Protein 6L85 (pdb70)

Solvent-accessible surface area: 31268 Å² total; per-residue (Å²): 144,87,10,73,112,70,1,23,93,31,0,66,64,0,0,43,0,0,0,0,0,2,1,1,2,0,0,0,5,0,20,32,23,203,19,20,76,23,83,86,0,0,20,46,0,3,52,38,1,0,45,0,0,17,38,4,0,29,23,0,0,59,26,0,8,58,6,0,3,45,8,155,116,10,115,35,83,54,6,15,52,0,1,5,0,0,0,55,0,0,6,108,71,0,60,48,9,10,114,150,38,104,7,6,3,2,2,1,0,0,0,0,0,8,16,1,0,0,62,60,30,56,21,120,101,0,3,31,112,165,44,25,115,125,0,52,101,12,12,83,81,8,14,99,63,0,11,103,36,0,72,86,6,25,97,80,5,23,129,46,0,43,141,44,215,74,20,34,141,25,0,8,81,14,1,0,97,15,16,8,65,6,35,46,16,28,25,16,32,26,8,72,66,38,44,152,57,79,131,87,33,1,111,63,7,0,60,7,12,14,106,6,6,66,41,22,19,31,24,45,10,116,121,14,7,111,94,103,191,79,63,112,63,1,0,18,34,1,1,70,138,7,0,37,90,4,0,21,6,1,0,7,0,0,0,0,0,1,0,0,0,1,1,0,2,5,0,5,0,42,22,11,43,97,72,48,82,40,42,179,105,12,127,10,39,57,97,1,1,5,51,0,0,41,0,0,1,41,0,0,10,118,57,0,2,98,17,5,102,116,83,7,21,14,8,35,113,24,36,17,8,49,1,1,1,0,1,12,0,0,0,18,2,0,1,70,8,0,17,134,8,44,0,0,4,3,1,5,0,0,20,10,0,4,34,6,1,2,132,19,147,25,112,147,62,31,86,82,35,56,48,127,60,4,69,97,19,72,120,106,15,26,83,45,0,12,67,34,0,18,56,35,9,172,86,54,127,131,103,220,178,95,38,50,105,72,1,22,95,27,0,64,66,0,0,42,0,0,0,0,0,2,0,4,13,1,1,3,10,0,4,2,21,138,16,17,80,30,84,88,0,0,18,49,0,3,56,35,1,0,43,0,0,15,39,5,0,27,20,0,0,66,25,0,0,67,4,0,0,46,18,167,117,11,126,36,63,39,2,16,53,0,0,7,0,0,0,64,0,0,5,104,74,0,58,68,15,8,107,163,20,39,20,1,2,2,1,15,0,0,0,0,0,0,25,2,0,0,56,66,33,56,26,122,100,0,3,21,102,152,41,23,120,103,1,54,99,9,29,98,71,9,26,84,70,0,9,104,40,0,135,70,8,34,100,63,0,22,114,42,0,46,142,48,215,70,14,47,145,25,0,11,81,9,0,0,97,10,17,8,67,6,32,44,19,33,24,8,29,25,10,78,68,36,50,168,64,83,96,86,30,0,94,60,8,0,88,5,14,14,102,6,5,64,41,25,18,36,41,48,7,111,148,35,12,120,122,82,200,82,52,137,68,0,0,38,26,1,0,65,131,8,1,20,83,3,0,22,7,1,0,8,0,1,0,0,0,1,0,0,0,1,0,0,0,6,0,0,0,40,14,15,54,93,101,23,114,12,57,195,106,17,142,17,38,59,96,0,2,7,45,1,0,41,0,0,2,38,0,0,13,116,51,0,30,124,2,0,84,56,44,1,94,76,18,57,99,12,56,22,2,74,0,0,0,0,1,13,0,1,0,20,2,0,1,75,8,0,17,130,8,43,0,0,5,3,7,22,0,23,68,8,0,22,75,17,9,33,130,79,16,46,77,137,99,18,88,76,36,50,53,137,77,24,70,94,32,56,131,96,12,29,72,40,0,11,66,35,0,17,54,31,3,139,68,48,97,91,121,86,189

B-factor: mean 51.41, std 13.32, range [30.06, 112.03]

InterPro domains:
  IPR001204 Phosphate transporter [PF01384] (18-389)
  IPR001204 Phosphate transporter [PTHR11101] (2-399)

Sequence (801 aa):
MTILIIAGILGFIMAFSIGANDVANSMATAVGARAITVRQAALIAMFLEFLGAVMFGSHVSQTIVKGIVEVEKVQPVELMYGALSALIAASFWILIATNWGYPVSTTHSIVGGMMGFGLVAVGINGVNWKTFLFIVLSWVVSPVLGGLISFVMFKLISLSVFHTKNPKKSSTVAIPFFISLAIFTMISLFVKKTLKQPLSESFLLGIAFSLVTFFVVHFAVRKLINEKKDVYDAVENVFKRAQILTSCYVSFSHGANDVANAAGPVAAVMIVASTGVVPKTVEIPFLALLLGGIGISLGVFFLGQKVMETVGEKITTLTNSRGFTVDFSTATTVLLASSLGLPISTTHVVVGAVTGVGFARGLEMVNVGVLKNIVISWLLIVPTVAATSAAVYWVLKLILMTILIIAGILGFIMAFSIGANDVANSMATAVGARAITVRQAALIAMFLEFLGAVMFGSHVSQTIVKGIVEVEKVQPVELMYGALSALIAASFWILIATNWGYPVSTTHSIVGGMMGFGLVAVGINGVNWKTFLFIVLSWVVSPVLGGLISFVMFKLISLSVFHTKNPKKSSTVAIPFFISLAIFTMISLFVKKTLKQPLSESFLLGIAFSLVTFFVVHFAVRKLINEKKDVYDAVENVFKRAQILTSCYVSFSHGANDVANAAGPVAAVMIVASTGVVPKTVEIPFLALLLGGIGISLGVFFLGQKVMETVGEKITTLTNSRGFTVDFSTATTVLLASSLGLPISTTHVVVGAVTGVGFARGLEMVNVGVLKNIVISWLLIVPTVAATSAAVYWVLKLILK

Structure (mmCIF, N/CA/C/O backbone):
data_6L85
#
_entry.id   6L85
#
_cell.length_a   121.178
_cell.length_b   112.650
_cell.length_c   110.792
_cell.angle_alpha   90.000
_cell.angle_beta   119.360
_cell.angle_gamma   90.000
#
_symmetry.space_group_name_H-M   'C 1 2 1'
#
loop_
_entity.id
_entity.type
_entity.pdbx_description
1 polymer 'Phosphate transporter'
2 non-polymer 'PHOSPHATE ION'
3 non-polymer 'SODIUM ION'
4 non-polymer DI(HYDROXYETHYL)ETHER
5 non-polymer DODECYL-BETA-D-MALTOSIDE
6 water water
#
loop_
_atom_site.group_PDB
_atom_site.id
_atom_site.type_symbol
_atom_site.label_atom_id
_atom_site.label_alt_id
_atom_site.label_comp_id
_atom_site.label_asym_id
_atom_site.label_entity_id
_atom_site.label_seq_id
_atom_site.pdbx_PDB_ins_code
_atom_site.Cartn_x
_atom_site.Cartn_y
_atom_site.Cartn_z
_atom_site.occupancy
_atom_site.B_iso_or_equiv
_atom_site.auth_seq_id
_atom_site.auth_comp_id
_atom_site.auth_asym_id
_atom_site.auth_atom_id
_atom_site.pdbx_PDB_model_num
ATOM 1 N N . MET A 1 1 ? 1.935 1.770 34.146 1.00 64.48 1 MET A N 1
ATOM 2 C CA . MET A 1 1 ? 0.793 2.599 34.511 1.00 67.06 1 MET A CA 1
ATOM 3 C C . MET A 1 1 ? 0.292 3.370 33.301 1.00 67.97 1 MET A C 1
ATOM 4 O O . MET A 1 1 ? 1.066 3.761 32.424 1.00 65.24 1 MET A O 1
ATOM 9 N N . THR A 1 2 ? -1.024 3.569 33.263 1.00 66.44 2 THR A N 1
ATOM 10 C CA . THR A 1 2 ? -1.624 4.382 32.217 1.00 68.55 2 THR A CA 1
ATOM 11 C C . THR A 1 2 ? -1.054 5.800 32.216 1.00 65.83 2 THR A C 1
ATOM 12 O O . THR A 1 2 ? -0.824 6.379 31.146 1.00 62.92 2 THR A O 1
ATOM 16 N N . ILE A 1 3 ? -0.816 6.377 33.402 1.00 66.49 3 ILE A N 1
ATOM 17 C CA . ILE A 1 3 ? -0.291 7.739 33.463 1.00 62.52 3 ILE A CA 1
ATOM 18 C C . ILE A 1 3 ? 1.104 7.795 32.861 1.00 57.93 3 ILE A C 1
ATOM 19 O O . ILE A 1 3 ? 1.451 8.760 32.176 1.00 60.02 3 ILE A O 1
ATOM 24 N N . LEU A 1 4 ? 1.912 6.751 33.067 1.00 57.53 4 LEU A N 1
ATOM 25 C CA . LEU A 1 4 ? 3.269 6.771 32.539 1.00 58.29 4 LEU A CA 1
ATOM 26 C C . LEU A 1 4 ? 3.278 6.579 31.036 1.00 58.37 4 LEU A C 1
ATOM 27 O O . LEU A 1 4 ? 4.112 7.170 30.343 1.00 54.17 4 LEU A O 1
ATOM 32 N N . ILE A 1 5 ? 2.346 5.784 30.512 1.00 59.48 5 ILE A N 1
ATOM 33 C CA . ILE A 1 5 ? 2.248 5.621 29.069 1.00 55.99 5 ILE A CA 1
ATOM 34 C C . ILE A 1 5 ? 1.756 6.910 28.426 1.00 53.75 5 ILE A C 1
ATOM 35 O O . ILE A 1 5 ? 2.265 7.340 27.380 1.00 51.60 5 ILE A O 1
ATOM 40 N N . ILE A 1 6 ? 0.768 7.557 29.046 1.00 50.31 6 ILE A N 1
ATOM 41 C CA . ILE A 1 6 ? 0.272 8.824 28.517 1.00 53.35 6 ILE A CA 1
ATOM 42 C C . ILE A 1 6 ? 1.373 9.877 28.559 1.00 53.08 6 ILE A C 1
ATOM 43 O O . ILE A 1 6 ? 1.563 10.637 27.604 1.00 52.94 6 ILE A O 1
ATOM 48 N N . ALA A 1 7 ? 2.123 9.928 29.662 1.00 51.80 7 ALA A N 1
ATOM 49 C CA . ALA A 1 7 ? 3.185 10.914 29.808 1.00 53.09 7 ALA A CA 1
ATOM 50 C C . ALA A 1 7 ? 4.319 10.640 28.839 1.00 50.26 7 ALA A C 1
ATOM 51 O O . ALA A 1 7 ? 4.907 11.576 28.297 1.00 49.39 7 ALA A O 1
ATOM 53 N N . GLY A 1 8 ? 4.639 9.364 28.604 1.00 47.84 8 GLY A N 1
ATOM 54 C CA . GLY A 1 8 ? 5.612 9.030 27.577 1.00 47.75 8 GLY A CA 1
ATOM 55 C C . GLY A 1 8 ? 5.180 9.481 26.194 1.00 46.61 8 GLY A C 1
ATOM 56 O O . GLY A 1 8 ? 5.974 10.051 25.444 1.00 45.05 8 GLY A O 1
ATOM 57 N N . ILE A 1 9 ? 3.906 9.270 25.853 1.00 50.59 9 ILE A N 1
ATOM 58 C CA . ILE A 1 9 ? 3.412 9.666 24.534 1.00 50.07 9 ILE A CA 1
ATOM 59 C C . ILE A 1 9 ? 3.395 11.186 24.398 1.00 48.72 9 ILE A C 1
ATOM 60 O O . ILE A 1 9 ? 3.831 11.750 23.385 1.00 46.13 9 ILE A O 1
ATOM 65 N N . LEU A 1 10 ? 2.864 11.872 25.402 1.00 51.18 10 LEU A N 1
ATOM 66 C CA . LEU A 1 10 ? 2.764 13.320 25.323 1.00 45.08 10 LEU A CA 1
ATOM 67 C C . LEU A 1 10 ? 4.144 13.972 25.363 1.00 46.08 10 LEU A C 1
ATOM 68 O O . LEU A 1 10 ? 4.388 14.960 24.659 1.00 45.16 10 LEU A O 1
ATOM 73 N N . GLY A 1 11 ? 5.076 13.411 26.143 1.00 45.15 11 GLY A N 1
ATOM 74 C CA . GLY A 1 11 ? 6.439 13.912 26.123 1.00 42.23 11 GLY A CA 1
ATOM 75 C C . GLY A 1 11 ? 7.121 13.657 24.796 1.00 43.83 11 GLY A C 1
ATOM 76 O O . GLY A 1 11 ? 7.847 14.515 24.286 1.00 43.45 11 GLY A O 1
ATOM 77 N N . PHE A 1 12 ? 6.880 12.488 24.198 1.00 42.81 12 PHE A N 1
ATOM 78 C CA . PHE A 1 12 ? 7.457 12.242 22.886 1.00 45.33 12 PHE A CA 1
ATOM 79 C C . PHE A 1 12 ? 6.911 13.230 21.853 1.00 44.36 12 PHE A C 1
ATOM 80 O O . PHE A 1 12 ? 7.668 13.749 21.028 1.00 46.66 12 PHE A O 1
ATOM 88 N N . ILE A 1 13 ? 5.606 13.521 21.895 1.00 43.46 13 ILE A N 1
ATOM 89 C CA . ILE A 1 13 ? 5.009 14.451 20.930 1.00 46.39 13 ILE A CA 1
ATOM 90 C C . ILE A 1 13 ? 5.551 15.867 21.128 1.00 43.10 13 ILE A C 1
ATOM 91 O O . ILE A 1 13 ? 5.830 16.594 20.161 1.00 42.52 13 ILE A O 1
ATOM 96 N N . MET A 1 14 ? 5.707 16.283 22.383 1.00 43.46 14 MET A N 1
ATOM 97 C CA . MET A 1 14 ? 6.345 17.563 22.661 1.00 42.69 14 MET A CA 1
ATOM 98 C C . MET A 1 14 ? 7.748 17.619 22.063 1.00 41.53 14 MET A C 1
ATOM 99 O O . MET A 1 14 ? 8.096 18.564 21.340 1.00 41.12 14 MET A O 1
ATOM 104 N N . ALA A 1 15 ? 8.570 16.609 22.359 1.00 40.50 15 ALA A N 1
ATOM 105 C CA . ALA A 1 15 ? 9.948 16.600 21.869 1.00 44.34 15 ALA A CA 1
ATOM 106 C C . ALA A 1 15 ? 9.991 16.635 20.345 1.00 41.56 15 ALA A C 1
ATOM 107 O O . ALA A 1 15 ? 10.793 17.368 19.743 1.00 40.35 15 ALA A O 1
ATOM 109 N N . PHE A 1 16 ? 9.150 15.814 19.710 1.00 41.40 16 PHE A N 1
ATOM 110 C CA . PHE A 1 16 ? 9.072 15.775 18.253 1.00 43.57 16 PHE A CA 1
ATOM 111 C C . PHE A 1 16 ? 8.731 17.153 17.692 1.00 42.10 16 PHE A C 1
ATOM 112 O O . PHE A 1 16 ? 9.352 17.614 16.723 1.00 45.87 16 PHE A O 1
ATOM 120 N N . SER A 1 17 ? 7.770 17.847 18.307 1.00 44.86 17 SER A N 1
ATOM 121 C CA . SER A 1 17 ? 7.441 19.179 17.813 1.00 37.80 17 SER A CA 1
ATOM 122 C C . SER A 1 17 ? 8.598 20.153 18.014 1.00 44.95 17 SER A C 1
ATOM 123 O O . SER A 1 17 ? 8.790 21.063 17.195 1.00 44.01 17 SER A O 1
ATOM 126 N N . ILE A 1 18 ? 9.376 19.987 19.088 1.00 42.99 18 ILE A N 1
ATOM 127 C CA . ILE A 1 18 ? 10.552 20.843 19.272 1.00 42.38 18 ILE A CA 1
ATOM 128 C C . ILE A 1 18 ? 11.523 20.652 18.115 1.00 43.09 18 ILE A C 1
ATOM 129 O O . ILE A 1 18 ? 11.974 21.622 17.487 1.00 40.27 18 ILE A O 1
ATOM 134 N N . GLY A 1 19 ? 11.879 19.392 17.838 1.00 42.07 19 GLY A N 1
ATOM 135 C CA . GLY A 1 19 ? 12.832 19.126 16.766 1.00 44.21 19 GLY A CA 1
ATOM 136 C C . GLY A 1 19 ? 12.355 19.673 15.428 1.00 46.37 19 GLY A C 1
ATOM 137 O O . GLY A 1 19 ? 13.120 20.317 14.690 1.00 42.24 19 GLY A O 1
ATOM 138 N N . ALA A 1 20 ? 11.066 19.474 15.131 1.00 43.94 20 ALA A N 1
ATOM 139 C CA . ALA A 1 20 ? 10.494 19.969 13.886 1.00 47.29 20 ALA A CA 1
ATOM 140 C C . ALA A 1 20 ? 10.593 21.485 13.795 1.00 44.60 20 ALA A C 1
ATOM 141 O O . ALA A 1 20 ? 11.128 22.029 12.822 1.00 49.66 20 ALA A O 1
ATOM 143 N N . ASN A 1 21 ? 10.093 22.190 14.806 1.00 46.09 21 ASN A N 1
ATOM 144 C CA . ASN A 1 21 ? 10.060 23.641 14.716 1.00 44.75 21 ASN A CA 1
ATOM 145 C C . ASN A 1 21 ? 11.441 24.284 14.805 1.00 47.52 21 ASN A C 1
ATOM 146 O O . ASN A 1 21 ? 11.623 25.398 14.294 1.00 50.06 21 ASN A O 1
ATOM 151 N N . ASP A 1 22 ? 12.433 23.609 15.393 1.00 48.26 22 ASP A N 1
ATOM 152 C CA . ASP A 1 22 ? 13.673 24.293 15.726 1.00 45.35 22 ASP A CA 1
ATOM 153 C C . ASP A 1 22 ? 14.894 23.862 14.917 1.00 46.02 22 ASP A C 1
ATOM 154 O O . ASP A 1 22 ? 15.942 24.500 15.072 1.00 44.34 22 ASP A O 1
ATOM 159 N N . VAL A 1 23 ? 14.811 22.873 14.056 1.00 46.09 23 VAL A N 1
ATOM 160 C CA . VAL A 1 23 ? 15.991 22.518 13.305 1.00 48.07 23 VAL A CA 1
ATOM 161 C C . VAL A 1 23 ? 16.590 23.679 12.568 1.00 47.69 23 VAL A C 1
ATOM 162 O O . VAL A 1 23 ? 17.769 23.795 12.518 1.00 46.19 23 VAL A O 1
ATOM 166 N N . ALA A 1 24 ? 15.758 24.521 11.994 1.00 45.52 24 ALA A N 1
ATOM 167 C CA . ALA A 1 24 ? 16.247 25.655 11.225 1.00 48.99 24 ALA A CA 1
ATOM 168 C C . ALA A 1 24 ? 17.205 26.527 12.035 1.00 45.04 24 ALA A C 1
ATOM 169 O O . ALA A 1 24 ? 18.194 27.026 11.478 1.00 46.46 24 ALA A O 1
ATOM 171 N N . ASN A 1 25 ? 16.975 26.661 13.352 1.00 41.66 25 ASN A N 1
ATOM 172 C CA . ASN A 1 25 ? 17.841 27.503 14.189 1.00 45.65 25 ASN A CA 1
ATOM 173 C C . ASN A 1 25 ? 19.302 27.075 14.126 1.00 45.88 25 ASN A C 1
ATOM 174 O O . ASN A 1 25 ? 20.198 27.888 14.386 1.00 42.08 25 ASN A O 1
ATOM 179 N N . SER A 1 26 ? 19.549 25.801 13.833 1.00 38.64 26 SER A N 1
ATOM 180 C CA . SER A 1 26 ? 20.868 25.193 13.755 1.00 45.42 26 SER A CA 1
ATOM 181 C C . SER A 1 26 ? 21.374 25.101 12.338 1.00 42.39 26 SER A C 1
ATOM 182 O O . SER A 1 26 ? 22.538 25.399 12.070 1.00 43.02 26 SER A O 1
ATOM 185 N N . MET A 1 27 ? 20.524 24.602 11.452 1.00 42.64 27 MET A N 1
ATOM 186 C CA . MET A 1 27 ? 20.970 24.115 10.162 1.00 44.27 27 MET A CA 1
ATOM 187 C C . MET A 1 27 ? 20.677 25.071 9.014 1.00 51.46 27 MET A C 1
ATOM 188 O O . MET A 1 27 ? 21.108 24.801 7.892 1.00 50.35 27 MET A O 1
ATOM 193 N N . ALA A 1 28 ? 19.974 26.180 9.250 1.00 51.21 28 ALA A N 1
ATOM 194 C CA . ALA A 1 28 ? 19.616 27.019 8.119 1.00 54.11 28 ALA A CA 1
ATOM 195 C C . ALA A 1 28 ? 20.822 27.793 7.583 1.00 53.54 28 ALA A C 1
ATOM 196 O O . ALA A 1 28 ? 20.884 28.055 6.382 1.00 56.81 28 ALA A O 1
ATOM 198 N N . THR A 1 29 ? 21.802 28.131 8.431 1.00 50.28 29 THR A N 1
ATOM 199 C CA . THR A 1 29 ? 23.040 28.725 7.923 1.00 48.49 29 THR A CA 1
ATOM 200 C C . THR A 1 29 ? 23.747 27.779 6.956 1.00 53.45 29 THR A C 1
ATOM 201 O O . THR A 1 29 ? 24.151 28.179 5.859 1.00 52.67 29 THR A O 1
ATOM 205 N N . ALA A 1 30 ? 23.892 26.510 7.346 1.00 47.87 30 ALA A N 1
ATOM 206 C CA . ALA A 1 30 ? 24.630 25.560 6.525 1.00 48.72 30 ALA A CA 1
ATOM 207 C C . ALA A 1 30 ? 23.845 25.160 5.273 1.00 54.58 30 ALA A C 1
ATOM 208 O O . ALA A 1 30 ? 24.428 24.990 4.192 1.00 52.05 30 ALA A O 1
ATOM 210 N N . VAL A 1 31 ? 22.526 24.991 5.399 1.00 50.94 31 VAL A N 1
ATOM 211 C CA . VAL A 1 31 ? 21.707 24.601 4.255 1.00 51.64 31 VAL A CA 1
ATOM 212 C C . VAL A 1 31 ? 21.535 25.774 3.295 1.00 53.59 31 VAL A C 1
ATOM 213 O O . VAL A 1 31 ? 21.580 25.602 2.072 1.00 54.81 31 VAL A O 1
ATOM 217 N N . GLY A 1 32 ? 21.356 26.982 3.833 1.00 56.64 32 GLY A N 1
ATOM 218 C CA . GLY A 1 32 ? 21.165 28.153 2.993 1.00 59.59 32 GLY A CA 1
ATOM 219 C C . GLY A 1 32 ? 22.377 28.476 2.142 1.00 62.03 32 GLY A C 1
ATOM 220 O O . GLY A 1 32 ? 22.242 28.927 1.006 1.00 66.88 32 GLY A O 1
ATOM 221 N N . ALA A 1 33 ? 23.574 28.261 2.680 1.00 59.87 33 ALA A N 1
ATOM 222 C CA . ALA A 1 33 ? 24.788 28.417 1.898 1.00 52.35 33 ALA A CA 1
ATOM 223 C C . ALA A 1 33 ? 25.126 27.165 1.109 1.00 57.64 33 ALA A C 1
ATOM 224 O O . ALA A 1 33 ? 26.184 27.107 0.473 1.00 57.68 33 ALA A O 1
ATOM 226 N N . ARG A 1 34 ? 24.240 26.172 1.135 1.00 54.92 34 ARG A N 1
ATOM 227 C CA . ARG A 1 34 ? 24.425 24.908 0.431 1.00 56.74 34 ARG A CA 1
ATOM 228 C C . ARG A 1 34 ? 25.748 24.247 0.810 1.00 57.16 34 ARG A C 1
ATOM 229 O O . ARG A 1 34 ? 26.390 23.576 -0.000 1.00 60.10 34 ARG A O 1
ATOM 237 N N . ALA A 1 35 ? 26.158 24.415 2.069 1.00 56.84 35 ALA A N 1
ATOM 238 C CA . ALA A 1 35 ? 27.278 23.618 2.561 1.00 53.54 35 ALA A CA 1
ATOM 239 C C . ALA A 1 35 ? 26.879 22.160 2.729 1.00 49.14 35 ALA A C 1
ATOM 240 O O . ALA A 1 35 ? 27.731 21.265 2.647 1.00 53.24 35 ALA A O 1
ATOM 242 N N . ILE A 1 36 ? 25.596 21.896 2.950 1.00 49.12 36 ILE A N 1
ATOM 243 C CA . ILE A 1 36 ? 25.121 20.532 3.142 1.00 49.43 36 ILE A CA 1
ATOM 244 C C . ILE A 1 36 ? 23.694 20.477 2.634 1.00 51.07 36 ILE A C 1
ATOM 245 O O . ILE A 1 36 ? 22.995 21.490 2.596 1.00 51.82 36 ILE A O 1
ATOM 250 N N . THR A 1 37 ? 23.262 19.284 2.245 1.00 49.79 37 THR A N 1
ATOM 251 C CA . THR A 1 37 ? 21.880 19.098 1.857 1.00 49.87 37 THR A CA 1
ATOM 252 C C . THR A 1 37 ? 20.978 19.080 3.087 1.00 54.80 37 THR A C 1
ATOM 253 O O . THR A 1 37 ? 21.426 18.987 4.239 1.00 51.08 37 THR A O 1
ATOM 257 N N . VAL A 1 38 ? 19.675 19.115 2.811 1.00 53.34 38 VAL A N 1
ATOM 258 C CA . VAL A 1 38 ? 18.677 19.065 3.869 1.00 54.33 38 VAL A CA 1
ATOM 259 C C . VAL A 1 38 ? 18.760 17.739 4.606 1.00 56.95 38 VAL A C 1
ATOM 260 O O . VAL A 1 38 ? 18.611 17.677 5.838 1.00 55.05 38 VAL A O 1
ATOM 264 N N . ARG A 1 39 ? 19.040 16.663 3.867 1.00 53.69 39 ARG A N 1
ATOM 265 C CA . ARG A 1 39 ? 19.081 15.338 4.462 1.00 52.50 39 ARG A CA 1
ATOM 266 C C . ARG A 1 39 ? 20.312 15.167 5.349 1.00 49.80 39 ARG A C 1
ATOM 267 O O . ARG A 1 39 ? 20.221 14.607 6.453 1.00 48.91 39 ARG A O 1
ATOM 275 N N . GLN A 1 40 ? 21.472 15.647 4.892 1.00 46.31 40 GLN A N 1
ATOM 276 C CA . GLN A 1 40 ? 22.662 15.611 5.733 1.00 50.51 40 GLN A CA 1
ATOM 277 C C . GLN A 1 40 ? 22.475 16.467 6.989 1.00 47.01 40 GLN A C 1
ATOM 278 O O . GLN A 1 40 ? 22.901 16.084 8.086 1.00 48.08 40 GLN A O 1
ATOM 284 N N . ALA A 1 41 ? 21.876 17.648 6.831 1.00 46.57 41 ALA A N 1
ATOM 285 C CA . ALA A 1 41 ? 21.598 18.502 7.973 1.00 52.10 41 ALA A CA 1
ATOM 286 C C . ALA A 1 41 ? 20.723 17.774 8.981 1.00 51.82 41 ALA A C 1
ATOM 287 O O . ALA A 1 41 ? 20.979 17.838 10.190 1.00 47.00 41 ALA A O 1
ATOM 289 N N . ALA A 1 42 ? 19.717 17.031 8.498 1.00 45.20 42 ALA A N 1
ATOM 290 C CA . ALA A 1 42 ? 18.847 16.297 9.415 1.00 44.80 42 ALA A CA 1
ATOM 291 C C . ALA A 1 42 ? 19.600 15.187 10.153 1.00 44.67 42 ALA A C 1
ATOM 292 O O . ALA A 1 42 ? 19.439 15.030 11.369 1.00 42.90 42 ALA A O 1
ATOM 294 N N . LEU A 1 43 ? 20.434 14.414 9.451 1.00 40.77 43 LEU A N 1
ATOM 295 C CA . LEU A 1 43 ? 21.173 13.340 10.133 1.00 47.38 43 LEU A CA 1
ATOM 296 C C . LEU A 1 43 ? 22.139 13.897 11.188 1.00 45.05 43 LEU A C 1
ATOM 297 O O . LEU A 1 43 ? 22.197 13.412 12.337 1.00 44.32 43 LEU A O 1
ATOM 302 N N . ILE A 1 44 ? 22.896 14.932 10.814 1.00 44.63 44 ILE A N 1
ATOM 303 C CA . ILE A 1 44 ? 23.845 15.540 11.739 1.00 46.81 44 ILE A CA 1
ATOM 304 C C . ILE A 1 44 ? 23.118 16.082 12.962 1.00 42.35 44 ILE A C 1
ATOM 305 O O . ILE A 1 44 ? 23.495 15.802 14.108 1.00 39.93 44 ILE A O 1
ATOM 310 N N . ALA A 1 45 ? 22.063 16.870 12.734 1.00 43.32 45 ALA A N 1
ATOM 311 C CA . ALA A 1 45 ? 21.312 17.436 13.844 1.00 43.30 45 ALA A CA 1
ATOM 312 C C . ALA A 1 45 ? 20.727 16.341 14.722 1.00 44.43 45 ALA A C 1
ATOM 313 O O . ALA A 1 45 ? 20.699 16.479 15.942 1.00 47.27 45 ALA A O 1
ATOM 315 N N . MET A 1 46 ? 20.242 15.251 14.122 1.00 40.50 46 MET A N 1
ATOM 316 C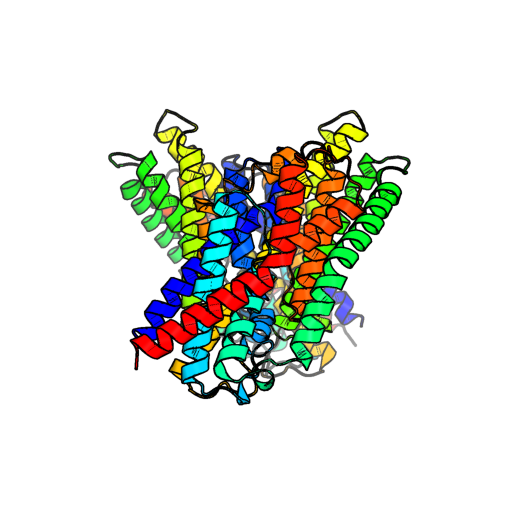 CA . MET A 1 46 ? 19.736 14.136 14.912 1.00 47.42 46 MET A CA 1
ATOM 317 C C . MET A 1 46 ? 20.770 13.703 15.923 1.00 44.05 46 MET A C 1
ATOM 318 O O . MET A 1 46 ? 20.444 13.396 17.073 1.00 43.14 46 MET A O 1
ATOM 323 N N . PHE A 1 47 ? 22.027 13.634 15.500 1.00 37.84 47 PHE A N 1
ATOM 324 C CA . PHE A 1 47 ? 23.029 13.200 16.462 1.00 41.88 47 PHE A CA 1
ATOM 325 C C . PHE A 1 47 ? 23.358 14.300 17.483 1.00 38.24 47 PHE A C 1
ATOM 326 O O . PHE A 1 47 ? 23.397 14.046 18.697 1.00 36.42 47 PHE A O 1
ATOM 334 N N . LEU A 1 48 ? 23.572 15.529 17.015 1.00 37.26 48 LEU A N 1
ATOM 335 C CA . LEU A 1 48 ? 24.071 16.577 17.911 1.00 37.36 48 LEU A CA 1
ATOM 336 C C . LEU A 1 48 ? 23.000 17.057 18.895 1.00 36.78 48 LEU A C 1
ATOM 337 O O . LEU A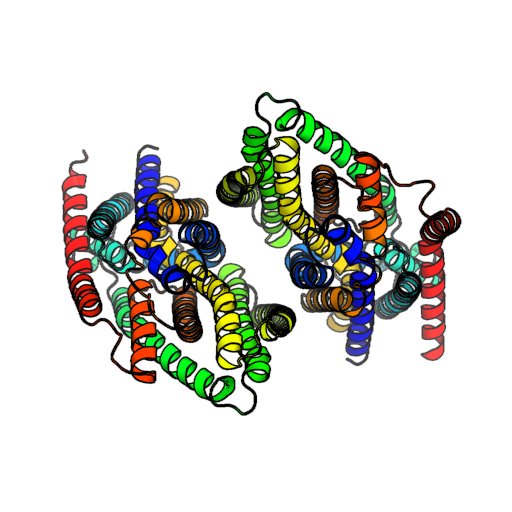 1 48 ? 23.328 17.382 20.043 1.00 37.14 48 LEU A O 1
ATOM 342 N N . GLU A 1 49 ? 21.723 17.079 18.492 1.00 36.36 49 GLU A N 1
ATOM 343 C CA . GLU A 1 49 ? 20.654 17.410 19.432 1.00 37.16 49 GLU A CA 1
ATOM 344 C C . GLU A 1 49 ? 20.629 16.408 20.571 1.00 37.52 49 GLU A C 1
ATOM 345 O O . GLU A 1 49 ? 20.558 16.788 21.746 1.00 36.71 49 GLU A O 1
ATOM 351 N N . PHE A 1 50 ? 20.651 15.115 20.229 1.00 34.71 50 PHE A N 1
ATOM 352 C CA . PHE A 1 50 ? 20.613 14.069 21.248 1.00 36.06 50 PHE A CA 1
ATOM 353 C C . PHE A 1 50 ? 21.808 14.192 22.184 1.00 31.62 50 PHE A C 1
ATOM 354 O O . PHE A 1 50 ? 21.666 14.070 23.407 1.00 35.62 50 PHE A O 1
ATOM 362 N N . LEU A 1 51 ? 22.984 14.493 21.624 1.00 33.21 51 LEU A N 1
ATOM 363 C CA . LEU A 1 51 ? 24.199 14.602 22.428 1.00 32.59 51 LEU A CA 1
ATOM 364 C C . LEU A 1 51 ? 24.135 15.782 23.403 1.00 37.11 51 LEU A C 1
ATOM 365 O O . LEU A 1 51 ? 24.528 15.651 24.570 1.00 31.80 51 LEU A O 1
ATOM 370 N N . GLY A 1 52 ? 23.665 16.949 22.933 1.00 31.44 52 GLY A N 1
ATOM 371 C CA . GLY A 1 52 ? 23.479 18.075 23.839 1.00 32.48 52 GLY A CA 1
ATOM 372 C C . GLY A 1 52 ? 22.466 17.777 24.929 1.00 31.94 52 GLY A C 1
ATOM 373 O O . GLY A 1 52 ? 22.678 18.110 26.099 1.00 33.22 52 GLY A O 1
ATOM 374 N N . ALA A 1 53 ? 21.360 17.129 24.557 1.00 30.06 53 ALA A N 1
ATOM 375 C CA . ALA A 1 53 ? 20.338 16.756 25.526 1.00 31.17 53 ALA A CA 1
ATOM 376 C C . ALA A 1 53 ? 20.902 15.869 26.633 1.00 38.39 53 ALA A C 1
ATOM 377 O O . ALA A 1 53 ? 20.566 16.053 27.814 1.00 38.09 53 ALA A O 1
ATOM 379 N N . VAL A 1 54 ? 21.753 14.893 26.269 1.00 35.57 54 VAL A N 1
ATOM 380 C CA . VAL A 1 54 ? 22.290 13.948 27.256 1.00 35.28 54 VAL A CA 1
ATOM 381 C C . VAL A 1 54 ? 23.416 14.580 28.074 1.00 34.68 54 VAL A C 1
ATOM 382 O O . VAL A 1 54 ? 23.481 14.422 29.298 1.00 40.64 54 VAL A O 1
ATOM 386 N N . MET A 1 55 ? 24.351 15.263 27.417 1.00 33.47 55 MET A N 1
ATOM 387 C CA . MET A 1 55 ? 25.503 15.793 28.135 1.00 37.85 55 MET A CA 1
ATOM 388 C C . MET A 1 55 ? 25.131 16.985 29.014 1.00 40.01 55 MET A C 1
ATOM 389 O O . MET A 1 55 ? 25.782 17.216 30.044 1.00 37.12 55 MET A O 1
ATOM 394 N N . PHE A 1 56 ? 24.100 17.761 28.640 1.00 34.54 56 PHE A N 1
ATOM 395 C CA . PHE A 1 56 ? 23.878 19.007 29.359 1.00 34.64 56 PHE A CA 1
ATOM 396 C C . PHE A 1 56 ? 22.423 19.330 29.683 1.00 32.44 56 PHE A C 1
ATOM 397 O O . PHE A 1 56 ? 22.190 20.298 30.386 1.00 39.84 56 PHE A O 1
ATOM 405 N N . GLY A 1 57 ? 21.448 18.517 29.284 1.00 35.69 57 GLY A N 1
ATOM 406 C CA . GLY A 1 57 ? 20.055 18.902 29.373 1.00 30.06 57 GLY A CA 1
ATOM 407 C C . GLY A 1 57 ? 19.362 18.805 30.716 1.00 35.64 57 GLY A C 1
ATOM 408 O O . GLY A 1 57 ? 18.226 19.279 30.831 1.00 39.13 57 GLY A O 1
ATOM 409 N N . SER A 1 58 ? 19.977 18.225 31.744 1.00 35.38 58 SER A N 1
ATOM 410 C CA . SER A 1 58 ? 19.291 18.126 33.032 1.00 40.62 58 SER A CA 1
ATOM 411 C C . SER A 1 58 ? 19.230 19.467 33.778 1.00 35.18 58 SER A C 1
ATOM 412 O O . SER A 1 58 ? 18.302 19.692 34.569 1.00 37.53 58 SER A O 1
ATOM 415 N N . HIS A 1 59 ? 20.212 20.350 33.565 1.00 36.13 59 HIS A N 1
ATOM 416 C CA . HIS A 1 59 ? 20.281 21.607 34.318 1.00 41.05 59 HIS A CA 1
ATOM 417 C C . HIS A 1 59 ? 19.044 22.479 34.089 1.00 42.98 59 HIS A C 1
ATOM 418 O O . HIS A 1 59 ? 18.429 22.959 35.047 1.00 40.32 59 HIS A O 1
ATOM 425 N N . VAL A 1 60 ? 18.636 22.665 32.831 1.00 35.68 60 VAL A N 1
ATOM 426 C CA . VAL A 1 60 ? 17.407 23.422 32.598 1.00 39.69 60 VAL A CA 1
ATOM 427 C C . VAL A 1 60 ? 16.160 22.590 32.944 1.00 40.06 60 VAL A C 1
ATOM 428 O O . VAL A 1 60 ? 15.120 23.149 33.326 1.00 41.46 60 VAL A O 1
ATOM 432 N N . SER A 1 61 ? 16.229 21.261 32.817 1.00 36.80 61 SER A N 1
ATOM 433 C CA . SER A 1 61 ? 15.076 20.436 33.181 1.00 38.71 61 SER A CA 1
ATOM 434 C C . SER A 1 61 ? 14.690 20.617 34.652 1.00 42.17 61 SER A C 1
ATOM 435 O O . SER A 1 61 ? 13.493 20.595 34.994 1.00 46.71 61 SER A O 1
ATOM 438 N N . GLN A 1 62 ? 15.677 20.830 35.533 1.00 42.47 62 GLN A N 1
ATOM 439 C CA . GLN A 1 62 ? 15.366 21.171 36.928 1.00 47.61 62 GLN A CA 1
ATOM 440 C C . GLN A 1 62 ? 14.506 22.433 37.030 1.00 49.07 62 GLN A C 1
ATOM 441 O O . GLN A 1 62 ? 13.490 22.461 37.745 1.00 55.90 62 GLN A O 1
ATOM 447 N N . THR A 1 63 ? 14.920 23.496 36.335 1.00 47.33 63 THR A N 1
ATOM 448 C CA . THR A 1 63 ? 14.211 24.768 36.371 1.00 46.79 63 THR A CA 1
ATOM 449 C C . THR A 1 63 ? 12.787 24.627 35.866 1.00 51.08 63 THR A C 1
ATOM 450 O O . THR A 1 63 ? 11.852 25.184 36.449 1.00 56.41 63 THR A O 1
ATOM 454 N N . ILE A 1 64 ? 12.609 23.931 34.750 1.00 46.54 64 ILE A N 1
ATOM 455 C CA . ILE A 1 64 ? 11.254 23.721 34.261 1.00 49.43 64 ILE A CA 1
ATOM 456 C C . ILE A 1 64 ? 10.415 23.034 35.331 1.00 50.35 64 ILE A C 1
ATOM 457 O O . ILE A 1 64 ? 9.286 23.446 35.611 1.00 53.74 64 ILE A O 1
ATOM 462 N N . VAL A 1 65 ? 10.957 21.998 35.976 1.00 58.37 65 VAL A N 1
ATOM 463 C CA . VAL A 1 65 ? 10.156 21.313 36.993 1.00 59.06 65 VAL A CA 1
ATOM 464 C C . VAL A 1 65 ? 9.738 22.287 38.101 1.00 63.28 65 VAL A C 1
ATOM 465 O O . VAL A 1 65 ? 8.544 22.430 38.396 1.00 63.57 65 VAL A O 1
ATOM 469 N N . LYS A 1 66 ? 10.701 23.014 38.695 1.00 61.08 66 LYS A N 1
ATOM 470 C CA . LYS A 1 66 ? 10.415 23.798 39.905 1.00 64.91 66 LYS A CA 1
ATOM 471 C C . LYS A 1 66 ? 10.328 25.316 39.736 1.00 61.87 66 LYS A C 1
ATOM 472 O O . LYS A 1 66 ? 9.803 25.983 40.635 1.00 64.05 66 LYS A O 1
ATOM 478 N N . GLY A 1 67 ? 10.837 25.889 38.652 1.00 56.18 67 GLY A N 1
ATOM 479 C CA . GLY A 1 67 ? 10.954 27.334 38.611 1.00 44.69 67 GLY A CA 1
ATOM 480 C C . GLY A 1 67 ? 9.788 28.123 38.069 1.00 55.01 67 GLY A C 1
ATOM 481 O O . GLY A 1 67 ? 9.872 29.357 37.980 1.00 57.65 67 GLY A O 1
ATOM 482 N N . ILE A 1 68 ? 8.697 27.475 37.687 1.00 52.33 68 ILE A N 1
ATOM 483 C CA . ILE A 1 68 ? 7.511 28.165 37.201 1.00 53.68 68 ILE A CA 1
ATOM 484 C C . ILE A 1 68 ? 6.356 28.031 38.182 1.00 53.62 68 ILE A C 1
ATOM 485 O O . ILE A 1 68 ? 5.740 29.024 38.573 1.00 53.72 68 ILE A O 1
ATOM 490 N N . VAL A 1 69 ? 6.025 26.804 38.550 1.00 45.91 69 VAL A N 1
ATOM 491 C CA . VAL A 1 69 ? 4.938 26.498 39.460 1.00 47.50 69 VAL A CA 1
ATOM 492 C C . VAL A 1 69 ? 5.508 26.407 40.862 1.00 54.70 69 VAL A C 1
ATOM 493 O O . VAL A 1 69 ? 6.584 25.830 41.072 1.00 54.88 69 VAL A O 1
ATOM 497 N N . GLU A 1 70 ? 4.793 26.981 41.826 1.00 52.61 70 GLU A N 1
ATOM 498 C CA . GLU A 1 70 ? 5.136 26.779 43.227 1.00 53.85 70 GLU A CA 1
ATOM 499 C C . GLU A 1 70 ? 4.699 25.373 43.598 1.00 51.55 70 GLU A C 1
ATOM 500 O O . GLU A 1 70 ? 3.562 25.168 44.028 1.00 55.26 70 GLU A O 1
ATOM 506 N N . VAL A 1 71 ? 5.591 24.396 43.415 1.00 53.10 71 VAL A N 1
ATOM 507 C CA . VAL A 1 71 ? 5.175 23.001 43.498 1.00 57.21 71 VAL A CA 1
ATOM 508 C C . VAL A 1 71 ? 4.756 22.623 44.915 1.00 62.14 71 VAL A C 1
ATOM 509 O O . VAL A 1 71 ? 3.898 21.752 45.099 1.00 66.92 71 VAL A O 1
ATOM 513 N N . GLU A 1 72 ? 5.311 23.282 45.935 1.00 61.54 72 GLU A N 1
ATOM 514 C CA . GLU A 1 72 ? 4.937 22.956 47.308 1.00 68.00 72 GLU A CA 1
ATOM 515 C C . GLU A 1 72 ? 3.493 23.315 47.618 1.00 64.99 72 GLU A C 1
ATOM 516 O O . GLU A 1 72 ? 2.918 22.755 48.555 1.00 73.84 72 GLU A O 1
ATOM 522 N N . LYS A 1 73 ? 2.902 24.240 46.875 1.00 59.40 73 LYS A N 1
ATOM 523 C CA . LYS A 1 73 ? 1.521 24.639 47.102 1.00 63.99 73 LYS A CA 1
ATOM 524 C C . LYS A 1 73 ? 0.535 23.778 46.328 1.00 61.66 73 LYS A C 1
ATOM 525 O O . LYS A 1 73 ? -0.652 24.114 46.263 1.00 64.66 73 LYS A O 1
ATOM 531 N N . VAL A 1 74 ? 0.989 22.665 45.767 1.00 60.45 74 VAL A N 1
ATOM 532 C CA . VAL A 1 74 ? 0.167 21.851 44.885 1.00 61.34 74 VAL A CA 1
ATOM 533 C C . VAL A 1 74 ? 0.228 20.406 45.358 1.00 61.18 74 VAL A C 1
ATOM 534 O O . VAL A 1 74 ? 1.248 19.950 45.886 1.00 64.29 74 VAL A O 1
ATOM 538 N N . GLN A 1 75 ? -0.887 19.688 45.201 1.00 59.82 75 GLN A N 1
ATOM 539 C CA . GLN A 1 75 ? -0.854 18.274 45.536 1.00 62.82 75 GLN A CA 1
ATOM 540 C C . GLN A 1 75 ? -0.123 17.497 44.437 1.00 63.11 75 GLN A C 1
ATOM 541 O O . GLN A 1 75 ? -0.171 17.880 43.263 1.00 60.77 75 GLN A O 1
ATOM 547 N N . PRO A 1 76 ? 0.583 16.418 44.798 1.00 59.71 76 PRO A N 1
ATOM 548 C CA . PRO A 1 76 ? 1.347 15.663 43.787 1.00 56.48 76 PRO A CA 1
ATOM 549 C C . PRO A 1 76 ? 0.542 15.263 42.556 1.00 54.05 76 PRO A C 1
ATOM 550 O O . PRO A 1 76 ? 1.013 15.477 41.427 1.00 53.78 76 PRO A O 1
ATOM 554 N N . VAL A 1 77 ? -0.668 14.723 42.744 1.00 52.37 77 VAL A N 1
ATOM 555 C CA . VAL A 1 77 ? -1.509 14.319 41.615 1.00 55.80 77 VAL A CA 1
ATOM 556 C C . VAL A 1 77 ? -1.851 15.525 40.750 1.00 55.78 77 VAL A C 1
ATOM 557 O O . VAL A 1 77 ? -1.914 15.435 39.508 1.00 56.77 77 VAL A O 1
ATOM 561 N N . GLU A 1 78 ? -2.060 16.680 41.392 1.00 54.23 78 GLU A N 1
ATOM 562 C CA . GLU A 1 78 ? -2.329 17.901 40.651 1.00 57.68 78 GLU A CA 1
ATOM 563 C C . GLU A 1 78 ? -1.141 18.273 39.774 1.00 56.06 78 GLU A C 1
ATOM 564 O O . GLU A 1 78 ? -1.317 18.668 38.619 1.00 51.85 78 GLU A O 1
ATOM 570 N N . LEU A 1 79 ? 0.080 18.180 40.322 1.00 53.00 79 LEU A N 1
ATOM 571 C CA . LEU A 1 79 ? 1.270 18.503 39.538 1.00 50.90 79 LEU A CA 1
ATOM 572 C C . LEU A 1 79 ? 1.376 17.586 38.335 1.00 50.32 79 LEU A C 1
ATOM 573 O O . LEU A 1 79 ? 1.714 18.024 37.228 1.00 46.43 79 LEU A O 1
ATOM 578 N N . MET A 1 80 ? 1.097 16.303 38.549 1.00 47.04 80 MET A N 1
ATOM 579 C CA . MET A 1 80 ? 1.103 15.326 37.468 1.00 52.99 80 MET A CA 1
ATOM 580 C C . MET A 1 80 ? 0.191 15.767 36.322 1.00 53.75 80 MET A C 1
ATOM 581 O O . MET A 1 80 ? 0.619 15.863 35.155 1.00 50.48 80 MET A O 1
ATOM 586 N N . TYR A 1 81 ? -1.065 16.084 36.645 1.00 51.11 81 TYR A N 1
ATOM 587 C CA . TYR A 1 81 ? -1.986 16.436 35.565 1.00 53.26 81 TYR A CA 1
ATOM 588 C C . TYR A 1 81 ? -1.688 17.820 34.995 1.00 54.34 81 TYR A C 1
ATOM 589 O O . TYR A 1 81 ? -1.926 18.048 33.805 1.00 56.83 81 TYR A O 1
ATOM 598 N N . GLY A 1 82 ? -1.115 18.728 35.795 1.00 48.94 82 GLY A N 1
ATOM 599 C CA . GLY A 1 82 ? -0.697 20.013 35.262 1.00 44.88 82 GLY A CA 1
ATOM 600 C C . GLY A 1 82 ? 0.462 19.907 34.285 1.00 46.75 82 GLY A C 1
ATOM 601 O O . GLY A 1 82 ? 0.498 20.610 33.274 1.00 50.00 82 GLY A O 1
ATOM 602 N N . ALA A 1 83 ? 1.434 19.044 34.581 1.00 43.70 83 ALA A N 1
ATOM 603 C CA . ALA A 1 83 ? 2.511 18.779 33.637 1.00 47.41 83 ALA A CA 1
ATOM 604 C C . ALA A 1 83 ? 1.955 18.223 32.332 1.00 45.85 83 ALA A C 1
ATOM 605 O O . ALA A 1 83 ? 2.317 18.688 31.239 1.00 44.85 83 ALA A O 1
ATOM 607 N N . LEU A 1 84 ? 1.068 17.225 32.425 1.00 41.87 84 LEU A N 1
ATOM 608 C CA . LEU A 1 84 ? 0.494 16.658 31.200 1.00 44.96 84 LEU A CA 1
ATOM 609 C C . LEU A 1 84 ? -0.300 17.700 30.414 1.00 45.41 84 LEU A C 1
ATOM 610 O O . LEU A 1 84 ? -0.219 17.750 29.179 1.00 46.99 84 LEU A O 1
ATOM 615 N N . SER A 1 85 ? -1.079 18.534 31.110 1.00 46.14 85 SER A N 1
ATOM 616 C CA . SER A 1 85 ? -1.847 19.576 30.434 1.00 49.16 85 SER A CA 1
ATOM 617 C C . SER A 1 85 ? -0.925 20.551 29.722 1.00 48.51 85 SER A C 1
ATOM 618 O O . SER A 1 85 ? -1.193 20.951 28.581 1.00 47.04 85 SER A O 1
ATOM 621 N N . ALA A 1 86 ? 0.156 20.966 30.392 1.00 45.64 86 ALA A N 1
ATOM 622 C CA . ALA A 1 86 ? 1.107 21.875 29.764 1.00 45.79 86 ALA A CA 1
ATOM 623 C C . ALA A 1 86 ? 1.721 21.244 28.521 1.00 45.67 86 ALA A C 1
ATOM 624 O O . ALA A 1 86 ? 1.898 21.918 27.498 1.00 45.80 86 ALA A O 1
ATOM 626 N N . LEU A 1 87 ? 2.033 19.948 28.584 1.00 39.57 87 LEU A N 1
ATOM 627 C CA . LEU A 1 87 ? 2.561 19.262 27.407 1.00 46.71 87 LEU A CA 1
ATOM 628 C C . LEU A 1 87 ? 1.540 19.260 26.273 1.00 48.62 87 LEU A C 1
ATOM 629 O O . LEU A 1 87 ? 1.873 19.569 25.125 1.00 48.00 87 LEU A O 1
ATOM 634 N N . ILE A 1 88 ? 0.285 18.923 26.590 1.00 49.72 88 ILE A N 1
ATOM 635 C CA . ILE A 1 88 ? -0.797 18.913 25.605 1.00 47.87 88 ILE A CA 1
ATOM 636 C C . ILE A 1 88 ? -0.907 20.274 24.910 1.00 50.13 88 ILE A C 1
ATOM 637 O O . ILE A 1 88 ? -0.913 20.372 23.675 1.00 48.67 88 ILE A O 1
ATOM 642 N N . ALA A 1 89 ? -0.956 21.346 25.703 1.00 44.91 89 ALA A N 1
ATOM 643 C CA . ALA A 1 89 ? -1.203 22.680 25.166 1.00 44.59 89 ALA A CA 1
ATOM 644 C C . ALA A 1 89 ? -0.017 23.192 24.353 1.00 49.50 89 ALA A C 1
ATOM 645 O O . ALA A 1 89 ? -0.186 23.732 23.241 1.00 52.27 89 ALA A O 1
ATOM 647 N N . ALA A 1 90 ? 1.194 23.070 24.911 1.00 51.62 90 ALA A N 1
ATOM 648 C CA . ALA A 1 90 ? 2.387 23.487 24.187 1.00 47.87 90 ALA A CA 1
ATOM 649 C C . ALA A 1 90 ? 2.517 22.727 22.876 1.00 46.65 90 ALA A C 1
ATOM 650 O O . ALA A 1 90 ? 2.753 23.331 21.821 1.00 45.90 90 ALA A O 1
ATOM 652 N N . SER A 1 91 ? 2.362 21.397 22.926 1.00 42.79 91 SER A N 1
ATOM 653 C CA . SER A 1 91 ? 2.509 20.577 21.731 1.00 47.26 91 SER A CA 1
ATOM 654 C C . SER A 1 91 ? 1.501 20.975 20.668 1.00 50.74 91 SER A C 1
ATOM 655 O O . SER A 1 91 ? 1.858 21.139 19.494 1.00 47.59 91 SER A O 1
ATOM 658 N N . PHE A 1 92 ? 0.229 21.115 21.061 1.00 52.30 92 PHE A N 1
ATOM 659 C CA . PHE A 1 92 ? -0.800 21.544 20.122 1.00 53.64 92 PHE A CA 1
ATOM 660 C C . PHE A 1 92 ? -0.379 22.804 19.383 1.00 52.30 92 PHE A C 1
ATOM 661 O O . PHE A 1 92 ? -0.337 22.835 18.144 1.00 49.58 92 PHE A O 1
ATOM 669 N N . TRP A 1 93 ? -0.033 23.847 20.138 1.00 47.81 93 TRP A N 1
ATOM 670 C CA . TRP A 1 93 ? 0.243 25.128 19.499 1.00 48.04 93 TRP A CA 1
ATOM 671 C C . TRP A 1 93 ? 1.534 25.105 18.680 1.00 52.43 93 TRP A C 1
ATOM 672 O O . TRP A 1 93 ? 1.613 25.741 17.618 1.00 53.54 93 TRP A O 1
ATOM 683 N N . ILE A 1 94 ? 2.551 24.369 19.137 1.00 53.01 94 ILE A N 1
ATOM 684 C CA . ILE A 1 94 ? 3.787 24.261 18.365 1.00 50.28 94 ILE A CA 1
ATOM 685 C C . ILE A 1 94 ? 3.521 23.555 17.038 1.00 48.27 94 ILE A C 1
ATOM 686 O O . ILE A 1 94 ? 3.994 23.990 15.983 1.00 49.15 94 ILE A O 1
ATOM 691 N N . LEU A 1 95 ? 2.785 22.437 17.073 1.00 50.24 95 LEU A N 1
ATOM 692 C CA . LEU A 1 95 ? 2.518 21.711 15.832 1.00 52.99 95 LEU A CA 1
ATOM 693 C C . LEU A 1 95 ? 1.651 22.538 14.885 1.00 56.97 95 LEU A C 1
ATOM 694 O O . LEU A 1 95 ? 1.872 22.526 13.667 1.00 55.42 95 LEU A O 1
ATOM 699 N N . ILE A 1 96 ? 0.687 23.288 15.430 1.00 54.58 96 ILE A N 1
ATOM 700 C CA . ILE A 1 96 ? -0.102 24.204 14.610 1.00 54.95 96 ILE A CA 1
ATOM 701 C C . ILE A 1 96 ? 0.814 25.204 13.915 1.00 59.76 96 ILE A C 1
ATOM 702 O O . ILE A 1 96 ? 0.743 25.388 12.692 1.00 61.82 96 ILE A O 1
ATOM 707 N N . ALA A 1 97 ? 1.707 25.848 14.681 1.00 57.08 97 ALA A N 1
ATOM 708 C CA . ALA A 1 97 ? 2.585 26.861 14.097 1.00 56.61 97 ALA A CA 1
ATOM 709 C C . ALA A 1 97 ? 3.520 26.257 13.060 1.00 58.31 97 ALA A C 1
ATOM 710 O O . ALA A 1 97 ? 3.789 26.875 12.024 1.00 59.44 97 ALA A O 1
ATOM 712 N N . THR A 1 98 ? 4.031 25.055 13.324 1.00 57.06 98 THR A N 1
ATOM 713 C CA . THR A 1 98 ? 4.915 24.405 12.365 1.00 61.57 98 THR A CA 1
ATOM 714 C C . THR A 1 98 ? 4.172 24.090 11.070 1.00 64.11 98 THR A C 1
ATOM 715 O O . THR A 1 98 ? 4.726 24.253 9.976 1.00 59.71 98 THR A O 1
ATOM 719 N N . ASN A 1 99 ? 2.908 23.660 11.181 1.00 64.95 99 ASN A N 1
ATOM 720 C CA . ASN A 1 99 ? 2.062 23.442 10.011 1.00 66.35 99 ASN A CA 1
ATOM 721 C C . ASN A 1 99 ? 2.033 24.670 9.107 1.00 67.51 99 ASN A C 1
ATOM 722 O O . ASN A 1 99 ? 2.180 24.559 7.886 1.00 68.93 99 ASN A O 1
ATOM 727 N N . TRP A 1 100 ? 1.853 25.854 9.693 1.00 63.97 100 TRP A N 1
ATOM 728 C CA . TRP A 1 100 ? 1.828 27.105 8.949 1.00 63.79 100 TRP A CA 1
ATOM 729 C C . TRP A 1 100 ? 3.221 27.685 8.706 1.00 63.78 100 TRP A C 1
ATOM 730 O O . TRP A 1 100 ? 3.336 28.872 8.375 1.00 69.18 100 TRP A O 1
ATOM 741 N N . GLY A 1 101 ? 4.276 26.894 8.886 1.00 61.15 101 GLY A N 1
ATOM 742 C CA . GLY A 1 101 ? 5.630 27.418 8.759 1.00 60.48 101 GLY A CA 1
ATOM 743 C C . GLY A 1 101 ? 5.941 28.558 9.705 1.00 66.95 101 GLY A C 1
ATOM 744 O O . GLY A 1 101 ? 6.769 29.418 9.382 1.00 69.98 101 GLY A O 1
ATOM 745 N N . TYR A 1 102 ? 5.305 28.584 10.881 1.00 65.00 102 TYR A N 1
ATOM 746 C CA . TYR A 1 102 ? 5.587 29.727 11.742 1.00 68.80 102 TYR A CA 1
ATOM 747 C C . TYR A 1 102 ? 6.575 29.357 12.836 1.00 65.48 102 TYR A C 1
ATOM 748 O O . TYR A 1 102 ? 6.472 28.276 13.438 1.00 59.81 102 TYR A O 1
ATOM 757 N N . PRO A 1 103 ? 7.531 30.253 13.079 1.00 62.49 103 PRO A N 1
ATOM 758 C CA . PRO A 1 103 ? 8.504 30.032 14.154 1.00 64.59 103 PRO A CA 1
ATOM 759 C C . PRO A 1 103 ? 7.893 30.460 15.477 1.00 58.69 103 PRO A C 1
ATOM 760 O O . PRO A 1 103 ? 7.279 31.525 15.577 1.00 59.93 103 PRO A O 1
ATOM 764 N N . VAL A 1 104 ? 8.044 29.607 16.484 1.00 52.76 104 VAL A N 1
ATOM 765 C CA . VAL A 1 104 ? 7.578 29.880 17.835 1.00 48.20 104 VAL A CA 1
ATOM 766 C C . VAL A 1 104 ? 8.705 29.498 18.778 1.00 46.50 104 VAL A C 1
ATOM 767 O O . VAL A 1 104 ? 9.598 28.724 18.429 1.00 50.11 104 VAL A O 1
ATOM 771 N N . SER A 1 105 ? 8.676 30.058 19.980 1.00 43.00 105 SER A N 1
ATOM 772 C CA . SER A 1 105 ? 9.548 29.579 21.041 1.00 40.64 105 SER A CA 1
ATOM 773 C C . SER A 1 105 ? 8.841 28.424 21.750 1.00 39.72 105 SER A C 1
ATOM 774 O O . SER A 1 105 ? 7.794 28.618 22.382 1.00 40.40 105 SER A O 1
ATOM 777 N N . THR A 1 106 ? 9.391 27.212 21.617 1.00 39.54 106 THR A N 1
ATOM 778 C CA . THR A 1 106 ? 8.848 26.082 22.370 1.00 36.55 106 THR A CA 1
ATOM 779 C C . THR A 1 106 ? 9.075 26.269 23.860 1.00 35.22 106 THR A C 1
ATOM 780 O O . THR A 1 106 ? 8.312 25.746 24.683 1.00 37.13 106 THR A O 1
ATOM 784 N N . THR A 1 107 ? 10.116 27.021 24.224 1.00 36.21 107 THR A N 1
ATOM 785 C CA . THR A 1 107 ? 10.353 27.328 25.633 1.00 35.70 107 THR A CA 1
ATOM 786 C C . THR A 1 107 ? 9.243 28.218 26.190 1.00 39.60 107 THR A C 1
ATOM 787 O O . THR A 1 107 ? 8.657 27.919 27.242 1.00 38.11 107 THR A O 1
ATOM 791 N N . HIS A 1 108 ? 8.942 29.325 25.491 1.00 37.92 108 HIS A N 1
ATOM 792 C CA . HIS A 1 108 ? 7.834 30.185 25.910 1.00 41.47 108 HIS A CA 1
ATOM 793 C C . HIS A 1 108 ? 6.546 29.388 26.013 1.00 37.30 108 HIS A C 1
ATOM 794 O O . HIS A 1 108 ? 5.746 29.607 26.928 1.00 40.26 108 HIS A O 1
ATOM 801 N N . SER A 1 109 ? 6.335 28.451 25.080 1.00 34.55 109 SER A N 1
ATOM 802 C CA . SER A 1 109 ? 5.111 27.664 25.079 1.00 33.80 109 SER A CA 1
ATOM 803 C C . SER A 1 109 ? 5.011 26.794 26.324 1.00 43.65 109 SER A C 1
ATOM 804 O O . SER A 1 109 ? 3.970 26.772 26.993 1.00 44.63 109 SER A O 1
ATOM 807 N N . ILE A 1 110 ? 6.071 26.035 26.640 1.00 39.04 110 ILE A N 1
ATOM 808 C CA . ILE A 1 110 ? 5.932 25.141 27.784 1.00 39.07 110 ILE A CA 1
ATOM 809 C C . ILE A 1 110 ? 5.848 25.948 29.078 1.00 40.94 110 ILE A C 1
ATOM 810 O O . ILE A 1 110 ? 5.133 25.566 30.014 1.00 39.74 110 ILE A O 1
ATOM 815 N N . VAL A 1 111 ? 6.538 27.088 29.149 1.00 37.15 111 VAL A N 1
ATOM 816 C CA . VAL A 1 111 ? 6.478 27.882 30.374 1.00 43.30 111 VAL A CA 1
ATOM 817 C C . VAL A 1 111 ? 5.080 28.461 30.566 1.00 46.10 111 VAL A C 1
ATOM 818 O O . VAL A 1 111 ? 4.547 28.474 31.687 1.00 43.44 111 VAL A O 1
ATOM 822 N N . GLY A 1 112 ? 4.458 28.939 29.479 1.00 44.24 112 GLY A N 1
ATOM 823 C CA . GLY A 1 112 ? 3.077 29.383 29.564 1.00 44.22 112 GLY A CA 1
ATOM 824 C C . GLY A 1 112 ? 2.120 28.260 29.926 1.00 44.82 112 GLY A C 1
ATOM 825 O O . GLY A 1 112 ? 1.162 28.467 30.669 1.00 48.57 112 GLY A O 1
ATOM 826 N N . GLY A 1 113 ? 2.355 27.059 29.401 1.00 41.83 113 GLY A N 1
ATOM 827 C CA . GLY A 1 113 ? 1.555 25.921 29.836 1.00 50.02 113 GLY A CA 1
ATOM 828 C C . GLY A 1 113 ? 1.648 25.683 31.337 1.00 48.80 113 GLY A C 1
ATOM 829 O O . GLY A 1 113 ? 0.633 25.454 32.011 1.00 51.93 113 GLY A O 1
ATOM 830 N N . MET A 1 114 ? 2.867 25.739 31.883 1.00 47.13 114 MET A N 1
ATOM 831 C CA . MET A 1 114 ? 3.044 25.551 33.326 1.00 49.93 114 MET A CA 1
ATOM 832 C C . MET A 1 114 ? 2.351 26.655 34.110 1.00 47.98 114 MET A C 1
ATOM 833 O O . MET A 1 114 ? 1.732 26.407 35.152 1.00 46.43 114 MET A O 1
ATOM 838 N N . MET A 1 115 ? 2.476 27.887 33.632 1.00 45.35 115 MET A N 1
ATOM 839 C CA . MET A 1 115 ? 1.838 29.017 34.289 1.00 51.78 115 MET A CA 1
ATOM 840 C C . MET A 1 115 ? 0.319 28.882 34.267 1.00 51.15 115 MET A C 1
ATOM 841 O O . MET A 1 115 ? -0.345 29.155 35.272 1.00 48.82 115 MET A O 1
ATOM 846 N N . GLY A 1 116 ? -0.243 28.442 33.138 1.00 51.39 116 GLY A N 1
ATOM 847 C CA . GLY A 1 116 ? -1.677 28.210 33.076 1.00 46.92 116 GLY A CA 1
ATOM 848 C C . GLY A 1 116 ? -2.129 27.205 34.115 1.00 51.39 116 GLY A C 1
ATOM 849 O O . GLY A 1 116 ? -3.077 27.450 34.876 1.00 53.63 116 GLY A O 1
ATOM 850 N N . PHE A 1 117 ? -1.439 26.063 34.175 1.00 53.00 117 PHE A N 1
ATOM 851 C CA . PHE A 1 117 ? -1.771 25.077 35.195 1.00 50.71 117 PHE A CA 1
ATOM 852 C C . PHE A 1 117 ? -1.728 25.698 36.587 1.00 50.48 117 PHE A C 1
ATOM 853 O O . PHE A 1 117 ? -2.686 25.589 37.356 1.00 52.76 117 PHE A O 1
ATOM 861 N N . GLY A 1 118 ? -0.617 26.359 36.923 1.00 50.67 118 GLY A N 1
ATOM 862 C CA . GLY A 1 118 ? -0.463 26.897 38.269 1.00 53.66 118 GLY A CA 1
ATOM 863 C C . GLY A 1 118 ? -1.508 27.940 38.634 1.00 56.83 118 GLY A C 1
ATOM 864 O O . GLY A 1 118 ? -1.968 27.994 39.776 1.00 61.07 118 GLY A O 1
ATOM 865 N N . LEU A 1 119 ? -1.878 28.801 37.678 1.00 55.41 119 LEU A N 1
ATOM 866 C CA . LEU A 1 119 ? -2.910 29.800 37.946 1.00 58.95 119 LEU A CA 1
ATOM 867 C C . LEU A 1 119 ? -4.269 29.146 38.164 1.00 57.83 119 LEU A C 1
ATOM 868 O O . LEU A 1 119 ? -5.029 29.574 39.038 1.00 63.02 119 LEU A O 1
ATOM 873 N N . VAL A 1 120 ? -4.603 28.112 37.388 1.00 55.85 120 VAL A N 1
ATOM 874 C CA . VAL A 1 120 ? -5.920 27.499 37.558 1.00 57.65 120 VAL A CA 1
ATOM 875 C C . VAL A 1 120 ? -5.983 26.669 38.838 1.00 61.47 120 VAL A C 1
ATOM 876 O O . VAL A 1 120 ? -7.019 26.627 39.512 1.00 70.09 120 VAL A O 1
ATOM 880 N N . ALA A 1 121 ? -4.890 26.003 39.204 1.00 60.36 121 ALA A N 1
ATOM 881 C CA . ALA A 1 121 ? -4.951 25.090 40.341 1.00 58.93 121 ALA A CA 1
ATOM 882 C C . ALA A 1 121 ? -4.853 25.812 41.677 1.00 63.45 121 ALA A C 1
ATOM 883 O O . ALA A 1 121 ? -5.451 25.371 42.662 1.00 69.03 121 ALA A O 1
ATOM 885 N N . VAL A 1 122 ? -4.087 26.898 41.739 1.00 65.05 122 VAL A N 1
ATOM 886 C CA . VAL A 1 122 ? -3.851 27.602 42.995 1.00 61.67 122 VAL A CA 1
ATOM 887 C C . VAL A 1 122 ? -4.148 29.088 42.908 1.00 61.52 122 VAL A C 1
ATOM 888 O O . VAL A 1 122 ? -4.451 29.720 43.936 1.00 69.55 122 VAL A O 1
ATOM 892 N N . GLY A 1 123 ? -4.137 29.691 41.731 1.00 62.66 123 GLY A N 1
ATOM 893 C CA . GLY A 1 123 ? -4.282 31.122 41.616 1.00 60.16 123 GLY A CA 1
ATOM 894 C C . GLY A 1 123 ? -2.940 31.812 41.491 1.00 61.21 123 GLY A C 1
ATOM 895 O O . GLY A 1 123 ? -1.931 31.225 41.095 1.00 62.33 123 GLY A O 1
ATOM 896 N N . ILE A 1 124 ? -2.933 33.089 41.869 1.00 59.64 124 ILE A N 1
ATOM 897 C CA . ILE A 1 124 ? -1.743 33.907 41.663 1.00 60.18 124 ILE A CA 1
ATOM 898 C C . ILE A 1 124 ? -0.557 33.352 42.445 1.00 62.37 124 ILE A C 1
ATOM 899 O O . ILE A 1 124 ? 0.593 33.440 41.992 1.00 65.31 124 ILE A O 1
ATOM 904 N N . ASN A 1 125 ? -0.808 32.747 43.607 1.00 63.68 125 ASN A N 1
ATOM 905 C CA . ASN A 1 125 ? 0.270 32.197 44.418 1.00 64.80 125 ASN A CA 1
ATOM 906 C C . ASN A 1 125 ? 0.776 30.854 43.904 1.00 64.00 125 ASN A C 1
ATOM 907 O O . ASN A 1 125 ? 1.796 30.367 44.400 1.00 65.22 125 ASN A O 1
ATOM 912 N N . GLY A 1 126 ? 0.105 30.256 42.922 1.00 59.42 126 GLY A N 1
ATOM 913 C CA . GLY A 1 126 ? 0.600 29.056 42.280 1.00 60.67 126 GLY A CA 1
ATOM 914 C C . GLY A 1 126 ? 1.752 29.266 41.322 1.00 61.68 126 GLY A C 1
ATOM 915 O O . GLY A 1 126 ? 2.212 28.308 40.693 1.00 59.50 126 GLY A O 1
ATOM 916 N N . VAL A 1 127 ? 2.262 30.490 41.207 1.00 60.29 127 VAL A N 1
ATOM 917 C CA . VAL A 1 127 ? 3.335 30.815 40.276 1.00 57.71 127 VAL A CA 1
ATOM 918 C C . VAL A 1 127 ? 4.535 31.300 41.076 1.00 53.90 127 VAL A C 1
ATOM 919 O O . VAL A 1 127 ? 4.391 32.132 41.974 1.00 58.97 127 VAL A O 1
ATOM 923 N N . ASN A 1 128 ? 5.716 30.775 40.757 1.00 55.07 128 ASN A N 1
ATOM 924 C CA . ASN A 1 128 ? 6.960 31.242 41.367 1.00 56.12 128 ASN A CA 1
ATOM 925 C C . ASN A 1 128 ? 7.370 32.541 40.678 1.00 59.54 128 ASN A C 1
ATOM 926 O O . ASN A 1 128 ? 8.154 32.546 39.724 1.00 58.47 128 ASN A O 1
ATOM 931 N N . TRP A 1 129 ? 6.857 33.667 41.190 1.00 56.56 129 TRP A N 1
ATOM 932 C CA . TRP A 1 129 ? 7.018 34.942 40.489 1.00 55.07 129 TRP A CA 1
ATOM 933 C C . TRP A 1 129 ? 8.464 35.428 40.466 1.00 53.39 129 TRP A C 1
ATOM 934 O O . TRP A 1 129 ? 8.884 36.039 39.480 1.00 54.45 129 TRP A O 1
ATOM 945 N N . LYS A 1 130 ? 9.247 35.180 41.513 1.00 54.70 130 LYS A N 1
ATOM 946 C CA . LYS A 1 130 ? 10.622 35.680 41.494 1.00 61.46 130 LYS A CA 1
ATOM 947 C C . LYS A 1 130 ? 11.441 34.989 40.405 1.00 61.14 130 LYS A C 1
ATOM 948 O O . LYS A 1 130 ? 12.065 35.652 39.554 1.00 59.67 130 LYS A O 1
ATOM 954 N N . THR A 1 131 ? 11.429 33.649 40.397 1.00 57.86 131 THR A N 1
ATOM 955 C CA . THR A 1 131 ? 12.144 32.931 39.348 1.00 55.86 131 THR A CA 1
ATOM 956 C C . THR A 1 131 ? 11.577 33.277 37.984 1.00 49.88 131 THR A C 1
ATOM 957 O O . THR A 1 131 ? 12.335 33.508 37.036 1.00 51.90 131 THR A O 1
ATOM 961 N N . PHE A 1 132 ? 10.248 33.332 37.865 1.00 51.51 132 PHE A N 1
ATOM 962 C CA . PHE A 1 132 ? 9.662 33.655 36.569 1.00 51.24 132 PHE A CA 1
ATOM 963 C C . PHE A 1 132 ? 10.129 35.017 36.070 1.00 52.44 132 PHE A C 1
ATOM 964 O O . PHE A 1 132 ? 10.338 35.199 34.865 1.00 56.63 132 PHE A O 1
ATOM 972 N N . LEU A 1 133 ? 10.302 35.985 36.979 1.00 51.42 133 LEU A N 1
ATOM 973 C CA . LEU A 1 133 ? 10.802 37.300 36.579 1.00 53.96 133 LEU A CA 1
ATOM 974 C C . LEU A 1 133 ? 12.230 37.205 36.058 1.00 53.05 133 LEU A C 1
ATOM 975 O O . LEU A 1 133 ? 12.590 37.873 35.076 1.00 51.45 133 LEU A O 1
ATOM 980 N N . PHE A 1 134 ? 13.064 36.385 36.706 1.00 47.06 134 PHE A N 1
ATOM 981 C CA . PHE A 1 134 ? 14.410 36.184 36.160 1.00 50.32 134 PHE A CA 1
ATOM 982 C C . PHE A 1 134 ? 14.366 35.519 34.786 1.00 49.00 134 PHE A C 1
ATOM 983 O O . PHE A 1 134 ? 15.160 35.853 33.897 1.00 49.39 134 PHE A O 1
ATOM 991 N N . ILE A 1 135 ? 13.427 34.602 34.586 1.00 42.99 135 ILE A N 1
ATOM 992 C CA . ILE A 1 135 ? 13.327 33.930 33.301 1.00 45.02 135 ILE A CA 1
ATOM 993 C C . ILE A 1 135 ? 12.916 34.916 32.211 1.00 48.78 135 ILE A C 1
ATOM 994 O O . ILE A 1 135 ? 13.469 34.905 31.104 1.00 46.57 135 ILE A O 1
ATOM 999 N N . VAL A 1 136 ? 11.961 35.802 32.511 1.00 46.81 136 VAL A N 1
ATOM 1000 C CA . VAL A 1 136 ? 11.523 36.791 31.521 1.00 47.51 136 VAL A CA 1
ATOM 1001 C C . VAL A 1 136 ? 12.648 37.781 31.214 1.00 45.61 136 VAL A C 1
ATOM 1002 O O . VAL A 1 136 ? 12.889 38.144 30.051 1.00 48.63 136 VAL A O 1
ATOM 1006 N N . LEU A 1 137 ? 13.366 38.220 32.249 1.00 42.47 137 LEU A N 1
ATOM 1007 C CA . LEU A 1 137 ? 14.563 39.017 32.023 1.00 48.87 137 LEU A CA 1
ATOM 1008 C C . LEU A 1 137 ? 15.529 38.315 31.076 1.00 47.20 137 LEU A C 1
ATOM 1009 O O . LEU A 1 137 ? 16.109 38.955 30.189 1.00 45.76 137 LEU A O 1
ATOM 1014 N N . SER A 1 138 ? 15.733 36.998 31.259 1.00 46.93 138 SER A N 1
ATOM 1015 C CA . SER A 1 138 ? 16.643 36.282 30.365 1.00 45.80 138 SER A CA 1
ATOM 1016 C C . SER A 1 138 ? 16.063 36.176 28.962 1.00 38.22 138 SER A C 1
ATOM 1017 O O . SER A 1 138 ? 16.811 36.221 27.986 1.00 41.20 138 SER A O 1
ATOM 1020 N N . TRP A 1 139 ? 14.739 36.085 28.848 1.00 38.38 139 TRP A N 1
ATOM 1021 C CA . TRP A 1 139 ? 14.090 36.081 27.542 1.00 41.03 139 TRP A CA 1
ATOM 1022 C C . TRP A 1 139 ? 14.347 37.374 26.788 1.00 47.77 139 TRP A C 1
ATOM 1023 O O . TRP A 1 139 ? 14.365 37.386 25.548 1.00 43.34 139 TRP A O 1
ATOM 1034 N N . VAL A 1 140 ? 14.520 38.476 27.509 1.00 46.93 140 VAL A N 1
ATOM 1035 C CA . VAL A 1 140 ? 14.793 39.732 26.811 1.00 46.44 140 VAL A CA 1
ATOM 1036 C C . VAL A 1 140 ? 16.293 39.953 26.619 1.00 45.40 140 VAL A C 1
ATOM 1037 O O . VAL A 1 140 ? 16.729 40.458 25.581 1.00 49.52 140 VAL A O 1
ATOM 1041 N N . VAL A 1 141 ? 17.111 39.568 27.589 1.00 43.88 141 VAL A N 1
ATOM 1042 C CA . VAL A 1 141 ? 18.540 39.845 27.506 1.00 44.39 141 VAL A CA 1
ATOM 1043 C C . VAL A 1 141 ? 19.258 38.894 26.542 1.00 48.43 141 VAL A C 1
ATOM 1044 O O . VAL A 1 141 ? 20.163 39.319 25.812 1.00 47.03 141 VAL A O 1
ATOM 1048 N N . SER A 1 142 ? 18.907 37.599 26.524 1.00 44.06 142 SER A N 1
ATOM 1049 C CA . SER A 1 142 ? 19.676 36.664 25.698 1.00 45.12 142 SER A CA 1
ATOM 1050 C C . SER A 1 142 ? 19.640 36.981 24.204 1.00 41.56 142 SER A C 1
ATOM 1051 O O . SER A 1 142 ? 20.701 36.874 23.561 1.00 41.05 142 SER A O 1
ATOM 1054 N N . PRO A 1 143 ? 18.514 37.365 23.586 1.00 44.98 143 PRO A N 1
ATOM 1055 C CA . PRO A 1 143 ? 18.595 37.791 22.170 1.00 44.17 143 PRO A CA 1
ATOM 1056 C C . PRO A 1 143 ? 19.523 38.981 21.956 1.00 46.49 143 PRO A C 1
ATOM 1057 O O . PRO A 1 143 ? 20.225 39.054 20.931 1.00 43.63 143 PRO A O 1
ATOM 1061 N N . VAL A 1 144 ? 19.597 39.889 22.933 1.00 42.35 144 VAL A N 1
ATOM 1062 C CA . VAL A 1 144 ? 20.466 41.045 22.783 1.00 46.72 144 VAL A CA 1
ATOM 1063 C C . VAL A 1 144 ? 21.922 40.642 22.964 1.00 42.63 144 VAL A C 1
ATOM 1064 O O . VAL A 1 144 ? 22.803 41.129 22.245 1.00 46.17 144 VAL A O 1
ATOM 1068 N N . LEU A 1 145 ? 22.210 39.766 23.927 1.00 44.03 145 LEU A N 1
ATOM 1069 C CA . LEU A 1 145 ? 23.575 39.252 24.063 1.00 41.80 145 LEU A CA 1
ATOM 1070 C C . LEU A 1 145 ? 24.011 38.526 22.796 1.00 41.83 145 LEU A C 1
ATOM 1071 O O . LEU A 1 145 ? 25.155 38.679 22.346 1.00 45.86 145 LEU A O 1
ATOM 1076 N N . GLY A 1 146 ? 23.105 37.757 22.182 1.00 38.08 146 GLY A N 1
ATOM 1077 C CA . GLY A 1 146 ? 23.432 37.122 20.907 1.00 41.55 146 GLY A CA 1
ATOM 1078 C C . GLY A 1 146 ? 23.730 38.125 19.800 1.00 44.30 146 GLY A C 1
ATOM 1079 O O . GLY A 1 146 ? 24.691 37.961 19.029 1.00 37.01 146 GLY A O 1
ATOM 1080 N N . GLY A 1 147 ? 22.916 39.185 19.707 1.00 45.15 147 GLY A N 1
ATOM 1081 C CA . GLY A 1 147 ? 23.197 40.218 18.721 1.00 41.45 147 GLY A CA 1
ATOM 1082 C C . GLY A 1 147 ? 24.514 40.919 18.985 1.00 42.22 147 GLY A C 1
ATOM 1083 O O . GLY A 1 147 ? 25.279 41.198 18.062 1.00 46.57 147 GLY A O 1
ATOM 1084 N N . LEU A 1 148 ? 24.806 41.180 20.256 1.00 45.07 148 LEU A N 1
ATOM 1085 C CA . LEU A 1 148 ? 26.043 41.849 20.647 1.00 48.34 148 LEU A CA 1
ATOM 1086 C C . LEU A 1 148 ? 27.259 41.013 20.286 1.00 51.05 148 LEU A C 1
ATOM 1087 O O . LEU A 1 148 ? 28.243 41.518 19.718 1.00 47.00 148 LEU A O 1
ATOM 1092 N N . ILE A 1 149 ? 27.217 39.723 20.638 1.00 46.16 149 ILE A N 1
ATOM 1093 C CA . ILE A 1 149 ? 28.345 38.859 20.338 1.00 45.20 149 ILE A CA 1
ATOM 1094 C C . ILE A 1 149 ? 28.530 38.769 18.841 1.00 39.99 149 ILE A C 1
ATOM 1095 O O . ILE A 1 149 ? 29.659 38.850 18.348 1.00 40.90 149 ILE A O 1
ATOM 1100 N N . SER A 1 150 ? 27.429 38.602 18.087 1.00 41.26 150 SER A N 1
ATOM 1101 C CA . SER A 1 150 ? 27.568 38.465 16.642 1.00 37.52 150 SER A CA 1
ATOM 1102 C C . SER A 1 150 ? 28.090 39.752 16.003 1.00 47.62 150 SER A C 1
ATOM 1103 O O . SER A 1 150 ? 28.877 39.697 15.045 1.00 40.26 150 SER A O 1
ATOM 1106 N N . PHE A 1 151 ? 27.693 40.910 16.540 1.00 48.62 151 PHE A N 1
ATOM 1107 C CA . PHE A 1 151 ? 28.216 42.189 16.070 1.00 46.11 151 PHE A CA 1
ATOM 1108 C C . PHE A 1 151 ? 29.724 42.271 16.275 1.00 42.54 151 PHE A C 1
ATOM 1109 O O . PHE A 1 151 ? 30.492 42.522 15.327 1.00 47.61 151 PHE A O 1
ATOM 1117 N N . VAL A 1 152 ? 30.167 42.038 17.510 1.00 42.47 152 VAL A N 1
ATOM 1118 C CA . VAL A 1 152 ? 31.593 42.125 17.819 1.00 47.69 152 VAL A CA 1
ATOM 1119 C C . VAL A 1 152 ? 32.383 41.110 17.004 1.00 47.15 152 VAL A C 1
ATOM 1120 O O . VAL A 1 152 ? 33.459 41.422 16.477 1.00 51.34 152 VAL A O 1
ATOM 1124 N N . MET A 1 153 ? 31.850 39.893 16.853 1.00 46.32 153 MET A N 1
ATOM 1125 C CA . MET A 1 153 ? 32.592 38.838 16.168 1.00 44.74 153 MET A CA 1
ATOM 1126 C C . MET A 1 153 ? 32.671 39.097 14.671 1.00 42.26 153 MET A C 1
ATOM 1127 O O . MET A 1 153 ? 33.729 38.896 14.058 1.00 43.04 153 MET A O 1
ATOM 1132 N N . PHE A 1 154 ? 31.565 39.515 14.046 1.00 41.37 154 PHE A N 1
ATOM 1133 C CA . PHE A 1 154 ? 31.655 39.891 12.638 1.00 45.40 154 PHE A CA 1
ATOM 1134 C C . PHE A 1 154 ? 32.715 40.965 12.427 1.00 44.99 154 PHE A C 1
ATOM 1135 O O . PHE A 1 154 ? 33.516 40.879 11.485 1.00 39.50 154 PHE A O 1
ATOM 1143 N N . LYS A 1 155 ? 32.752 41.975 13.310 1.00 43.86 155 LYS A N 1
ATOM 1144 C CA . LYS A 1 155 ? 33.750 43.037 13.163 1.00 50.73 155 LYS A CA 1
ATOM 1145 C C . LYS A 1 155 ? 35.159 42.477 13.289 1.00 50.79 155 LYS A C 1
ATOM 1146 O O . LYS A 1 155 ? 36.043 42.789 12.483 1.00 51.75 155 LYS A O 1
ATOM 1152 N N . LEU A 1 156 ? 35.382 41.652 14.309 1.00 50.72 156 LEU A N 1
ATOM 1153 C CA . LEU A 1 156 ? 36.699 41.080 14.544 1.00 47.39 156 LEU A CA 1
ATOM 1154 C C . LEU A 1 156 ? 37.154 40.230 13.361 1.00 48.86 156 LEU A C 1
ATOM 1155 O O . LEU A 1 156 ? 38.332 40.250 12.983 1.00 50.81 156 LEU A O 1
ATOM 1160 N N . ILE A 1 157 ? 36.236 39.489 12.747 1.00 44.93 157 ILE A N 1
ATOM 1161 C CA . ILE A 1 157 ? 36.620 38.657 11.613 1.00 44.88 157 ILE A CA 1
ATOM 1162 C C . ILE A 1 157 ? 36.909 39.519 10.388 1.00 49.58 157 ILE A C 1
ATOM 1163 O O . ILE A 1 157 ? 37.826 39.228 9.608 1.00 46.17 157 ILE A O 1
ATOM 1168 N N . SER A 1 158 ? 36.135 40.592 10.197 1.00 46.47 158 SER A N 1
ATOM 1169 C CA . SER A 1 158 ? 36.434 41.514 9.104 1.00 52.35 158 SER A CA 1
ATOM 1170 C C . SER A 1 158 ? 37.807 42.153 9.289 1.00 47.97 158 SER A C 1
ATOM 1171 O O . SER A 1 158 ? 38.579 42.290 8.333 1.00 49.03 158 SER A O 1
ATOM 1174 N N . LEU A 1 159 ? 38.134 42.525 10.520 1.00 51.38 159 LEU A N 1
ATOM 1175 C CA . LEU A 1 159 ? 39.397 43.205 10.789 1.00 55.04 159 LEU A CA 1
ATOM 1176 C C . LEU A 1 159 ? 40.582 42.255 10.676 1.00 56.58 159 LEU A C 1
ATOM 1177 O O . LEU A 1 159 ? 41.571 42.560 10.001 1.00 60.58 159 LEU A O 1
ATOM 1182 N N . SER A 1 160 ? 40.497 41.095 11.322 1.00 54.86 160 SER A N 1
ATOM 1183 C CA . SER A 1 160 ? 41.629 40.197 11.457 1.00 51.95 160 SER A CA 1
ATOM 1184 C C . SER A 1 160 ? 41.724 39.170 10.342 1.00 51.61 160 SER A C 1
ATOM 1185 O O . SER A 1 160 ? 42.770 38.528 10.210 1.00 60.73 160 SER A O 1
ATOM 1188 N N . VAL A 1 161 ? 40.682 38.986 9.536 1.00 46.46 161 VAL A N 1
ATOM 1189 C CA . VAL A 1 161 ? 40.799 38.030 8.441 1.00 49.13 161 VAL A CA 1
ATOM 1190 C C . VAL A 1 161 ? 40.687 38.685 7.068 1.00 47.95 161 VAL A C 1
ATOM 1191 O O . VAL A 1 161 ? 41.609 38.582 6.252 1.00 46.68 161 VAL A O 1
ATOM 1195 N N . PHE A 1 162 ? 39.547 39.318 6.779 1.00 43.54 162 PHE A N 1
ATOM 1196 C CA . PHE A 1 162 ? 39.280 39.724 5.401 1.00 51.20 162 PHE A CA 1
ATOM 1197 C C . PHE A 1 162 ? 40.072 40.971 5.002 1.00 51.05 162 PHE A C 1
ATOM 1198 O O . PHE A 1 162 ? 40.669 41.011 3.922 1.00 53.72 162 PHE A O 1
ATOM 1206 N N . HIS A 1 163 ? 40.095 41.988 5.862 1.00 45.45 163 HIS A N 1
ATOM 1207 C CA . HIS A 1 163 ? 40.742 43.266 5.567 1.00 47.86 163 HIS A CA 1
ATOM 1208 C C . HIS A 1 163 ? 42.160 43.294 6.130 1.00 50.93 163 HIS A C 1
ATOM 1209 O O . HIS A 1 163 ? 42.537 44.106 6.971 1.00 50.99 163 HIS A O 1
ATOM 1216 N N . THR A 1 164 ? 42.949 42.370 5.604 1.00 54.96 164 THR A N 1
ATOM 1217 C CA . THR A 1 164 ? 44.231 42.006 6.173 1.00 54.82 164 THR A CA 1
ATOM 1218 C C . THR A 1 164 ? 45.202 41.753 5.028 1.00 54.05 164 THR A C 1
ATOM 1219 O O . THR A 1 164 ? 44.792 41.452 3.901 1.00 54.15 164 THR A O 1
ATOM 1223 N N . LYS A 1 165 ? 46.500 41.869 5.324 1.00 52.30 165 LYS A N 1
ATOM 1224 C CA . LYS A 1 165 ? 47.505 41.730 4.271 1.00 58.59 165 LYS A CA 1
ATOM 1225 C C . LYS A 1 165 ? 47.490 40.349 3.631 1.00 60.53 165 LYS A C 1
ATOM 1226 O O . LYS A 1 165 ? 47.755 40.226 2.431 1.00 58.69 165 LYS A O 1
ATOM 1232 N N . ASN A 1 166 ? 47.169 39.304 4.392 1.00 60.83 166 ASN A N 1
ATOM 1233 C CA . ASN A 1 166 ? 47.164 37.934 3.873 1.00 54.09 166 ASN A CA 1
ATOM 1234 C C . ASN A 1 166 ? 45.965 37.172 4.427 1.00 61.07 166 ASN A C 1
ATOM 1235 O O . ASN A 1 166 ? 46.083 36.399 5.389 1.00 56.86 166 ASN A O 1
ATOM 1240 N N . PRO A 1 167 ? 44.782 37.359 3.823 1.00 60.15 167 PRO A N 1
ATOM 1241 C CA . PRO A 1 167 ? 43.567 36.692 4.337 1.00 56.53 167 PRO A CA 1
ATOM 1242 C C . PRO A 1 167 ? 43.675 35.184 4.506 1.00 53.15 167 PRO A C 1
ATOM 1243 O O . PRO A 1 167 ? 43.144 34.647 5.485 1.00 55.15 167 PRO A O 1
ATOM 1247 N N . LYS A 1 168 ? 44.320 34.481 3.577 1.00 53.55 168 LYS A N 1
ATOM 1248 C CA . LYS A 1 168 ? 44.426 33.029 3.685 1.00 54.17 168 LYS A CA 1
ATOM 1249 C C . LYS A 1 168 ? 45.147 32.620 4.972 1.00 54.52 168 LYS A C 1
ATOM 1250 O O . LYS A 1 168 ? 44.629 31.823 5.781 1.00 53.83 168 LYS A O 1
ATOM 1256 N N . LYS A 1 169 ? 46.350 33.169 5.174 1.00 57.64 169 LYS A N 1
ATOM 1257 C CA . LYS A 1 169 ? 47.143 32.856 6.355 1.00 57.96 169 LYS A CA 1
ATOM 1258 C C . LYS A 1 169 ? 46.390 33.213 7.623 1.00 55.38 169 LYS A C 1
ATOM 1259 O O . LYS A 1 169 ? 46.369 32.424 8.582 1.00 55.44 169 LYS A O 1
ATOM 1265 N N . SER A 1 170 ? 45.743 34.385 7.635 1.00 49.52 170 SER A N 1
ATOM 1266 C CA . SER A 1 170 ? 44.971 34.815 8.801 1.00 52.80 170 SER A CA 1
ATOM 1267 C C . SER A 1 170 ? 43.822 33.868 9.118 1.00 50.67 170 SER A C 1
ATOM 1268 O O . SER A 1 170 ? 43.478 33.663 10.288 1.00 48.03 170 SER A O 1
ATOM 1271 N N . SER A 1 171 ? 43.172 33.352 8.086 1.00 43.32 171 SER A N 1
ATOM 1272 C CA . SER A 1 171 ? 42.051 32.459 8.299 1.00 49.98 171 SER A CA 1
ATOM 1273 C C . SER A 1 171 ? 42.503 31.130 8.904 1.00 50.48 171 SER A C 1
ATOM 1274 O O . SER A 1 171 ? 41.766 30.530 9.709 1.00 48.69 171 SER A O 1
ATOM 1277 N N . THR A 1 172 ? 43.711 30.672 8.542 1.00 49.51 172 THR A N 1
ATOM 1278 C CA . THR A 1 172 ? 44.234 29.457 9.178 1.00 52.86 172 THR A CA 1
ATOM 1279 C C . THR A 1 172 ? 44.504 29.634 10.675 1.00 50.89 172 THR A C 1
ATOM 1280 O O . THR A 1 172 ? 44.757 28.636 11.357 1.00 52.27 172 THR A O 1
ATOM 1284 N N . VAL A 1 173 ? 44.488 30.859 11.196 1.00 49.44 173 VAL A N 1
ATOM 1285 C CA . VAL A 1 173 ? 44.615 31.105 12.628 1.00 46.05 173 VAL A CA 1
ATOM 1286 C C . VAL A 1 173 ? 43.264 31.411 13.262 1.00 46.82 173 VAL A C 1
ATOM 1287 O O . VAL A 1 173 ? 42.977 30.971 14.375 1.00 46.23 173 VAL A O 1
ATOM 1291 N N . ALA A 1 174 ? 42.422 32.163 12.555 1.00 48.07 174 ALA A N 1
ATOM 1292 C CA . ALA A 1 174 ? 41.159 32.628 13.119 1.00 44.55 174 ALA A CA 1
ATOM 1293 C C . ALA A 1 174 ? 40.106 31.528 13.208 1.00 41.72 174 ALA A C 1
ATOM 1294 O O . ALA A 1 174 ? 39.362 31.465 14.193 1.00 36.26 174 ALA A O 1
ATOM 1296 N N . ILE A 1 175 ? 39.974 30.693 12.181 1.00 41.29 175 ILE A N 1
ATOM 1297 C CA . ILE A 1 175 ? 38.900 29.705 12.222 1.00 42.26 175 ILE A CA 1
ATOM 1298 C C . ILE A 1 175 ? 39.207 28.617 13.257 1.00 42.82 175 ILE A C 1
ATOM 1299 O O . ILE A 1 175 ? 38.308 28.257 14.045 1.00 40.71 175 ILE A O 1
ATOM 1304 N N . PRO A 1 176 ? 40.450 28.094 13.337 1.00 45.20 176 PRO A N 1
ATOM 1305 C CA . PRO A 1 176 ? 40.778 27.201 14.469 1.00 40.03 176 PRO A CA 1
ATOM 1306 C C . PRO A 1 176 ? 40.527 27.836 15.817 1.00 42.64 176 PRO A C 1
ATOM 1307 O O . PRO A 1 176 ? 40.036 27.167 16.730 1.00 42.87 176 PRO A O 1
ATOM 1311 N N . PHE A 1 177 ? 40.853 29.115 15.974 1.00 41.07 177 PHE A N 1
ATOM 1312 C CA . PHE A 1 177 ? 40.641 29.754 17.259 1.00 37.52 177 PHE A CA 1
ATOM 1313 C C . PHE A 1 177 ? 39.179 29.654 17.700 1.00 40.35 177 PHE A C 1
ATOM 1314 O O . PHE A 1 177 ? 38.886 29.284 18.842 1.00 40.33 177 PHE A O 1
ATOM 1322 N N . PHE A 1 178 ? 38.238 29.958 16.804 1.00 40.08 178 PHE A N 1
ATOM 1323 C CA . PHE A 1 178 ? 36.835 29.939 17.218 1.00 42.08 178 PHE A CA 1
ATOM 1324 C C . PHE A 1 178 ? 36.330 28.512 17.428 1.00 36.81 178 PHE A C 1
ATOM 1325 O O . PHE A 1 178 ? 35.549 28.263 18.359 1.00 38.17 178 PHE A O 1
ATOM 1333 N N . ILE A 1 179 ? 36.770 27.557 16.594 1.00 40.56 179 ILE A N 1
ATOM 1334 C CA . ILE A 1 179 ? 36.401 26.159 16.843 1.00 36.75 179 ILE A CA 1
ATOM 1335 C C . ILE A 1 179 ? 36.919 25.704 18.215 1.00 36.72 179 ILE A C 1
ATOM 1336 O O . ILE A 1 179 ? 36.189 25.068 18.991 1.00 39.62 179 ILE A O 1
ATOM 1341 N N . SER A 1 180 ? 38.153 26.082 18.564 1.00 34.89 180 SER A N 1
ATOM 1342 C CA . SER A 1 180 ? 38.735 25.681 19.848 1.00 40.15 180 SER A CA 1
ATOM 1343 C C . SER A 1 180 ? 38.001 26.312 21.011 1.00 39.01 180 SER A C 1
ATOM 1344 O O . SER A 1 180 ? 37.882 25.711 22.082 1.00 38.89 180 SER A O 1
ATOM 1347 N N . LEU A 1 181 ? 37.569 27.552 20.844 1.00 35.33 181 LEU A N 1
ATOM 1348 C CA . LEU A 1 181 ? 36.835 28.224 21.909 1.00 36.73 181 LEU A CA 1
ATOM 1349 C C . LEU A 1 181 ? 35.469 27.572 22.138 1.00 33.85 181 LEU A C 1
ATOM 1350 O O . LEU A 1 181 ? 35.010 27.452 23.283 1.00 32.45 181 LEU A O 1
ATOM 1355 N N . ALA A 1 182 ? 34.804 27.163 21.053 1.00 30.06 182 ALA A N 1
ATOM 1356 C CA . ALA A 1 182 ? 33.565 26.396 21.164 1.00 35.02 182 ALA A CA 1
ATOM 1357 C C . ALA A 1 182 ? 33.793 25.102 21.953 1.00 36.36 182 ALA A C 1
ATOM 1358 O O . ALA A 1 182 ? 33.042 24.784 22.888 1.00 39.65 182 ALA A O 1
ATOM 1360 N N . ILE A 1 183 ? 34.838 24.350 21.583 1.00 38.26 183 ILE A N 1
ATOM 1361 C CA . ILE A 1 183 ? 35.174 23.104 22.275 1.00 39.02 183 ILE A CA 1
ATOM 1362 C C . ILE A 1 183 ? 35.483 23.376 23.747 1.00 38.05 183 ILE A C 1
ATOM 1363 O O . ILE A 1 183 ? 35.024 22.645 24.642 1.00 34.11 183 ILE A O 1
ATOM 1368 N N . PHE A 1 184 ? 36.270 24.426 24.025 1.00 34.18 184 PHE A N 1
ATOM 1369 C CA . PHE A 1 184 ? 36.580 24.762 25.414 1.00 37.09 184 PHE A CA 1
ATOM 1370 C C . PHE A 1 184 ? 35.307 25.032 26.201 1.00 40.65 184 PHE A C 1
ATOM 1371 O O . PHE A 1 184 ? 35.154 24.564 27.338 1.00 41.10 184 PHE A O 1
ATOM 1379 N N . THR A 1 185 ? 34.376 25.778 25.600 1.00 34.03 185 THR A N 1
ATOM 1380 C CA . THR A 1 185 ? 33.124 26.089 26.275 1.00 33.51 185 THR A CA 1
ATOM 1381 C C . THR A 1 185 ? 32.352 24.820 26.600 1.00 34.94 185 THR A C 1
ATOM 1382 O O . THR A 1 185 ? 31.967 24.594 27.755 1.00 37.89 185 THR A O 1
ATOM 1386 N N . MET A 1 186 ? 32.153 23.956 25.590 1.00 34.43 186 MET A N 1
ATOM 1387 C CA . MET A 1 186 ? 31.405 22.720 25.800 1.00 33.16 186 MET A CA 1
ATOM 1388 C C . MET A 1 186 ? 32.062 21.840 26.863 1.00 33.21 186 MET A C 1
ATOM 1389 O O . MET A 1 186 ? 31.399 21.415 27.810 1.00 36.34 186 MET A O 1
ATOM 1394 N N . ILE A 1 187 ? 33.365 21.561 26.720 1.00 35.63 187 ILE A N 1
ATOM 1395 C CA . ILE A 1 187 ? 34.053 20.621 27.609 1.00 32.96 187 ILE A CA 1
ATOM 1396 C C . ILE A 1 187 ? 34.101 21.150 29.039 1.00 39.89 187 ILE A C 1
ATOM 1397 O O . ILE A 1 187 ? 33.784 20.426 29.996 1.00 34.12 187 ILE A O 1
ATOM 1402 N N . SER A 1 188 ? 34.552 22.399 29.223 1.00 34.69 188 SER A N 1
ATOM 1403 C CA . SER A 1 188 ? 34.669 22.902 30.589 1.00 36.23 188 SER A CA 1
ATOM 1404 C C . SER A 1 188 ? 33.306 22.949 31.258 1.00 38.53 188 SER A C 1
ATOM 1405 O O . SER A 1 188 ? 33.178 22.557 32.423 1.00 41.28 188 SER A O 1
ATOM 1408 N N . LEU A 1 189 ? 32.259 23.380 30.533 1.00 38.73 189 LEU A N 1
ATOM 1409 C CA . LEU A 1 189 ? 30.928 23.382 31.136 1.00 41.03 189 LEU A CA 1
ATOM 1410 C C . LEU A 1 189 ? 30.462 21.966 31.473 1.00 37.90 189 LEU A C 1
ATOM 1411 O O . LEU A 1 189 ? 29.907 21.736 32.545 1.00 35.29 189 LEU A O 1
ATOM 1416 N N . PHE A 1 190 ? 30.650 21.009 30.560 1.00 33.55 190 PHE A N 1
ATOM 1417 C CA . PHE A 1 190 ? 30.229 19.636 30.825 1.00 36.09 190 PHE A CA 1
ATOM 1418 C C . PHE A 1 190 ? 30.947 19.060 32.048 1.00 37.66 190 PHE A C 1
ATOM 1419 O O . PHE A 1 190 ? 30.320 18.454 32.924 1.00 38.94 190 PHE A O 1
ATOM 1427 N N . VAL A 1 191 ? 32.256 19.274 32.139 1.00 34.23 191 VAL A N 1
ATOM 1428 C CA . VAL A 1 191 ? 33.029 18.689 33.226 1.00 41.88 191 VAL A CA 1
ATOM 1429 C C . VAL A 1 191 ? 32.698 19.367 34.553 1.00 47.27 191 VAL A C 1
ATOM 1430 O O . VAL A 1 191 ? 32.649 18.707 35.603 1.00 42.51 191 VAL A O 1
ATOM 1434 N N . LYS A 1 192 ? 32.449 20.684 34.537 1.00 38.36 192 LYS A N 1
ATOM 1435 C CA . LYS A 1 192 ? 32.131 21.373 35.785 1.00 43.07 192 LYS A CA 1
ATOM 1436 C C . LYS A 1 192 ? 30.688 21.133 36.222 1.00 45.67 192 LYS A C 1
ATOM 1437 O O . LYS A 1 192 ? 30.434 20.763 37.370 1.00 43.54 192 LYS A O 1
ATOM 1443 N N . LYS A 1 193 ? 29.727 21.320 35.328 1.00 41.25 193 LYS A N 1
ATOM 1444 C CA . LYS A 1 193 ? 28.332 21.280 35.750 1.00 42.30 193 LYS A CA 1
ATOM 1445 C C . LYS A 1 193 ? 27.727 19.884 35.709 1.00 42.45 193 LYS A C 1
ATOM 1446 O O . LYS A 1 193 ? 26.932 19.538 36.583 1.00 48.10 193 LYS A O 1
ATOM 1452 N N . THR A 1 194 ? 28.045 19.074 34.703 1.00 42.30 194 THR A N 1
ATOM 1453 C CA . THR A 1 194 ? 27.434 17.751 34.666 1.00 42.56 194 THR A CA 1
ATOM 1454 C C . THR A 1 194 ? 28.246 16.712 35.439 1.00 42.17 194 THR A C 1
ATOM 1455 O O . THR A 1 194 ? 27.668 15.875 36.137 1.00 45.91 194 THR A O 1
ATOM 1459 N N . LEU A 1 195 ? 29.573 16.732 35.328 1.00 40.19 195 LEU A N 1
ATOM 1460 C CA . LEU A 1 195 ? 30.389 15.736 36.013 1.00 49.95 195 LEU A CA 1
ATOM 1461 C C . LEU A 1 195 ? 30.808 16.169 37.413 1.00 48.14 195 LEU A C 1
ATOM 1462 O O . LEU A 1 195 ? 31.430 15.377 38.126 1.00 56.40 195 LEU A O 1
ATOM 1467 N N . LYS A 1 196 ? 30.496 17.402 37.806 1.00 45.52 196 LYS A N 1
ATOM 1468 C CA . LYS A 1 196 ? 30.702 17.929 39.150 1.00 53.89 196 LYS A CA 1
ATOM 1469 C C . LYS A 1 196 ? 32.174 18.030 39.542 1.00 55.02 196 LYS A C 1
ATOM 1470 O O . LYS A 1 196 ? 32.494 18.060 40.735 1.00 57.05 196 LYS A O 1
ATOM 1476 N N . GLN A 1 197 ? 33.078 18.074 38.572 1.00 46.72 197 GLN A N 1
ATOM 1477 C CA . GLN A 1 197 ? 34.489 18.141 38.875 1.00 46.36 197 GLN A CA 1
ATOM 1478 C C . GLN A 1 197 ? 34.866 19.551 39.319 1.00 49.94 197 GLN A C 1
ATOM 1479 O O . GLN A 1 197 ? 34.140 20.512 39.047 1.00 51.30 197 GLN A O 1
ATOM 1485 N N . PRO A 1 198 ? 35.991 19.702 40.022 1.00 51.95 198 PRO A N 1
ATOM 1486 C CA . PRO A 1 198 ? 36.392 21.038 40.479 1.00 49.87 198 PRO A CA 1
ATOM 1487 C C . PRO A 1 198 ? 36.677 21.959 39.306 1.00 50.98 198 PRO A C 1
ATOM 1488 O O . PRO A 1 198 ? 36.937 21.524 38.183 1.00 48.47 198 PRO A O 1
ATOM 1492 N N . LEU A 1 199 ? 36.627 23.257 39.592 1.00 48.41 199 LEU A N 1
ATOM 1493 C CA . LEU A 1 199 ? 36.789 24.257 38.544 1.00 47.45 199 LEU A CA 1
ATOM 1494 C C . LEU A 1 199 ? 38.140 24.130 37.845 1.00 49.53 199 LEU A C 1
ATOM 1495 O O . LEU A 1 199 ? 38.241 24.349 36.631 1.00 51.24 199 LEU A O 1
ATOM 1500 N N . SER A 1 200 ? 39.192 23.778 38.586 1.00 48.21 200 SER A N 1
ATOM 1501 C CA . SER A 1 200 ? 40.518 23.741 37.973 1.00 49.84 200 SER A CA 1
ATOM 1502 C C . SER A 1 200 ? 40.640 22.563 37.013 1.00 44.36 200 SER A C 1
ATOM 1503 O O . SER A 1 200 ? 41.153 22.712 35.897 1.00 48.20 200 SER A O 1
ATOM 1506 N N . GLU A 1 201 ? 40.149 21.397 37.422 1.00 43.38 201 GLU A N 1
ATOM 1507 C CA . GLU A 1 201 ? 40.084 20.249 36.526 1.00 49.75 201 GLU A CA 1
ATOM 1508 C C . GLU A 1 201 ? 39.232 20.546 35.289 1.00 42.24 201 GLU A C 1
ATOM 1509 O O . GLU A 1 201 ? 39.609 20.189 34.168 1.00 43.03 201 GLU A O 1
ATOM 1515 N N . SER A 1 202 ? 38.088 21.209 35.475 1.00 37.90 202 SER A N 1
ATOM 1516 C CA . SER A 1 202 ? 37.217 21.540 34.346 1.00 42.76 202 SER A CA 1
ATOM 1517 C C . SER A 1 202 ? 37.929 22.438 33.351 1.00 38.85 202 SER A C 1
ATOM 1518 O O . SER A 1 202 ? 37.907 22.194 32.136 1.00 36.52 202 SER A O 1
ATOM 1521 N N . PHE A 1 203 ? 38.600 23.471 33.862 1.00 40.78 203 PHE A N 1
ATOM 1522 C CA . PHE A 1 203 ? 39.357 24.371 33.005 1.00 42.06 203 PHE A CA 1
ATOM 1523 C C . PHE A 1 203 ? 40.486 23.638 32.293 1.00 42.13 203 PHE A C 1
ATOM 1524 O O . PHE A 1 203 ? 40.725 23.856 31.102 1.00 42.05 203 PHE A O 1
ATOM 1532 N N . LEU A 1 204 ? 41.214 22.792 33.023 1.00 43.22 204 LEU A N 1
ATOM 1533 C CA . LEU A 1 204 ? 42.350 22.077 32.453 1.00 43.59 204 LEU A CA 1
ATOM 1534 C C . LEU A 1 204 ? 41.916 21.165 31.305 1.00 38.12 204 LEU A C 1
ATOM 1535 O O . LEU A 1 204 ? 42.560 21.114 30.250 1.00 34.43 204 LEU A O 1
ATOM 1540 N N . LEU A 1 205 ? 40.826 20.421 31.511 1.00 35.18 205 LEU A N 1
ATOM 1541 C CA . LEU A 1 205 ? 40.291 19.579 30.446 1.00 39.11 205 LEU A CA 1
ATOM 1542 C C . LEU A 1 205 ? 39.822 20.424 29.258 1.00 34.28 205 LEU A C 1
ATOM 1543 O O . LEU A 1 205 ? 40.052 20.064 28.098 1.00 36.68 205 LEU A O 1
ATOM 1548 N N . GLY A 1 206 ? 39.176 21.558 29.526 1.00 35.66 206 GLY A N 1
ATOM 1549 C CA . GLY A 1 206 ? 38.748 22.423 28.433 1.00 37.64 206 GLY A CA 1
ATOM 1550 C C . GLY A 1 206 ? 39.909 22.943 27.611 1.00 34.97 206 GLY A C 1
ATOM 1551 O O . GLY A 1 206 ? 39.858 22.937 26.379 1.00 40.78 206 GLY A O 1
ATOM 1552 N N . ILE A 1 207 ? 40.988 23.358 28.283 1.00 37.89 207 ILE A N 1
ATOM 1553 C CA . ILE A 1 207 ? 42.193 23.828 27.593 1.00 38.25 207 ILE A CA 1
ATOM 1554 C C . ILE A 1 207 ? 42.810 22.716 26.751 1.00 39.36 207 ILE A C 1
ATOM 1555 O O . ILE A 1 207 ? 43.170 22.928 25.586 1.00 41.14 207 ILE A O 1
ATOM 1560 N N . ALA A 1 208 ? 42.996 21.527 27.347 1.00 38.35 208 ALA A N 1
ATOM 1561 C CA . ALA A 1 208 ? 43.565 20.393 26.610 1.00 38.28 208 ALA A CA 1
ATOM 1562 C C . ALA A 1 208 ? 42.764 20.073 25.342 1.00 33.67 208 ALA A C 1
ATOM 1563 O O . ALA A 1 208 ? 43.335 19.865 24.255 1.00 35.41 208 ALA A O 1
ATOM 1565 N N . PHE A 1 209 ? 41.440 19.944 25.478 1.00 32.94 209 PHE A N 1
ATOM 1566 C CA . PHE A 1 209 ? 40.609 19.720 24.295 1.00 34.55 209 PHE A CA 1
ATOM 1567 C C . PHE A 1 209 ? 40.750 20.866 23.287 1.00 33.41 209 PHE A C 1
ATOM 1568 O O . PHE A 1 209 ? 40.782 20.640 22.072 1.00 32.70 209 PHE A O 1
ATOM 1576 N N . SER A 1 210 ? 40.854 22.108 23.772 1.00 33.81 210 SER A N 1
ATOM 1577 C CA . SER A 1 210 ? 40.917 23.224 22.831 1.00 37.84 210 SER A CA 1
ATOM 1578 C C . SER A 1 210 ? 42.257 23.253 22.111 1.00 36.72 210 SER A C 1
ATOM 1579 O O . SER A 1 210 ? 42.313 23.601 20.930 1.00 41.61 210 SER A O 1
ATOM 1582 N N . LEU A 1 211 ? 43.323 22.796 22.766 1.00 38.29 211 LEU A N 1
ATOM 1583 C CA . LEU A 1 211 ? 44.632 22.701 22.118 1.00 39.13 211 LEU A CA 1
ATOM 1584 C C . LEU A 1 211 ? 44.649 21.640 21.027 1.00 38.31 211 LEU A C 1
ATOM 1585 O O . LEU A 1 211 ? 45.142 21.882 19.908 1.00 39.84 211 LEU A O 1
ATOM 1590 N N . VAL A 1 212 ? 44.131 20.446 21.331 1.00 36.18 212 VAL A N 1
ATOM 1591 C CA . VAL A 1 212 ? 44.053 19.421 20.285 1.00 38.25 212 VAL A CA 1
ATOM 1592 C C . VAL A 1 212 ? 43.208 19.924 19.115 1.00 38.60 212 VAL A C 1
ATOM 1593 O O . VAL A 1 212 ? 43.567 19.762 17.937 1.00 36.98 212 VAL A O 1
ATOM 1597 N N . THR A 1 213 ? 42.054 20.517 19.430 1.00 36.65 213 THR A N 1
ATOM 1598 C CA . THR A 1 213 ? 41.162 21.008 18.387 1.00 43.88 213 THR A CA 1
ATOM 1599 C C . THR A 1 213 ? 41.857 22.055 17.521 1.00 33.81 213 THR A C 1
ATOM 1600 O O . THR A 1 213 ? 41.836 21.963 16.295 1.00 36.65 213 THR A O 1
ATOM 1604 N N . PHE A 1 214 ? 42.516 23.027 18.145 1.00 35.90 214 PHE A N 1
ATOM 1605 C CA . PHE A 1 214 ? 43.221 24.053 17.391 1.00 40.52 214 PHE A CA 1
ATOM 1606 C C . PHE A 1 214 ? 44.242 23.439 16.443 1.00 39.39 214 PHE A C 1
ATOM 1607 O O . PHE A 1 214 ? 44.305 23.807 15.263 1.00 41.59 214 PHE A O 1
ATOM 1615 N N . PHE A 1 215 ? 45.065 22.513 16.942 1.00 41.05 215 PHE A N 1
ATOM 1616 C CA . PHE A 1 215 ? 46.071 21.887 16.080 1.00 37.50 215 PHE A CA 1
ATOM 1617 C C . PHE A 1 215 ? 45.426 21.237 14.860 1.00 39.57 215 PHE A C 1
ATOM 1618 O O . PHE A 1 215 ? 45.808 21.510 13.707 1.00 39.15 215 PHE A O 1
ATOM 1626 N N . VAL A 1 216 ? 44.440 20.364 15.097 1.00 36.64 216 VAL A N 1
ATOM 1627 C CA . VAL A 1 216 ? 43.855 19.608 13.989 1.00 40.55 216 VAL A CA 1
ATOM 1628 C C . VAL A 1 216 ? 43.160 20.546 13.002 1.00 43.00 216 VAL A C 1
ATOM 1629 O O . VAL A 1 216 ? 43.292 20.401 11.775 1.00 42.56 216 VAL A O 1
ATOM 1633 N N . VAL A 1 217 ? 42.386 21.506 13.521 1.00 39.60 217 VAL A N 1
ATOM 1634 C CA . VAL A 1 217 ? 41.633 22.385 12.635 1.00 41.87 217 VAL A CA 1
ATOM 1635 C C . VAL A 1 217 ? 42.594 23.267 11.850 1.00 39.96 217 VAL A C 1
ATOM 1636 O O . VAL A 1 217 ? 42.369 23.547 10.677 1.00 43.15 217 VAL A O 1
ATOM 1640 N N . HIS A 1 218 ? 43.690 23.694 12.476 1.00 39.23 218 HIS A N 1
ATOM 1641 C CA . HIS A 1 218 ? 44.666 24.506 11.775 1.00 40.82 218 HIS A CA 1
ATOM 1642 C C . HIS A 1 218 ? 45.234 23.751 10.594 1.00 46.91 218 HIS A C 1
ATOM 1643 O O . HIS A 1 218 ? 45.281 24.275 9.476 1.00 47.74 218 HIS A O 1
ATOM 1650 N N . PHE A 1 219 ? 45.623 22.491 10.799 1.00 45.09 219 PHE A N 1
ATOM 1651 C CA . PHE A 1 219 ? 46.202 21.801 9.649 1.00 49.06 219 PHE A CA 1
ATOM 1652 C C . PHE A 1 219 ? 45.160 21.463 8.590 1.00 46.31 219 PHE A C 1
ATOM 1653 O O . PHE A 1 219 ? 45.467 21.534 7.390 1.00 47.26 219 PHE A O 1
ATOM 1661 N N . ALA A 1 220 ? 43.921 21.150 8.988 1.00 45.58 220 ALA A N 1
ATOM 1662 C CA . ALA A 1 220 ? 42.882 20.944 7.977 1.00 46.35 220 ALA A CA 1
ATOM 1663 C C . ALA A 1 220 ? 42.624 22.220 7.174 1.00 47.98 220 ALA A C 1
ATOM 1664 O O . ALA A 1 220 ? 42.471 22.167 5.949 1.00 51.98 220 ALA A O 1
ATOM 1666 N N . VAL A 1 221 ? 42.554 23.375 7.849 1.00 46.19 221 VAL A N 1
ATOM 1667 C CA . VAL A 1 221 ? 42.318 24.637 7.149 1.00 55.53 221 VAL A CA 1
ATOM 1668 C C . VAL A 1 221 ? 43.497 24.970 6.245 1.00 55.61 221 VAL A C 1
ATOM 1669 O O . VAL A 1 221 ? 43.324 25.545 5.168 1.00 54.99 221 VAL A O 1
ATOM 1673 N N . ARG A 1 222 ? 44.713 24.635 6.678 1.00 54.03 222 ARG A N 1
ATOM 1674 C CA . ARG A 1 222 ? 45.883 24.868 5.841 1.00 55.81 222 ARG A CA 1
ATOM 1675 C C . ARG A 1 222 ? 45.794 24.073 4.552 1.00 58.45 222 ARG A C 1
ATOM 1676 O O . ARG A 1 222 ? 46.146 24.576 3.476 1.00 60.24 222 ARG A O 1
ATOM 1684 N N . LYS A 1 223 ? 45.327 22.826 4.640 1.00 56.88 223 LYS A N 1
ATOM 1685 C CA . LYS A 1 223 ? 45.099 22.056 3.418 1.00 58.17 223 LYS A CA 1
ATOM 1686 C C . LYS A 1 223 ? 44.012 22.706 2.561 1.00 62.35 223 LYS A C 1
ATOM 1687 O O . LYS A 1 223 ? 44.179 22.884 1.348 1.00 62.38 223 LYS A O 1
ATOM 1693 N N . LEU A 1 224 ? 42.898 23.095 3.185 1.00 60.66 224 LEU A N 1
ATOM 1694 C CA . LEU A 1 224 ? 41.744 23.564 2.418 1.00 61.09 224 LEU A CA 1
ATOM 1695 C C . LEU A 1 224 ? 41.986 24.916 1.747 1.00 63.41 224 LEU A C 1
ATOM 1696 O O . LEU A 1 224 ? 41.440 25.181 0.668 1.00 61.91 224 LEU A O 1
ATOM 1701 N N . ILE A 1 225 ? 42.787 25.782 2.368 1.00 59.60 225 ILE A N 1
ATOM 1702 C CA . ILE A 1 225 ? 42.930 27.145 1.889 1.00 59.63 225 ILE A CA 1
ATOM 1703 C C . ILE A 1 225 ? 43.679 27.212 0.564 1.00 65.31 225 ILE A C 1
ATOM 1704 O O . ILE A 1 225 ? 43.612 28.237 -0.127 1.00 62.19 225 ILE A O 1
ATOM 1709 N N . ASN A 1 226 ? 44.380 26.144 0.180 1.00 63.61 226 ASN A N 1
ATOM 1710 C CA . ASN A 1 226 ? 45.118 26.108 -1.075 1.00 66.19 226 ASN A CA 1
ATOM 1711 C C . ASN A 1 226 ? 44.367 25.365 -2.172 1.00 69.42 226 ASN A C 1
ATOM 1712 O O . ASN A 1 226 ? 44.953 25.050 -3.212 1.00 73.69 226 ASN A O 1
ATOM 1717 N N . GLU A 1 227 ? 43.083 25.076 -1.961 1.00 67.23 227 GLU A N 1
ATOM 1718 C CA . GLU A 1 227 ? 42.264 24.493 -3.011 1.00 67.89 227 GLU A CA 1
ATOM 1719 C C . GLU A 1 227 ? 41.813 25.528 -4.032 1.00 69.84 227 GLU A C 1
ATOM 1720 O O . GLU A 1 227 ? 41.456 25.153 -5.155 1.00 69.58 227 GLU A O 1
ATOM 1726 N N . LYS A 1 228 ? 41.803 26.809 -3.669 1.00 65.01 228 LYS A N 1
ATOM 1727 C CA . LYS A 1 228 ? 41.450 27.873 -4.596 1.00 64.73 228 LYS A CA 1
ATOM 1728 C C . LYS A 1 228 ? 42.561 28.910 -4.615 1.00 63.23 228 LYS A C 1
ATOM 1729 O O . LYS A 1 228 ? 43.212 29.160 -3.593 1.00 66.10 228 LYS A O 1
ATOM 1735 N N . LYS A 1 229 ? 42.781 29.506 -5.791 1.00 67.35 229 LYS A N 1
ATOM 1736 C CA . LYS A 1 229 ? 43.807 30.537 -5.931 1.00 68.18 229 LYS A CA 1
ATOM 1737 C C . LYS A 1 229 ? 43.265 31.933 -5.639 1.00 63.89 229 LYS A C 1
ATOM 1738 O O . LYS A 1 229 ? 43.984 32.766 -5.077 1.00 67.31 229 LYS A O 1
ATOM 1744 N N . ASP A 1 230 ? 42.010 32.208 -5.997 1.00 57.16 230 ASP A N 1
ATOM 1745 C CA . ASP A 1 230 ? 41.398 33.471 -5.601 1.00 54.83 230 ASP A CA 1
ATOM 1746 C C . ASP A 1 230 ? 41.260 33.541 -4.081 1.00 61.17 230 ASP A C 1
ATOM 1747 O O . ASP A 1 230 ? 40.728 32.623 -3.444 1.00 60.45 230 ASP A O 1
ATOM 1752 N N . VAL A 1 231 ? 41.696 34.663 -3.511 1.00 57.53 231 VAL A N 1
ATOM 1753 C CA . VAL A 1 231 ? 41.857 34.769 -2.065 1.00 58.25 231 VAL A CA 1
ATOM 1754 C C . VAL A 1 231 ? 40.503 34.750 -1.354 1.00 62.58 231 VAL A C 1
ATOM 1755 O O . VAL A 1 231 ? 40.265 33.923 -0.459 1.00 58.83 231 VAL A O 1
ATOM 1759 N N . TYR A 1 232 ? 39.602 35.666 -1.727 1.00 60.10 232 TYR A N 1
ATOM 1760 C CA . TYR A 1 232 ? 38.297 35.726 -1.072 1.00 54.85 232 TYR A CA 1
ATOM 1761 C C . TYR A 1 232 ? 37.542 34.409 -1.208 1.00 53.25 232 TYR A C 1
ATOM 1762 O O . TYR A 1 232 ? 36.876 33.970 -0.263 1.00 50.48 232 TYR A O 1
ATOM 1771 N N . ASP A 1 233 ? 37.598 33.786 -2.388 1.00 53.52 233 ASP A N 1
ATOM 1772 C CA . ASP A 1 233 ? 36.873 32.538 -2.588 1.00 54.92 233 ASP A CA 1
ATOM 1773 C C . ASP A 1 233 ? 37.450 31.430 -1.715 1.00 58.24 233 ASP A C 1
ATOM 1774 O O . ASP A 1 233 ? 36.705 30.580 -1.217 1.00 53.87 233 ASP A O 1
ATOM 1779 N N . ALA A 1 234 ? 38.774 31.428 -1.525 1.00 52.68 234 ALA A N 1
ATOM 1780 C CA . ALA A 1 234 ? 39.426 30.422 -0.697 1.00 53.53 234 ALA A CA 1
ATOM 1781 C C . ALA A 1 234 ? 38.999 30.563 0.756 1.00 51.72 234 ALA A C 1
ATOM 1782 O O . ALA A 1 234 ? 38.639 29.575 1.418 1.00 48.24 234 ALA A O 1
ATOM 1784 N N . VAL A 1 235 ? 39.034 31.797 1.258 1.00 49.21 235 VAL A N 1
ATOM 1785 C CA . VAL A 1 235 ? 38.597 32.076 2.620 1.00 47.76 235 VAL A CA 1
ATOM 1786 C C . VAL A 1 235 ? 37.146 31.654 2.815 1.00 50.15 235 VAL A C 1
ATOM 1787 O O . VAL A 1 235 ? 36.793 31.014 3.815 1.00 49.38 235 VAL A O 1
ATOM 1791 N N . GLU A 1 236 ? 36.279 32.027 1.876 1.00 45.96 236 GLU A N 1
ATOM 1792 C CA . GLU A 1 236 ? 34.872 31.682 2.016 1.00 50.52 236 GLU A CA 1
ATOM 1793 C C . GLU A 1 236 ? 34.644 30.181 1.909 1.00 48.05 236 GLU A C 1
ATOM 1794 O O . GLU A 1 236 ? 33.715 29.659 2.528 1.00 47.13 236 GLU A O 1
ATOM 1800 N N . ASN A 1 237 ? 35.471 29.472 1.137 1.00 38.44 237 ASN A N 1
ATOM 1801 C CA . ASN A 1 237 ? 35.320 28.027 1.013 1.00 49.49 237 ASN A CA 1
ATOM 1802 C C . ASN A 1 237 ? 35.691 27.337 2.330 1.00 51.31 237 ASN A C 1
ATOM 1803 O O . ASN A 1 237 ? 35.037 26.362 2.752 1.00 52.65 237 ASN A O 1
ATOM 1808 N N . VAL A 1 238 ? 36.695 27.891 3.025 1.00 45.09 238 VAL A N 1
ATOM 1809 C CA . VAL A 1 238 ? 37.073 27.388 4.341 1.00 51.26 238 VAL A CA 1
ATOM 1810 C C . VAL A 1 238 ? 35.975 27.683 5.367 1.00 53.28 238 VAL A C 1
ATOM 1811 O O . VAL A 1 238 ? 35.602 26.806 6.159 1.00 49.40 238 VAL A O 1
ATOM 1815 N N . PHE A 1 239 ? 35.445 28.921 5.373 1.00 47.76 239 PHE A N 1
ATOM 1816 C CA . PHE A 1 239 ? 34.309 29.233 6.249 1.00 45.57 239 PHE A CA 1
ATOM 1817 C C . PHE A 1 239 ? 33.111 28.349 5.932 1.00 43.15 239 PHE A C 1
ATOM 1818 O O . PHE A 1 239 ? 32.314 28.038 6.819 1.00 43.76 239 PHE A O 1
ATOM 1826 N N . LYS A 1 240 ? 32.970 27.942 4.673 1.00 44.65 240 LYS A N 1
ATOM 1827 C CA . LYS A 1 240 ? 31.877 27.061 4.290 1.00 45.44 240 LYS A CA 1
ATOM 1828 C C . LYS A 1 240 ? 32.001 25.713 4.982 1.00 51.56 240 LYS A C 1
ATOM 1829 O O . LYS A 1 240 ? 31.006 25.161 5.476 1.00 46.93 240 LYS A O 1
ATOM 1835 N N . ARG A 1 241 ? 33.215 25.155 5.014 1.00 46.96 241 ARG A N 1
ATOM 1836 C CA . ARG A 1 241 ? 33.362 23.892 5.739 1.00 45.96 241 ARG A CA 1
ATOM 1837 C C . ARG A 1 241 ? 33.213 24.103 7.243 1.00 45.44 241 ARG A C 1
ATOM 1838 O O . ARG A 1 241 ? 32.494 23.354 7.913 1.00 42.81 241 ARG A O 1
ATOM 1846 N N . ALA A 1 242 ? 33.826 25.161 7.781 1.00 42.36 242 ALA A N 1
ATOM 1847 C CA . ALA A 1 242 ? 33.814 25.386 9.221 1.00 40.74 242 ALA A CA 1
ATOM 1848 C C . ALA A 1 242 ? 32.424 25.711 9.774 1.00 44.52 242 ALA A C 1
ATOM 1849 O O . ALA A 1 242 ? 32.161 25.479 10.970 1.00 40.89 242 ALA A O 1
ATOM 1851 N N . GLN A 1 243 ? 31.525 26.247 8.944 1.00 41.81 243 GLN A N 1
ATOM 1852 C CA . GLN A 1 243 ? 30.207 26.607 9.446 1.00 42.40 243 GLN A CA 1
ATOM 1853 C C . GLN A 1 243 ? 29.280 25.398 9.550 1.00 44.09 243 GLN A C 1
ATOM 1854 O O . GLN A 1 243 ? 28.232 25.483 10.200 1.00 44.99 243 GLN A O 1
ATOM 1860 N N . ILE A 1 244 ? 29.682 24.256 8.994 1.00 40.50 244 ILE A N 1
ATOM 1861 C CA . ILE A 1 244 ? 29.051 22.990 9.349 1.00 43.48 244 ILE A CA 1
ATOM 1862 C C . ILE A 1 244 ? 29.346 22.637 10.808 1.00 43.19 244 ILE A C 1
ATOM 1863 O O . ILE A 1 244 ? 28.446 22.238 11.568 1.00 40.07 244 ILE A O 1
ATOM 1868 N N . LEU A 1 245 ? 30.610 22.787 11.228 1.00 40.40 245 LEU A N 1
ATOM 1869 C CA . LEU A 1 245 ? 30.973 22.504 12.619 1.00 46.10 245 LEU A CA 1
ATOM 1870 C C . LEU A 1 245 ? 30.239 23.434 13.564 1.00 44.44 245 LEU A C 1
ATOM 1871 O O . LEU A 1 245 ? 29.745 23.022 14.626 1.00 41.85 245 LEU A O 1
ATOM 1876 N N . THR A 1 246 ? 30.140 24.696 13.176 1.00 42.80 246 THR A N 1
ATOM 1877 C CA . THR A 1 246 ? 29.480 25.667 14.038 1.00 41.35 246 THR A CA 1
ATOM 1878 C C . THR A 1 246 ? 27.948 25.466 14.044 1.00 38.35 246 THR A C 1
ATOM 1879 O O . THR A 1 246 ? 27.294 25.706 15.071 1.00 35.86 246 THR A O 1
ATOM 1883 N N . SER A 1 247 ? 27.371 24.929 12.949 1.00 37.18 247 SER A N 1
ATOM 1884 C CA . SER A 1 247 ? 25.992 24.430 12.999 1.00 40.74 247 SER A CA 1
ATOM 1885 C C . SER A 1 247 ? 25.839 23.299 14.013 1.00 42.29 247 SER A C 1
ATOM 1886 O O . SER A 1 247 ? 24.832 23.231 14.729 1.00 41.38 247 SER A O 1
ATOM 1889 N N . CYS A 1 248 ? 26.788 22.356 14.030 1.00 37.62 248 CYS A N 1
ATOM 1890 C CA . CYS A 1 248 ? 26.732 21.277 15.017 1.00 38.45 248 CYS A CA 1
ATOM 1891 C C . CYS A 1 248 ? 26.763 21.844 16.425 1.00 38.97 248 CYS A C 1
ATOM 1892 O O . CYS A 1 248 ? 26.064 21.361 17.324 1.00 35.00 248 CYS A O 1
ATOM 1895 N N . TYR A 1 249 ? 27.594 22.862 16.629 1.00 38.08 249 TYR A N 1
ATOM 1896 C CA . TYR A 1 249 ? 27.653 23.562 17.909 1.00 37.43 249 TYR A CA 1
ATOM 1897 C C . TYR A 1 249 ? 26.279 24.102 18.308 1.00 39.08 249 TYR A C 1
ATOM 1898 O O . TYR A 1 249 ? 25.830 23.922 19.455 1.00 36.43 249 TYR A O 1
ATOM 1907 N N . VAL A 1 250 ? 25.568 24.717 17.358 1.00 36.68 250 VAL A N 1
ATOM 1908 C CA . VAL A 1 250 ? 24.241 25.234 17.698 1.00 37.18 250 VAL A CA 1
ATOM 1909 C C . VAL A 1 250 ? 23.279 24.102 18.031 1.00 34.03 250 VAL A C 1
ATOM 1910 O O . VAL A 1 250 ? 22.478 24.206 18.959 1.00 34.33 250 VAL A O 1
ATOM 1914 N N . SER A 1 251 ? 23.297 23.035 17.239 1.00 35.36 251 SER A N 1
ATOM 1915 C CA . SER A 1 251 ? 22.377 21.919 17.454 1.00 35.31 251 SER A CA 1
ATOM 1916 C C . SER A 1 251 ? 22.615 21.243 18.817 1.00 38.40 251 SER A C 1
ATOM 1917 O O . SER A 1 251 ? 21.658 20.872 19.527 1.00 36.28 251 SER A O 1
ATOM 1920 N N . PHE A 1 252 ? 23.887 21.100 19.209 1.00 35.46 252 PHE A N 1
ATOM 1921 C CA . PHE A 1 252 ? 24.224 20.642 20.557 1.00 35.53 252 PHE A CA 1
ATOM 1922 C C . PHE A 1 252 ? 23.631 21.571 21.618 1.00 37.87 252 PHE A C 1
ATOM 1923 O O . PHE A 1 252 ? 23.015 21.112 22.598 1.00 34.65 252 PHE A O 1
ATOM 1931 N N . SER A 1 253 ? 23.859 22.885 21.473 1.00 33.23 253 SER A N 1
ATOM 1932 C CA . SER A 1 253 ? 23.382 23.803 22.510 1.00 32.67 253 SER A CA 1
ATOM 1933 C C . SER A 1 253 ? 21.862 23.802 22.569 1.00 31.82 253 SER A C 1
ATOM 1934 O O . SER A 1 253 ? 21.280 23.951 23.648 1.00 35.46 253 SER A O 1
ATOM 1937 N N . HIS A 1 254 ? 21.215 23.579 21.426 1.00 34.22 254 HIS A N 1
ATOM 1938 C CA . HIS A 1 254 ? 19.759 23.527 21.369 1.00 35.54 254 HIS A CA 1
ATOM 1939 C C . HIS A 1 254 ? 19.221 22.326 22.128 1.00 36.95 254 HIS A C 1
ATOM 1940 O O . HIS A 1 254 ? 18.260 22.456 22.895 1.00 39.68 254 HIS A O 1
ATOM 1947 N N . GLY A 1 255 ? 19.781 21.136 21.873 1.00 36.34 255 GLY A N 1
ATOM 1948 C CA . GLY A 1 255 ? 19.423 19.977 22.692 1.00 33.36 255 GLY A CA 1
ATOM 1949 C C . GLY A 1 255 ? 19.634 20.228 24.181 1.00 32.69 255 GLY A C 1
ATOM 1950 O O . GLY A 1 255 ? 18.754 19.936 25.000 1.00 33.65 255 GLY A O 1
ATOM 1951 N N . ALA A 1 256 ? 20.769 20.845 24.536 1.00 30.06 256 ALA A N 1
ATOM 1952 C CA . ALA A 1 256 ? 21.079 21.123 25.941 1.00 32.60 256 ALA A CA 1
ATOM 1953 C C . ALA A 1 256 ? 20.039 22.036 26.604 1.00 33.04 256 ALA A C 1
ATOM 1954 O O . ALA A 1 256 ? 19.629 21.797 27.745 1.00 33.24 256 ALA A O 1
ATOM 1956 N N . ASN A 1 257 ? 19.628 23.112 25.925 1.00 33.57 257 ASN A N 1
ATOM 1957 C CA . ASN A 1 257 ? 18.682 24.035 26.556 1.00 30.16 257 ASN A CA 1
ATOM 1958 C C . ASN A 1 257 ? 17.235 23.554 26.444 1.00 32.70 257 ASN A C 1
ATOM 1959 O O . ASN A 1 257 ? 16.459 23.760 27.372 1.00 32.67 257 ASN A O 1
ATOM 1964 N N . ASP A 1 258 ? 16.853 22.883 25.355 1.00 31.72 258 ASP A N 1
ATOM 1965 C CA . ASP A 1 258 ? 15.441 22.682 25.075 1.00 31.17 258 ASP A CA 1
ATOM 1966 C C . ASP A 1 258 ? 14.919 21.284 25.374 1.00 34.15 258 ASP A C 1
ATOM 1967 O O . ASP A 1 258 ? 13.692 21.122 25.364 1.00 34.60 258 ASP A O 1
ATOM 1972 N N . VAL A 1 259 ? 15.774 20.270 25.616 1.00 31.73 259 VAL A N 1
ATOM 1973 C CA . VAL A 1 259 ? 15.198 18.975 25.979 1.00 30.06 259 VAL A CA 1
ATOM 1974 C C . VAL A 1 259 ? 14.326 19.128 27.220 1.00 33.53 259 VAL A C 1
ATOM 1975 O O . VAL A 1 259 ? 13.341 18.404 27.386 1.00 32.19 259 VAL A O 1
ATOM 1979 N N . ALA A 1 260 ? 14.637 20.119 28.069 1.00 32.16 260 ALA A N 1
ATOM 1980 C CA . ALA A 1 260 ? 13.833 20.448 29.248 1.00 36.20 260 ALA A CA 1
ATOM 1981 C C . ALA A 1 260 ? 12.365 20.701 28.927 1.00 36.04 260 ALA A C 1
ATOM 1982 O O . ALA A 1 260 ? 11.508 20.362 29.740 1.00 38.73 260 ALA A O 1
ATOM 1984 N N . ASN A 1 261 ? 12.052 21.270 27.758 1.00 31.75 261 ASN A N 1
ATOM 1985 C CA . ASN A 1 261 ? 10.658 21.577 27.449 1.00 35.57 261 ASN A CA 1
ATOM 1986 C C . ASN A 1 261 ? 9.796 20.318 27.354 1.00 39.62 261 ASN A C 1
ATOM 1987 O O . ASN A 1 261 ? 8.571 20.399 27.516 1.00 39.17 261 ASN A O 1
ATOM 1992 N N . ALA A 1 262 ? 10.393 19.159 27.105 1.00 35.19 262 ALA A N 1
ATOM 1993 C CA . ALA A 1 262 ? 9.655 17.907 27.223 1.00 34.14 262 ALA A CA 1
ATOM 1994 C C . ALA A 1 262 ? 10.050 17.097 28.455 1.00 42.07 262 ALA A C 1
ATOM 1995 O O . ALA A 1 262 ? 9.180 16.472 29.083 1.00 41.01 262 ALA A O 1
ATOM 1997 N N . ALA A 1 263 ? 11.329 17.131 28.859 1.00 40.54 263 ALA A N 1
ATOM 1998 C CA . ALA A 1 263 ? 11.806 16.270 29.942 1.00 39.99 263 ALA A CA 1
ATOM 1999 C C . ALA A 1 263 ? 11.454 16.804 31.322 1.00 39.56 263 ALA A C 1
ATOM 2000 O O . ALA A 1 263 ? 11.247 16.002 32.241 1.00 43.44 263 ALA A O 1
ATOM 2002 N N . GLY A 1 264 ? 11.389 18.124 31.515 1.00 39.87 264 GLY A N 1
ATOM 2003 C CA . GLY A 1 264 ? 10.971 18.669 32.788 1.00 39.79 264 GLY A CA 1
ATOM 2004 C C . GLY A 1 264 ? 9.596 18.179 33.202 1.00 39.96 264 GLY A C 1
ATOM 2005 O O . GLY A 1 264 ? 9.421 17.573 34.267 1.00 42.05 264 GLY A O 1
ATOM 2006 N N . PRO A 1 265 ? 8.583 18.452 32.368 1.00 38.84 265 PRO A N 1
ATOM 2007 C CA . PRO A 1 265 ? 7.228 17.936 32.672 1.00 41.90 265 PRO A CA 1
ATOM 2008 C C . PRO A 1 265 ? 7.167 16.419 32.798 1.00 40.32 265 PRO A C 1
ATOM 2009 O O . PRO A 1 265 ? 6.531 15.893 33.729 1.00 43.89 265 PRO A O 1
ATOM 2013 N N . VAL A 1 266 ? 7.788 15.698 31.860 1.00 38.39 266 VAL A N 1
ATOM 2014 C CA . VAL A 1 266 ? 7.802 14.241 31.938 1.00 38.80 266 VAL A CA 1
ATOM 2015 C C . VAL A 1 266 ? 8.448 13.792 33.242 1.00 41.67 266 VAL A C 1
ATOM 2016 O O . VAL A 1 266 ? 7.932 12.901 33.923 1.00 43.85 266 VAL A O 1
ATOM 2020 N N . ALA A 1 267 ? 9.587 14.394 33.602 1.00 38.38 267 ALA A N 1
ATOM 2021 C CA . ALA A 1 267 ? 10.246 14.047 34.858 1.00 41.80 267 ALA A CA 1
ATOM 2022 C C . ALA A 1 267 ? 9.335 14.305 36.048 1.00 40.86 267 ALA A C 1
ATOM 2023 O O . ALA A 1 267 ? 9.323 13.525 37.008 1.00 38.95 267 ALA A O 1
ATOM 2025 N N . ALA A 1 268 ? 8.559 15.389 36.003 1.00 43.76 268 ALA A N 1
ATOM 2026 C CA . ALA A 1 268 ? 7.634 15.679 37.095 1.00 37.52 268 ALA A CA 1
ATOM 2027 C C . ALA A 1 268 ? 6.616 14.557 37.252 1.00 41.40 268 ALA A C 1
ATOM 2028 O O . ALA A 1 268 ? 6.365 14.072 38.368 1.00 44.20 268 ALA A O 1
ATOM 2030 N N . VAL A 1 269 ? 6.045 14.109 36.128 1.00 39.86 269 VAL A N 1
ATOM 2031 C CA . VAL A 1 269 ? 5.081 13.007 36.173 1.00 42.80 269 VAL A CA 1
ATOM 2032 C C . VAL A 1 269 ? 5.742 11.720 36.659 1.00 41.93 269 VAL A C 1
ATOM 2033 O O . VAL A 1 269 ? 5.179 10.990 37.486 1.00 40.09 269 VAL A O 1
ATOM 2037 N N . MET A 1 270 ? 6.926 11.401 36.127 1.00 41.06 270 MET A N 1
ATOM 2038 C CA . MET A 1 270 ? 7.623 10.181 36.527 1.00 40.46 270 MET A CA 1
ATOM 2039 C C . MET A 1 270 ? 7.893 10.181 38.025 1.00 47.87 270 MET A C 1
ATOM 2040 O O . MET A 1 270 ? 7.685 9.170 38.706 1.00 46.17 270 MET A O 1
ATOM 2045 N N . ILE A 1 271 ? 8.356 11.315 38.558 1.00 43.57 271 ILE A N 1
ATOM 2046 C CA . ILE A 1 271 ? 8.720 11.366 39.969 1.00 44.57 271 ILE A CA 1
ATOM 2047 C C . ILE A 1 271 ? 7.483 11.225 40.837 1.00 43.40 271 ILE A C 1
ATOM 2048 O O . ILE A 1 271 ? 7.495 10.503 41.845 1.00 42.19 271 ILE A O 1
ATOM 2053 N N . VAL A 1 272 ? 6.381 11.882 40.453 1.00 43.88 272 VAL A N 1
ATOM 2054 C CA . VAL A 1 272 ? 5.173 11.750 41.262 1.00 46.53 272 VAL A CA 1
ATOM 2055 C C . VAL A 1 272 ? 4.623 10.323 41.197 1.00 46.45 272 VAL A C 1
ATOM 2056 O O . VAL A 1 272 ? 4.229 9.755 42.223 1.00 50.15 272 VAL A O 1
ATOM 2060 N N . ALA A 1 273 ? 4.626 9.705 40.012 1.00 44.96 273 ALA A N 1
ATOM 2061 C CA . ALA A 1 273 ? 4.107 8.344 39.883 1.00 48.83 273 ALA A CA 1
ATOM 2062 C C . ALA A 1 273 ? 4.955 7.351 40.653 1.00 50.50 273 ALA A C 1
ATOM 2063 O O . ALA A 1 273 ? 4.428 6.402 41.237 1.00 52.61 273 ALA A O 1
ATOM 2065 N N . SER A 1 274 ? 6.272 7.533 40.636 1.00 50.54 274 SER A N 1
ATOM 2066 C CA . SER A 1 274 ? 7.157 6.578 41.283 1.00 50.06 274 SER A CA 1
ATOM 2067 C C . SER A 1 274 ? 7.137 6.726 42.808 1.00 54.84 274 SER A C 1
ATOM 2068 O O . SER A 1 274 ? 7.172 5.719 43.527 1.00 59.06 274 SER A O 1
ATOM 2071 N N . THR A 1 275 ? 7.054 7.957 43.330 1.00 47.89 275 THR A N 1
ATOM 2072 C CA . THR A 1 275 ? 7.207 8.170 44.769 1.00 52.74 275 THR A CA 1
ATOM 2073 C C . THR A 1 275 ? 5.927 8.552 45.508 1.00 50.34 275 THR A C 1
ATOM 2074 O O . THR A 1 275 ? 5.809 8.259 46.698 1.00 49.30 275 THR A O 1
ATOM 2078 N N . GLY A 1 276 ? 4.958 9.172 44.846 1.00 49.29 276 GLY A N 1
ATOM 2079 C CA . GLY A 1 276 ? 3.817 9.685 45.555 1.00 44.98 276 GLY A CA 1
ATOM 2080 C C . GLY A 1 276 ? 4.054 11.010 46.248 1.00 48.80 276 GLY A C 1
ATOM 2081 O O . GLY A 1 276 ? 3.137 11.527 46.880 1.00 46.01 276 GLY A O 1
ATOM 2082 N N . VAL A 1 277 ? 5.248 11.590 46.133 1.00 46.32 277 VAL A N 1
ATOM 2083 C CA . VAL A 1 277 ? 5.565 12.874 46.746 1.00 51.83 277 VAL A CA 1
ATOM 2084 C C . VAL A 1 277 ? 6.204 13.761 45.688 1.00 48.77 277 VAL A C 1
ATOM 2085 O O . VAL A 1 277 ? 6.576 13.309 44.604 1.00 49.70 277 VAL A O 1
ATOM 2089 N N . VAL A 1 278 ? 6.352 15.033 46.027 1.00 48.75 278 VAL A N 1
ATOM 2090 C CA . VAL A 1 278 ? 7.240 15.900 45.264 1.00 51.04 278 VAL A CA 1
ATOM 2091 C C . VAL A 1 278 ? 8.480 16.140 46.117 1.00 48.38 278 VAL A C 1
ATOM 2092 O O . VAL A 1 278 ? 8.443 16.958 47.043 1.00 47.35 278 VAL A O 1
ATOM 2096 N N . PRO A 1 279 ? 9.592 15.464 45.846 1.00 49.78 279 PRO A N 1
ATOM 2097 C CA . PRO A 1 279 ? 10.784 15.647 46.681 1.00 47.98 279 PRO A CA 1
ATOM 2098 C C . PRO A 1 279 ? 11.302 17.077 46.619 1.00 57.11 279 PRO A C 1
ATOM 2099 O O . PRO A 1 279 ? 11.109 17.796 45.634 1.00 52.81 279 PRO A O 1
ATOM 2103 N N . LYS A 1 280 ? 11.999 17.467 47.696 1.00 55.18 280 LYS A N 1
ATOM 2104 C CA . LYS A 1 280 ? 12.613 18.790 47.787 1.00 55.09 280 LYS A CA 1
ATOM 2105 C C . LYS A 1 280 ? 13.739 18.956 46.774 1.00 56.11 280 LYS A C 1
ATOM 2106 O O . LYS A 1 280 ? 13.924 20.046 46.220 1.00 58.75 280 LYS A O 1
ATOM 2112 N N . THR A 1 281 ? 14.523 17.905 46.537 1.00 56.03 281 THR A N 1
ATOM 2113 C CA . THR A 1 281 ? 15.621 17.949 45.574 1.00 59.79 281 THR A CA 1
ATOM 2114 C C . THR A 1 281 ? 15.195 17.171 44.331 1.00 64.12 281 THR A C 1
ATOM 2115 O O . THR A 1 281 ? 15.026 15.945 44.383 1.00 59.42 281 THR A O 1
ATOM 2119 N N . VAL A 1 282 ? 15.017 17.886 43.223 1.00 58.91 282 VAL A N 1
ATOM 2120 C CA . VAL A 1 282 ? 14.578 17.268 41.977 1.00 65.18 282 VAL A CA 1
ATOM 2121 C C . VAL A 1 282 ? 15.770 16.615 41.292 1.00 62.20 282 VAL A C 1
ATOM 2122 O O . VAL A 1 282 ? 16.808 17.250 41.072 1.00 63.47 282 VAL A O 1
ATOM 2126 N N . GLU A 1 283 ? 15.641 15.342 40.960 1.00 57.29 283 GLU A N 1
ATOM 2127 C CA . GLU A 1 283 ? 16.624 14.707 40.097 1.00 62.84 283 GLU A CA 1
ATOM 2128 C C . GLU A 1 283 ? 15.904 14.275 38.831 1.00 53.55 283 GLU A C 1
ATOM 2129 O O . GLU A 1 283 ? 14.815 13.699 38.897 1.00 50.72 283 GLU A O 1
ATOM 2135 N N . ILE A 1 284 ? 16.485 14.611 37.687 1.00 50.96 284 ILE A N 1
ATOM 2136 C CA . ILE A 1 284 ? 15.867 14.358 36.388 1.00 47.00 284 ILE A CA 1
ATOM 2137 C C . ILE A 1 284 ? 16.226 12.938 35.989 1.00 47.20 284 ILE A C 1
ATOM 2138 O O . ILE A 1 284 ? 17.407 12.664 35.712 1.00 44.69 284 ILE A O 1
ATOM 2143 N N . PRO A 1 285 ? 15.276 12.000 35.978 1.00 46.64 285 PRO A N 1
ATOM 2144 C CA . PRO A 1 285 ? 15.595 10.630 35.557 1.00 46.49 285 PRO A CA 1
ATOM 2145 C C . PRO A 1 285 ? 16.145 10.623 34.135 1.00 48.87 285 PRO A C 1
ATOM 2146 O O . PRO A 1 285 ? 15.706 11.389 33.270 1.00 46.46 285 PRO A O 1
ATOM 2150 N N . PHE A 1 286 ? 17.126 9.757 33.895 1.00 49.44 286 PHE A N 1
ATOM 2151 C CA . PHE A 1 286 ? 17.732 9.741 32.572 1.00 54.29 286 PHE A CA 1
ATOM 2152 C C . PHE A 1 286 ? 16.769 9.264 31.502 1.00 48.44 286 PHE A C 1
ATOM 2153 O O . PHE A 1 286 ? 16.910 9.664 30.340 1.00 48.24 286 PHE A O 1
ATOM 2161 N N . LEU A 1 287 ? 15.775 8.448 31.854 1.00 44.04 287 LEU A N 1
ATOM 2162 C CA . LEU A 1 287 ? 14.779 8.093 30.850 1.00 45.58 287 LEU A CA 1
ATOM 2163 C C . LEU A 1 287 ? 14.102 9.340 30.293 1.00 42.89 287 LEU A C 1
ATOM 2164 O O . LEU A 1 287 ? 13.786 9.396 29.103 1.00 42.81 287 LEU A O 1
ATOM 2169 N N . ALA A 1 288 ? 13.895 10.364 31.129 1.00 41.68 288 ALA A N 1
ATOM 2170 C CA . ALA A 1 288 ? 13.256 11.586 30.647 1.00 41.96 288 ALA A CA 1
ATOM 2171 C C . ALA A 1 288 ? 14.122 12.284 29.605 1.00 40.03 288 ALA A C 1
ATOM 2172 O O . ALA A 1 288 ? 13.636 12.688 28.538 1.00 43.95 288 ALA A O 1
ATOM 2174 N N . LEU A 1 289 ? 15.416 12.428 29.892 1.00 38.86 289 LEU A N 1
ATOM 2175 C CA . LEU A 1 289 ? 16.304 13.079 28.937 1.00 41.34 289 LEU A CA 1
ATOM 2176 C C . LEU A 1 289 ? 16.409 12.271 27.652 1.00 41.88 289 LEU A C 1
ATOM 2177 O O . LEU A 1 289 ? 16.434 12.844 26.558 1.00 36.23 289 LEU A O 1
ATOM 2182 N N . LEU A 1 290 ? 16.497 10.937 27.765 1.00 40.21 290 LEU A N 1
ATOM 2183 C CA . LEU A 1 290 ? 16.626 10.095 26.576 1.00 38.78 290 LEU A CA 1
ATOM 2184 C C . LEU A 1 290 ? 15.373 10.148 25.727 1.00 38.70 290 LEU A C 1
ATOM 2185 O O . LEU A 1 290 ? 15.461 10.245 24.500 1.00 37.39 290 LEU A O 1
ATOM 2190 N N . LEU A 1 291 ? 14.199 10.061 26.358 1.00 45.24 291 LEU A N 1
ATOM 2191 C CA . LEU A 1 291 ? 12.949 10.191 25.618 1.00 44.27 291 LEU A CA 1
ATOM 2192 C C . LEU A 1 291 ? 12.889 11.534 24.911 1.00 44.05 291 LEU A C 1
ATOM 2193 O O . LEU A 1 291 ? 12.573 11.608 23.716 1.00 43.95 291 LEU A O 1
ATOM 2198 N N . GLY A 1 292 ? 13.246 12.611 25.619 1.00 43.25 292 GLY A N 1
ATOM 2199 C CA . GLY A 1 292 ? 13.197 13.926 24.999 1.00 40.18 292 GLY A CA 1
ATOM 2200 C C . GLY A 1 292 ? 14.207 14.093 23.881 1.00 42.13 292 GLY A C 1
ATOM 2201 O O . GLY A 1 292 ? 13.901 14.674 22.834 1.00 40.90 292 GLY A O 1
ATOM 2202 N N . GLY A 1 293 ? 15.429 13.605 24.082 1.00 38.42 293 GLY A N 1
ATOM 2203 C CA . GLY A 1 293 ? 16.437 13.753 23.043 1.00 38.58 293 GLY A CA 1
ATOM 2204 C C . GLY A 1 293 ? 16.091 12.963 21.791 1.00 40.69 293 GLY A C 1
ATOM 2205 O O . GLY A 1 293 ? 16.196 13.475 20.669 1.00 42.10 293 GLY A O 1
ATOM 2206 N N . ILE A 1 294 ? 15.662 11.705 21.967 1.00 37.61 294 ILE A N 1
ATOM 2207 C CA . ILE A 1 294 ? 15.290 10.882 20.815 1.00 41.30 294 ILE A CA 1
ATOM 2208 C C . ILE A 1 294 ? 14.065 11.463 20.120 1.00 39.37 294 ILE A C 1
ATOM 2209 O O . ILE A 1 294 ? 13.997 11.498 18.885 1.00 43.37 294 ILE A O 1
ATOM 2214 N N . GLY A 1 295 ? 13.094 11.964 20.893 1.00 43.72 295 GLY A N 1
ATOM 2215 C CA . GLY A 1 295 ? 11.943 12.615 20.288 1.00 42.72 295 GLY A CA 1
ATOM 2216 C C . GLY A 1 295 ? 12.320 13.827 19.458 1.00 42.54 295 GLY A C 1
ATOM 2217 O O . GLY A 1 295 ? 11.809 14.013 18.350 1.00 43.64 295 GLY A O 1
ATOM 2218 N N . ILE A 1 296 ? 13.216 14.673 19.979 1.00 41.87 296 ILE A N 1
ATOM 2219 C CA . ILE A 1 296 ? 13.681 15.813 19.195 1.00 41.08 296 ILE A CA 1
ATOM 2220 C C . ILE A 1 296 ? 14.358 15.337 17.910 1.00 41.22 296 ILE A C 1
ATOM 2221 O O . ILE A 1 296 ? 14.136 15.895 16.832 1.00 40.96 296 ILE A O 1
ATOM 2226 N N . SER A 1 297 ? 15.223 14.323 18.009 1.00 44.06 297 SER A N 1
ATOM 2227 C CA . SER A 1 297 ? 15.902 13.809 16.813 1.00 42.66 297 SER A CA 1
ATOM 2228 C C . SER A 1 297 ? 14.900 13.343 15.760 1.00 42.76 297 SER A C 1
ATOM 2229 O O . SER A 1 297 ? 15.033 13.656 14.569 1.00 45.91 297 SER A O 1
ATOM 2232 N N . LEU A 1 298 ? 13.913 12.549 16.181 1.00 42.06 298 LEU A N 1
ATOM 2233 C CA . LEU A 1 298 ? 12.925 12.025 15.243 1.00 45.46 298 LEU A CA 1
ATOM 2234 C C . LEU A 1 298 ? 12.091 13.146 14.638 1.00 48.07 298 LEU A C 1
ATOM 2235 O O . LEU A 1 298 ? 11.737 13.091 13.455 1.00 47.89 298 LEU A O 1
ATOM 2240 N N . GLY A 1 299 ? 11.776 14.173 15.430 1.00 46.51 299 GLY A N 1
ATOM 2241 C CA . GLY A 1 299 ? 11.095 15.334 14.886 1.00 42.62 299 GLY A CA 1
ATOM 2242 C C . GLY A 1 299 ? 11.942 16.069 13.866 1.00 47.98 299 GLY A C 1
ATOM 2243 O O . GLY A 1 299 ? 11.427 16.557 12.854 1.00 48.36 299 GLY A O 1
ATOM 2244 N N . VAL A 1 300 ? 13.247 16.170 14.120 1.00 44.57 300 VAL A N 1
ATOM 2245 C CA . VAL A 1 300 ? 14.157 16.748 13.134 1.00 46.25 300 VAL A CA 1
ATOM 2246 C C . VAL A 1 300 ? 14.055 15.980 11.818 1.00 54.45 300 VAL A C 1
ATOM 2247 O O . VAL A 1 300 ? 13.941 16.568 10.734 1.00 53.05 300 VAL A O 1
ATOM 2251 N N . PHE A 1 301 ? 14.078 14.647 11.899 1.00 46.18 301 PHE A N 1
ATOM 2252 C CA . PHE A 1 301 ? 14.160 13.849 10.677 1.00 51.44 301 PHE A CA 1
ATOM 2253 C C . PHE A 1 301 ? 12.833 13.775 9.913 1.00 53.92 301 PHE A C 1
ATOM 2254 O O . PHE A 1 301 ? 12.827 13.910 8.684 1.00 58.91 301 PHE A O 1
ATOM 2262 N N . PHE A 1 302 ? 11.706 13.558 10.603 1.00 51.54 302 PHE A N 1
ATOM 2263 C CA . PHE A 1 302 ? 10.432 13.296 9.930 1.00 52.85 302 PHE A CA 1
ATOM 2264 C C . PHE A 1 302 ? 9.561 14.530 9.683 1.00 57.34 302 PHE A C 1
ATOM 2265 O O . PHE A 1 302 ? 8.733 14.499 8.768 1.00 62.12 302 PHE A O 1
ATOM 2273 N N . LEU A 1 303 ? 9.672 15.600 10.477 1.00 59.51 303 LEU A N 1
ATOM 2274 C CA . LEU A 1 303 ? 8.900 16.812 10.187 1.00 51.65 303 LEU A CA 1
ATOM 2275 C C . LEU A 1 303 ? 9.779 18.018 9.896 1.00 57.54 303 LEU A C 1
ATOM 2276 O O . LEU A 1 303 ? 9.505 18.772 8.950 1.00 59.91 303 LEU A O 1
ATOM 2281 N N . GLY A 1 304 ? 10.830 18.229 10.672 1.00 54.50 304 GLY A N 1
ATOM 2282 C CA . GLY A 1 304 ? 11.915 19.047 10.189 1.00 58.16 304 GLY A CA 1
ATOM 2283 C C . GLY A 1 304 ? 12.452 18.442 8.908 1.00 65.73 304 GLY A C 1
ATOM 2284 O O . GLY A 1 304 ? 12.108 17.325 8.523 1.00 74.65 304 GLY A O 1
ATOM 2285 N N . GLN A 1 305 ? 13.299 19.202 8.222 1.00 64.75 305 GLN A N 1
ATOM 2286 C CA . GLN A 1 305 ? 13.860 18.781 6.933 1.00 75.27 305 GLN A CA 1
ATOM 2287 C C . GLN A 1 305 ? 12.806 18.898 5.826 1.00 74.75 305 GLN A C 1
ATOM 2288 O O . GLN A 1 305 ? 13.153 19.055 4.652 1.00 76.40 305 GLN A O 1
ATOM 2294 N N . LYS A 1 306 ? 11.530 18.994 6.190 1.00 69.92 306 LYS A N 1
ATOM 2295 C CA . LYS A 1 306 ? 10.520 19.478 5.260 1.00 71.03 306 LYS A CA 1
ATOM 2296 C C . LYS A 1 306 ? 10.206 20.939 5.531 1.00 75.55 306 LYS A C 1
ATOM 2297 O O . LYS A 1 306 ? 10.075 21.735 4.586 1.00 78.67 306 LYS A O 1
ATOM 2303 N N . VAL A 1 307 ? 10.149 21.304 6.820 1.00 65.29 307 VAL A N 1
ATOM 2304 C CA . VAL A 1 307 ? 10.186 22.706 7.223 1.00 66.90 307 VAL A CA 1
ATOM 2305 C C . VAL A 1 307 ? 11.358 23.402 6.554 1.00 72.79 307 VAL A C 1
ATOM 2306 O O . VAL A 1 307 ? 11.266 24.567 6.151 1.00 82.11 307 VAL A O 1
ATOM 2310 N N . MET A 1 308 ? 12.473 22.693 6.408 1.00 70.18 308 MET A N 1
ATOM 2311 C CA . MET A 1 308 ? 13.672 23.304 5.858 1.00 76.78 308 MET A CA 1
ATOM 2312 C C . MET A 1 308 ? 13.791 23.153 4.352 1.00 78.88 308 MET A C 1
ATOM 2313 O O . MET A 1 308 ? 14.589 23.870 3.735 1.00 76.33 308 MET A O 1
ATOM 2318 N N . GLU A 1 309 ? 13.039 22.230 3.747 1.00 76.27 309 GLU A N 1
ATOM 2319 C CA . GLU A 1 309 ? 12.914 22.263 2.296 1.00 82.81 309 GLU A CA 1
ATOM 2320 C C . GLU A 1 309 ? 12.054 23.439 1.866 1.00 87.82 309 GLU A C 1
ATOM 2321 O O . GLU A 1 309 ? 12.254 23.982 0.773 1.00 93.51 309 GLU A O 1
ATOM 2327 N N . THR A 1 310 ? 11.104 23.856 2.711 1.00 87.98 310 THR A N 1
ATOM 2328 C CA . THR A 1 310 ? 10.399 25.101 2.427 1.00 89.14 310 THR A CA 1
ATOM 2329 C C . THR A 1 310 ? 11.411 26.245 2.420 1.00 94.18 310 THR A C 1
ATOM 2330 O O . THR A 1 310 ? 11.700 26.820 1.366 1.00 100.00 310 THR A O 1
ATOM 2334 N N . VAL A 1 311 ? 11.953 26.585 3.596 1.00 91.84 311 VAL A N 1
ATOM 2335 C CA . VAL A 1 311 ? 13.192 27.351 3.697 1.00 92.70 311 VAL A CA 1
ATOM 2336 C C . VAL A 1 311 ? 13.602 27.344 5.158 1.00 93.05 311 VAL A C 1
ATOM 2337 O O . VAL A 1 311 ? 12.761 27.143 6.047 1.00 91.69 311 VAL A O 1
ATOM 2341 N N . GLY A 1 312 ? 14.894 27.541 5.416 1.00 93.69 312 GLY A N 1
ATOM 2342 C CA . GLY A 1 312 ? 15.301 27.768 6.788 1.00 89.35 312 GLY A CA 1
ATOM 2343 C C . GLY A 1 312 ? 14.559 28.985 7.302 1.00 94.20 312 GLY A C 1
ATOM 2344 O O . GLY A 1 312 ? 14.889 30.125 6.950 1.00 93.03 312 GLY A O 1
ATOM 2345 N N . GLU A 1 313 ? 13.545 28.753 8.139 1.00 92.19 313 GLU A N 1
ATOM 2346 C CA . GLU A 1 313 ? 12.638 29.834 8.513 1.00 88.17 313 GLU A CA 1
ATOM 2347 C C . GLU A 1 313 ? 13.271 30.832 9.455 1.00 90.48 313 GLU A C 1
ATOM 2348 O O . GLU A 1 313 ? 12.607 31.815 9.807 1.00 91.29 313 GLU A O 1
ATOM 2354 N N . LYS A 1 314 ? 14.521 30.636 9.876 1.00 89.40 314 LYS A N 1
ATOM 2355 C CA . LYS A 1 314 ? 15.063 31.544 10.870 1.00 89.31 314 LYS A CA 1
ATOM 2356 C C . LYS A 1 314 ? 16.448 32.149 10.594 1.00 92.83 314 LYS A C 1
ATOM 2357 O O . LYS A 1 314 ? 16.722 33.205 11.173 1.00 95.94 314 LYS A O 1
ATOM 2363 N N . ILE A 1 315 ? 17.314 31.550 9.736 1.00 92.64 315 ILE A N 1
ATOM 2364 C CA . ILE A 1 315 ? 18.534 32.185 9.181 1.00 85.38 315 ILE A CA 1
ATOM 2365 C C . ILE A 1 315 ? 18.907 31.629 7.804 1.00 88.07 315 ILE A C 1
ATOM 2366 O O . ILE A 1 315 ? 19.411 30.506 7.739 1.00 86.90 315 ILE A O 1
ATOM 2371 N N . THR A 1 316 ? 18.852 32.391 6.699 1.00 91.76 316 THR A N 1
ATOM 2372 C CA . THR A 1 316 ? 19.302 31.758 5.451 1.00 90.43 316 THR A CA 1
ATOM 2373 C C . THR A 1 316 ? 20.431 32.449 4.688 1.00 92.67 316 THR A C 1
ATOM 2374 O O . THR A 1 316 ? 21.560 31.947 4.719 1.00 90.01 316 THR A O 1
ATOM 2378 N N . THR A 1 317 ? 20.199 33.610 4.055 1.00 90.61 317 THR A N 1
ATOM 2379 C CA . THR A 1 317 ? 21.055 34.036 2.933 1.00 89.67 317 THR A CA 1
ATOM 2380 C C . THR A 1 317 ? 22.164 34.975 3.399 1.00 83.93 317 THR A C 1
ATOM 2381 O O . THR A 1 317 ? 22.115 36.196 3.227 1.00 84.87 317 THR A O 1
ATOM 2385 N N . LEU A 1 318 ? 23.204 34.375 3.966 1.00 77.79 318 LEU A N 1
ATOM 2386 C CA . LEU A 1 318 ? 24.427 35.081 4.301 1.00 70.02 318 LEU A CA 1
ATOM 2387 C C . LEU A 1 318 ? 25.599 34.399 3.625 1.00 62.47 318 LEU A C 1
ATOM 2388 O O . LEU A 1 318 ? 25.479 33.316 3.044 1.00 66.89 318 LEU A O 1
ATOM 2393 N N . THR A 1 319 ? 26.747 35.048 3.713 1.00 58.65 319 THR A N 1
ATOM 2394 C CA . THR A 1 319 ? 27.961 34.372 3.316 1.00 58.27 319 THR A CA 1
ATOM 2395 C C . THR A 1 319 ? 28.291 33.281 4.341 1.00 51.98 319 THR A C 1
ATOM 2396 O O . THR A 1 319 ? 27.676 33.177 5.409 1.00 45.50 319 THR A O 1
ATOM 2400 N N . ASN A 1 320 ? 29.272 32.450 4.001 1.00 53.22 320 ASN A N 1
ATOM 2401 C CA . ASN A 1 320 ? 29.684 31.403 4.931 1.00 48.66 320 ASN A CA 1
ATOM 2402 C C . ASN A 1 320 ? 30.262 31.989 6.213 1.00 47.62 320 ASN A C 1
ATOM 2403 O O . ASN A 1 320 ? 29.976 31.496 7.309 1.00 42.77 320 ASN A O 1
ATOM 2408 N N . SER A 1 321 ? 31.043 33.069 6.098 1.00 46.05 321 SER A N 1
ATOM 2409 C CA . SER A 1 321 ? 31.616 33.701 7.285 1.00 48.48 321 SER A CA 1
ATOM 2410 C C . SER A 1 321 ? 30.537 34.297 8.179 1.00 47.73 321 SER A C 1
ATOM 2411 O O . SER A 1 321 ? 30.644 34.242 9.415 1.00 48.10 321 SER A O 1
ATOM 2414 N N . ARG A 1 322 ? 29.469 34.827 7.582 1.00 44.13 322 ARG A N 1
ATOM 2415 C CA . ARG A 1 322 ? 28.393 35.376 8.396 1.00 46.17 322 ARG A CA 1
ATOM 2416 C C . ARG A 1 322 ? 27.587 34.273 9.071 1.00 42.59 322 ARG A C 1
ATOM 2417 O O . ARG A 1 322 ? 27.206 34.414 10.235 1.00 40.85 322 ARG A O 1
ATOM 2425 N N . GLY A 1 323 ? 27.302 33.181 8.359 1.00 43.75 323 GLY A N 1
ATOM 2426 C CA . GLY A 1 323 ? 26.646 32.053 9.001 1.00 44.73 323 GLY A CA 1
ATOM 2427 C C . GLY A 1 323 ? 27.474 31.491 10.143 1.00 44.04 323 GLY A C 1
ATOM 2428 O O . GLY A 1 323 ? 26.952 31.204 11.218 1.00 40.95 323 GLY A O 1
ATOM 2429 N N . PHE A 1 324 ? 28.780 31.346 9.920 1.00 42.36 324 PHE A N 1
ATOM 2430 C CA . PHE A 1 324 ? 29.720 30.936 10.955 1.00 40.98 324 PHE A CA 1
ATOM 2431 C C . PHE A 1 324 ? 29.585 31.819 12.198 1.00 45.72 324 PHE A C 1
ATOM 2432 O O . PHE A 1 324 ? 29.467 31.318 13.329 1.00 40.44 324 PHE A O 1
ATOM 2440 N N . THR A 1 325 ? 29.553 33.145 11.995 1.00 42.75 325 THR A N 1
ATOM 2441 C CA . THR A 1 325 ? 29.457 34.080 13.124 1.00 42.20 325 THR A CA 1
ATOM 2442 C C . THR A 1 325 ? 28.105 33.973 13.835 1.00 41.32 325 THR A C 1
ATOM 2443 O O . THR A 1 325 ? 28.036 33.990 15.074 1.00 42.01 325 THR A O 1
ATOM 2447 N N . VAL A 1 326 ? 27.026 33.858 13.063 1.00 38.42 326 VAL A N 1
ATOM 2448 C CA . VAL A 1 326 ? 25.691 33.704 13.637 1.00 39.73 326 VAL A CA 1
ATOM 2449 C C . VAL A 1 326 ? 25.613 32.437 14.485 1.00 38.30 326 VAL A C 1
ATOM 2450 O O . VAL A 1 326 ? 25.101 32.446 15.616 1.00 38.68 326 VAL A O 1
ATOM 2454 N N . ASP A 1 327 ? 26.096 31.319 13.938 1.00 39.68 327 ASP A N 1
ATOM 2455 C CA . ASP A 1 327 ? 26.069 30.071 14.686 1.00 43.06 327 ASP A CA 1
ATOM 2456 C C . ASP A 1 327 ? 26.851 30.203 15.975 1.00 36.37 327 ASP A C 1
ATOM 2457 O O . ASP A 1 327 ? 26.342 29.877 17.051 1.00 40.31 327 ASP A O 1
ATOM 2462 N N . PHE A 1 328 ? 28.102 30.661 15.882 1.00 39.74 328 PHE A N 1
ATOM 2463 C CA . PHE A 1 328 ? 28.939 30.723 17.068 1.00 40.70 328 PHE A CA 1
ATOM 2464 C C . PHE A 1 328 ? 28.281 31.558 18.155 1.00 44.04 328 PHE A C 1
ATOM 2465 O O . PHE A 1 328 ? 28.230 31.143 19.328 1.00 40.11 328 PHE A O 1
ATOM 2473 N N . SER A 1 329 ? 27.771 32.746 17.788 1.00 37.42 329 SER A N 1
ATOM 2474 C CA . SER A 1 329 ? 27.160 33.614 18.792 1.00 37.59 329 SER A CA 1
ATOM 2475 C C . SER A 1 329 ? 25.957 32.946 19.429 1.00 32.72 329 SER A C 1
ATOM 2476 O O . SER A 1 329 ? 25.784 32.995 20.652 1.00 37.17 329 SER A O 1
ATOM 2479 N N . THR A 1 330 ? 25.104 32.329 18.603 1.00 33.42 330 THR A N 1
ATOM 2480 C CA . THR A 1 330 ? 23.910 31.647 19.096 1.00 34.78 330 THR A CA 1
ATOM 2481 C C . THR A 1 330 ? 24.261 30.527 20.078 1.00 36.41 330 THR A C 1
ATOM 2482 O O . THR A 1 330 ? 23.679 30.426 21.166 1.00 34.06 330 THR A O 1
ATOM 2486 N N . ALA A 1 331 ? 25.206 29.662 19.693 1.00 37.67 331 ALA A N 1
ATOM 2487 C CA . ALA A 1 331 ? 25.526 28.495 20.520 1.00 35.81 331 ALA A CA 1
ATOM 2488 C C . ALA A 1 331 ? 26.154 28.913 21.834 1.00 30.81 331 ALA A C 1
ATOM 2489 O O . ALA A 1 331 ? 25.767 28.415 22.890 1.00 34.24 331 ALA A O 1
ATOM 2491 N N . THR A 1 332 ? 27.100 29.854 21.795 1.00 36.76 332 THR A N 1
ATOM 2492 C CA . THR A 1 332 ? 27.693 30.347 23.034 1.00 33.83 332 THR A CA 1
ATOM 2493 C C . THR A 1 332 ? 26.628 30.894 23.970 1.00 36.49 332 THR A C 1
ATOM 2494 O O . THR A 1 332 ? 26.622 30.577 25.169 1.00 36.00 332 THR A O 1
ATOM 2498 N N . THR A 1 333 ? 25.711 31.729 23.442 1.00 36.00 333 THR A N 1
ATOM 2499 C CA . THR A 1 333 ? 24.681 32.308 24.307 1.00 36.62 333 THR A CA 1
ATOM 2500 C C . THR A 1 333 ? 23.804 31.216 24.916 1.00 31.32 333 THR A C 1
ATOM 2501 O O . THR A 1 333 ? 23.507 31.241 26.117 1.00 35.34 333 THR A O 1
ATOM 2505 N N . VAL A 1 334 ? 23.395 30.241 24.102 1.00 31.94 334 VAL A N 1
ATOM 2506 C CA . VAL A 1 334 ? 22.478 29.205 24.579 1.00 36.66 334 VAL A CA 1
ATOM 2507 C C . VAL A 1 334 ? 23.166 28.284 25.595 1.00 34.76 334 VAL A C 1
ATOM 2508 O O . VAL A 1 334 ? 22.568 27.914 26.608 1.00 34.80 334 VAL A O 1
ATOM 2512 N N . LEU A 1 335 ? 24.437 27.935 25.360 1.00 34.69 335 LEU A N 1
ATOM 2513 C CA . LEU A 1 335 ? 25.172 27.074 26.286 1.00 39.19 335 LEU A CA 1
ATOM 2514 C C . LEU A 1 335 ? 25.404 27.768 27.619 1.00 40.05 335 LEU A C 1
ATOM 2515 O O . LEU A 1 335 ? 25.263 27.148 28.678 1.00 39.06 335 LEU A O 1
ATOM 2520 N N . LEU A 1 336 ? 25.739 29.061 27.591 1.00 39.75 336 LEU A N 1
ATOM 2521 C CA . LEU A 1 336 ? 25.898 29.787 28.845 1.00 39.94 336 LEU A CA 1
ATOM 2522 C C . LEU A 1 336 ? 24.577 29.844 29.614 1.00 40.94 336 LEU A C 1
ATOM 2523 O O . LEU A 1 336 ? 24.543 29.575 30.830 1.00 42.85 336 LEU A O 1
ATOM 2528 N N . ALA A 1 337 ? 23.466 30.152 28.916 1.00 37.50 337 ALA A N 1
ATOM 2529 C CA . ALA A 1 337 ? 22.157 30.099 29.572 1.00 38.58 337 ALA A CA 1
ATOM 2530 C C . ALA A 1 337 ? 21.911 28.740 30.200 1.00 37.10 337 ALA A C 1
ATOM 2531 O O . ALA A 1 337 ? 21.461 28.653 31.347 1.00 39.23 337 ALA A O 1
ATOM 2533 N N . SER A 1 338 ? 22.187 27.665 29.453 1.00 35.80 338 SER A N 1
ATOM 2534 C CA . SER A 1 338 ? 21.962 26.328 29.989 1.00 39.47 338 SER A CA 1
ATOM 2535 C C . SER A 1 338 ? 22.805 26.112 31.232 1.00 37.22 338 SER A C 1
ATOM 2536 O O . SER A 1 338 ? 22.346 25.502 32.202 1.00 38.04 338 SER A O 1
ATOM 2539 N N . SER A 1 339 ? 24.033 26.645 31.241 1.00 38.17 339 SER A N 1
ATOM 2540 C CA . SER A 1 339 ? 24.898 26.424 32.394 1.00 42.68 339 SER A CA 1
ATOM 2541 C C . SER A 1 339 ? 24.343 27.134 33.616 1.00 44.48 339 SER A C 1
ATOM 2542 O O . SER A 1 339 ? 24.615 26.719 34.750 1.00 47.11 339 SER A O 1
ATOM 2545 N N . LEU A 1 340 ? 23.562 28.193 33.402 1.00 40.47 340 LEU A N 1
ATOM 2546 C CA . LEU A 1 340 ? 22.881 28.877 34.496 1.00 43.01 340 LEU A CA 1
ATOM 2547 C C . LEU A 1 340 ? 21.511 28.283 34.810 1.00 44.45 340 LEU A C 1
ATOM 2548 O O . LEU A 1 340 ? 20.823 28.792 35.702 1.00 40.26 340 LEU A O 1
ATOM 2553 N N . GLY A 1 341 ? 21.089 27.238 34.095 1.00 41.66 341 GLY A N 1
ATOM 2554 C CA . GLY A 1 341 ? 19.754 26.694 34.274 1.00 39.65 341 GLY A CA 1
ATOM 2555 C C . GLY A 1 341 ? 18.616 27.512 33.682 1.00 42.22 341 GLY A C 1
ATOM 2556 O O . GLY A 1 341 ? 17.455 27.230 33.993 1.00 39.65 341 GLY A O 1
ATOM 2557 N N . LEU A 1 342 ? 18.894 28.499 32.827 1.00 35.08 342 LEU A N 1
ATOM 2558 C CA . LEU A 1 342 ? 17.833 29.361 32.310 1.00 39.42 342 LEU A CA 1
ATOM 2559 C C . LEU A 1 342 ? 17.212 28.770 31.048 1.00 36.05 342 LEU A C 1
ATOM 2560 O O . LEU A 1 342 ? 17.926 28.562 30.063 1.00 36.40 342 LEU A O 1
ATOM 2565 N N . PRO A 1 343 ? 15.909 28.554 31.004 1.00 33.82 343 PRO A N 1
ATOM 2566 C CA . PRO A 1 343 ? 15.262 28.174 29.739 1.00 33.40 343 PRO A CA 1
ATOM 2567 C C . PRO A 1 343 ? 15.029 29.404 28.888 1.00 43.38 343 PRO A C 1
ATOM 2568 O O . PRO A 1 343 ? 14.237 30.294 29.241 1.00 37.23 343 PRO A O 1
ATOM 2572 N N . ILE A 1 344 ? 15.724 29.479 27.759 1.00 35.74 344 ILE A N 1
ATOM 2573 C CA . ILE A 1 344 ? 15.624 30.619 26.879 1.00 35.97 344 ILE A CA 1
ATOM 2574 C C . ILE A 1 344 ? 15.169 30.144 25.507 1.00 37.30 344 ILE A C 1
ATOM 2575 O O . ILE A 1 344 ? 15.006 28.951 25.257 1.00 41.37 344 ILE A O 1
ATOM 2580 N N . SER A 1 345 ? 14.910 31.096 24.624 1.00 43.55 345 SER A N 1
ATOM 2581 C CA . SER A 1 345 ? 14.420 30.789 23.286 1.00 38.25 345 SER A CA 1
ATOM 2582 C C . SER A 1 345 ? 15.605 30.796 22.334 1.00 39.14 345 SER A C 1
ATOM 2583 O O . SER A 1 345 ? 16.230 31.841 22.133 1.00 39.43 345 SER A O 1
ATOM 2586 N N . THR A 1 346 ? 15.918 29.631 21.749 1.00 38.90 346 THR A N 1
ATOM 2587 C CA . THR A 1 346 ? 16.986 29.593 20.757 1.00 37.75 346 THR A CA 1
ATOM 2588 C C . THR A 1 346 ? 16.556 30.309 19.473 1.00 37.52 346 THR A C 1
ATOM 2589 O O . THR A 1 346 ? 17.375 30.961 18.814 1.00 34.57 346 THR A O 1
ATOM 2593 N N . THR A 1 347 ? 15.275 30.209 19.126 1.00 36.68 347 THR A N 1
ATOM 2594 C CA . THR A 1 347 ? 14.701 30.986 18.026 1.00 39.85 347 THR A CA 1
ATOM 2595 C C . THR A 1 347 ? 15.037 32.479 18.152 1.00 37.69 347 THR A C 1
ATOM 2596 O O . THR A 1 347 ? 15.634 33.086 17.243 1.00 40.22 347 THR A O 1
ATOM 2600 N N . HIS A 1 348 ? 14.687 33.089 19.292 1.00 37.63 348 HIS A N 1
ATOM 2601 C CA . HIS A 1 348 ? 14.933 34.525 19.442 1.00 37.82 348 HIS A CA 1
ATOM 2602 C C . HIS A 1 348 ? 16.421 34.832 19.511 1.00 44.41 348 HIS A C 1
ATOM 2603 O O . HIS A 1 348 ? 16.852 35.915 19.079 1.00 40.90 348 HIS A O 1
ATOM 2610 N N . VAL A 1 349 ? 17.232 33.893 20.022 1.00 40.35 349 VAL A N 1
ATOM 2611 C CA . VAL A 1 349 ? 18.669 34.157 20.045 1.00 40.21 349 VAL A CA 1
ATOM 2612 C C . VAL A 1 349 ? 19.234 34.192 18.627 1.00 39.17 349 VAL A C 1
ATOM 2613 O O . VAL A 1 349 ? 20.033 35.072 18.311 1.00 39.13 349 VAL A O 1
ATOM 2617 N N . VAL A 1 350 ? 18.855 33.241 17.745 1.00 39.42 350 VAL A N 1
ATOM 2618 C CA . VAL A 1 350 ? 19.409 33.289 16.380 1.00 42.96 350 VAL A CA 1
ATOM 2619 C C . VAL A 1 350 ? 18.947 34.545 15.660 1.00 44.79 350 VAL A C 1
ATOM 2620 O O . VAL A 1 350 ? 19.701 35.135 14.876 1.00 46.37 350 VAL A O 1
ATOM 2624 N N . VAL A 1 351 ? 17.693 34.957 15.891 1.00 46.59 351 VAL A N 1
ATOM 2625 C CA . VAL A 1 351 ? 17.223 36.219 15.315 1.00 48.68 351 VAL A CA 1
ATOM 2626 C C . VAL A 1 351 ? 18.080 37.385 15.804 1.00 47.32 351 VAL A C 1
ATOM 2627 O O . VAL A 1 351 ? 18.488 38.254 15.015 1.00 49.61 351 VAL A O 1
ATOM 2631 N N . GLY A 1 352 ? 18.380 37.414 17.101 1.00 39.90 352 GLY A N 1
ATOM 2632 C CA . GLY A 1 352 ? 19.277 38.434 17.619 1.00 41.00 352 GLY A CA 1
ATOM 2633 C C . GLY A 1 352 ? 20.662 38.381 16.993 1.00 48.40 352 GLY A C 1
ATOM 2634 O O . GLY A 1 352 ? 21.241 39.414 16.653 1.00 48.79 352 GLY A O 1
ATOM 2635 N N . ALA A 1 353 ? 21.201 37.175 16.800 1.00 46.97 353 ALA A N 1
ATOM 2636 C CA . ALA A 1 353 ? 22.538 37.054 16.219 1.00 45.62 353 ALA A CA 1
ATOM 2637 C C . ALA A 1 353 ? 22.577 37.621 14.800 1.00 42.41 353 ALA A C 1
ATOM 2638 O O . ALA A 1 353 ? 23.505 38.365 14.438 1.00 39.16 353 ALA A O 1
ATOM 2640 N N . VAL A 1 354 ? 21.597 37.243 13.967 1.00 43.06 354 VAL A N 1
ATOM 2641 C CA . VAL A 1 354 ? 21.577 37.756 12.591 1.00 52.82 354 VAL A CA 1
ATOM 2642 C C . VAL A 1 354 ? 21.317 39.263 12.554 1.00 49.47 354 VAL A C 1
ATOM 2643 O O . VAL A 1 354 ? 21.904 39.973 11.732 1.00 47.98 354 VAL A O 1
ATOM 2647 N N . THR A 1 355 ? 20.427 39.773 13.411 1.00 50.98 355 THR A N 1
ATOM 2648 C CA . THR A 1 355 ? 20.277 41.221 13.531 1.00 52.12 355 THR A CA 1
ATOM 2649 C C . THR A 1 355 ? 21.606 41.888 13.875 1.00 53.80 355 THR A C 1
ATOM 2650 O O . THR A 1 355 ? 21.919 42.972 13.365 1.00 52.60 355 THR A O 1
ATOM 2654 N N . GLY A 1 356 ? 22.395 41.270 14.759 1.00 48.01 356 GLY A N 1
ATOM 2655 C CA . GLY A 1 356 ? 23.679 41.863 15.113 1.00 47.07 356 GLY A CA 1
ATOM 2656 C C . GLY A 1 356 ? 24.605 41.948 13.915 1.00 51.48 356 GLY A C 1
ATOM 2657 O O . GLY A 1 356 ? 25.255 42.976 13.678 1.00 54.90 356 GLY A O 1
ATOM 2658 N N . VAL A 1 357 ? 24.656 40.877 13.125 1.00 45.58 357 VAL A N 1
ATOM 2659 C CA . VAL A 1 357 ? 25.473 40.925 11.916 1.00 53.04 357 VAL A CA 1
ATOM 2660 C C . VAL A 1 357 ? 24.951 41.996 10.952 1.00 55.15 357 VAL A C 1
ATOM 2661 O O . VAL A 1 357 ? 25.734 42.709 10.314 1.00 52.94 357 VAL A O 1
ATOM 2665 N N . GLY A 1 358 ? 23.625 42.131 10.842 1.00 55.27 358 GLY A N 1
ATOM 2666 C CA . GLY A 1 358 ? 23.053 43.129 9.947 1.00 59.88 358 GLY A CA 1
ATOM 2667 C C . GLY A 1 358 ? 23.418 44.543 10.352 1.00 57.99 358 GLY A C 1
ATOM 2668 O O . GLY A 1 358 ? 23.805 45.362 9.518 1.00 64.20 358 GLY A O 1
ATOM 2669 N N . PHE A 1 359 ? 23.309 44.840 11.644 1.00 56.76 359 PHE A N 1
ATOM 2670 C CA . PHE A 1 359 ? 23.824 46.103 12.163 1.00 59.82 359 PHE A CA 1
ATOM 2671 C C . PHE A 1 359 ? 25.291 46.282 11.804 1.00 65.61 359 PHE A C 1
ATOM 2672 O O . PHE A 1 359 ? 25.746 47.405 11.551 1.00 63.60 359 PHE A O 1
ATOM 2680 N N . ALA A 1 360 ? 26.053 45.186 11.781 1.00 63.73 360 ALA A N 1
ATOM 2681 C CA . ALA A 1 360 ? 27.471 45.313 11.457 1.00 66.96 360 ALA A CA 1
ATOM 2682 C C . ALA A 1 360 ? 27.710 45.531 9.963 1.00 64.78 360 ALA A C 1
ATOM 2683 O O . ALA A 1 360 ? 28.574 46.326 9.581 1.00 70.07 360 ALA A O 1
ATOM 2685 N N . ARG A 1 361 ? 26.995 44.812 9.102 1.00 65.68 361 ARG A N 1
ATOM 2686 C CA . ARG A 1 361 ? 27.299 44.839 7.674 1.00 70.49 361 ARG A CA 1
ATOM 2687 C C . ARG A 1 361 ? 26.452 45.855 6.911 1.00 75.02 361 ARG A C 1
ATOM 2688 O O . ARG A 1 361 ? 26.981 46.810 6.339 1.00 76.87 361 ARG A O 1
ATOM 2696 N N . GLY A 1 362 ? 25.140 45.656 6.898 1.00 77.57 362 GLY A N 1
ATOM 2697 C CA . GLY A 1 362 ? 24.214 46.523 6.197 1.00 69.15 362 GLY A CA 1
ATOM 2698 C C . GLY A 1 362 ? 22.809 46.019 6.443 1.00 74.01 362 GLY A C 1
ATOM 2699 O O . GLY A 1 362 ? 22.531 44.832 6.245 1.00 73.56 362 GLY A O 1
ATOM 2700 N N . LEU A 1 363 ? 21.905 46.920 6.838 1.00 80.86 363 LEU A N 1
ATOM 2701 C CA . LEU A 1 363 ? 20.634 46.505 7.425 1.00 78.05 363 LEU A CA 1
ATOM 2702 C C . LEU A 1 363 ? 19.707 45.785 6.448 1.00 82.01 363 LEU A C 1
ATOM 2703 O O . LEU A 1 363 ? 18.778 45.105 6.902 1.00 84.57 363 LEU A O 1
ATOM 2708 N N . GLU A 1 364 ? 19.909 45.922 5.136 1.00 78.62 364 GLU A N 1
ATOM 2709 C CA . GLU A 1 364 ? 19.169 45.076 4.205 1.00 80.99 364 GLU A CA 1
ATOM 2710 C C . GLU A 1 364 ? 19.511 43.627 4.549 1.00 87.71 364 GLU A C 1
ATOM 2711 O O . GLU A 1 364 ? 20.689 43.261 4.571 1.00 90.29 364 GLU A O 1
ATOM 2717 N N . MET A 1 365 ? 18.496 42.815 4.879 1.00 90.82 365 MET A N 1
ATOM 2718 C CA . MET A 1 365 ? 18.756 41.639 5.712 1.00 91.53 365 MET A CA 1
ATOM 2719 C C . MET A 1 365 ? 19.244 42.147 7.068 1.00 91.21 365 MET A C 1
ATOM 2720 O O . MET A 1 365 ? 20.438 42.431 7.244 1.00 93.06 365 MET A O 1
ATOM 2725 N N . VAL A 1 366 ? 18.324 42.288 8.020 1.00 89.61 366 VAL A N 1
ATOM 2726 C CA . VAL A 1 366 ? 17.262 41.284 8.127 1.00 86.10 366 VAL A CA 1
ATOM 2727 C C . VAL A 1 366 ? 15.973 41.511 7.351 1.00 82.03 366 VAL A C 1
ATOM 2728 O O . VAL A 1 366 ? 15.556 42.638 7.085 1.00 83.76 366 VAL A O 1
ATOM 2732 N N . ASN A 1 367 ? 15.377 40.382 6.950 1.00 79.90 367 ASN A N 1
ATOM 2733 C CA . ASN A 1 367 ? 14.023 40.392 6.417 1.00 78.86 367 ASN A CA 1
ATOM 2734 C C . ASN A 1 367 ? 13.093 40.841 7.528 1.00 73.71 367 ASN A C 1
ATOM 2735 O O . ASN A 1 367 ? 12.864 40.107 8.497 1.00 72.90 367 ASN A O 1
ATOM 2740 N N . VAL A 1 368 ? 12.546 42.044 7.373 1.00 71.19 368 VAL A N 1
ATOM 2741 C CA . VAL A 1 368 ? 11.758 42.662 8.426 1.00 70.58 368 VAL A CA 1
ATOM 2742 C C . VAL A 1 368 ? 10.416 41.954 8.600 1.00 66.47 368 VAL A C 1
ATOM 2743 O O . VAL A 1 368 ? 9.869 41.927 9.705 1.00 67.01 368 VAL A O 1
ATOM 2747 N N . GLY A 1 369 ? 9.895 41.319 7.549 1.00 66.66 369 GLY A N 1
ATOM 2748 C CA . GLY A 1 369 ? 8.613 40.637 7.671 1.00 66.60 369 GLY A CA 1
ATOM 2749 C C . GLY A 1 369 ? 8.663 39.442 8.608 1.00 69.35 369 GLY A C 1
ATOM 2750 O O . GLY A 1 369 ? 7.789 39.271 9.470 1.00 67.65 369 GLY A O 1
ATOM 2751 N N . VAL A 1 370 ? 9.671 38.579 8.434 1.00 72.52 370 VAL A N 1
ATOM 2752 C CA . VAL A 1 370 ? 9.828 37.452 9.348 1.00 66.31 370 VAL A CA 1
ATOM 2753 C C . VAL A 1 370 ? 10.166 37.961 10.742 1.00 61.50 370 VAL A C 1
ATOM 2754 O O . VAL A 1 370 ? 9.737 37.378 11.743 1.00 64.58 370 VAL A O 1
ATOM 2758 N N . LEU A 1 371 ? 10.914 39.061 10.835 1.00 55.49 371 LEU A N 1
ATOM 2759 C CA . LEU A 1 371 ? 11.180 39.663 12.136 1.00 61.76 371 LEU A CA 1
ATOM 2760 C C . LEU A 1 371 ? 9.881 40.074 12.829 1.00 63.53 371 LEU A C 1
ATOM 2761 O O . LEU A 1 371 ? 9.713 39.870 14.042 1.00 62.91 371 LEU A O 1
ATOM 2766 N N . LYS A 1 372 ? 8.938 40.635 12.062 1.00 63.01 372 LYS A N 1
ATOM 2767 C CA . LYS A 1 372 ? 7.652 41.040 12.619 1.00 65.26 372 LYS A CA 1
ATOM 2768 C C . LYS A 1 372 ? 6.839 39.829 13.044 1.00 58.98 372 LYS A C 1
ATOM 2769 O O . LYS A 1 372 ? 6.160 39.862 14.078 1.00 56.83 372 LYS A O 1
ATOM 2775 N N . ASN A 1 373 ? 6.872 38.764 12.240 1.00 56.23 373 ASN A N 1
ATOM 2776 C CA . ASN A 1 373 ? 6.200 37.528 12.634 1.00 56.68 373 ASN A CA 1
ATOM 2777 C C . ASN A 1 373 ? 6.769 36.995 13.938 1.00 59.86 373 ASN A C 1
ATOM 2778 O O . ASN A 1 373 ? 6.022 36.519 14.802 1.00 54.93 373 ASN A O 1
ATOM 2783 N N . ILE A 1 374 ? 8.094 37.066 14.096 1.00 58.71 374 ILE A N 1
ATOM 2784 C CA . ILE A 1 374 ? 8.717 36.590 15.324 1.00 60.18 374 ILE A CA 1
ATOM 2785 C C . ILE A 1 374 ? 8.228 37.415 16.502 1.00 60.04 374 ILE A C 1
ATOM 2786 O O . ILE A 1 374 ? 7.884 36.868 17.555 1.00 56.88 374 ILE A O 1
ATOM 2791 N N . VAL A 1 375 ? 8.173 38.742 16.343 1.00 53.46 375 VAL A N 1
ATOM 2792 C CA . VAL A 1 375 ? 7.697 39.574 17.446 1.00 54.43 375 VAL A CA 1
ATOM 2793 C C . VAL A 1 375 ? 6.227 39.271 17.771 1.00 55.71 375 VAL A C 1
ATOM 2794 O O . VAL A 1 375 ? 5.849 39.187 18.947 1.00 52.28 375 VAL A O 1
ATOM 2798 N N . ILE A 1 376 ? 5.379 39.077 16.751 1.00 52.89 376 ILE A N 1
ATOM 2799 C CA . ILE A 1 376 ? 3.962 38.794 17.015 1.00 52.82 376 ILE A CA 1
ATOM 2800 C C . ILE A 1 376 ? 3.819 37.482 17.781 1.00 55.31 376 ILE A C 1
ATOM 2801 O O . ILE A 1 376 ? 3.133 37.412 18.814 1.00 54.49 376 ILE A O 1
ATOM 2806 N N . SER A 1 377 ? 4.439 36.414 17.260 1.00 56.18 377 SER A N 1
ATOM 2807 C CA . SER A 1 377 ? 4.434 35.120 17.938 1.00 53.20 377 SER A CA 1
ATOM 2808 C C . SER A 1 377 ? 4.986 35.231 19.358 1.00 48.82 377 SER A C 1
ATOM 2809 O O . SER A 1 377 ? 4.426 34.657 20.301 1.00 51.54 377 SER A O 1
ATOM 2812 N N . TRP A 1 378 ? 6.086 35.966 19.525 1.00 45.26 378 TRP A N 1
ATOM 2813 C CA . TRP A 1 378 ? 6.642 36.245 20.843 1.00 47.65 378 TRP A CA 1
ATOM 2814 C C . TRP A 1 378 ? 5.591 36.829 21.777 1.00 53.06 378 TRP A C 1
ATOM 2815 O O . TRP A 1 378 ? 5.505 36.439 22.946 1.00 55.36 378 TRP A O 1
ATOM 2826 N N . LEU A 1 379 ? 4.783 37.780 21.285 1.00 51.28 379 LEU A N 1
ATOM 2827 C CA . LEU A 1 379 ? 3.815 38.421 22.177 1.00 49.60 379 LEU A CA 1
ATOM 2828 C C . LEU A 1 379 ? 2.613 37.524 22.469 1.00 46.26 379 LEU A C 1
ATOM 2829 O O . LEU A 1 379 ? 2.059 37.574 23.570 1.00 51.27 379 LEU A O 1
ATOM 2834 N N . LEU A 1 380 ? 2.223 36.676 21.525 1.00 46.59 380 LEU A N 1
ATOM 2835 C CA . LEU A 1 380 ? 1.010 35.879 21.681 1.00 49.76 380 LEU A CA 1
ATOM 2836 C C . LEU A 1 380 ? 1.204 34.517 22.356 1.00 55.90 380 LEU A C 1
ATOM 2837 O O . LEU A 1 380 ? 0.224 33.957 22.865 1.00 52.69 380 LEU A O 1
ATOM 2842 N N . ILE A 1 381 ? 2.419 33.952 22.367 1.00 53.93 381 ILE A N 1
ATOM 2843 C CA . ILE A 1 381 ? 2.549 32.525 22.677 1.00 51.27 381 ILE A CA 1
ATOM 2844 C C . ILE A 1 381 ? 2.249 32.238 24.146 1.00 49.69 381 ILE A C 1
ATOM 2845 O O . ILE A 1 381 ? 1.478 31.325 24.469 1.00 47.78 381 ILE A O 1
ATOM 2850 N N . VAL A 1 382 ? 2.853 32.996 25.058 1.00 46.70 382 VAL A N 1
ATOM 2851 C CA . VAL A 1 382 ? 2.669 32.716 26.485 1.00 51.14 382 VAL A CA 1
ATOM 2852 C C . VAL A 1 382 ? 1.202 32.838 26.891 1.00 52.24 382 VAL A C 1
ATOM 2853 O O . VAL A 1 382 ? 0.669 31.884 27.480 1.00 50.10 382 VAL A O 1
ATOM 2857 N N . PRO A 1 383 ? 0.488 33.942 26.590 1.00 50.75 383 PRO A N 1
ATOM 2858 C CA . PRO A 1 383 ? -0.961 33.978 26.898 1.00 46.21 383 PRO A CA 1
ATOM 2859 C C . PRO A 1 383 ? -1.768 32.854 26.261 1.00 50.03 383 PRO A C 1
ATOM 2860 O O . PRO A 1 383 ? -2.600 32.237 26.941 1.00 53.53 383 PRO A O 1
ATOM 2864 N N . THR A 1 384 ? -1.551 32.570 24.972 1.00 47.99 384 THR A N 1
ATOM 2865 C CA . THR A 1 384 ? -2.343 31.541 24.297 1.00 51.38 384 THR A CA 1
ATOM 2866 C C . THR A 1 384 ? -2.113 30.161 24.903 1.00 52.29 384 THR A C 1
ATOM 2867 O O . THR A 1 384 ? -3.069 29.419 25.187 1.00 50.68 384 THR A O 1
ATOM 2871 N N . VAL A 1 385 ? -0.845 29.777 25.085 1.00 49.83 385 VAL A N 1
ATOM 2872 C CA . VAL A 1 385 ? -0.597 28.445 25.627 1.00 52.91 385 VAL A CA 1
ATOM 2873 C C . VAL A 1 385 ? -1.044 28.368 27.087 1.00 45.73 385 VAL A C 1
ATOM 2874 O O . VAL A 1 385 ? -1.563 27.338 27.529 1.00 46.03 385 VAL A O 1
ATOM 2878 N N . ALA A 1 386 ? -0.874 29.453 27.846 1.00 44.25 386 ALA A N 1
ATOM 2879 C CA . ALA A 1 386 ? -1.337 29.480 29.234 1.00 46.95 386 ALA A CA 1
ATOM 2880 C C . ALA A 1 386 ? -2.845 29.249 29.326 1.00 53.16 386 ALA A C 1
ATOM 2881 O O . ALA A 1 386 ? -3.311 28.395 30.097 1.00 51.03 386 ALA A O 1
ATOM 2883 N N . ALA A 1 387 ? -3.627 30.000 28.540 1.00 53.18 387 ALA A N 1
ATOM 2884 C CA . ALA A 1 387 ? -5.078 29.807 28.525 1.00 52.85 387 ALA A CA 1
ATOM 2885 C C . ALA A 1 387 ? -5.445 28.396 28.096 1.00 51.03 387 ALA A C 1
ATOM 2886 O O . ALA A 1 387 ? -6.346 27.773 28.675 1.00 57.15 387 ALA A O 1
ATOM 2888 N N . THR A 1 388 ? -4.760 27.867 27.084 1.00 50.42 388 THR A N 1
ATOM 2889 C CA . THR A 1 388 ? -5.055 26.510 26.629 1.00 49.69 388 THR A CA 1
ATOM 2890 C C . THR A 1 388 ? -4.763 25.476 27.710 1.00 52.48 388 THR A C 1
ATOM 2891 O O . THR A 1 388 ? -5.542 24.537 27.922 1.00 54.72 388 THR A O 1
ATOM 2895 N N . SER A 1 389 ? -3.610 25.600 28.365 1.00 51.85 389 SER A N 1
ATOM 2896 C CA . SER A 1 389 ? -3.249 24.664 29.424 1.00 53.81 389 SER A CA 1
ATOM 2897 C C . SER A 1 389 ? -4.261 24.731 30.555 1.00 53.49 389 SER A C 1
ATOM 2898 O O . SER A 1 389 ? -4.657 23.701 31.112 1.00 50.60 389 SER A O 1
ATOM 2901 N N . ALA A 1 390 ? -4.681 25.950 30.910 1.00 54.48 390 ALA A N 1
ATOM 2902 C CA . ALA A 1 390 ? -5.674 26.126 31.961 1.00 52.87 390 ALA A CA 1
ATOM 2903 C C . ALA A 1 390 ? -6.984 25.440 31.599 1.00 58.55 390 ALA A C 1
ATOM 2904 O O . ALA A 1 390 ? -7.583 24.754 32.435 1.00 62.69 390 ALA A O 1
ATOM 2906 N N . ALA A 1 391 ? -7.421 25.577 30.342 1.00 56.01 391 ALA A N 1
ATOM 2907 C CA . ALA A 1 391 ? -8.649 24.916 29.901 1.00 57.44 391 ALA A CA 1
ATOM 2908 C C . ALA A 1 391 ? -8.502 23.395 29.893 1.00 61.33 391 ALA A C 1
ATOM 2909 O O . ALA A 1 391 ? -9.410 22.668 30.322 1.00 62.38 391 ALA A O 1
ATOM 2911 N N . VAL A 1 392 ? -7.379 22.890 29.375 1.00 61.78 392 VAL A N 1
ATOM 2912 C CA . VAL A 1 392 ? -7.153 21.444 29.359 1.00 56.30 392 VAL A CA 1
ATOM 2913 C C . VAL A 1 392 ? -7.155 20.898 30.779 1.00 58.39 392 VAL A C 1
ATOM 2914 O O . VAL A 1 392 ? -7.772 19.867 31.072 1.00 61.86 392 VAL A O 1
ATOM 2918 N N . TYR A 1 393 ? -6.450 21.573 31.680 1.00 58.67 393 TYR A N 1
ATOM 2919 C CA . TYR A 1 393 ? -6.420 21.130 33.066 1.00 60.08 393 TYR A CA 1
ATOM 2920 C C . TYR A 1 393 ? -7.821 21.121 33.659 1.00 64.86 393 TYR A C 1
ATOM 2921 O O . TYR A 1 393 ? -8.262 20.112 34.228 1.00 62.41 393 TYR A O 1
ATOM 2930 N N . TRP A 1 394 ? -8.541 22.242 33.523 1.00 63.43 394 TRP A N 1
ATOM 2931 C CA . TRP A 1 394 ? -9.906 22.334 34.029 1.00 66.49 394 TRP A CA 1
ATOM 2932 C C . TRP A 1 394 ? -10.752 21.158 33.561 1.00 68.44 394 TRP A C 1
ATOM 2933 O O . TRP A 1 394 ? -11.362 20.446 34.370 1.00 70.07 394 TRP A O 1
ATOM 2944 N N . VAL A 1 395 ? -10.809 20.952 32.244 1.00 63.91 395 VAL A N 1
ATOM 2945 C CA . VAL A 1 395 ? -11.591 19.842 31.710 1.00 63.96 395 VAL A CA 1
ATOM 2946 C C . VAL A 1 395 ? -11.137 18.532 32.336 1.00 68.34 395 VAL A C 1
ATOM 2947 O O . VAL A 1 395 ? -11.957 17.734 32.803 1.00 76.71 395 VAL A O 1
ATOM 2951 N N . LEU A 1 396 ? -9.814 18.316 32.403 1.00 70.26 396 LEU A N 1
ATOM 2952 C CA . LEU A 1 396 ? -9.272 17.044 32.879 1.00 66.08 396 LEU A CA 1
ATOM 2953 C C . LEU A 1 396 ? -9.773 16.699 34.267 1.00 69.25 396 LEU A C 1
ATOM 2954 O O . LEU A 1 396 ? -9.922 15.512 34.597 1.00 77.29 396 LEU A O 1
ATOM 2959 N N . LYS A 1 397 ? -10.106 17.701 35.073 1.00 68.68 397 LYS A N 1
ATOM 2960 C CA . LYS A 1 397 ? -10.568 17.411 36.429 1.00 76.29 397 LYS A CA 1
ATOM 2961 C C . LYS A 1 397 ? -12.039 16.922 36.445 1.00 81.01 397 LYS A C 1
ATOM 2962 O O . LYS A 1 397 ? -12.734 16.985 37.468 1.00 79.62 397 LYS A O 1
ATOM 2968 N N . LEU A 1 398 ? -12.515 16.423 35.298 1.00 82.36 398 LEU A N 1
ATOM 2969 C CA . LEU A 1 398 ? -13.704 15.574 35.223 1.00 76.71 398 LEU A CA 1
ATOM 2970 C C . LEU A 1 398 ? -13.429 14.149 35.710 1.00 85.27 398 LEU A C 1
ATOM 2971 O O . LEU A 1 398 ? -14.215 13.237 35.415 1.00 86.84 398 LEU A O 1
ATOM 2976 N N . ILE A 1 399 ? -12.340 13.948 36.450 1.00 84.12 399 ILE A N 1
ATOM 2977 C CA . ILE A 1 399 ? -11.943 12.625 36.913 1.00 83.46 399 ILE A CA 1
ATOM 2978 C C . ILE A 1 399 ? -12.575 12.359 38.274 1.00 89.53 399 ILE A C 1
ATOM 2979 O O . ILE A 1 399 ? -12.401 13.144 39.218 1.00 87.74 399 ILE A O 1
ATOM 2984 N N . LEU A 1 400 ? -13.304 11.245 38.371 1.00 92.26 400 LEU A N 1
ATOM 2985 C CA . LEU A 1 400 ? -13.993 10.831 39.592 1.00 87.70 400 LEU A CA 1
ATOM 2986 C C . LEU A 1 400 ? -13.001 10.436 40.686 1.00 93.92 400 LEU A C 1
ATOM 2987 O O . LEU A 1 400 ? -12.681 9.252 40.858 1.00 101.07 400 LEU A O 1
ATOM 2992 N N . MET B 1 1 ? 60.482 20.899 42.076 1.00 70.36 1 MET B N 1
ATOM 2993 C CA . MET B 1 1 ? 59.656 20.627 40.916 1.00 64.31 1 MET B CA 1
ATOM 2994 C C . MET B 1 1 ? 60.509 20.374 39.677 1.00 66.31 1 MET B C 1
ATOM 2995 O O . MET B 1 1 ? 59.974 20.170 38.578 1.00 65.19 1 MET B O 1
ATOM 3000 N N . THR B 1 2 ? 61.836 20.370 39.843 1.00 59.13 2 THR B N 1
ATOM 3001 C CA . THR B 1 2 ? 62.688 19.907 38.750 1.00 60.56 2 THR B CA 1
ATOM 3002 C C . THR B 1 2 ? 62.339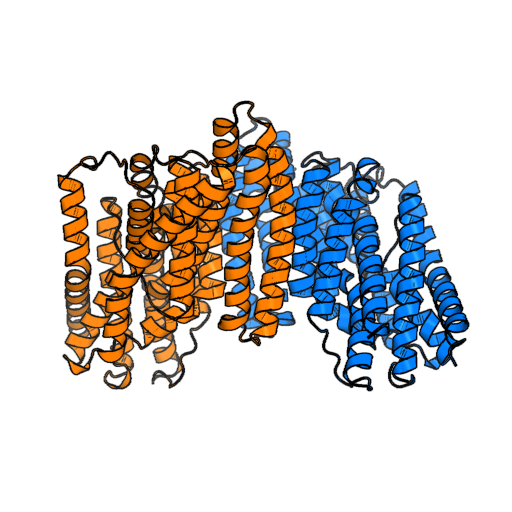 18.469 38.369 1.00 57.03 2 THR B C 1
ATOM 3003 O O . THR B 1 2 ? 62.287 18.125 37.178 1.00 56.46 2 THR B O 1
ATOM 3007 N N . ILE B 1 3 ? 62.078 17.617 39.367 1.00 53.58 3 ILE B N 1
ATOM 3008 C CA . ILE B 1 3 ? 61.689 16.244 39.054 1.00 54.90 3 ILE B CA 1
ATOM 3009 C C . ILE B 1 3 ? 60.368 16.219 38.291 1.00 48.11 3 ILE B C 1
ATOM 3010 O O . ILE B 1 3 ? 60.180 15.384 37.400 1.00 49.51 3 ILE B O 1
ATOM 3015 N N . LEU B 1 4 ? 59.451 17.148 38.589 1.00 51.03 4 LEU B N 1
ATOM 3016 C CA . LEU B 1 4 ? 58.196 17.210 37.840 1.00 48.24 4 LEU B CA 1
ATOM 3017 C C . LEU B 1 4 ? 58.436 17.605 36.388 1.00 51.95 4 LEU B C 1
ATOM 3018 O O . LEU B 1 4 ? 57.809 17.055 35.475 1.00 50.86 4 LEU B O 1
ATOM 3023 N N . ILE B 1 5 ? 59.364 18.534 36.155 1.00 51.94 5 ILE B N 1
ATOM 3024 C CA . ILE B 1 5 ? 59.679 18.961 34.798 1.00 51.26 5 ILE B CA 1
ATOM 3025 C C . ILE B 1 5 ? 60.297 17.819 34.010 1.00 46.12 5 ILE B C 1
ATOM 3026 O O . ILE B 1 5 ? 59.955 17.592 32.837 1.00 46.60 5 ILE B O 1
ATOM 3031 N N . ILE B 1 6 ? 61.235 17.097 34.632 1.00 46.32 6 ILE B N 1
ATOM 3032 C CA . ILE B 1 6 ? 61.868 15.967 33.959 1.00 47.68 6 ILE B CA 1
ATOM 3033 C C . ILE B 1 6 ? 60.839 14.882 33.669 1.00 40.92 6 ILE B C 1
ATOM 3034 O O . ILE B 1 6 ? 60.852 14.272 32.597 1.00 43.33 6 ILE B O 1
ATOM 3039 N N . ALA B 1 7 ? 59.928 14.632 34.613 1.00 43.15 7 ALA B N 1
ATOM 3040 C CA . ALA B 1 7 ? 58.852 13.679 34.375 1.00 40.14 7 ALA B CA 1
ATOM 3041 C C . ALA B 1 7 ? 57.975 14.118 33.212 1.00 41.90 7 ALA B C 1
ATOM 3042 O O . ALA B 1 7 ? 57.580 13.293 32.382 1.00 39.92 7 ALA B O 1
ATOM 3044 N N . GLY B 1 8 ? 57.641 15.405 33.143 1.00 41.30 8 GLY B N 1
ATOM 3045 C CA . GLY B 1 8 ? 56.837 15.880 32.028 1.00 41.17 8 GLY B CA 1
ATOM 3046 C C . GLY B 1 8 ? 57.529 15.656 30.701 1.00 40.58 8 GLY B C 1
ATOM 3047 O O . GLY B 1 8 ? 56.927 15.170 29.743 1.00 44.30 8 GLY B O 1
ATOM 3048 N N . ILE B 1 9 ? 58.822 15.958 30.642 1.00 40.84 9 ILE B N 1
ATOM 3049 C CA . ILE B 1 9 ? 59.553 15.809 29.387 1.00 43.49 9 ILE B CA 1
ATOM 3050 C C . ILE B 1 9 ? 59.634 14.343 28.989 1.00 42.23 9 ILE B C 1
ATOM 3051 O O . ILE B 1 9 ? 59.352 13.975 27.841 1.00 41.91 9 ILE B O 1
ATOM 3056 N N . LEU B 1 10 ? 60.002 13.482 29.940 1.00 43.26 10 LEU B N 1
ATOM 3057 C CA . LEU B 1 10 ? 60.173 12.066 29.639 1.00 42.33 10 LEU B CA 1
ATOM 3058 C C . LEU B 1 10 ? 58.841 11.398 29.304 1.00 38.22 10 LEU B C 1
ATOM 3059 O O . LEU B 1 10 ? 58.762 10.584 28.373 1.00 38.00 10 LEU B O 1
ATOM 3064 N N . GLY B 1 11 ? 57.779 11.728 30.048 1.00 40.83 11 GLY B N 1
ATOM 3065 C CA . GLY B 1 11 ? 56.469 11.195 29.725 1.00 35.27 11 GLY B CA 1
ATOM 3066 C C . GLY B 1 11 ? 55.988 11.682 28.373 1.00 36.56 11 GLY B C 1
ATOM 3067 O O . GLY B 1 11 ? 55.374 10.928 27.610 1.00 35.16 11 GLY B O 1
ATOM 3068 N N . PHE B 1 12 ? 56.315 12.927 28.027 1.00 36.69 12 PHE B N 1
ATOM 3069 C CA . PHE B 1 12 ? 55.938 13.414 26.708 1.00 39.70 12 PHE B CA 1
ATOM 3070 C C . PHE B 1 12 ? 56.657 12.633 25.620 1.00 38.18 12 PHE B C 1
ATOM 3071 O O . PHE B 1 12 ? 56.056 12.261 24.613 1.00 39.99 12 PHE B O 1
ATOM 3079 N N . ILE B 1 13 ? 57.960 12.401 25.793 1.00 40.26 13 ILE B N 1
ATOM 3080 C CA . ILE B 1 13 ? 58.716 11.663 24.780 1.00 41.79 13 ILE B CA 1
ATOM 3081 C C . ILE B 1 13 ? 58.182 10.235 24.636 1.00 38.46 13 ILE B C 1
ATOM 3082 O O . ILE B 1 13 ? 58.010 9.721 23.523 1.00 39.78 13 ILE B O 1
ATOM 3087 N N . MET B 1 14 ? 57.907 9.575 25.758 1.00 38.19 14 MET B N 1
ATOM 3088 C CA . MET B 1 14 ? 57.323 8.244 25.696 1.00 36.83 14 MET B CA 1
ATOM 3089 C C . MET B 1 14 ? 55.985 8.255 24.953 1.00 36.20 14 MET B C 1
ATOM 3090 O O . MET B 1 14 ? 55.730 7.397 24.100 1.00 36.22 14 MET B O 1
ATOM 3095 N N . ALA B 1 15 ? 55.105 9.218 25.283 1.00 38.45 15 ALA B N 1
ATOM 3096 C CA . ALA B 1 15 ? 53.792 9.298 24.641 1.00 36.98 15 ALA B CA 1
ATOM 3097 C C . ALA B 1 15 ? 53.926 9.551 23.141 1.00 35.67 15 ALA B C 1
ATOM 3098 O O . ALA B 1 15 ? 53.223 8.932 22.320 1.00 36.99 15 ALA B O 1
ATOM 3100 N N . PHE B 1 16 ? 54.826 10.469 22.773 1.00 35.61 16 PHE B N 1
ATOM 3101 C CA . PHE B 1 16 ? 55.144 10.730 21.373 1.00 35.59 16 PHE B CA 1
ATOM 3102 C C . PHE B 1 16 ? 55.554 9.447 20.653 1.00 39.64 16 PHE B C 1
ATOM 3103 O O . PHE B 1 16 ? 55.086 9.166 19.538 1.00 39.95 16 PHE B O 1
ATOM 3111 N N . SER B 1 17 ? 56.416 8.637 21.296 1.00 40.15 17 SER B N 1
ATOM 3112 C CA . SER B 1 17 ? 56.891 7.404 20.666 1.00 36.60 17 SER B CA 1
ATOM 3113 C C . SER B 1 17 ? 55.761 6.395 20.495 1.00 34.59 17 SER B C 1
ATOM 3114 O O . SER B 1 17 ? 55.705 5.683 19.477 1.00 38.96 17 SER B O 1
ATOM 3117 N N . ILE B 1 18 ? 54.825 6.353 21.450 1.00 36.10 18 ILE B N 1
ATOM 3118 C CA . ILE B 1 18 ? 53.645 5.491 21.303 1.00 35.33 18 ILE B CA 1
ATOM 3119 C C . ILE B 1 18 ? 52.815 5.902 20.081 1.00 37.12 18 ILE B C 1
ATOM 3120 O O . ILE B 1 18 ? 52.433 5.062 19.250 1.00 36.93 18 ILE B O 1
ATOM 3125 N N . GLY B 1 19 ? 52.476 7.195 19.984 1.00 38.45 19 GLY B N 1
ATOM 3126 C CA . GLY B 1 19 ? 51.692 7.647 18.842 1.00 34.65 19 GLY B CA 1
ATOM 3127 C C . GLY B 1 19 ? 52.370 7.313 17.525 1.00 37.54 19 GLY B C 1
ATOM 3128 O O . GLY B 1 19 ? 51.737 6.777 16.600 1.00 36.02 19 GLY B O 1
ATOM 3129 N N . ALA B 1 20 ? 53.689 7.550 17.461 1.00 34.97 20 ALA B N 1
ATOM 3130 C CA . ALA B 1 20 ? 54.464 7.296 16.252 1.00 35.49 20 ALA B CA 1
ATOM 3131 C C . ALA B 1 20 ? 54.419 5.829 15.849 1.00 43.53 20 ALA B C 1
ATOM 3132 O O . ALA B 1 20 ? 54.207 5.505 14.669 1.00 43.62 20 ALA B O 1
ATOM 3134 N N . ASN B 1 21 ? 54.623 4.914 16.815 1.00 38.19 21 ASN B N 1
ATOM 3135 C CA . ASN B 1 21 ? 54.684 3.501 16.449 1.00 36.30 21 ASN B CA 1
ATOM 3136 C C . ASN B 1 21 ? 53.318 2.895 16.192 1.00 38.03 21 ASN B C 1
ATOM 3137 O O . ASN B 1 21 ? 53.204 1.953 15.396 1.00 35.04 21 ASN B O 1
ATOM 3142 N N . ASP B 1 22 ? 52.281 3.375 16.871 1.00 37.15 22 ASP B N 1
ATOM 3143 C CA . ASP B 1 22 ? 51.028 2.641 16.891 1.00 33.83 22 ASP B CA 1
ATOM 3144 C C . ASP B 1 22 ? 49.912 3.223 16.035 1.00 37.70 22 ASP B C 1
ATOM 3145 O O . ASP B 1 22 ? 48.865 2.570 15.932 1.00 37.90 22 ASP B O 1
ATOM 3150 N N . VAL B 1 23 ? 50.056 4.426 15.451 1.00 34.82 23 VAL B N 1
ATOM 3151 C CA . VAL B 1 23 ? 48.932 4.895 14.629 1.00 34.63 23 VAL B CA 1
ATOM 3152 C C . VAL B 1 23 ? 48.589 3.883 13.527 1.00 39.38 23 VAL B C 1
ATOM 3153 O O . VAL B 1 23 ? 47.400 3.662 13.224 1.00 40.45 23 VAL B O 1
ATOM 3157 N N . ALA B 1 24 ? 49.596 3.179 12.995 1.00 39.52 24 ALA B N 1
ATOM 3158 C CA . ALA B 1 24 ? 49.350 2.108 12.019 1.00 41.55 24 ALA B CA 1
ATOM 3159 C C . ALA B 1 24 ? 48.306 1.105 12.501 1.00 42.56 24 ALA B C 1
ATOM 3160 O O . ALA B 1 24 ? 47.476 0.650 11.699 1.00 41.40 24 ALA B O 1
ATOM 3162 N N . ASN B 1 25 ? 48.304 0.783 13.809 1.00 34.52 25 ASN B N 1
ATOM 3163 C CA . ASN B 1 25 ? 47.405 -0.254 14.329 1.00 40.63 25 ASN B CA 1
ATOM 3164 C C . ASN B 1 25 ? 45.934 0.102 14.122 1.00 40.37 25 ASN B C 1
ATOM 3165 O O . ASN B 1 25 ? 45.073 -0.790 14.107 1.00 40.51 25 ASN B O 1
ATOM 3170 N N . SER B 1 26 ? 45.609 1.389 14.063 1.00 38.69 26 SER B N 1
ATOM 3171 C CA . SER B 1 26 ? 44.225 1.778 13.839 1.00 42.02 26 SER B CA 1
ATOM 3172 C C . SER B 1 26 ? 43.957 2.246 12.419 1.00 36.64 26 SER B C 1
ATOM 3173 O O . SER B 1 26 ? 42.874 1.973 11.895 1.00 37.53 26 SER B O 1
ATOM 3176 N N . MET B 1 27 ? 44.919 2.911 11.770 1.00 33.84 27 MET B N 1
ATOM 3177 C CA . MET B 1 27 ? 44.634 3.566 10.497 1.00 41.03 27 MET B CA 1
ATOM 3178 C C . MET B 1 27 ? 45.162 2.834 9.261 1.00 43.31 27 MET B C 1
ATOM 3179 O O . MET B 1 27 ? 44.791 3.227 8.153 1.00 42.22 27 MET B O 1
ATOM 3184 N N . ALA B 1 28 ? 45.999 1.792 9.396 1.00 44.53 28 ALA B N 1
ATOM 3185 C CA . ALA B 1 28 ? 46.555 1.156 8.205 1.00 45.45 28 ALA B CA 1
ATOM 3186 C C . ALA B 1 28 ? 45.475 0.485 7.360 1.00 44.87 28 ALA B C 1
ATOM 3187 O O . ALA B 1 28 ? 45.590 0.463 6.139 1.00 45.76 28 ALA B O 1
ATOM 3189 N N . THR B 1 29 ? 44.430 -0.068 7.976 1.00 41.62 29 THR B N 1
ATOM 3190 C CA . THR B 1 29 ? 43.337 -0.635 7.189 1.00 43.81 29 THR B CA 1
ATOM 3191 C C . THR B 1 29 ? 42.707 0.424 6.283 1.00 47.73 29 THR B C 1
ATOM 3192 O O . THR B 1 29 ? 42.544 0.204 5.077 1.00 45.26 29 THR B O 1
ATOM 3196 N N . ALA B 1 30 ? 42.358 1.587 6.853 1.00 42.63 30 ALA B N 1
ATOM 3197 C CA . ALA B 1 30 ? 41.693 2.646 6.097 1.00 48.02 30 ALA B CA 1
ATOM 3198 C C . ALA B 1 30 ? 42.628 3.262 5.065 1.00 43.85 30 ALA B C 1
ATOM 3199 O O . ALA B 1 30 ? 42.200 3.594 3.957 1.00 43.17 30 ALA B O 1
ATOM 3201 N N . VAL B 1 31 ? 43.905 3.430 5.417 1.00 43.75 31 VAL B N 1
ATOM 3202 C CA . VAL B 1 31 ? 44.861 4.016 4.486 1.00 46.11 31 VAL B CA 1
ATOM 3203 C C . VAL B 1 31 ? 45.173 3.049 3.348 1.00 50.58 31 VAL B C 1
ATOM 3204 O O . VAL B 1 31 ? 45.310 3.462 2.192 1.00 51.21 31 VAL B O 1
ATOM 3208 N N . GLY B 1 32 ? 45.282 1.751 3.653 1.00 46.17 32 GLY B N 1
ATOM 3209 C CA . GLY B 1 32 ? 45.640 0.773 2.644 1.00 52.71 32 GLY B CA 1
ATOM 3210 C C . GLY B 1 32 ? 44.537 0.510 1.638 1.00 56.45 32 GLY B C 1
ATOM 3211 O O . GLY B 1 32 ? 44.817 0.187 0.482 1.00 57.14 32 GLY B O 1
ATOM 3212 N N . ALA B 1 33 ? 43.279 0.605 2.064 1.00 53.38 33 ALA B N 1
ATOM 3213 C CA . ALA B 1 33 ? 42.160 0.556 1.138 1.00 50.67 33 ALA B CA 1
ATOM 3214 C C . ALA B 1 33 ? 41.945 1.888 0.416 1.00 51.62 33 ALA B C 1
ATOM 3215 O O . ALA B 1 33 ? 40.978 2.019 -0.338 1.00 52.19 33 ALA B O 1
ATOM 3217 N N . ARG B 1 34 ? 42.814 2.870 0.660 1.00 47.33 34 ARG B N 1
ATOM 3218 C CA . ARG B 1 34 ? 42.707 4.251 0.174 1.00 53.82 34 ARG B CA 1
ATOM 3219 C C . ARG B 1 34 ? 41.377 4.910 0.550 1.00 52.48 34 ARG B C 1
ATOM 3220 O O . ARG B 1 34 ? 40.949 5.865 -0.101 1.00 53.20 34 ARG B O 1
ATOM 3228 N N . ALA B 1 35 ? 40.716 4.453 1.615 1.00 51.32 35 ALA B N 1
ATOM 3229 C CA . ALA B 1 35 ? 39.513 5.152 2.061 1.00 46.17 35 ALA B CA 1
ATOM 3230 C C . ALA B 1 35 ? 39.831 6.563 2.556 1.00 49.91 35 ALA B C 1
ATOM 3231 O O . ALA B 1 35 ? 38.946 7.429 2.568 1.00 47.83 35 ALA B O 1
ATOM 3233 N N . ILE B 1 36 ? 41.077 6.811 2.976 1.00 47.21 36 ILE B N 1
ATOM 3234 C CA . ILE B 1 36 ? 41.516 8.126 3.429 1.00 43.16 36 ILE B CA 1
ATOM 3235 C C . ILE B 1 36 ? 43.008 8.236 3.145 1.00 42.94 36 ILE B C 1
ATOM 3236 O O . ILE B 1 36 ? 43.700 7.233 2.947 1.00 46.35 36 ILE B O 1
ATOM 3241 N N . THR B 1 37 ? 43.509 9.468 3.131 1.00 46.54 37 THR B N 1
ATOM 3242 C CA . THR B 1 37 ? 44.941 9.689 2.990 1.00 48.13 37 THR B CA 1
ATOM 3243 C C . THR B 1 37 ? 45.645 9.532 4.340 1.00 44.62 37 THR B C 1
ATOM 3244 O O . THR B 1 37 ? 45.027 9.577 5.404 1.00 43.37 37 THR B O 1
ATOM 3248 N N . VAL B 1 38 ? 46.968 9.386 4.272 1.00 45.28 38 VAL B N 1
ATOM 3249 C CA . VAL B 1 38 ? 47.798 9.333 5.470 1.00 51.55 38 VAL B CA 1
ATOM 3250 C C . VAL B 1 38 ? 47.569 10.567 6.338 1.00 49.87 38 VAL B C 1
ATOM 3251 O O . VAL B 1 38 ? 47.388 10.462 7.555 1.00 46.21 38 VAL B O 1
ATOM 3255 N N . ARG B 1 39 ? 47.558 11.750 5.720 1.00 51.88 39 ARG B N 1
ATOM 3256 C CA . ARG B 1 39 ? 47.395 13.003 6.454 1.00 51.94 39 ARG B CA 1
ATOM 3257 C C . ARG B 1 39 ? 46.038 13.074 7.153 1.00 48.54 39 ARG B C 1
ATOM 3258 O O . ARG B 1 39 ? 45.944 13.480 8.326 1.00 47.33 39 ARG B O 1
ATOM 3266 N N . GLN B 1 40 ? 44.972 12.692 6.447 1.00 43.86 40 GLN B N 1
ATOM 3267 C CA . GLN B 1 40 ? 43.656 12.651 7.074 1.00 44.61 40 GLN B CA 1
ATOM 3268 C C . GLN B 1 40 ? 43.644 11.648 8.216 1.00 42.84 40 GLN B C 1
ATOM 3269 O O . GLN B 1 40 ? 43.095 11.921 9.292 1.00 43.95 40 GLN B O 1
ATOM 3275 N N . ALA B 1 41 ? 44.202 10.456 7.968 1.00 45.69 41 ALA B N 1
ATOM 3276 C CA . ALA B 1 41 ? 44.281 9.428 8.999 1.00 44.70 41 ALA B CA 1
ATOM 3277 C C . ALA B 1 41 ? 44.954 9.978 10.245 1.00 40.62 41 ALA B C 1
ATOM 3278 O O . ALA B 1 41 ? 44.480 9.757 11.364 1.00 39.99 41 ALA B O 1
ATOM 3280 N N . ALA B 1 42 ? 46.030 10.747 10.059 1.00 37.76 42 ALA B N 1
ATOM 3281 C CA . ALA B 1 42 ? 46.748 11.305 11.199 1.00 40.95 42 ALA B CA 1
ATOM 3282 C C . ALA B 1 42 ? 45.882 12.298 11.975 1.00 40.70 42 ALA B C 1
ATOM 3283 O O . ALA B 1 42 ? 45.852 12.264 13.209 1.00 39.34 42 ALA B O 1
ATOM 3285 N N . LEU B 1 43 ? 45.157 13.183 11.275 1.00 42.18 43 LEU B N 1
ATOM 3286 C CA . LEU B 1 43 ? 44.345 14.182 11.989 1.00 40.81 43 LEU B CA 1
ATOM 3287 C C . LEU B 1 43 ? 43.199 13.529 12.768 1.00 37.79 43 LEU B C 1
ATOM 3288 O O . LEU B 1 43 ? 42.928 13.872 13.949 1.00 37.59 43 LEU B O 1
ATOM 3293 N N . ILE B 1 44 ? 42.519 12.576 12.123 1.00 32.25 44 ILE B N 1
ATOM 3294 C CA . ILE B 1 44 ? 41.463 11.834 12.803 1.00 39.30 44 ILE B CA 1
ATOM 3295 C C . ILE B 1 44 ? 42.018 11.142 14.042 1.00 37.90 44 ILE B C 1
ATOM 3296 O O . ILE B 1 44 ? 41.448 11.246 15.143 1.00 37.76 44 ILE B O 1
ATOM 3301 N N . ALA B 1 45 ? 43.139 10.421 13.881 1.00 40.29 45 ALA B N 1
ATOM 3302 C CA . ALA B 1 45 ? 43.706 9.679 15.007 1.00 37.96 45 ALA B CA 1
ATOM 3303 C C . ALA B 1 45 ? 44.094 10.621 16.125 1.00 37.87 45 ALA B C 1
ATOM 3304 O O . ALA B 1 45 ? 43.942 10.287 17.297 1.00 38.99 45 ALA B O 1
ATOM 3306 N N . MET B 1 46 ? 44.603 11.808 15.778 1.00 37.66 46 MET B N 1
ATOM 3307 C CA . MET B 1 46 ? 44.959 12.794 16.791 1.00 43.64 46 MET B CA 1
ATOM 3308 C C . MET B 1 46 ? 43.791 13.060 17.717 1.00 41.71 46 MET B C 1
ATOM 3309 O O . MET B 1 46 ? 43.950 13.111 18.943 1.00 40.63 46 MET B O 1
ATOM 3314 N N . PHE B 1 47 ? 42.604 13.242 17.141 1.00 38.99 47 PHE B N 1
ATOM 3315 C CA . PHE B 1 47 ? 41.465 13.518 18.015 1.00 40.29 47 PHE B CA 1
ATOM 3316 C C . PHE B 1 47 ? 41.012 12.268 18.779 1.00 36.16 47 PHE B C 1
ATOM 3317 O O . PHE B 1 47 ? 40.729 12.338 19.983 1.00 34.57 47 PHE B O 1
ATOM 3325 N N . LEU B 1 48 ? 40.975 11.109 18.106 1.00 38.83 48 LEU B N 1
ATOM 3326 C CA . LEU B 1 48 ? 40.386 9.914 18.712 1.00 35.11 48 LEU B CA 1
ATOM 3327 C C . LEU B 1 48 ? 41.296 9.285 19.777 1.00 35.15 48 LEU B C 1
ATOM 3328 O O . LEU B 1 48 ? 40.799 8.790 20.799 1.00 32.30 48 LEU B O 1
ATOM 3333 N N . GLU B 1 49 ? 42.621 9.288 19.557 1.00 32.71 49 GLU B N 1
ATOM 3334 C CA . GLU B 1 49 ? 43.566 8.806 20.564 1.00 34.34 49 GLU B CA 1
ATOM 3335 C C . GLU B 1 49 ? 43.442 9.632 21.842 1.00 37.33 49 GLU B C 1
ATOM 3336 O O . GLU B 1 49 ? 43.397 9.088 22.958 1.00 34.15 49 GLU B O 1
ATOM 3342 N N . PHE B 1 50 ? 43.401 10.962 21.690 1.00 31.04 50 PHE B N 1
ATOM 3343 C CA . PHE B 1 50 ? 43.303 11.835 22.857 1.00 31.44 50 PHE B CA 1
ATOM 3344 C C . PHE B 1 50 ? 41.984 11.601 23.575 1.00 30.06 50 PHE B C 1
ATOM 3345 O O . PHE B 1 50 ? 41.942 11.540 24.806 1.00 33.13 50 PHE B O 1
ATOM 3353 N N . LEU B 1 51 ? 40.905 11.392 22.814 1.00 31.56 51 LEU B N 1
ATOM 3354 C CA . LEU B 1 51 ? 39.598 11.173 23.431 1.00 31.33 51 LEU B CA 1
ATOM 3355 C C . LEU B 1 51 ? 39.555 9.871 24.232 1.00 36.63 51 LEU B C 1
ATOM 3356 O O . LEU B 1 51 ? 38.994 9.831 25.334 1.00 34.44 51 LEU B O 1
ATOM 3361 N N . GLY B 1 52 ? 40.110 8.785 23.676 1.00 35.77 52 GLY B N 1
ATOM 3362 C CA . GLY B 1 52 ? 40.170 7.532 24.420 1.00 31.86 52 GLY B CA 1
ATOM 3363 C C . GLY B 1 52 ? 41.050 7.625 25.649 1.00 30.06 52 GLY B C 1
ATOM 3364 O O . GLY B 1 52 ? 40.691 7.130 26.716 1.00 31.70 52 GLY B O 1
ATOM 3365 N N . ALA B 1 53 ? 42.204 8.291 25.524 1.00 30.06 53 ALA B N 1
ATOM 3366 C CA . ALA B 1 53 ? 43.080 8.485 26.674 1.00 30.06 53 ALA B CA 1
ATOM 3367 C C . ALA B 1 53 ? 42.364 9.209 27.811 1.00 38.54 53 ALA B C 1
ATOM 3368 O O . ALA B 1 53 ? 42.503 8.836 28.982 1.00 34.97 53 ALA B O 1
ATOM 3370 N N . VAL B 1 54 ? 41.603 10.258 27.485 1.00 38.51 54 VAL B N 1
ATOM 3371 C CA . VAL B 1 54 ? 40.962 11.058 28.525 1.00 35.22 54 VAL B CA 1
ATOM 3372 C C . VAL B 1 54 ? 39.689 10.388 29.043 1.00 32.05 54 VAL B C 1
ATOM 3373 O O . VAL B 1 54 ? 39.360 10.487 30.230 1.00 35.96 54 VAL B O 1
ATOM 3377 N N . MET B 1 55 ? 38.918 9.737 28.175 1.00 31.93 55 MET B N 1
ATOM 3378 C CA . MET B 1 55 ? 37.667 9.158 28.645 1.00 34.94 55 MET B CA 1
ATOM 3379 C C . MET B 1 55 ? 37.869 7.819 29.350 1.00 36.77 55 MET B C 1
ATOM 3380 O O . MET B 1 55 ? 37.044 7.441 30.193 1.00 34.54 55 MET B O 1
ATOM 3385 N N . PHE B 1 56 ? 38.939 7.077 29.028 1.00 35.21 56 PHE B N 1
ATOM 3386 C CA . PHE B 1 56 ? 39.057 5.715 29.542 1.00 38.20 56 PHE B CA 1
ATOM 3387 C C . PHE B 1 56 ? 40.466 5.308 29.945 1.00 35.95 56 PHE B C 1
ATOM 3388 O O . PHE B 1 56 ? 40.644 4.164 30.349 1.00 41.83 56 PHE B O 1
ATOM 3396 N N . GLY B 1 57 ? 41.461 6.203 29.891 1.00 36.15 57 GLY B N 1
ATOM 3397 C CA . GLY B 1 57 ? 42.852 5.852 30.118 1.00 30.06 57 GLY B CA 1
ATOM 3398 C C . GLY B 1 57 ? 43.293 5.662 31.563 1.00 40.25 57 GLY B C 1
ATOM 3399 O O . GLY B 1 57 ? 44.398 5.146 31.785 1.00 34.98 57 GLY B O 1
ATOM 3400 N N . SER B 1 58 ? 42.487 6.049 32.559 1.00 35.15 58 SER B N 1
ATOM 3401 C CA . SER B 1 58 ? 42.993 5.979 33.931 1.00 42.25 58 SER B CA 1
ATOM 3402 C C . SER B 1 58 ? 43.053 4.541 34.458 1.00 37.36 58 SER B C 1
ATOM 3403 O O . SER B 1 58 ? 43.881 4.233 35.325 1.00 39.29 58 SER B O 1
ATOM 3406 N N . HIS B 1 59 ? 42.212 3.654 33.925 1.00 39.07 59 HIS B N 1
ATOM 3407 C CA . HIS B 1 59 ? 42.056 2.313 34.484 1.00 42.32 59 HIS B CA 1
ATOM 3408 C C . HIS B 1 59 ? 43.305 1.457 34.292 1.00 40.87 59 HIS B C 1
ATOM 3409 O O . HIS B 1 59 ? 43.781 0.824 35.239 1.00 36.44 59 HIS B O 1
ATOM 3416 N N . VAL B 1 60 ? 43.878 1.452 33.089 1.00 36.10 60 VAL B N 1
ATOM 3417 C CA . VAL B 1 60 ? 45.132 0.731 32.906 1.00 36.59 60 VAL B CA 1
ATOM 3418 C C . VAL B 1 60 ? 46.302 1.491 33.536 1.00 37.38 60 VAL B C 1
ATOM 3419 O O . VAL B 1 60 ? 47.300 0.873 33.951 1.00 39.21 60 VAL B O 1
ATOM 3423 N N . SER B 1 61 ? 46.223 2.829 33.593 1.00 33.77 61 SER B N 1
ATOM 3424 C CA . SER B 1 61 ? 47.258 3.618 34.272 1.00 39.83 61 SER B CA 1
ATOM 3425 C C . SER B 1 61 ? 47.435 3.177 35.728 1.00 37.24 61 SER B C 1
ATOM 3426 O O . SER B 1 61 ? 48.562 3.157 36.251 1.00 37.44 61 SER B O 1
ATOM 3429 N N . GLN B 1 62 ? 46.333 2.815 36.400 1.00 37.50 62 GLN B N 1
ATOM 3430 C CA . GLN B 1 62 ? 46.444 2.294 37.765 1.00 42.45 62 GLN B CA 1
ATOM 3431 C C . GLN B 1 62 ? 47.254 0.996 37.814 1.00 41.62 62 GLN B C 1
ATOM 3432 O O . GLN B 1 62 ? 48.065 0.790 38.731 1.00 44.25 62 GLN B O 1
ATOM 3438 N N . THR B 1 63 ? 47.054 0.109 36.832 1.00 39.11 63 THR B N 1
ATOM 3439 C CA . THR B 1 63 ? 47.794 -1.152 36.822 1.00 40.93 63 THR B CA 1
ATOM 3440 C C . THR B 1 63 ? 49.274 -0.913 36.575 1.00 44.93 63 THR B C 1
ATOM 3441 O O . THR B 1 63 ? 50.127 -1.526 37.220 1.00 44.36 63 THR B O 1
ATOM 3445 N N . ILE B 1 64 ? 49.603 -0.019 35.648 1.00 42.06 64 ILE B N 1
ATOM 3446 C CA . ILE B 1 64 ? 51.013 0.312 35.453 1.00 43.99 64 ILE B CA 1
ATOM 3447 C C . ILE B 1 64 ? 51.614 0.863 36.747 1.00 45.73 64 ILE B C 1
ATOM 3448 O O . ILE B 1 64 ? 52.777 0.590 37.073 1.00 43.17 64 ILE B O 1
ATOM 3453 N N . VAL B 1 65 ? 50.835 1.635 37.515 1.00 44.04 65 VAL B N 1
ATOM 3454 C CA . VAL B 1 65 ? 51.413 2.231 38.718 1.00 42.92 65 VAL B CA 1
ATOM 3455 C C . VAL B 1 65 ? 51.694 1.161 39.787 1.00 48.82 65 VAL B C 1
ATOM 3456 O O . VAL B 1 65 ? 52.762 1.169 40.412 1.00 49.63 65 VAL B O 1
ATOM 3460 N N . LYS B 1 66 ? 50.780 0.206 40.005 1.00 46.21 66 LYS B N 1
ATOM 3461 C CA . LYS B 1 66 ? 51.077 -0.751 41.075 1.00 54.10 66 LYS B CA 1
ATOM 3462 C C . LYS B 1 66 ? 50.907 -2.227 40.706 1.00 53.62 66 LYS B C 1
ATOM 3463 O O . LYS B 1 66 ? 50.782 -3.063 41.607 1.00 59.68 66 LYS B O 1
ATOM 3469 N N . GLY B 1 67 ? 50.971 -2.594 39.431 1.00 52.19 67 GLY B N 1
ATOM 3470 C CA . GLY B 1 67 ? 50.753 -3.989 39.068 1.00 43.53 67 GLY B CA 1
ATOM 3471 C C . GLY B 1 67 ? 52.001 -4.720 38.615 1.00 49.74 67 GLY B C 1
ATOM 3472 O O . GLY B 1 67 ? 51.980 -5.943 38.433 1.00 50.34 67 GLY B O 1
ATOM 3473 N N . ILE B 1 68 ? 53.102 -3.988 38.442 1.00 48.54 68 ILE B N 1
ATOM 3474 C CA . ILE B 1 68 ? 54.373 -4.559 37.993 1.00 52.77 68 ILE B CA 1
ATOM 3475 C C . ILE B 1 68 ? 55.408 -4.538 39.108 1.00 51.98 68 ILE B C 1
ATOM 3476 O O . ILE B 1 68 ? 55.974 -5.573 39.461 1.00 56.07 68 ILE B O 1
ATOM 3481 N N . VAL B 1 69 ? 55.709 -3.360 39.632 1.00 50.54 69 VAL B N 1
ATOM 3482 C CA . VAL B 1 69 ? 56.614 -3.218 40.763 1.00 51.83 69 VAL B CA 1
ATOM 3483 C C . VAL B 1 69 ? 55.817 -3.426 42.039 1.00 53.72 69 VAL B C 1
ATOM 3484 O O . VAL B 1 69 ? 54.653 -3.018 42.131 1.00 55.37 69 VAL B O 1
ATOM 3488 N N . GLU B 1 70 ? 56.418 -4.115 43.009 1.00 49.11 70 GLU B N 1
ATOM 3489 C CA . GLU B 1 70 ? 55.805 -4.284 44.323 1.00 58.43 70 GLU B CA 1
ATOM 3490 C C . GLU B 1 70 ? 56.041 -2.984 45.087 1.00 56.36 70 GLU B C 1
ATOM 3491 O O . GLU B 1 70 ? 57.097 -2.785 45.696 1.00 51.98 70 GLU B O 1
ATOM 3497 N N . VAL B 1 71 ? 55.041 -2.101 45.048 1.00 51.93 71 VAL B N 1
ATOM 3498 C CA . VAL B 1 71 ? 55.217 -0.718 45.487 1.00 53.41 71 VAL B CA 1
ATOM 3499 C C . VAL B 1 71 ? 55.579 -0.647 46.974 1.00 53.39 71 VAL B C 1
ATOM 3500 O O . VAL B 1 71 ? 56.481 0.100 47.369 1.00 53.49 71 VAL B O 1
ATOM 3504 N N . GLU B 1 72 ? 54.937 -1.462 47.810 1.00 57.48 72 GLU B N 1
ATOM 3505 C CA . GLU B 1 72 ? 55.246 -1.458 49.240 1.00 63.50 72 GLU B CA 1
ATOM 3506 C C . GLU B 1 72 ? 56.664 -1.917 49.584 1.00 56.13 72 GLU B C 1
ATOM 3507 O O . GLU B 1 72 ? 57.051 -1.798 50.748 1.00 58.27 72 GLU B O 1
ATOM 3513 N N . LYS B 1 73 ? 57.452 -2.424 48.631 1.00 50.48 73 LYS B N 1
ATOM 3514 C CA . LYS B 1 73 ? 58.815 -2.863 48.935 1.00 55.50 73 LYS B CA 1
ATOM 3515 C C . LYS B 1 73 ? 59.872 -1.894 48.455 1.00 55.30 73 LYS B C 1
ATOM 3516 O O . LYS B 1 73 ? 61.059 -2.113 48.719 1.00 57.39 73 LYS B O 1
ATOM 3522 N N . VAL B 1 74 ? 59.479 -0.861 47.730 1.00 51.64 74 VAL B N 1
ATOM 3523 C CA . VAL B 1 74 ? 60.395 0.155 47.251 1.00 54.86 74 VAL B CA 1
ATOM 3524 C C . VAL B 1 74 ? 60.139 1.432 48.038 1.00 50.13 74 VAL B C 1
ATOM 3525 O O . VAL B 1 74 ? 58.989 1.762 48.350 1.00 51.91 74 VAL B O 1
ATOM 3529 N N . GLN B 1 75 ? 61.208 2.119 48.400 1.00 49.48 75 GLN B N 1
ATOM 3530 C CA . GLN 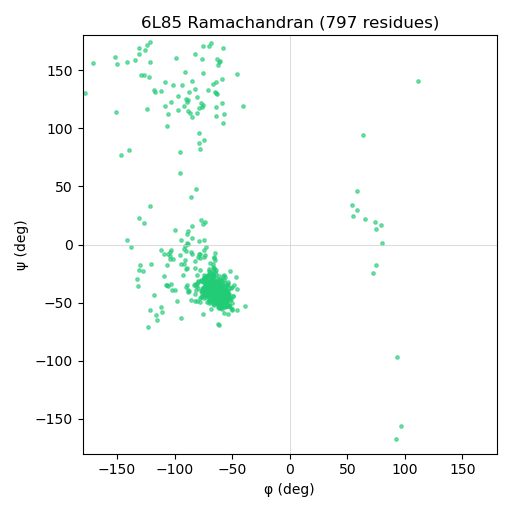B 1 75 ? 61.051 3.451 48.949 1.00 50.45 75 GLN B CA 1
ATOM 3531 C C . GLN B 1 75 ? 60.459 4.370 47.879 1.00 52.35 75 GLN B C 1
ATOM 3532 O O . GLN B 1 75 ? 60.813 4.255 46.694 1.00 48.35 75 GLN B O 1
ATOM 3538 N N . PRO B 1 76 ? 59.527 5.255 48.248 1.00 50.11 76 PRO B N 1
ATOM 3539 C CA . PRO B 1 76 ? 58.932 6.168 47.251 1.00 46.65 76 PRO B CA 1
ATOM 3540 C C . PRO B 1 76 ? 59.935 6.911 46.381 1.00 44.92 76 PRO B C 1
ATOM 3541 O O . PRO B 1 76 ? 59.746 6.957 45.160 1.00 47.17 76 PRO B O 1
ATOM 3545 N N . VAL B 1 77 ? 61.013 7.447 46.948 1.00 42.85 77 VAL B N 1
ATOM 3546 C CA . VAL B 1 77 ? 61.982 8.174 46.127 1.00 48.78 77 VAL B CA 1
ATOM 3547 C C . VAL B 1 77 ? 62.532 7.273 45.023 1.00 49.63 77 VAL B C 1
ATOM 3548 O O . VAL B 1 77 ? 62.727 7.704 43.870 1.00 49.76 77 VAL B O 1
ATOM 3552 N N . GLU B 1 78 ? 62.765 5.998 45.352 1.00 46.89 78 GLU B N 1
ATOM 3553 C CA . GLU B 1 78 ? 63.310 5.076 44.373 1.00 49.52 78 GLU B CA 1
ATOM 3554 C C . GLU B 1 78 ? 62.265 4.729 43.320 1.00 47.05 78 GLU B C 1
ATOM 3555 O O . GLU B 1 78 ? 62.607 4.559 42.154 1.00 45.74 78 GLU B O 1
ATOM 3561 N N . LEU B 1 79 ? 60.996 4.598 43.723 1.00 46.06 79 LEU B N 1
ATOM 3562 C CA . LEU B 1 79 ? 59.919 4.409 42.764 1.00 46.16 79 LEU B CA 1
ATOM 3563 C C . LEU B 1 79 ? 59.901 5.539 41.753 1.00 46.27 79 LEU B C 1
ATOM 3564 O O . LEU B 1 79 ? 59.700 5.317 40.555 1.00 43.72 79 LEU B O 1
ATOM 3569 N N . MET B 1 80 ? 60.143 6.756 42.223 1.00 41.39 80 MET B N 1
ATOM 3570 C CA . MET B 1 80 ? 60.142 7.912 41.345 1.00 49.48 80 MET B CA 1
ATOM 3571 C C . MET B 1 80 ? 61.290 7.827 40.328 1.00 48.42 80 MET B C 1
ATOM 3572 O O . MET B 1 80 ? 61.084 7.981 39.105 1.00 44.60 80 MET B O 1
ATOM 3577 N N . TYR B 1 81 ? 62.495 7.488 40.799 1.00 46.77 81 TYR B N 1
ATOM 3578 C CA . TYR B 1 81 ? 63.604 7.336 39.850 1.00 46.93 81 TYR B CA 1
ATOM 3579 C C . TYR B 1 81 ? 63.432 6.103 38.947 1.00 46.36 81 TYR B C 1
ATOM 3580 O O . TYR B 1 81 ? 63.846 6.121 37.785 1.00 45.75 81 TYR B O 1
ATOM 3589 N N . GLY B 1 82 ? 62.795 5.042 39.439 1.00 41.12 82 GLY B N 1
ATOM 3590 C CA . GLY B 1 82 ? 62.545 3.887 38.599 1.00 44.08 82 GLY B CA 1
ATOM 3591 C C . GLY B 1 82 ? 61.555 4.178 37.486 1.00 44.85 82 GLY B C 1
ATOM 3592 O O . GLY B 1 82 ? 61.733 3.721 36.350 1.00 39.45 82 GLY B O 1
ATOM 3593 N N . ALA B 1 83 ? 60.483 4.915 37.804 1.00 40.87 83 ALA B N 1
ATOM 3594 C CA . ALA B 1 83 ? 59.518 5.306 36.782 1.00 42.70 83 ALA B CA 1
ATOM 3595 C C . ALA B 1 83 ? 60.212 6.090 35.682 1.00 39.86 83 ALA B C 1
ATOM 3596 O O . ALA B 1 83 ? 60.043 5.798 34.489 1.00 41.86 83 ALA B O 1
ATOM 3598 N N . LEU B 1 84 ? 61.045 7.058 36.070 1.00 41.49 84 LEU B N 1
ATOM 3599 C CA . LEU B 1 84 ? 61.797 7.794 35.061 1.00 40.57 84 LEU B CA 1
ATOM 3600 C C . LEU B 1 84 ? 62.695 6.874 34.238 1.00 44.13 84 LEU B C 1
ATOM 3601 O O . LEU B 1 84 ? 62.770 7.009 33.004 1.00 43.02 84 LEU B O 1
ATOM 3606 N N . SER B 1 85 ? 63.392 5.941 34.901 1.00 43.65 85 SER B N 1
ATOM 3607 C CA . SER B 1 85 ? 64.293 5.027 34.194 1.00 39.98 85 SER B CA 1
ATOM 3608 C C . SER B 1 85 ? 63.542 4.200 33.165 1.00 42.73 85 SER B C 1
ATOM 3609 O O . SER B 1 85 ? 64.002 4.043 32.028 1.00 46.57 85 SER B O 1
ATOM 3612 N N . ALA B 1 86 ? 62.382 3.667 33.553 1.00 41.54 86 ALA B N 1
ATOM 3613 C CA . ALA B 1 86 ? 61.545 2.905 32.637 1.00 39.53 86 ALA B CA 1
ATOM 3614 C C . ALA B 1 86 ? 61.111 3.753 31.439 1.00 42.63 86 ALA B C 1
ATOM 3615 O O . ALA B 1 86 ? 61.140 3.283 30.293 1.00 42.33 86 ALA B O 1
ATOM 3617 N N . LEU B 1 87 ? 60.683 4.997 31.687 1.00 38.78 87 LEU B N 1
ATOM 3618 C CA . LEU B 1 87 ? 60.281 5.872 30.578 1.00 41.74 87 LEU B CA 1
ATOM 3619 C C . LEU B 1 87 ? 61.439 6.084 29.609 1.00 42.48 87 LEU B C 1
ATOM 3620 O O . LEU B 1 87 ? 61.276 5.941 28.392 1.00 37.87 87 LEU B O 1
ATOM 3625 N N . ILE B 1 88 ? 62.624 6.422 30.138 1.00 44.39 88 ILE B N 1
ATOM 3626 C CA . ILE B 1 88 ? 63.808 6.612 29.296 1.00 42.33 88 ILE B CA 1
ATOM 3627 C C . ILE B 1 88 ? 64.063 5.375 28.438 1.00 46.33 88 ILE B C 1
ATOM 3628 O O . ILE B 1 88 ? 64.234 5.466 27.213 1.00 45.56 88 ILE B O 1
ATOM 3633 N N . ALA B 1 89 ? 64.076 4.193 29.073 1.00 38.94 89 ALA B N 1
ATOM 3634 C CA . ALA B 1 89 ? 64.493 2.974 28.382 1.00 44.44 89 ALA B CA 1
ATOM 3635 C C . ALA B 1 89 ? 63.486 2.566 27.319 1.00 42.88 89 ALA B C 1
ATOM 3636 O O . ALA B 1 89 ? 63.862 2.207 26.186 1.00 45.02 89 ALA B O 1
ATOM 3638 N N . ALA B 1 90 ? 62.198 2.569 27.686 1.00 43.29 90 ALA B N 1
ATOM 3639 C CA . ALA B 1 90 ? 61.156 2.204 26.740 1.00 44.56 90 ALA B CA 1
ATOM 3640 C C . ALA B 1 90 ? 61.124 3.180 25.571 1.00 41.10 90 ALA B C 1
ATOM 3641 O O . ALA B 1 90 ? 61.077 2.757 24.414 1.00 42.22 90 ALA B O 1
ATOM 3643 N N . SER B 1 91 ? 61.161 4.485 25.852 1.00 40.55 91 SER B N 1
ATOM 3644 C CA . SER B 1 91 ? 61.162 5.478 24.779 1.00 44.20 91 SER B CA 1
ATOM 3645 C C . SER B 1 91 ? 62.292 5.220 23.806 1.00 47.49 91 SER B C 1
ATOM 3646 O O . SER B 1 91 ? 62.103 5.284 22.585 1.00 42.04 91 SER B O 1
ATOM 3649 N N . PHE B 1 92 ? 63.492 4.963 24.345 1.00 46.85 92 PHE B N 1
ATOM 3650 C CA . PHE B 1 92 ? 64.654 4.714 23.504 1.00 48.28 92 PHE B CA 1
ATOM 3651 C C . PHE B 1 92 ? 64.391 3.570 22.538 1.00 47.08 92 PHE B C 1
ATOM 3652 O O . PHE B 1 92 ? 64.579 3.708 21.317 1.00 45.62 92 PHE B O 1
ATOM 3660 N N . TRP B 1 93 ? 63.951 2.425 23.063 1.00 43.67 93 TRP B N 1
ATOM 3661 C CA . TRP B 1 93 ? 63.783 1.287 22.159 1.00 47.14 93 TRP B CA 1
ATOM 3662 C C . TRP B 1 93 ? 62.597 1.479 21.206 1.00 45.99 93 TRP B C 1
ATOM 3663 O O . TRP B 1 93 ? 62.667 1.063 20.038 1.00 45.55 93 TRP B O 1
ATOM 3674 N N . ILE B 1 94 ? 61.506 2.109 21.669 1.00 45.78 94 ILE B N 1
ATOM 3675 C CA . ILE B 1 94 ? 60.380 2.373 20.772 1.00 43.11 94 ILE B CA 1
ATOM 3676 C C . ILE B 1 94 ? 60.839 3.247 19.613 1.00 43.52 94 ILE B C 1
ATOM 3677 O O . ILE B 1 94 ? 60.491 3.003 18.459 1.00 40.81 94 ILE B O 1
ATOM 3682 N N . LEU B 1 95 ? 61.617 4.288 19.908 1.00 44.77 95 LEU B N 1
ATOM 3683 C CA . LEU B 1 95 ? 62.042 5.210 18.863 1.00 46.16 95 LEU B CA 1
ATOM 3684 C C . LEU B 1 95 ? 63.019 4.549 17.892 1.00 51.77 95 LEU B C 1
ATOM 3685 O O . LEU B 1 95 ? 62.966 4.820 16.688 1.00 45.52 95 LEU B O 1
ATOM 3690 N N . ILE B 1 96 ? 63.913 3.679 18.388 1.00 50.49 96 ILE B N 1
ATOM 3691 C CA . ILE B 1 96 ? 64.797 2.935 17.487 1.00 46.15 96 ILE B CA 1
ATOM 3692 C C . ILE B 1 96 ? 63.962 2.102 16.520 1.00 49.93 96 ILE B C 1
ATOM 3693 O O . ILE B 1 96 ? 64.112 2.183 15.283 1.00 54.48 96 ILE B O 1
ATOM 3698 N N . ALA B 1 97 ? 63.034 1.319 17.071 1.00 41.82 97 ALA B N 1
ATOM 3699 C CA . ALA B 1 97 ? 62.190 0.490 16.222 1.00 45.11 97 ALA B CA 1
ATOM 3700 C C . ALA B 1 97 ? 61.411 1.343 15.226 1.00 51.95 97 ALA B C 1
ATOM 3701 O O . ALA B 1 97 ? 61.343 1.016 14.035 1.00 52.14 97 ALA B O 1
ATOM 3703 N N . THR B 1 98 ? 60.810 2.441 15.695 1.00 47.53 98 THR B N 1
ATOM 3704 C CA . THR B 1 98 ? 60.047 3.293 14.791 1.00 45.49 98 THR B CA 1
ATOM 3705 C C . THR B 1 98 ? 60.937 3.806 13.672 1.00 53.03 98 THR B C 1
ATOM 3706 O O . THR B 1 98 ? 60.553 3.770 12.496 1.00 51.48 98 THR B O 1
ATOM 3710 N N . ASN B 1 99 ? 62.143 4.265 14.022 1.00 53.02 99 ASN B N 1
ATOM 3711 C CA . ASN B 1 99 ? 63.083 4.752 13.023 1.00 51.08 99 ASN B CA 1
ATOM 3712 C C . ASN B 1 99 ? 63.287 3.729 11.926 1.00 60.27 99 ASN B C 1
ATOM 3713 O O . ASN B 1 99 ? 63.405 4.091 10.752 1.00 64.36 99 ASN B O 1
ATOM 3718 N N . TRP B 1 100 ? 63.316 2.442 12.268 1.00 54.75 100 TRP B N 1
ATOM 3719 C CA . TRP B 1 100 ? 63.426 1.482 11.173 1.00 58.15 100 TRP B CA 1
ATOM 3720 C C . TRP B 1 100 ? 62.076 1.040 10.615 1.00 56.00 100 TRP B C 1
ATOM 3721 O O . TRP B 1 100 ? 62.031 0.132 9.781 1.00 58.23 100 TRP B O 1
ATOM 3732 N N . GLY B 1 101 ? 60.981 1.670 11.027 1.00 53.92 101 GLY B N 1
ATOM 3733 C CA . GLY B 1 101 ? 59.679 1.244 10.548 1.00 50.86 101 GLY B CA 1
ATOM 3734 C C . GLY B 1 101 ? 59.169 -0.052 11.139 1.00 54.10 101 GLY B C 1
ATOM 3735 O O . GLY B 1 101 ? 58.274 -0.674 10.562 1.00 51.62 101 GLY B O 1
ATOM 3736 N N . TYR B 1 102 ? 59.707 -0.488 12.291 1.00 52.23 102 TYR B N 1
ATOM 3737 C CA . TYR B 1 102 ? 59.211 -1.768 12.790 1.00 48.89 102 TYR B CA 1
ATOM 3738 C C . TYR B 1 102 ? 58.127 -1.555 13.838 1.00 47.33 102 TYR B C 1
ATOM 3739 O O . TYR B 1 102 ? 58.320 -0.777 14.787 1.00 47.80 102 TYR B O 1
ATOM 3748 N N . PRO B 1 103 ? 56.969 -2.196 13.683 1.00 43.12 103 PRO B N 1
ATOM 3749 C CA . PRO B 1 103 ? 55.914 -2.138 14.708 1.00 45.72 103 PRO B CA 1
ATOM 3750 C C . PRO B 1 103 ? 56.277 -3.022 15.897 1.00 45.69 103 PRO B C 1
ATOM 3751 O O . PRO B 1 103 ? 56.452 -4.234 15.743 1.00 44.27 103 PRO B O 1
ATOM 3755 N N . VAL B 1 104 ? 56.396 -2.410 17.081 1.00 41.23 104 VAL B N 1
ATOM 3756 C CA . VAL B 1 104 ? 56.692 -3.110 18.333 1.00 46.65 104 VAL B CA 1
ATOM 3757 C C . VAL B 1 104 ? 55.614 -2.768 19.369 1.00 45.97 104 VAL B C 1
ATOM 3758 O O . VAL B 1 104 ? 54.843 -1.819 19.213 1.00 47.23 104 VAL B O 1
ATOM 3762 N N . SER B 1 105 ? 55.604 -3.529 20.461 1.00 43.23 105 SER B N 1
ATOM 3763 C CA . SER B 1 105 ? 54.688 -3.279 21.569 1.00 39.75 105 SER B CA 1
ATOM 3764 C C . SER B 1 105 ? 55.305 -2.293 22.555 1.00 42.26 105 SER B C 1
ATOM 3765 O O . SER B 1 105 ? 56.305 -2.613 23.216 1.00 43.38 105 SER B O 1
ATOM 3768 N N . THR B 1 106 ? 54.686 -1.110 22.673 1.00 38.83 106 THR B N 1
ATOM 3769 C CA . THR B 1 106 ? 55.085 -0.122 23.674 1.00 32.61 106 THR B CA 1
ATOM 3770 C C . THR B 1 106 ? 54.656 -0.557 25.069 1.00 31.01 106 THR B C 1
ATOM 3771 O O . THR B 1 106 ? 55.268 -0.144 26.057 1.00 32.41 106 THR B O 1
ATOM 3775 N N . THR B 1 107 ? 53.592 -1.360 25.165 1.00 31.52 107 THR B N 1
ATOM 3776 C CA . THR B 1 107 ? 53.173 -1.895 26.457 1.00 33.46 107 THR B CA 1
ATOM 3777 C C . THR B 1 107 ? 54.196 -2.907 26.992 1.00 40.24 107 THR B C 1
ATOM 3778 O O . THR B 1 107 ? 54.613 -2.834 28.161 1.00 38.01 107 THR B O 1
ATOM 3782 N N . HIS B 1 108 ? 54.605 -3.868 26.150 1.00 39.33 108 HIS B N 1
ATOM 3783 C CA . HIS B 1 108 ? 55.652 -4.803 26.562 1.00 37.86 108 HIS B CA 1
ATOM 3784 C C . HIS B 1 108 ? 56.899 -4.042 26.960 1.00 38.67 108 HIS B C 1
ATOM 3785 O O . HIS B 1 108 ? 57.545 -4.370 27.968 1.00 41.75 108 HIS B O 1
ATOM 3792 N N . SER B 1 109 ? 57.206 -2.972 26.215 1.00 34.75 109 SER B N 1
ATOM 3793 C CA . SER B 1 109 ? 58.397 -2.175 26.488 1.00 37.48 109 SER B CA 1
ATOM 3794 C C . SER B 1 109 ? 58.322 -1.520 27.859 1.00 41.72 109 SER B C 1
ATOM 3795 O O . SER B 1 109 ? 59.283 -1.580 28.636 1.00 41.48 109 SER B O 1
ATOM 3798 N N . ILE B 1 110 ? 57.191 -0.878 28.183 1.00 37.82 110 ILE B N 1
ATOM 3799 C CA . ILE B 1 110 ? 57.179 -0.133 29.443 1.00 36.94 110 ILE B CA 1
ATOM 3800 C C . ILE B 1 110 ? 57.086 -1.097 30.632 1.00 37.87 110 ILE B C 1
ATOM 3801 O O . ILE B 1 110 ? 57.670 -0.836 31.696 1.00 38.61 110 ILE B O 1
ATOM 3806 N N . VAL B 1 111 ? 56.383 -2.227 30.474 1.00 37.96 111 VAL B N 1
ATOM 3807 C CA . VAL B 1 111 ? 56.316 -3.203 31.564 1.00 42.36 111 VAL B CA 1
ATOM 3808 C C . VAL B 1 111 ? 57.695 -3.808 31.819 1.00 43.73 111 VAL B C 1
ATOM 3809 O O . VAL B 1 111 ? 58.117 -3.964 32.973 1.00 43.65 111 VAL B O 1
ATOM 3813 N N . GLY B 1 112 ? 58.434 -4.108 30.750 1.00 43.71 112 GLY B N 1
ATOM 3814 C CA . GLY B 1 112 ? 59.816 -4.518 30.907 1.00 43.12 112 GLY B CA 1
ATOM 3815 C C . GLY B 1 112 ? 60.649 -3.478 31.623 1.00 46.18 112 GLY B C 1
ATOM 3816 O O . GLY B 1 112 ? 61.451 -3.811 32.501 1.00 44.85 112 GLY B O 1
ATOM 3817 N N . GLY B 1 113 ? 60.479 -2.204 31.259 1.00 45.35 113 GLY B N 1
ATOM 3818 C CA . GLY B 1 113 ? 61.203 -1.152 31.958 1.00 42.16 113 GLY B CA 1
ATOM 3819 C C . GLY B 1 113 ? 60.953 -1.176 33.458 1.00 44.78 113 GLY B C 1
ATOM 3820 O O . GLY B 1 113 ? 61.889 -1.108 34.265 1.00 47.03 113 GLY B O 1
ATOM 3821 N N . MET B 1 114 ? 59.681 -1.289 33.847 1.00 44.10 114 MET B N 1
ATOM 3822 C CA . MET B 1 114 ? 59.319 -1.248 35.261 1.00 47.24 114 MET B CA 1
ATOM 3823 C C . MET B 1 114 ? 59.833 -2.491 35.988 1.00 49.73 114 MET B C 1
ATOM 3824 O O . MET B 1 114 ? 60.326 -2.406 37.119 1.00 49.66 114 MET B O 1
ATOM 3829 N N . MET B 1 115 ? 59.705 -3.654 35.353 1.00 49.69 115 MET B N 1
ATOM 3830 C CA . MET B 1 115 ? 60.235 -4.886 35.915 1.00 50.11 115 MET B CA 1
ATOM 3831 C C . MET B 1 115 ? 61.740 -4.782 36.147 1.00 52.00 115 MET B C 1
ATOM 3832 O O . MET B 1 115 ? 62.245 -5.180 37.206 1.00 50.51 115 MET B O 1
ATOM 3837 N N . GLY B 1 116 ? 62.467 -4.245 35.167 1.00 46.54 116 GLY B N 1
ATOM 3838 C CA . GLY B 1 116 ? 63.902 -4.099 35.312 1.00 47.53 116 GLY B CA 1
ATOM 3839 C C . GLY B 1 116 ? 64.269 -3.226 36.491 1.00 53.52 116 GLY B C 1
ATOM 3840 O O . GLY B 1 116 ? 65.141 -3.582 37.300 1.00 54.37 116 GLY B O 1
ATOM 3841 N N . PHE B 1 117 ? 63.603 -2.070 36.609 1.00 49.04 117 PHE B N 1
ATOM 3842 C CA . PHE B 1 117 ? 63.817 -1.234 37.787 1.00 47.21 117 PHE B CA 1
ATOM 3843 C C . PHE B 1 117 ? 63.558 -2.022 39.070 1.00 49.50 117 PHE B C 1
ATOM 3844 O O . PHE B 1 117 ? 64.377 -2.009 39.994 1.00 51.06 117 PHE B O 1
ATOM 3852 N N . GLY B 1 118 ? 62.408 -2.698 39.151 1.00 47.57 118 GLY B N 1
ATOM 3853 C CA . GLY B 1 118 ? 62.057 -3.404 40.376 1.00 49.03 118 GLY B CA 1
ATOM 3854 C C . GLY B 1 118 ? 63.070 -4.471 40.753 1.00 57.86 118 GLY B C 1
ATOM 3855 O O . GLY B 1 118 ? 63.361 -4.672 41.934 1.00 53.60 118 GLY B O 1
ATOM 3856 N N . LEU B 1 119 ? 63.616 -5.172 39.751 1.00 54.46 119 LEU B N 1
ATOM 3857 C CA . LEU B 1 119 ? 64.590 -6.230 40.008 1.00 54.59 119 LEU B CA 1
ATOM 3858 C C . LEU B 1 119 ? 65.913 -5.660 40.495 1.00 56.48 119 LEU B C 1
ATOM 3859 O O . LEU B 1 119 ? 66.539 -6.221 41.400 1.00 61.37 119 LEU B O 1
ATOM 3864 N N . VAL B 1 120 ? 66.362 -4.552 39.911 1.00 57.88 120 VAL B N 1
ATOM 3865 C CA . VAL B 1 120 ? 67.637 -3.998 40.355 1.00 57.04 120 VAL B CA 1
ATOM 3866 C C . VAL B 1 120 ? 67.504 -3.322 41.712 1.00 60.31 120 VAL B C 1
ATOM 3867 O O . VAL B 1 120 ? 68.461 -3.293 42.497 1.00 59.43 120 VAL B O 1
ATOM 3871 N N . ALA B 1 121 ? 66.331 -2.776 42.026 1.00 60.76 121 ALA B N 1
ATOM 3872 C CA . ALA B 1 121 ? 66.207 -2.039 43.278 1.00 56.56 121 ALA B CA 1
ATOM 3873 C C . ALA B 1 121 ? 65.999 -2.979 44.457 1.00 59.38 121 ALA B C 1
ATOM 3874 O O . ALA B 1 121 ? 66.547 -2.757 45.540 1.00 60.66 121 ALA B O 1
ATOM 3876 N N . VAL B 1 122 ? 65.215 -4.034 44.267 1.00 58.79 122 VAL B N 1
ATOM 3877 C CA . VAL B 1 122 ? 64.824 -4.891 45.380 1.00 57.64 122 VAL B CA 1
ATOM 3878 C C . VAL B 1 122 ? 65.044 -6.373 45.105 1.00 57.80 122 VAL B C 1
ATOM 3879 O O . VAL B 1 122 ? 65.144 -7.167 46.057 1.00 67.71 122 VAL B O 1
ATOM 3883 N N . GLY B 1 123 ? 65.215 -6.808 43.865 1.00 56.07 123 GLY B N 1
ATOM 3884 C CA . GLY B 1 123 ? 65.368 -8.226 43.592 1.00 55.41 123 GLY B CA 1
ATOM 3885 C C . GLY B 1 123 ? 64.039 -8.880 43.280 1.00 55.49 123 GLY B C 1
ATOM 3886 O O . GLY B 1 123 ? 63.023 -8.220 43.048 1.00 61.66 123 GLY B O 1
ATOM 3887 N N . ILE B 1 124 ? 64.051 -10.215 43.281 1.00 57.98 124 ILE B N 1
ATOM 3888 C CA . ILE B 1 124 ? 62.858 -10.999 42.950 1.00 57.73 124 ILE B CA 1
ATOM 3889 C C . ILE B 1 124 ? 61.616 -10.492 43.685 1.00 60.52 124 ILE B C 1
ATOM 3890 O O . ILE B 1 124 ? 60.488 -10.630 43.190 1.00 59.58 124 ILE B O 1
ATOM 3895 N N . ASN B 1 125 ? 61.797 -9.887 44.864 1.00 55.33 125 ASN B N 1
ATOM 3896 C CA . ASN B 1 125 ? 60.671 -9.382 45.639 1.00 58.97 125 ASN B CA 1
ATOM 3897 C C . ASN B 1 125 ? 60.200 -8.013 45.172 1.00 57.61 125 ASN B C 1
ATOM 3898 O O . ASN B 1 125 ? 59.113 -7.584 45.573 1.00 56.44 125 ASN B O 1
ATOM 3903 N N . GLY B 1 126 ? 60.994 -7.318 44.357 1.00 54.36 126 GLY B N 1
ATOM 3904 C CA . GLY B 1 126 ? 60.614 -6.030 43.804 1.00 60.26 126 GLY B CA 1
ATOM 3905 C C . GLY B 1 126 ? 59.583 -6.082 42.697 1.00 57.78 126 GLY B C 1
ATOM 3906 O O . GLY B 1 126 ? 59.138 -5.027 42.239 1.00 58.72 126 GLY B O 1
ATOM 3907 N N . VAL B 1 127 ? 59.183 -7.273 42.259 1.00 56.20 127 VAL B N 1
ATOM 3908 C CA . VAL B 1 127 ? 58.210 -7.440 41.188 1.00 56.67 127 VAL B CA 1
ATOM 3909 C C . VAL B 1 127 ? 56.933 -8.025 41.776 1.00 54.72 127 VAL B C 1
ATOM 3910 O O . VAL B 1 127 ? 56.982 -8.999 42.530 1.00 56.33 127 VAL B O 1
ATOM 3914 N N . ASN B 1 128 ? 55.791 -7.422 41.432 1.00 54.50 128 ASN B N 1
ATOM 3915 C CA . ASN B 1 128 ? 54.466 -7.889 41.852 1.00 54.02 128 ASN B CA 1
ATOM 3916 C C . ASN B 1 128 ? 54.070 -9.087 40.978 1.00 58.83 128 ASN B C 1
ATOM 3917 O O . ASN B 1 128 ? 53.309 -8.970 40.010 1.00 52.08 128 ASN B O 1
ATOM 3922 N N . TRP B 1 129 ? 54.577 -10.278 41.359 1.00 56.12 129 TRP B N 1
ATOM 3923 C CA . TRP B 1 129 ? 54.457 -11.469 40.507 1.00 54.35 129 TRP B CA 1
ATOM 3924 C C . TRP B 1 129 ? 53.010 -11.923 40.330 1.00 52.07 129 TRP B C 1
ATOM 3925 O O . TRP B 1 129 ? 52.644 -12.396 39.250 1.00 53.89 129 TRP B O 1
ATOM 3936 N N . LYS B 1 130 ? 52.171 -11.792 41.355 1.00 53.54 130 LYS B N 1
ATOM 3937 C CA . LYS B 1 130 ? 50.770 -12.190 41.211 1.00 53.88 130 LYS B CA 1
ATOM 3938 C C . LYS B 1 130 ? 50.106 -11.465 40.042 1.00 59.42 130 LYS B C 1
ATOM 3939 O O . LYS B 1 130 ? 49.525 -12.096 39.150 1.00 61.00 130 LYS B O 1
ATOM 3945 N N . THR B 1 131 ? 50.201 -10.127 40.021 1.00 58.39 131 THR B N 1
ATOM 3946 C CA . THR B 1 131 ? 49.559 -9.353 38.961 1.00 53.56 131 THR B CA 1
ATOM 3947 C C . THR B 1 131 ? 50.313 -9.486 37.644 1.00 51.91 131 THR B C 1
ATOM 3948 O O . THR B 1 131 ? 49.695 -9.658 36.580 1.00 52.89 131 THR B O 1
ATOM 3952 N N . PHE B 1 132 ? 51.648 -9.404 37.697 1.00 49.83 132 PHE B N 1
ATOM 3953 C CA . PHE B 1 132 ? 52.438 -9.541 36.483 1.00 51.48 132 PHE B CA 1
ATOM 3954 C C . PHE B 1 132 ? 52.099 -10.834 35.751 1.00 54.75 132 PHE B C 1
ATOM 3955 O O . PHE B 1 132 ? 52.117 -10.877 34.512 1.00 51.32 132 PHE B O 1
ATOM 3963 N N . LEU B 1 133 ? 51.739 -11.881 36.504 1.00 55.72 133 LEU B N 1
ATOM 3964 C CA . LEU B 1 133 ? 51.365 -13.155 35.900 1.00 53.63 133 LEU B CA 1
ATOM 3965 C C . LEU B 1 133 ? 50.100 -13.026 35.064 1.00 50.05 133 LEU B C 1
ATOM 3966 O O . LEU B 1 133 ? 50.023 -13.556 33.949 1.00 51.61 133 LEU B O 1
ATOM 3971 N N . PHE B 1 134 ? 49.070 -12.385 35.622 1.00 48.25 134 PHE B N 1
ATOM 3972 C CA . PHE B 1 134 ? 47.837 -12.168 34.875 1.00 52.49 134 PHE B CA 1
ATOM 3973 C C . PHE B 1 134 ? 48.068 -11.262 33.674 1.00 49.35 134 PHE B C 1
ATOM 3974 O O . PHE B 1 134 ? 47.421 -11.435 32.637 1.00 50.98 134 PHE B O 1
ATOM 3982 N N . ILE B 1 135 ? 49.021 -10.334 33.781 1.00 47.97 135 ILE B N 1
ATOM 3983 C CA . ILE B 1 135 ? 49.347 -9.471 32.649 1.00 48.43 135 ILE B CA 1
ATOM 3984 C C . ILE B 1 135 ? 49.967 -10.297 31.512 1.00 50.57 135 ILE B C 1
ATOM 3985 O O . ILE B 1 135 ? 49.565 -10.170 30.341 1.00 41.97 135 ILE B O 1
ATOM 3990 N N . VAL B 1 136 ? 50.918 -11.188 31.838 1.00 48.05 136 VAL B N 1
ATOM 3991 C CA . VAL B 1 136 ? 51.518 -12.032 30.793 1.00 45.26 136 VAL B CA 1
ATOM 3992 C C . VAL B 1 136 ? 50.465 -12.952 30.186 1.00 43.92 136 VAL B C 1
ATOM 3993 O O . VAL B 1 136 ? 50.398 -13.138 28.956 1.00 48.33 136 VAL B O 1
ATOM 3997 N N . LEU B 1 137 ? 49.592 -13.507 31.030 1.00 46.22 137 LEU B N 1
ATOM 3998 C CA . LEU B 1 137 ? 48.498 -14.322 30.515 1.00 46.97 137 LEU B CA 1
ATOM 3999 C C . LEU B 1 137 ? 47.652 -13.542 29.517 1.00 49.55 137 LEU B C 1
ATOM 4000 O O . LEU B 1 137 ? 47.252 -14.078 28.474 1.00 48.01 137 LEU B O 1
ATOM 4005 N N . SER B 1 138 ? 47.352 -12.276 29.828 1.00 49.25 138 SER B N 1
ATOM 4006 C CA . SER B 1 138 ? 46.560 -11.476 28.903 1.00 48.80 138 SER B CA 1
ATOM 4007 C C . SER B 1 138 ? 47.341 -11.195 27.629 1.00 43.36 138 SER B C 1
ATOM 4008 O O . SER B 1 138 ? 46.747 -11.071 26.559 1.00 39.33 138 SER B O 1
ATOM 4011 N N . TRP B 1 139 ? 48.670 -11.123 27.727 1.00 40.08 139 TRP B N 1
ATOM 4012 C CA . TRP B 1 139 ? 49.481 -10.911 26.535 1.00 36.63 139 TRP B CA 1
ATOM 4013 C C . TRP B 1 139 ? 49.390 -12.095 25.592 1.00 47.36 139 TRP B C 1
ATOM 4014 O O . TRP B 1 139 ? 49.633 -11.951 24.385 1.00 47.81 139 TRP B O 1
ATOM 4025 N N . VAL B 1 140 ? 49.119 -13.280 26.144 1.00 47.83 140 VAL B N 1
ATOM 4026 C CA . VAL B 1 140 ? 48.946 -14.474 25.320 1.00 42.26 140 VAL B CA 1
ATOM 4027 C C . VAL B 1 140 ? 47.496 -14.615 24.850 1.00 41.95 140 VAL B C 1
ATOM 4028 O O . VAL B 1 140 ? 47.234 -14.978 23.702 1.00 45.13 140 VAL B O 1
ATOM 4032 N N . VAL B 1 141 ? 46.532 -14.320 25.721 1.00 42.69 141 VAL B N 1
ATOM 4033 C CA . VAL B 1 141 ? 45.116 -14.532 25.408 1.00 44.07 141 VAL B CA 1
ATOM 4034 C C . VAL B 1 141 ? 44.571 -13.458 24.449 1.00 50.30 141 VAL B C 1
ATOM 4035 O O . VAL B 1 141 ? 43.732 -13.753 23.581 1.00 46.02 141 VAL B O 1
ATOM 4039 N N . SER B 1 142 ? 45.011 -12.196 24.598 1.00 43.90 142 SER B N 1
ATOM 4040 C CA . SER B 1 142 ? 44.418 -11.089 23.843 1.00 45.29 142 SER B CA 1
ATOM 4041 C C . SER B 1 142 ? 44.508 -11.269 22.339 1.00 39.69 142 SER B C 1
ATOM 4042 O O . SER B 1 142 ? 43.476 -11.108 21.665 1.00 42.78 142 SER B O 1
ATOM 4045 N N . PRO B 1 143 ? 45.677 -11.546 21.744 1.00 40.64 143 PRO B N 1
ATOM 4046 C CA . PRO B 1 143 ? 45.724 -11.714 20.277 1.00 44.67 143 PRO B CA 1
ATOM 4047 C C . PRO B 1 143 ? 44.904 -12.888 19.787 1.00 48.49 143 PRO B C 1
ATOM 4048 O O . PRO B 1 143 ? 44.343 -12.839 18.680 1.00 47.14 143 PRO B O 1
ATOM 4052 N N . VAL B 1 144 ? 44.817 -13.948 20.595 1.00 44.69 144 VAL B N 1
ATOM 4053 C CA . VAL B 1 144 ? 44.002 -15.096 20.232 1.00 44.80 144 VAL B CA 1
ATOM 4054 C C . VAL B 1 144 ? 42.538 -14.714 20.251 1.00 47.96 144 VAL B C 1
ATOM 4055 O O . VAL B 1 144 ? 41.775 -15.090 19.356 1.00 50.67 144 VAL B O 1
ATOM 4059 N N . LEU B 1 145 ? 42.122 -13.978 21.277 1.00 45.76 145 LEU B N 1
ATOM 4060 C CA . LEU B 1 145 ? 40.743 -13.509 21.343 1.00 50.55 145 LEU B CA 1
ATOM 4061 C C . LEU B 1 145 ? 40.434 -12.571 20.182 1.00 47.97 145 LEU B C 1
ATOM 4062 O O . LEU B 1 145 ? 39.333 -12.608 19.622 1.00 50.48 145 LEU B O 1
ATOM 4067 N N . GLY B 1 146 ? 41.406 -11.747 19.780 1.00 45.74 146 GLY B N 1
ATOM 4068 C CA . GLY B 1 146 ? 41.190 -10.889 18.624 1.00 47.75 146 GLY B CA 1
ATOM 4069 C C . GLY B 1 146 ? 41.011 -11.690 17.345 1.00 49.71 146 GLY B C 1
ATOM 4070 O O . GLY B 1 146 ? 40.125 -11.392 16.528 1.00 43.80 146 GLY B O 1
ATOM 4071 N N . GLY B 1 147 ? 41.841 -12.724 17.162 1.00 49.35 147 GLY B N 1
ATOM 4072 C CA . GLY B 1 147 ? 41.681 -13.598 16.010 1.00 47.00 147 GLY B CA 1
ATOM 4073 C C . GLY B 1 147 ? 40.348 -14.319 16.017 1.00 46.31 147 GLY B C 1
ATOM 4074 O O . GLY B 1 147 ? 39.675 -14.409 14.985 1.00 53.21 147 GLY B O 1
ATOM 4075 N N . LEU B 1 148 ? 39.926 -14.801 17.185 1.00 48.35 148 LEU B N 1
ATOM 4076 C CA . LEU B 1 148 ? 38.662 -15.527 17.267 1.00 49.41 148 LEU B CA 1
ATOM 4077 C C . LEU B 1 148 ? 37.476 -14.623 16.968 1.00 49.93 148 LEU B C 1
ATOM 4078 O O . LEU B 1 148 ? 36.569 -15.006 16.219 1.00 47.85 148 LEU B O 1
ATOM 4083 N N . ILE B 1 149 ? 37.449 -13.430 17.573 1.00 50.10 149 ILE B N 1
ATOM 4084 C CA . ILE B 1 149 ? 36.365 -12.486 17.314 1.00 43.34 149 ILE B CA 1
ATOM 4085 C C . ILE B 1 149 ? 36.334 -12.129 15.837 1.00 40.15 149 ILE B C 1
ATOM 4086 O O . ILE B 1 149 ? 35.274 -12.082 15.219 1.00 43.24 149 ILE B O 1
ATOM 4091 N N . SER B 1 150 ? 37.501 -11.828 15.271 1.00 39.42 150 SER B N 1
ATOM 4092 C CA . SER B 1 150 ? 37.676 -11.626 13.841 1.00 43.46 150 SER B CA 1
ATOM 4093 C C . SER B 1 150 ? 36.988 -12.720 13.021 1.00 49.98 150 SER B C 1
ATOM 4094 O O . SER B 1 150 ? 36.149 -12.449 12.147 1.00 38.17 150 SER B O 1
ATOM 4097 N N . PHE B 1 151 ? 37.363 -13.974 13.291 1.00 48.80 151 PHE B N 1
ATOM 4098 C CA . PHE B 1 151 ? 36.851 -15.110 12.531 1.00 49.03 151 PHE B CA 1
ATOM 4099 C C . PHE B 1 151 ? 35.329 -15.190 12.638 1.00 47.88 151 PHE B C 1
ATOM 4100 O O . PHE B 1 151 ? 34.613 -15.244 11.623 1.00 50.65 151 PHE B O 1
ATOM 4108 N N . VAL B 1 152 ? 34.816 -15.141 13.865 1.00 45.40 152 VAL B N 1
ATOM 4109 C CA . VAL B 1 152 ? 33.374 -15.256 14.067 1.00 49.48 152 VAL B CA 1
ATOM 4110 C C . VAL B 1 152 ? 32.647 -14.099 13.400 1.00 51.88 152 VAL B C 1
ATOM 4111 O O . VAL B 1 152 ? 31.590 -14.282 12.785 1.00 56.59 152 VAL B O 1
ATOM 4115 N N . MET B 1 153 ? 33.215 -12.894 13.475 1.00 49.72 153 MET B N 1
ATOM 4116 C CA . MET B 1 153 ? 32.534 -11.735 12.923 1.00 49.06 153 MET B CA 1
ATOM 4117 C C . MET B 1 153 ? 32.517 -11.777 11.400 1.00 45.98 153 MET B C 1
ATOM 4118 O O . MET B 1 153 ? 31.515 -11.410 10.777 1.00 44.93 153 MET B O 1
ATOM 4123 N N . PHE B 1 154 ? 33.616 -12.206 10.774 1.00 46.09 154 PHE B N 1
ATOM 4124 C CA . PHE B 1 154 ? 33.596 -12.317 9.321 1.00 48.57 154 PHE B CA 1
ATOM 4125 C C . PHE B 1 154 ? 32.576 -13.356 8.869 1.00 49.03 154 PHE B C 1
ATOM 4126 O O . PHE B 1 154 ? 31.884 -13.163 7.855 1.00 48.17 154 PHE B O 1
ATOM 4134 N N . LYS B 1 155 ? 32.439 -14.447 9.634 1.00 44.61 155 LYS B N 1
ATOM 4135 C CA . LYS B 1 155 ? 31.359 -15.404 9.371 1.00 50.39 155 LYS B CA 1
ATOM 4136 C C . LYS B 1 155 ? 29.983 -14.768 9.508 1.00 52.30 155 LYS B C 1
ATOM 4137 O O . LYS B 1 155 ? 29.086 -15.035 8.700 1.00 54.12 155 LYS B O 1
ATOM 4143 N N . LEU B 1 156 ? 29.792 -13.942 10.538 1.00 55.05 156 LEU B N 1
ATOM 4144 C CA . LEU B 1 156 ? 28.531 -13.211 10.685 1.00 50.27 156 LEU B CA 1
ATOM 4145 C C . LEU B 1 156 ? 28.249 -12.329 9.479 1.00 47.91 156 LEU B C 1
ATOM 4146 O O . LEU B 1 156 ? 27.096 -12.196 9.052 1.00 49.84 156 LEU B O 1
ATOM 4151 N N . ILE B 1 157 ? 29.278 -11.646 8.979 1.00 43.84 157 ILE B N 1
ATOM 4152 C CA . ILE B 1 157 ? 29.108 -10.765 7.823 1.00 47.08 157 ILE B CA 1
ATOM 4153 C C . ILE B 1 157 ? 28.662 -11.580 6.610 1.00 50.60 157 ILE B C 1
ATOM 4154 O O . ILE B 1 157 ? 27.700 -11.225 5.915 1.00 47.11 157 ILE B O 1
ATOM 4159 N N . SER B 1 158 ? 29.360 -12.690 6.343 1.00 50.20 158 SER B N 1
ATOM 4160 C CA . SER B 1 158 ? 28.992 -13.566 5.227 1.00 54.16 158 SER B CA 1
ATOM 4161 C C . SER B 1 158 ? 27.550 -14.045 5.354 1.00 50.09 158 SER B C 1
ATOM 4162 O O . SER B 1 158 ? 26.745 -13.897 4.427 1.00 49.56 158 SER B O 1
ATOM 4165 N N . LEU B 1 159 ? 27.209 -14.598 6.517 1.00 48.50 159 LEU B N 1
ATOM 4166 C CA . LEU B 1 159 ? 25.866 -15.098 6.784 1.00 50.78 159 LEU B CA 1
ATOM 4167 C C . LEU B 1 159 ? 24.799 -14.012 6.616 1.00 55.12 159 LEU B C 1
ATOM 4168 O O . LEU B 1 159 ? 23.752 -14.247 6.003 1.00 54.73 159 LEU B O 1
ATOM 4173 N N . SER B 1 160 ? 25.040 -12.814 7.155 1.00 51.01 160 SER B N 1
ATOM 4174 C CA . SER B 1 160 ? 24.000 -11.800 7.216 1.00 44.20 160 SER B CA 1
ATOM 4175 C C . SER B 1 160 ? 24.033 -10.836 6.048 1.00 42.34 160 SER B C 1
ATOM 4176 O O . SER B 1 160 ? 23.032 -10.153 5.804 1.00 50.30 160 SER B O 1
ATOM 4179 N N . VAL B 1 161 ? 25.139 -10.769 5.308 1.00 42.01 161 VAL B N 1
ATOM 4180 C CA . VAL B 1 161 ? 25.192 -9.885 4.147 1.00 47.95 161 VAL B CA 1
ATOM 4181 C C . VAL B 1 161 ? 25.350 -10.675 2.846 1.00 49.87 161 VAL B C 1
ATOM 4182 O O . VAL B 1 161 ? 24.447 -10.678 2.000 1.00 47.63 161 VAL B O 1
ATOM 4186 N N . PHE B 1 162 ? 26.480 -11.367 2.680 1.00 49.78 162 PHE B N 1
ATOM 4187 C CA . PHE B 1 162 ? 26.795 -11.935 1.366 1.00 58.00 162 PHE B CA 1
ATOM 4188 C C . PHE B 1 162 ? 25.901 -13.135 1.037 1.00 50.76 162 PHE B C 1
ATOM 4189 O O . PHE B 1 162 ? 25.334 -13.210 -0.055 1.00 54.39 162 PHE B O 1
ATOM 4197 N N . HIS B 1 163 ? 25.708 -14.050 1.981 1.00 49.69 163 HIS B N 1
ATOM 4198 C CA . HIS B 1 163 ? 24.859 -15.199 1.712 1.00 50.55 163 HIS B CA 1
ATOM 4199 C C . HIS B 1 163 ? 23.374 -14.893 1.871 1.00 50.61 163 HIS B C 1
ATOM 4200 O O . HIS B 1 163 ? 22.650 -15.702 2.455 1.00 55.26 163 HIS B O 1
ATOM 4207 N N . THR B 1 164 ? 22.884 -13.792 1.297 1.00 49.42 164 THR B N 1
ATOM 4208 C CA . THR B 1 164 ? 21.471 -13.435 1.393 1.00 47.67 164 THR B CA 1
ATOM 4209 C C . THR B 1 164 ? 20.941 -13.103 0.003 1.00 48.87 164 THR B C 1
ATOM 4210 O O . THR B 1 164 ? 21.707 -12.836 -0.924 1.00 50.82 164 THR B O 1
ATOM 4214 N N . LYS B 1 165 ? 19.609 -13.087 -0.116 1.00 47.51 165 LYS B N 1
ATOM 4215 C CA . LYS B 1 165 ? 18.947 -12.831 -1.393 1.00 52.33 165 LYS B CA 1
ATOM 4216 C C . LYS B 1 165 ? 19.207 -11.437 -1.940 1.00 54.60 165 LYS B C 1
ATOM 4217 O O . LYS B 1 165 ? 19.088 -11.226 -3.155 1.00 54.54 165 LYS B O 1
ATOM 4223 N N . ASN B 1 166 ? 19.516 -10.472 -1.076 1.00 56.06 166 ASN B N 1
ATOM 4224 C CA . ASN B 1 166 ? 19.626 -9.070 -1.477 1.00 52.21 166 ASN B CA 1
ATOM 4225 C C . ASN B 1 166 ? 20.714 -8.401 -0.640 1.00 59.11 166 ASN B C 1
ATOM 4226 O O . ASN B 1 166 ? 20.430 -7.646 0.302 1.00 53.14 166 ASN B O 1
ATOM 4231 N N . PRO B 1 167 ? 21.989 -8.652 -0.968 1.00 58.71 167 PRO B N 1
ATOM 4232 C CA . PRO B 1 167 ? 23.074 -8.193 -0.080 1.00 51.66 167 PRO B CA 1
ATOM 4233 C C . PRO B 1 167 ? 23.129 -6.684 0.130 1.00 54.52 167 PRO B C 1
ATOM 4234 O O . PRO B 1 167 ? 23.565 -6.252 1.205 1.00 49.23 167 PRO B O 1
ATOM 4238 N N . LYS B 1 168 ? 22.705 -5.871 -0.846 1.00 50.29 168 LYS B N 1
ATOM 4239 C CA . LYS B 1 168 ? 22.647 -4.424 -0.634 1.00 54.68 168 LYS B CA 1
ATOM 4240 C C . LYS B 1 168 ? 21.727 -4.074 0.536 1.00 52.69 168 LYS B C 1
ATOM 4241 O O . LYS B 1 168 ? 22.117 -3.354 1.475 1.00 54.12 168 LYS B O 1
ATOM 4247 N N . LYS B 1 169 ? 20.488 -4.572 0.471 1.00 52.11 169 LYS B N 1
ATOM 4248 C CA . LYS B 1 169 ? 19.514 -4.405 1.542 1.00 55.19 169 LYS B CA 1
ATOM 4249 C C . LYS B 1 169 ? 20.054 -4.928 2.865 1.00 55.99 169 LYS B C 1
ATOM 4250 O O . LYS B 1 169 ? 19.824 -4.323 3.919 1.00 56.73 169 LYS B O 1
ATOM 4256 N N . SER B 1 170 ? 20.779 -6.049 2.830 1.00 47.54 170 SER B N 1
ATOM 4257 C CA . SER B 1 170 ? 21.301 -6.639 4.058 1.00 48.20 170 SER B CA 1
ATOM 4258 C C . SER B 1 170 ? 22.403 -5.777 4.673 1.00 52.08 170 SER B C 1
ATOM 4259 O O . SER B 1 170 ? 22.511 -5.684 5.903 1.00 48.25 170 SER B O 1
ATOM 4262 N N . SER B 1 171 ? 23.2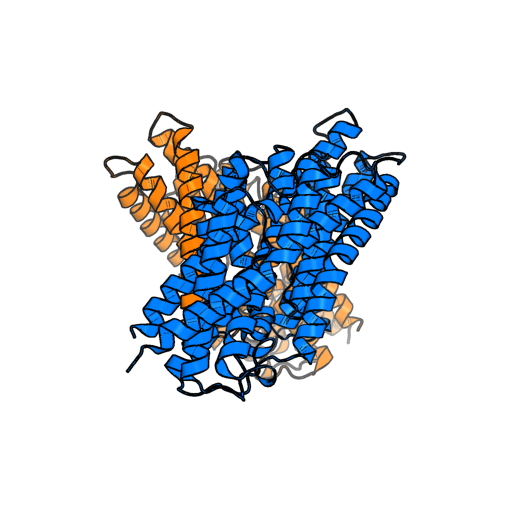57 -5.181 3.832 1.00 47.78 171 SER B N 1
ATOM 4263 C CA . SER B 1 171 ? 24.343 -4.351 4.333 1.00 51.21 171 SER B CA 1
ATOM 4264 C C . SER B 1 171 ? 23.775 -3.117 5.014 1.00 50.94 171 SER B C 1
ATOM 4265 O O . SER B 1 171 ? 24.284 -2.675 6.056 1.00 49.78 171 SER B O 1
ATOM 4268 N N . THR B 1 172 ? 22.678 -2.606 4.452 1.00 52.07 172 THR B N 1
ATOM 4269 C CA . THR B 1 172 ? 21.904 -1.510 5.029 1.00 49.21 172 THR B CA 1
ATOM 4270 C C . THR B 1 172 ? 21.506 -1.760 6.485 1.00 51.48 172 THR B C 1
ATOM 4271 O O . THR B 1 172 ? 21.273 -0.803 7.239 1.00 51.81 172 THR B O 1
ATOM 4275 N N . VAL B 1 173 ? 21.461 -3.021 6.908 1.00 51.34 173 VAL B N 1
ATOM 4276 C CA . VAL B 1 173 ? 21.115 -3.374 8.272 1.00 45.85 173 VAL B CA 1
ATOM 4277 C C . VAL B 1 173 ? 22.329 -3.819 9.078 1.00 48.70 173 VAL B C 1
ATOM 4278 O O . VAL B 1 173 ? 22.406 -3.521 10.276 1.00 50.16 173 VAL B O 1
ATOM 4282 N N . ALA B 1 174 ? 23.278 -4.515 8.459 1.00 49.07 174 ALA B N 1
ATOM 4283 C CA . ALA B 1 174 ? 24.345 -5.148 9.230 1.00 47.88 174 ALA B CA 1
ATOM 4284 C C . ALA B 1 174 ? 25.457 -4.173 9.587 1.00 43.64 174 ALA B C 1
ATOM 4285 O O . ALA B 1 174 ? 26.080 -4.307 10.647 1.00 42.61 174 ALA B O 1
ATOM 4287 N N . ILE B 1 175 ? 25.764 -3.232 8.702 1.00 41.65 175 ILE B N 1
ATOM 4288 C CA . ILE B 1 175 ? 26.820 -2.270 9.006 1.00 48.90 175 ILE B CA 1
ATOM 4289 C C . ILE B 1 175 ? 26.339 -1.331 10.115 1.00 47.58 175 ILE B C 1
ATOM 4290 O O . ILE B 1 175 ? 27.090 -1.095 11.083 1.00 49.23 175 ILE B O 1
ATOM 4295 N N . PRO B 1 176 ? 25.110 -0.784 10.041 1.00 46.78 176 PRO B N 1
ATOM 4296 C CA . PRO B 1 176 ? 24.606 -0.008 11.188 1.00 44.03 176 PRO B CA 1
ATOM 4297 C C . PRO B 1 176 ? 24.583 -0.798 12.472 1.00 47.31 176 PRO B C 1
ATOM 4298 O O . PRO B 1 176 ? 24.858 -0.241 13.547 1.00 47.82 176 PRO B O 1
ATOM 4302 N N . PHE B 1 177 ? 24.272 -2.093 12.400 1.00 43.95 177 PHE B N 1
ATOM 4303 C CA . PHE B 1 177 ? 24.267 -2.875 13.625 1.00 44.01 177 PHE B CA 1
ATOM 4304 C C . PHE B 1 177 ? 25.644 -2.869 14.291 1.00 42.29 177 PHE B C 1
ATOM 4305 O O . PHE B 1 177 ? 25.751 -2.689 15.505 1.00 41.33 177 PHE B O 1
ATOM 4313 N N . PHE B 1 178 ? 26.713 -3.044 13.520 1.00 40.32 178 PHE B N 1
ATOM 4314 C CA . PHE B 1 178 ? 28.017 -3.120 14.168 1.00 40.79 178 PHE B CA 1
ATOM 4315 C C . PHE B 1 178 ? 28.506 -1.750 14.642 1.00 39.76 178 PHE B C 1
ATOM 4316 O O . PHE B 1 178 ? 29.122 -1.658 15.711 1.00 39.47 178 PHE B O 1
ATOM 4324 N N . ILE B 1 179 ? 28.274 -0.686 13.861 1.00 42.98 179 ILE B N 1
ATOM 4325 C CA . ILE B 1 179 ? 28.611 0.659 14.343 1.00 41.85 179 ILE B CA 1
ATOM 4326 C C . ILE B 1 179 ? 27.899 0.942 15.667 1.00 40.36 179 ILE B C 1
ATOM 4327 O O . ILE B 1 179 ? 28.503 1.463 16.622 1.00 40.52 179 ILE B O 1
ATOM 4332 N N . SER B 1 180 ? 26.620 0.558 15.755 1.00 38.49 180 SER B N 1
ATOM 4333 C CA . SER B 1 180 ? 25.832 0.728 16.972 1.00 40.08 180 SER B CA 1
ATOM 4334 C C . SER B 1 180 ? 26.353 -0.118 18.121 1.00 42.19 180 SER B C 1
ATOM 4335 O O . SER B 1 180 ? 26.313 0.307 19.281 1.00 43.27 180 SER B O 1
ATOM 4338 N N . LEU B 1 181 ? 26.797 -1.338 17.835 1.00 41.97 181 LEU B N 1
ATOM 4339 C CA . LEU B 1 181 ? 27.410 -2.151 18.882 1.00 40.80 181 LEU B CA 1
ATOM 4340 C C . LEU B 1 181 ? 28.675 -1.485 19.427 1.00 38.53 181 LEU B C 1
ATOM 4341 O O . LEU B 1 181 ? 28.938 -1.502 20.640 1.00 37.92 181 LEU B O 1
ATOM 4346 N N . ALA B 1 182 ? 29.490 -0.926 18.537 1.00 33.57 182 ALA B N 1
ATOM 4347 C CA . ALA B 1 182 ? 30.707 -0.241 18.965 1.00 37.90 182 ALA B CA 1
ATOM 4348 C C . ALA B 1 182 ? 30.382 0.930 19.901 1.00 40.93 182 ALA B C 1
ATOM 4349 O O . ALA B 1 182 ? 30.990 1.084 20.975 1.00 41.21 182 ALA B O 1
ATOM 4351 N N . ILE B 1 183 ? 29.413 1.759 19.498 1.00 36.38 183 ILE B N 1
ATOM 4352 C CA . ILE B 1 183 ? 28.977 2.898 20.308 1.00 37.86 183 ILE B CA 1
ATOM 4353 C C . ILE B 1 183 ? 28.405 2.434 21.647 1.00 37.87 183 ILE B C 1
ATOM 4354 O O . ILE B 1 183 ? 28.696 3.021 22.703 1.00 35.26 183 ILE B O 1
ATOM 4359 N N . PHE B 1 184 ? 27.574 1.380 21.632 1.00 38.87 184 PHE B N 1
ATOM 4360 C CA . PHE B 1 184 ? 27.048 0.841 22.884 1.00 40.65 184 PHE B CA 1
ATOM 4361 C C . PHE B 1 184 ? 28.177 0.449 23.823 1.00 39.38 184 PHE B C 1
ATOM 4362 O O . PHE B 1 184 ? 28.117 0.716 25.029 1.00 42.12 184 PHE B O 1
ATOM 4370 N N . THR B 1 185 ? 29.215 -0.189 23.287 1.00 36.29 185 THR B N 1
ATOM 4371 C CA . THR B 1 185 ? 30.327 -0.621 24.131 1.00 40.80 185 THR B CA 1
ATOM 4372 C C . THR B 1 185 ? 31.064 0.574 24.731 1.00 38.26 185 THR B C 1
ATOM 4373 O O . THR B 1 185 ? 31.304 0.630 25.947 1.00 40.23 185 THR B O 1
ATOM 4377 N N . MET B 1 186 ? 31.418 1.550 23.889 1.00 37.88 186 MET B N 1
ATOM 4378 C CA . MET B 1 186 ? 32.144 2.724 24.372 1.00 42.17 186 MET B CA 1
ATOM 4379 C C . MET B 1 186 ? 31.348 3.467 25.445 1.00 39.88 186 MET B C 1
ATOM 4380 O O . MET B 1 186 ? 31.876 3.794 26.509 1.00 35.87 186 MET B O 1
ATOM 4385 N N . ILE B 1 187 ? 30.062 3.709 25.189 1.00 39.12 187 ILE B N 1
ATOM 4386 C CA . ILE B 1 187 ? 29.254 4.509 26.091 1.00 34.57 187 ILE B CA 1
ATOM 4387 C C . ILE B 1 187 ? 28.996 3.759 27.393 1.00 40.32 187 ILE B C 1
ATOM 4388 O O . ILE B 1 187 ? 29.184 4.310 28.486 1.00 37.64 187 ILE B O 1
ATOM 4393 N N . SER B 1 188 ? 28.538 2.503 27.308 1.00 37.90 188 SER B N 1
ATOM 4394 C CA . SER B 1 188 ? 28.236 1.768 28.533 1.00 39.83 188 SER B CA 1
ATOM 4395 C C . SER B 1 188 ? 29.472 1.632 29.407 1.00 36.05 188 SER B C 1
ATOM 4396 O O . SER B 1 188 ? 29.393 1.813 30.626 1.00 39.36 188 SER B O 1
ATOM 4399 N N . LEU B 1 189 ? 30.642 1.381 28.809 1.00 38.30 189 LEU B N 1
ATOM 4400 C CA . LEU B 1 189 ? 31.844 1.289 29.637 1.00 37.16 189 LEU B CA 1
ATOM 4401 C C . LEU B 1 189 ? 32.251 2.648 30.202 1.00 39.42 189 LEU B C 1
ATOM 4402 O O . LEU B 1 189 ? 32.711 2.738 31.345 1.00 36.34 189 LEU B O 1
ATOM 4407 N N . PHE B 1 190 ? 32.116 3.720 29.420 1.00 38.60 190 PHE B N 1
ATOM 4408 C CA . PHE B 1 190 ? 32.468 5.033 29.943 1.00 38.34 190 PHE B CA 1
ATOM 4409 C C . PHE B 1 190 ? 31.571 5.407 31.113 1.00 34.46 190 PHE B C 1
ATOM 4410 O O . PHE B 1 190 ? 32.043 5.891 32.145 1.00 37.88 190 PHE B O 1
ATOM 4418 N N . VAL B 1 191 ? 30.276 5.163 30.976 1.00 35.53 191 VAL B N 1
ATOM 4419 C CA . VAL B 1 191 ? 29.337 5.549 32.015 1.00 38.21 191 VAL B CA 1
ATOM 4420 C C . VAL B 1 191 ? 29.516 4.663 33.243 1.00 44.90 191 VAL B C 1
ATOM 4421 O O . VAL B 1 191 ? 29.445 5.139 34.383 1.00 42.70 191 VAL B O 1
ATOM 4425 N N . LYS B 1 192 ? 29.786 3.371 33.034 1.00 40.22 192 LYS B N 1
ATOM 4426 C CA . LYS B 1 192 ? 29.926 2.445 34.154 1.00 40.47 192 LYS B CA 1
ATOM 4427 C C . LYS B 1 192 ? 31.259 2.629 34.870 1.00 37.77 192 LYS B C 1
ATOM 4428 O O . LYS B 1 192 ? 31.292 2.946 36.056 1.00 44.26 192 LYS B O 1
ATOM 4434 N N . LYS B 1 193 ? 32.374 2.457 34.161 1.00 38.61 193 LYS B N 1
ATOM 4435 C CA . LYS B 1 193 ? 33.683 2.473 34.812 1.00 42.85 193 LYS B CA 1
ATOM 4436 C C . LYS B 1 193 ? 34.224 3.875 35.056 1.00 41.38 193 LYS B C 1
ATOM 4437 O O . LYS B 1 193 ? 34.839 4.122 36.096 1.00 46.12 193 LYS B O 1
ATOM 4443 N N . THR B 1 194 ? 34.096 4.797 34.105 1.00 41.40 194 THR B N 1
ATOM 4444 C CA . THR B 1 194 ? 34.731 6.090 34.356 1.00 40.77 194 THR B CA 1
ATOM 4445 C C . THR B 1 194 ? 33.863 6.984 35.232 1.00 45.41 194 THR B C 1
ATOM 4446 O O . THR B 1 194 ? 34.358 7.581 36.192 1.00 48.49 194 THR B O 1
ATOM 4450 N N . LEU B 1 195 ? 32.574 7.114 34.903 1.00 43.23 195 LEU B N 1
ATOM 4451 C CA . LEU B 1 195 ? 31.689 7.982 35.671 1.00 49.17 195 LEU B CA 1
ATOM 4452 C C . LEU B 1 195 ? 31.105 7.294 36.894 1.00 50.77 195 LEU B C 1
ATOM 4453 O O . LEU B 1 195 ? 30.444 7.954 37.696 1.00 55.69 195 LEU B O 1
ATOM 4458 N N . LYS B 1 196 ? 31.321 5.988 37.032 1.00 46.42 196 LYS B N 1
ATOM 4459 C CA . LYS B 1 196 ? 30.944 5.229 38.222 1.00 54.47 196 LYS B CA 1
ATOM 4460 C C . LYS B 1 196 ? 29.443 5.314 38.502 1.00 53.88 196 LYS B C 1
ATOM 4461 O O . LYS B 1 196 ? 29.017 5.515 39.640 1.00 59.84 196 LYS B O 1
ATOM 4467 N N . GLN B 1 197 ? 28.631 5.128 37.445 1.00 49.40 197 GLN B N 1
ATOM 4468 C CA . GLN B 1 197 ? 27.175 5.112 37.552 1.00 54.31 197 GLN B CA 1
ATOM 4469 C C . GLN B 1 197 ? 26.657 3.678 37.606 1.00 50.12 197 GLN B C 1
ATOM 4470 O O . GLN B 1 197 ? 27.355 2.742 37.208 1.00 49.87 197 GLN B O 1
ATOM 4476 N N . PRO B 1 198 ? 25.431 3.458 38.093 1.00 52.88 198 PRO B N 1
ATOM 4477 C CA . PRO B 1 198 ? 24.918 2.083 38.193 1.00 47.76 198 PRO B CA 1
ATOM 4478 C C . PRO B 1 198 ? 24.832 1.393 36.837 1.00 48.44 198 PRO B C 1
ATOM 4479 O O . PRO B 1 198 ? 24.733 2.025 35.783 1.00 49.04 198 PRO B O 1
ATOM 4483 N N . LEU B 1 199 ? 24.828 0.060 36.890 1.00 50.16 199 LEU B N 1
ATOM 4484 C CA . LEU B 1 199 ? 24.822 -0.755 35.678 1.00 50.59 199 LEU B CA 1
ATOM 4485 C C . LEU B 1 199 ? 23.594 -0.491 34.810 1.00 50.08 199 LEU B C 1
ATOM 4486 O O . LEU B 1 199 ? 23.702 -0.408 33.581 1.00 50.90 199 LEU B O 1
ATOM 4491 N N . SER B 1 200 ? 22.415 -0.373 35.426 1.00 49.64 200 SER B N 1
ATOM 4492 C CA . SER B 1 200 ? 21.194 -0.157 34.655 1.00 49.71 200 SER B CA 1
ATOM 4493 C C . SER B 1 200 ? 21.248 1.161 33.886 1.00 47.33 200 SER B C 1
ATOM 4494 O O . SER B 1 200 ? 20.826 1.230 32.725 1.00 50.27 200 SER B O 1
ATOM 4497 N N . GLU B 1 201 ? 21.781 2.215 34.513 1.00 47.44 201 GLU B N 1
ATOM 4498 C CA . GLU B 1 201 ? 21.894 3.507 33.841 1.00 45.48 201 GLU B CA 1
ATOM 4499 C C . GLU B 1 201 ? 22.934 3.461 32.727 1.00 44.47 201 GLU B C 1
ATOM 4500 O O . GLU B 1 201 ? 22.724 4.036 31.650 1.00 39.32 201 GLU B O 1
ATOM 4506 N N . SER B 1 202 ? 24.064 2.787 32.975 1.00 41.29 202 SER B N 1
ATOM 4507 C CA . SER B 1 202 ? 25.071 2.602 31.936 1.00 41.74 202 SER B CA 1
ATOM 4508 C C . SER B 1 202 ? 24.484 1.904 30.718 1.00 41.07 202 SER B C 1
ATOM 4509 O O . SER B 1 202 ? 24.690 2.341 29.578 1.00 40.26 202 SER B O 1
ATOM 4512 N N . PHE B 1 203 ? 23.740 0.818 30.943 1.00 43.56 203 PHE B N 1
ATOM 4513 C CA . PHE B 1 203 ? 23.145 0.088 29.828 1.00 47.07 203 PHE B CA 1
ATOM 4514 C C . PHE B 1 203 ? 22.094 0.927 29.129 1.00 41.21 203 PHE B C 1
ATOM 4515 O O . PHE B 1 203 ? 21.982 0.894 27.902 1.00 39.58 203 PHE B O 1
ATOM 4523 N N . LEU B 1 204 ? 21.291 1.664 29.897 1.00 40.86 204 LEU B N 1
ATOM 4524 C CA . LEU B 1 204 ? 20.241 2.470 29.287 1.00 42.74 204 LEU B CA 1
ATOM 4525 C C . LEU B 1 204 ? 20.837 3.541 28.376 1.00 40.64 204 LEU B C 1
ATOM 4526 O O . LEU B 1 204 ? 20.359 3.760 27.254 1.00 41.86 204 LEU B O 1
ATOM 4531 N N . LEU B 1 205 ? 21.918 4.186 28.823 1.00 39.68 205 LEU B N 1
ATOM 4532 C CA . LEU B 1 205 ? 22.578 5.180 27.979 1.00 41.87 205 LEU B CA 1
ATOM 4533 C C . LEU B 1 205 ? 23.248 4.525 26.772 1.00 37.43 205 LEU B C 1
ATOM 4534 O O . LEU B 1 205 ? 23.200 5.066 25.653 1.00 36.50 205 LEU B O 1
ATOM 4539 N N . GLY B 1 206 ? 23.898 3.369 26.976 1.00 35.76 206 GLY B N 1
ATOM 4540 C CA . GLY B 1 206 ? 24.465 2.652 25.842 1.00 39.11 206 GLY B CA 1
ATOM 4541 C C . GLY B 1 206 ? 23.420 2.333 24.793 1.00 37.66 206 GLY B C 1
ATOM 4542 O O . GLY B 1 206 ? 23.641 2.545 23.596 1.00 39.32 206 GLY B O 1
ATOM 4543 N N . ILE B 1 207 ? 22.248 1.856 25.232 1.00 38.80 207 ILE B N 1
ATOM 4544 C CA . ILE B 1 207 ? 21.193 1.496 24.288 1.00 38.35 207 ILE B CA 1
ATOM 4545 C C . ILE B 1 207 ? 20.687 2.728 23.554 1.00 40.23 207 ILE B C 1
ATOM 4546 O O . ILE B 1 207 ? 20.483 2.692 22.335 1.00 41.90 207 ILE B O 1
ATOM 4551 N N . ALA B 1 208 ? 20.460 3.842 24.266 1.00 37.37 208 ALA B N 1
ATOM 4552 C CA . ALA B 1 208 ? 19.910 5.005 23.561 1.00 37.91 208 ALA B CA 1
ATOM 4553 C C . ALA B 1 208 ? 20.893 5.522 22.508 1.00 34.93 208 ALA B C 1
ATOM 4554 O O . ALA B 1 208 ? 20.498 5.855 21.376 1.00 39.84 208 ALA B O 1
ATOM 4556 N N . PHE B 1 209 ? 22.182 5.598 22.861 1.00 34.10 209 PHE B N 1
ATOM 4557 C CA . PHE B 1 209 ? 23.189 5.991 21.878 1.00 36.91 209 PHE B CA 1
ATOM 4558 C C . PHE B 1 209 ? 23.211 5.029 20.692 1.00 38.17 209 PHE B C 1
ATOM 4559 O O . PHE B 1 209 ? 23.388 5.452 19.538 1.00 34.71 209 PHE B O 1
ATOM 4567 N N . SER B 1 210 ? 23.022 3.724 20.963 1.00 39.69 210 SER B N 1
ATOM 4568 C CA . SER B 1 210 ? 22.967 2.725 19.892 1.00 40.14 210 SER B CA 1
ATOM 4569 C C . SER B 1 210 ? 21.810 2.990 18.951 1.00 37.89 210 SER B C 1
ATOM 4570 O O . SER B 1 210 ? 21.945 2.857 17.734 1.00 40.72 210 SER B O 1
ATOM 4573 N N . LEU B 1 211 ? 20.636 3.275 19.515 1.00 37.82 211 LEU B N 1
ATOM 4574 C CA . LEU B 1 211 ? 19.442 3.497 18.706 1.00 38.45 211 LEU B CA 1
ATOM 4575 C C . LEU B 1 211 ? 19.631 4.673 17.762 1.00 42.55 211 LEU B C 1
ATOM 4576 O O . LEU B 1 211 ? 19.349 4.571 16.554 1.00 39.58 211 LEU B O 1
ATOM 4581 N N . VAL B 1 212 ? 20.132 5.803 18.294 1.00 40.64 212 VAL B N 1
ATOM 4582 C CA . VAL B 1 212 ? 20.356 6.976 17.439 1.00 38.08 212 VAL B CA 1
ATOM 4583 C C . VAL B 1 212 ? 21.395 6.667 16.365 1.00 37.84 212 VAL B C 1
ATOM 4584 O O . VAL B 1 212 ? 21.233 7.024 15.185 1.00 36.50 212 VAL B O 1
ATOM 4588 N N . THR B 1 213 ? 22.496 6.025 16.774 1.00 40.45 213 THR B N 1
ATOM 4589 C CA . THR B 1 213 ? 23.558 5.653 15.845 1.00 40.96 213 THR B CA 1
ATOM 4590 C C . THR B 1 213 ? 23.026 4.760 14.731 1.00 39.06 213 THR B C 1
ATOM 4591 O O . THR B 1 213 ? 23.306 4.989 13.550 1.00 38.62 213 THR B O 1
ATOM 4595 N N . PHE B 1 214 ? 22.243 3.739 15.093 1.00 39.40 214 PHE B N 1
ATOM 4596 C CA . PHE B 1 214 ? 21.709 2.821 14.093 1.00 45.40 214 PHE B CA 1
ATOM 4597 C C . PHE B 1 214 ? 20.854 3.569 13.094 1.00 44.02 214 PHE B C 1
ATOM 4598 O O . PHE B 1 214 ? 20.958 3.335 11.885 1.00 39.46 214 PHE B O 1
ATOM 4606 N N . PHE B 1 215 ? 20.003 4.479 13.582 1.00 43.17 215 PHE B N 1
ATOM 4607 C CA . PHE B 1 215 ? 19.132 5.231 12.683 1.00 39.38 215 PHE B CA 1
ATOM 4608 C C . PHE B 1 215 ? 19.955 6.026 11.669 1.00 42.66 215 PHE B C 1
ATOM 4609 O O . PHE B 1 215 ? 19.763 5.914 10.441 1.00 41.41 215 PHE B O 1
ATOM 4617 N N . VAL B 1 216 ? 20.917 6.799 12.171 1.00 41.99 216 VAL B N 1
ATOM 4618 C CA . VAL B 1 216 ? 21.678 7.700 11.305 1.00 43.58 216 VAL B CA 1
ATOM 4619 C C . VAL B 1 216 ? 22.538 6.917 10.318 1.00 40.00 216 VAL B C 1
ATOM 4620 O O . VAL B 1 216 ? 22.595 7.242 9.125 1.00 40.82 216 VAL B O 1
ATOM 4624 N N . VAL B 1 217 ? 23.258 5.904 10.808 1.00 38.64 217 VAL B N 1
ATOM 4625 C CA . VAL B 1 217 ? 24.110 5.111 9.931 1.00 41.75 217 VAL B CA 1
ATOM 4626 C C . VAL B 1 217 ? 23.267 4.344 8.918 1.00 42.93 217 VAL B C 1
ATOM 4627 O O . VAL B 1 217 ? 23.664 4.189 7.764 1.00 43.11 217 VAL B O 1
ATOM 4631 N N . HIS B 1 218 ? 22.094 3.857 9.327 1.00 41.32 218 HIS B N 1
ATOM 4632 C CA . HIS B 1 218 ? 21.213 3.183 8.388 1.00 45.52 218 HIS B CA 1
ATOM 4633 C C . HIS B 1 218 ? 20.876 4.093 7.219 1.00 50.36 218 HIS B C 1
ATOM 4634 O O . HIS B 1 218 ? 20.980 3.683 6.058 1.00 51.34 218 HIS B O 1
ATOM 4641 N N . PHE B 1 219 ? 20.503 5.349 7.491 1.00 48.16 219 PHE B N 1
ATOM 4642 C CA . PHE B 1 219 ? 20.153 6.191 6.341 1.00 49.60 219 PHE B CA 1
ATOM 4643 C C . PHE B 1 219 ? 21.378 6.606 5.527 1.00 50.68 219 PHE B C 1
ATOM 4644 O O . PHE B 1 219 ? 21.300 6.696 4.286 1.00 54.19 219 PHE B O 1
ATOM 4652 N N . ALA B 1 220 ? 22.530 6.792 6.173 1.00 47.39 220 ALA B N 1
ATOM 4653 C CA . ALA B 1 220 ? 23.736 7.057 5.391 1.00 50.32 220 ALA B CA 1
ATOM 4654 C C . ALA B 1 220 ? 24.075 5.875 4.468 1.00 51.57 220 ALA B C 1
ATOM 4655 O O . ALA B 1 220 ? 24.458 6.073 3.306 1.00 54.49 220 ALA B O 1
ATOM 4657 N N . VAL B 1 221 ? 23.893 4.639 4.952 1.00 49.95 221 VAL B N 1
ATOM 4658 C CA . VAL B 1 221 ? 24.207 3.455 4.150 1.00 51.07 221 VAL B CA 1
ATOM 4659 C C . VAL B 1 221 ? 23.197 3.282 3.020 1.00 53.25 221 VAL B C 1
ATOM 4660 O O . VAL B 1 221 ? 23.564 2.916 1.899 1.00 52.91 221 VAL B O 1
ATOM 4664 N N . ARG B 1 222 ? 21.903 3.463 3.310 1.00 54.84 222 ARG B N 1
ATOM 4665 C CA . ARG B 1 222 ? 20.898 3.463 2.248 1.00 55.62 222 ARG B CA 1
ATOM 4666 C C . ARG B 1 222 ? 21.319 4.380 1.111 1.00 58.32 222 ARG B C 1
ATOM 4667 O O . ARG B 1 222 ? 21.194 4.030 -0.067 1.00 62.39 222 ARG B O 1
ATOM 4675 N N . LYS B 1 223 ? 21.809 5.573 1.447 1.00 54.18 223 LYS B N 1
ATOM 4676 C CA . LYS B 1 223 ? 22.313 6.459 0.402 1.00 62.13 223 LYS B CA 1
ATOM 4677 C C . LYS B 1 223 ? 23.490 5.826 -0.345 1.00 61.40 223 LYS B C 1
ATOM 4678 O O . LYS B 1 223 ? 23.473 5.707 -1.575 1.00 57.95 223 LYS B O 1
ATOM 4684 N N . LEU B 1 224 ? 24.522 5.407 0.394 1.00 58.19 224 LEU B N 1
ATOM 4685 C CA . LEU B 1 224 ? 25.773 4.958 -0.225 1.00 57.57 224 LEU B CA 1
ATOM 4686 C C . LEU B 1 224 ? 25.571 3.743 -1.122 1.00 55.14 224 LEU B C 1
ATOM 4687 O O . LEU B 1 224 ? 26.224 3.605 -2.163 1.00 55.47 224 LEU B O 1
ATOM 4692 N N . ILE B 1 225 ? 24.691 2.835 -0.717 1.00 52.83 225 ILE B N 1
ATOM 4693 C CA . ILE B 1 225 ? 24.512 1.572 -1.403 1.00 54.40 225 ILE B CA 1
ATOM 4694 C C . ILE B 1 225 ? 23.976 1.759 -2.815 1.00 62.23 225 ILE B C 1
ATOM 4695 O O . ILE B 1 225 ? 24.043 0.825 -3.621 1.00 61.27 225 ILE B O 1
ATOM 4700 N N . ASN B 1 226 ? 23.485 2.961 -3.139 1.00 60.66 226 ASN B N 1
ATOM 4701 C CA . ASN B 1 226 ? 22.940 3.304 -4.447 1.00 63.14 226 ASN B CA 1
ATOM 4702 C C . ASN B 1 226 ? 23.977 3.868 -5.408 1.00 60.09 226 ASN B C 1
ATOM 4703 O O . ASN B 1 226 ? 23.622 4.187 -6.542 1.00 63.79 226 ASN B O 1
ATOM 4708 N N . GLU B 1 227 ? 25.236 4.017 -4.995 1.00 62.76 227 GLU B N 1
ATOM 4709 C CA . GLU B 1 227 ? 26.229 4.625 -5.878 1.00 67.84 227 GLU B CA 1
ATOM 4710 C C . GLU B 1 227 ? 26.823 3.647 -6.884 1.00 65.43 227 GLU B C 1
ATOM 4711 O O . GLU B 1 227 ? 27.386 4.086 -7.893 1.00 61.39 227 GLU B O 1
ATOM 4717 N N . LYS B 1 228 ? 26.741 2.345 -6.628 1.00 59.77 228 LYS B N 1
ATOM 4718 C CA . LYS B 1 228 ? 27.273 1.340 -7.535 1.00 60.84 228 LYS B CA 1
ATOM 4719 C C . LYS B 1 228 ? 26.155 0.396 -7.951 1.00 62.88 228 LYS B C 1
ATOM 4720 O O . LYS B 1 228 ? 25.260 0.089 -7.154 1.00 64.55 228 LYS B O 1
ATOM 4726 N N . LYS B 1 229 ? 26.209 -0.058 -9.206 1.00 63.40 229 LYS B N 1
ATOM 4727 C CA . LYS B 1 229 ? 25.190 -0.963 -9.727 1.00 59.79 229 LYS B CA 1
ATOM 4728 C C . LYS B 1 229 ? 25.446 -2.402 -9.289 1.00 60.74 229 LYS B C 1
ATOM 4729 O O . LYS B 1 229 ? 24.531 -3.081 -8.803 1.00 61.47 229 LYS B O 1
ATOM 4735 N N . ASP B 1 230 ? 26.680 -2.884 -9.449 1.00 56.67 230 ASP B N 1
ATOM 4736 C CA . ASP B 1 230 ? 26.993 -4.258 -9.085 1.00 52.32 230 ASP B CA 1
ATOM 4737 C C . ASP B 1 230 ? 26.885 -4.464 -7.577 1.00 56.43 230 ASP B C 1
ATOM 4738 O O . ASP B 1 230 ? 27.355 -3.640 -6.790 1.00 58.04 230 ASP B O 1
ATOM 4743 N N . VAL B 1 231 ? 26.294 -5.597 -7.187 1.00 53.90 231 VAL B N 1
ATOM 4744 C CA . VAL B 1 231 ? 26.003 -5.878 -5.784 1.00 53.48 231 VAL B CA 1
ATOM 4745 C C . VAL B 1 231 ? 27.279 -5.856 -4.947 1.00 58.64 231 VAL B C 1
ATOM 4746 O O . VAL B 1 231 ? 27.354 -5.185 -3.905 1.00 55.37 231 VAL B O 1
ATOM 4750 N N . TYR B 1 232 ? 28.300 -6.599 -5.384 1.00 54.51 232 TYR B N 1
ATOM 4751 C CA . TYR B 1 232 ? 29.503 -6.734 -4.572 1.00 58.18 232 TYR B CA 1
ATOM 4752 C C . TYR B 1 232 ? 30.305 -5.441 -4.554 1.00 52.82 232 TYR B C 1
ATOM 4753 O O . TYR B 1 232 ? 30.864 -5.063 -3.518 1.00 52.68 232 TYR B O 1
ATOM 4762 N N . ASP B 1 233 ? 30.357 -4.741 -5.681 1.00 51.21 233 ASP B N 1
ATOM 4763 C CA . ASP B 1 233 ? 31.055 -3.463 -5.717 1.00 55.40 233 ASP B CA 1
ATOM 4764 C C . ASP B 1 233 ? 30.386 -2.449 -4.786 1.00 54.01 233 ASP B C 1
ATOM 4765 O O . ASP B 1 233 ? 31.068 -1.686 -4.090 1.00 46.98 233 ASP B O 1
ATOM 4770 N N . ALA B 1 234 ? 29.048 -2.467 -4.724 1.00 54.78 234 ALA B N 1
ATOM 4771 C CA . ALA B 1 234 ? 28.315 -1.540 -3.865 1.00 53.97 234 ALA B CA 1
ATOM 4772 C C . ALA B 1 234 ? 28.528 -1.868 -2.391 1.00 51.09 234 ALA B C 1
ATOM 4773 O O . ALA B 1 234 ? 28.741 -0.963 -1.568 1.00 48.90 234 ALA B O 1
ATOM 4775 N N . VAL B 1 235 ? 28.481 -3.157 -2.041 1.00 45.16 235 VAL B N 1
ATOM 4776 C CA . VAL B 1 235 ? 28.679 -3.550 -0.652 1.00 43.58 235 VAL B CA 1
ATOM 4777 C C . VAL B 1 235 ? 30.096 -3.220 -0.202 1.00 49.27 235 VAL B C 1
ATOM 4778 O O . VAL B 1 235 ? 30.304 -2.699 0.905 1.00 53.58 235 VAL B O 1
ATOM 4782 N N . GLU B 1 236 ? 31.094 -3.495 -1.045 1.00 46.82 236 GLU B N 1
ATOM 4783 C CA . GLU B 1 236 ? 32.455 -3.160 -0.647 1.00 46.64 236 GLU B CA 1
ATOM 4784 C C . GLU B 1 236 ? 32.654 -1.660 -0.564 1.00 47.51 236 GLU B C 1
ATOM 4785 O O . GLU B 1 236 ? 33.449 -1.196 0.256 1.00 45.61 236 GLU B O 1
ATOM 4791 N N . ASN B 1 237 ? 31.936 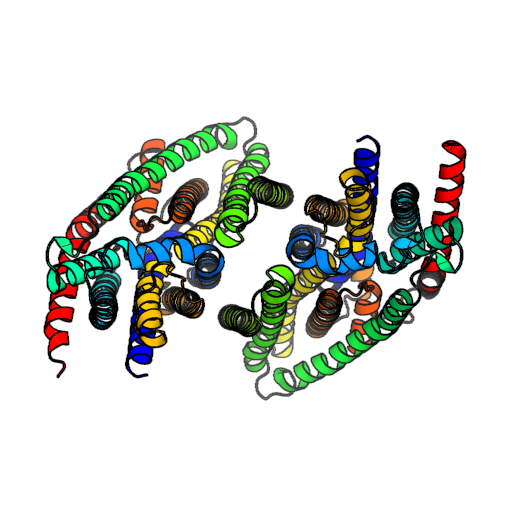-0.888 -1.383 1.00 46.39 237 ASN B N 1
ATOM 4792 C CA . ASN B 1 237 ? 32.029 0.563 -1.298 1.00 44.36 237 ASN B CA 1
ATOM 4793 C C . ASN B 1 237 ? 31.484 1.069 0.040 1.00 43.97 237 ASN B C 1
ATOM 4794 O O . ASN B 1 237 ? 32.081 1.945 0.689 1.00 46.22 237 ASN B O 1
ATOM 4799 N N . VAL B 1 238 ? 30.374 0.483 0.488 1.00 40.68 238 VAL B N 1
ATOM 4800 C CA . VAL B 1 238 ? 29.817 0.839 1.788 1.00 47.94 238 VAL B CA 1
ATOM 4801 C C . VAL B 1 238 ? 30.769 0.437 2.919 1.00 50.06 238 VAL B C 1
ATOM 4802 O O . VAL B 1 238 ? 31.009 1.215 3.853 1.00 43.28 238 VAL B O 1
ATOM 4806 N N . PHE B 1 239 ? 31.334 -0.775 2.856 1.00 44.08 239 PHE B N 1
ATOM 4807 C CA . PHE B 1 239 ? 32.327 -1.153 3.856 1.00 43.98 239 PHE B CA 1
ATOM 4808 C C . PHE B 1 239 ? 33.537 -0.236 3.809 1.00 44.84 239 PHE B C 1
ATOM 4809 O O . PHE B 1 239 ? 34.143 0.044 4.850 1.00 39.78 239 PHE B O 1
ATOM 4817 N N . LYS B 1 240 ? 33.896 0.247 2.618 1.00 44.50 240 LYS B N 1
ATOM 4818 C CA . LYS B 1 240 ? 35.051 1.124 2.478 1.00 47.36 240 LYS B CA 1
ATOM 4819 C C . LYS B 1 240 ? 34.850 2.416 3.246 1.00 46.90 240 LYS B C 1
ATOM 4820 O O . LYS B 1 240 ? 35.791 2.950 3.847 1.00 44.78 240 LYS B O 1
ATOM 4826 N N . ARG B 1 241 ? 33.633 2.947 3.211 1.00 44.47 241 ARG B N 1
ATOM 4827 C CA . ARG B 1 241 ? 33.395 4.153 3.990 1.00 44.68 241 ARG B CA 1
ATOM 4828 C C . ARG B 1 241 ? 33.247 3.845 5.482 1.00 45.77 241 ARG B C 1
ATOM 4829 O O . ARG B 1 241 ? 33.761 4.593 6.319 1.00 42.99 241 ARG B O 1
ATOM 4837 N N . ALA B 1 242 ? 32.585 2.737 5.836 1.00 40.67 242 ALA B N 1
ATOM 4838 C CA . ALA B 1 242 ? 32.336 2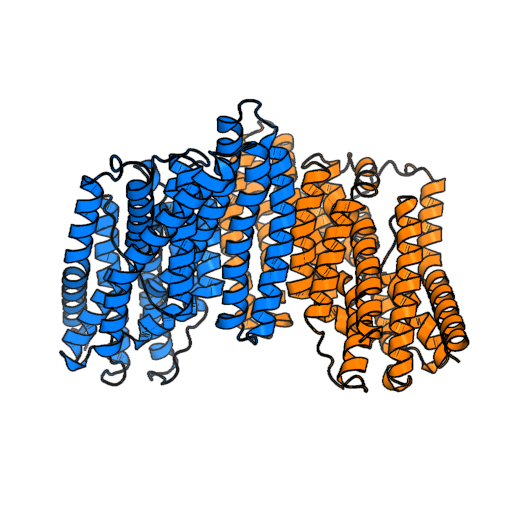.413 7.241 1.00 43.94 242 ALA B CA 1
ATOM 4839 C C . ALA B 1 242 ? 33.605 2.013 7.996 1.00 43.21 242 ALA B C 1
ATOM 4840 O O . ALA B 1 242 ? 33.673 2.157 9.234 1.00 40.78 242 ALA B O 1
ATOM 4842 N N . GLN B 1 243 ? 34.614 1.510 7.285 1.00 40.45 243 GLN B N 1
ATOM 4843 C CA . GLN B 1 243 ? 35.848 1.138 7.957 1.00 43.96 243 GLN B CA 1
ATOM 4844 C C . GLN B 1 243 ? 36.662 2.361 8.367 1.00 41.10 243 GLN B C 1
ATOM 4845 O O . GLN B 1 243 ? 37.584 2.240 9.172 1.00 40.75 243 GLN B O 1
ATOM 4851 N N . ILE B 1 244 ? 36.273 3.555 7.932 1.00 43.66 244 ILE B N 1
ATOM 4852 C CA . ILE B 1 244 ? 36.819 4.762 8.541 1.00 40.50 244 ILE B CA 1
ATOM 4853 C C . ILE B 1 244 ? 36.320 4.892 9.979 1.00 40.30 244 ILE B C 1
ATOM 4854 O O . ILE B 1 244 ? 37.088 5.196 10.907 1.00 43.10 244 ILE B O 1
ATOM 4859 N N . LEU B 1 245 ? 35.019 4.672 10.181 1.00 37.34 245 LEU B N 1
ATOM 4860 C CA . LEU B 1 245 ? 34.458 4.723 11.523 1.00 41.74 245 LEU B CA 1
ATOM 4861 C C . LEU B 1 245 ? 35.127 3.682 12.404 1.00 43.10 245 LEU B C 1
ATOM 4862 O O . LEU B 1 245 ? 35.495 3.947 13.560 1.00 34.79 245 LEU B O 1
ATOM 4867 N N . THR B 1 246 ? 35.286 2.484 11.858 1.00 37.05 246 THR B N 1
ATOM 4868 C CA . THR B 1 246 ? 35.869 1.409 12.647 1.00 39.32 246 THR B CA 1
ATOM 4869 C C . THR B 1 246 ? 37.358 1.677 12.937 1.00 36.96 246 THR B C 1
ATOM 4870 O O . THR B 1 246 ? 37.871 1.299 14.003 1.00 37.71 246 THR B O 1
ATOM 4874 N N . SER B 1 247 ? 38.042 2.428 12.064 1.00 36.07 247 SER B N 1
ATOM 4875 C CA . SER B 1 247 ? 39.399 2.861 12.392 1.00 40.14 247 SER B CA 1
ATOM 4876 C C . SER B 1 247 ? 39.400 3.853 13.557 1.00 42.79 247 SER B C 1
ATOM 4877 O O . SER B 1 247 ? 40.305 3.825 14.410 1.00 40.04 247 SER B O 1
ATOM 4880 N N . CYS B 1 248 ? 38.404 4.748 13.595 1.00 36.79 248 CYS B N 1
ATOM 4881 C CA . CYS B 1 248 ? 38.262 5.649 14.742 1.00 37.04 248 CYS B CA 1
ATOM 4882 C C . CYS B 1 248 ? 38.064 4.859 16.026 1.00 34.88 248 CYS B C 1
ATOM 4883 O O . CYS B 1 248 ? 38.601 5.213 17.086 1.00 34.12 248 CYS B O 1
ATOM 4886 N N . TYR B 1 249 ? 37.217 3.837 15.955 1.00 33.41 249 TYR B N 1
ATOM 4887 C CA . TYR B 1 249 ? 36.967 2.968 17.098 1.00 37.78 249 TYR B CA 1
ATOM 4888 C C . TYR B 1 249 ? 38.281 2.365 17.611 1.00 38.17 249 TYR B C 1
ATOM 4889 O O . TYR B 1 249 ? 38.562 2.381 18.826 1.00 38.92 249 TYR B O 1
ATOM 4898 N N . VAL B 1 250 ? 39.144 1.914 16.688 1.00 33.70 250 VAL B N 1
ATOM 4899 C CA . VAL B 1 250 ? 40.428 1.371 17.144 1.00 39.56 250 VAL B CA 1
ATOM 4900 C C . VAL B 1 250 ? 41.282 2.459 17.789 1.00 33.73 250 VAL B C 1
ATOM 4901 O O . VAL B 1 250 ? 41.905 2.225 18.827 1.00 35.83 250 VAL B O 1
ATOM 4905 N N . SER B 1 251 ? 41.338 3.647 17.180 1.00 33.39 251 SER B N 1
ATOM 4906 C CA . SER B 1 251 ? 42.117 4.770 17.715 1.00 34.76 251 SER B CA 1
ATOM 4907 C C . SER B 1 251 ? 41.728 5.115 19.148 1.00 33.34 251 SER B C 1
ATOM 4908 O O . SER B 1 251 ? 42.586 5.365 20.006 1.00 32.42 251 SER B O 1
ATOM 4911 N N . PHE B 1 252 ? 40.420 5.217 19.385 1.00 33.91 252 PHE B N 1
ATOM 4912 C CA . PHE B 1 252 ? 39.886 5.477 20.712 1.00 31.99 252 PHE B CA 1
ATOM 4913 C C . PHE B 1 252 ? 40.349 4.410 21.695 1.00 32.90 252 PHE B C 1
ATOM 4914 O O . PHE B 1 252 ? 40.839 4.722 22.793 1.00 35.29 252 PHE B O 1
ATOM 4922 N N . SER B 1 253 ? 40.178 3.136 21.318 1.00 32.46 253 SER B N 1
ATOM 4923 C CA . SER B 1 253 ? 40.519 2.059 22.241 1.00 34.64 253 SER B CA 1
ATOM 4924 C C . SER B 1 253 ? 42.026 1.997 22.465 1.00 30.06 253 SER B C 1
ATOM 4925 O O . SER B 1 253 ? 42.487 1.650 23.554 1.00 30.06 253 SER B O 1
ATOM 4928 N N . HIS B 1 254 ? 42.797 2.429 21.474 1.00 31.71 254 HIS B N 1
ATOM 4929 C CA . HIS B 1 254 ? 44.241 2.478 21.630 1.00 33.01 254 HIS B CA 1
ATOM 4930 C C . HIS B 1 254 ? 44.648 3.540 22.646 1.00 35.93 254 HIS B C 1
ATOM 4931 O O . HIS B 1 254 ? 45.494 3.284 23.516 1.00 36.81 254 HIS B O 1
ATOM 4938 N N . GLY B 1 255 ? 44.091 4.753 22.522 1.00 31.74 255 GLY B N 1
ATOM 4939 C CA . GLY B 1 255 ? 44.322 5.770 23.540 1.00 30.06 255 GLY B CA 1
ATOM 4940 C C . GLY B 1 255 ? 43.935 5.289 24.926 1.00 30.06 255 GLY B C 1
ATOM 4941 O O . GLY B 1 255 ? 44.683 5.479 25.885 1.00 32.00 255 GLY B O 1
ATOM 4942 N N . ALA B 1 256 ? 42.801 4.583 25.021 1.00 31.21 256 ALA B N 1
ATOM 4943 C CA . ALA B 1 256 ? 42.308 4.111 26.308 1.00 33.01 256 ALA B CA 1
ATOM 4944 C C . ALA B 1 256 ? 43.270 3.099 26.958 1.00 35.04 256 ALA B C 1
ATOM 4945 O O . ALA B 1 256 ? 43.567 3.193 28.157 1.00 30.06 256 ALA B O 1
ATOM 4947 N N . ASN B 1 257 ? 43.800 2.155 26.174 1.00 30.06 257 ASN B N 1
ATOM 4948 C CA . ASN B 1 257 ? 44.666 1.136 26.766 1.00 30.06 257 ASN B CA 1
ATOM 4949 C C . ASN B 1 257 ? 46.104 1.614 26.922 1.00 31.31 257 ASN B C 1
ATOM 4950 O O . ASN B 1 257 ? 46.762 1.264 27.907 1.00 30.87 257 ASN B O 1
ATOM 4955 N N . ASP B 1 258 ? 46.608 2.427 25.994 1.00 30.06 258 ASP B N 1
ATOM 4956 C CA . ASP B 1 258 ? 48.031 2.707 25.945 1.00 30.06 258 ASP B CA 1
ATOM 4957 C C . ASP B 1 258 ? 48.444 4.049 26.545 1.00 34.05 258 ASP B C 1
ATOM 4958 O O . ASP B 1 258 ? 49.652 4.250 26.728 1.00 30.77 258 ASP B O 1
ATOM 4963 N N . VAL B 1 259 ? 47.517 4.983 26.832 1.00 30.06 259 VAL B N 1
ATOM 4964 C CA . VAL B 1 259 ? 48.018 6.202 27.471 1.00 35.78 259 VAL B CA 1
ATOM 4965 C C . VAL B 1 259 ? 48.717 5.840 28.775 1.00 31.11 259 VAL B C 1
ATOM 4966 O O . VAL B 1 259 ? 49.706 6.473 29.141 1.00 35.31 259 VAL B O 1
ATOM 4970 N N . ALA B 1 260 ? 48.269 4.771 29.436 1.00 30.06 260 ALA B N 1
ATOM 4971 C CA . ALA B 1 260 ? 48.940 4.235 30.622 1.00 33.85 260 ALA B CA 1
ATOM 4972 C C . ALA B 1 260 ? 50.444 4.049 30.445 1.00 34.98 260 ALA B C 1
ATOM 4973 O O . ALA B 1 260 ? 51.191 4.249 31.405 1.00 36.70 260 ALA B O 1
ATOM 4975 N N . ASN B 1 261 ? 50.915 3.684 29.248 1.00 30.51 261 ASN B N 1
ATOM 4976 C CA . ASN B 1 261 ? 52.345 3.398 29.125 1.00 35.23 261 ASN B CA 1
ATOM 4977 C C . ASN B 1 261 ? 53.205 4.633 29.348 1.00 35.21 261 ASN B C 1
ATOM 4978 O O . ASN B 1 261 ? 54.404 4.506 29.656 1.00 32.40 261 ASN B O 1
ATOM 4983 N N . ALA B 1 262 ? 52.622 5.821 29.203 1.00 34.67 262 ALA B N 1
ATOM 4984 C CA . ALA B 1 262 ? 53.300 7.058 29.571 1.00 35.70 262 ALA B CA 1
ATOM 4985 C C . ALA B 1 262 ? 52.733 7.688 30.832 1.00 36.34 262 ALA B C 1
ATOM 4986 O O . ALA B 1 262 ? 53.494 8.240 31.631 1.00 35.81 262 ALA B O 1
ATOM 4988 N N . ALA B 1 263 ? 51.420 7.573 31.053 1.00 36.37 263 ALA B N 1
ATOM 4989 C CA . ALA B 1 263 ? 50.763 8.263 32.157 1.00 37.62 263 ALA B CA 1
ATOM 4990 C C . ALA B 1 263 ? 50.952 7.546 33.493 1.00 36.96 263 ALA B C 1
ATOM 4991 O O . ALA B 1 263 ? 50.953 8.214 34.540 1.00 35.45 263 ALA B O 1
ATOM 4993 N N . GLY B 1 264 ? 51.055 6.212 33.497 1.00 31.85 264 GLY B N 1
ATOM 4994 C CA . GLY B 1 264 ? 51.329 5.477 34.709 1.00 33.93 264 GLY B CA 1
ATOM 4995 C C . GLY B 1 264 ? 52.637 5.882 35.362 1.00 34.54 264 GLY B C 1
ATOM 4996 O O . GLY B 1 264 ? 52.663 6.283 36.527 1.00 36.91 264 GLY B O 1
ATOM 4997 N N . PRO B 1 265 ? 53.753 5.819 34.624 1.00 37.25 265 PRO B N 1
ATOM 4998 C CA . PRO B 1 265 ? 55.026 6.244 35.241 1.00 34.35 265 PRO B CA 1
ATOM 4999 C C . PRO B 1 265 ? 55.011 7.689 35.690 1.00 35.76 265 PRO B C 1
ATOM 5000 O O . PRO B 1 265 ? 55.475 7.999 36.804 1.00 39.23 265 PRO B O 1
ATOM 5004 N N . VAL B 1 266 ? 54.446 8.584 34.866 1.00 37.22 266 VAL B N 1
ATOM 5005 C CA . VAL B 1 266 ? 54.361 9.994 35.248 1.00 35.43 266 VAL B CA 1
ATOM 5006 C C . VAL B 1 266 ? 53.500 10.154 36.498 1.00 34.77 266 VAL B C 1
ATOM 5007 O O . VAL B 1 266 ? 53.843 10.914 37.408 1.00 37.00 266 VAL B O 1
ATOM 5011 N N . ALA B 1 267 ? 52.345 9.482 36.538 1.00 36.78 267 ALA B N 1
ATOM 5012 C CA . ALA B 1 267 ? 51.496 9.543 37.728 1.00 38.08 267 ALA B CA 1
ATOM 5013 C C . ALA B 1 267 ? 52.240 9.064 38.972 1.00 43.14 267 ALA B C 1
ATOM 5014 O O . ALA B 1 267 ? 52.065 9.620 40.062 1.00 37.22 267 ALA B O 1
ATOM 5016 N N . ALA B 1 268 ? 53.050 8.015 38.842 1.00 37.39 268 ALA B N 1
ATOM 5017 C CA . ALA B 1 268 ? 53.774 7.536 40.012 1.00 41.46 268 ALA B CA 1
ATOM 5018 C C . ALA B 1 268 ? 54.722 8.616 40.520 1.00 41.61 268 ALA B C 1
ATOM 5019 O O . ALA B 1 268 ? 54.831 8.845 41.738 1.00 38.80 268 ALA B O 1
ATOM 5021 N N . VAL B 1 269 ? 55.389 9.314 39.596 1.00 35.03 269 VAL B N 1
ATOM 5022 C CA . VAL B 1 269 ? 56.273 10.409 40.017 1.00 38.26 269 VAL B CA 1
ATOM 5023 C C . VAL B 1 269 ? 55.479 11.536 40.682 1.00 43.39 269 VAL B C 1
ATOM 5024 O O . VAL B 1 269 ? 55.880 12.067 41.730 1.00 37.89 269 VAL B O 1
ATOM 5028 N N . MET B 1 270 ? 54.344 11.922 40.082 1.00 39.28 270 MET B N 1
ATOM 5029 C CA . MET B 1 270 ? 53.507 12.965 40.673 1.00 37.90 270 MET B CA 1
ATOM 5030 C C . MET B 1 270 ? 52.994 12.558 42.054 1.00 37.88 270 MET B C 1
ATOM 5031 O O . MET B 1 270 ? 52.947 13.379 42.972 1.00 35.68 270 MET B O 1
ATOM 5036 N N . ILE B 1 271 ? 52.568 11.304 42.206 1.00 39.03 271 ILE B N 1
ATOM 5037 C CA . ILE B 1 271 ? 52.020 10.856 43.474 1.00 39.79 271 ILE B CA 1
ATOM 5038 C C . ILE B 1 271 ? 53.099 10.875 44.541 1.00 42.52 271 ILE B C 1
ATOM 5039 O O . ILE B 1 271 ? 52.844 11.290 45.675 1.00 44.67 271 ILE B O 1
ATOM 5044 N N . VAL B 1 272 ? 54.330 10.472 44.199 1.00 40.36 272 VAL B N 1
ATOM 5045 C CA . VAL B 1 272 ? 55.379 10.511 45.218 1.00 42.12 272 VAL B CA 1
ATOM 5046 C C . VAL B 1 272 ? 55.724 11.963 45.579 1.00 48.76 272 VAL B C 1
ATOM 5047 O O . VAL B 1 272 ? 55.799 12.316 46.767 1.00 44.37 272 VAL B O 1
ATOM 5051 N N . ALA B 1 273 ? 55.891 12.840 44.572 1.00 43.48 273 ALA B N 1
ATOM 5052 C CA . ALA B 1 273 ? 56.187 14.249 44.860 1.00 44.08 273 ALA B CA 1
ATOM 5053 C C . ALA B 1 273 ? 55.087 14.916 45.679 1.00 44.41 273 ALA B C 1
ATOM 5054 O O . ALA B 1 273 ? 55.368 15.792 46.505 1.00 47.05 273 ALA B O 1
ATOM 5056 N N . SER B 1 274 ? 53.837 14.520 45.472 1.00 40.43 274 SER B N 1
ATOM 5057 C CA . SER B 1 274 ? 52.725 15.184 46.135 1.00 44.22 274 SER B CA 1
ATOM 5058 C C . SER B 1 274 ? 52.464 14.616 47.531 1.00 50.46 274 SER B C 1
ATOM 5059 O O . SER B 1 274 ? 52.301 15.375 48.492 1.00 54.17 274 SER B O 1
ATOM 5062 N N . THR B 1 275 ? 52.411 13.288 47.673 1.00 47.33 275 THR B N 1
ATOM 5063 C CA . THR B 1 275 ? 52.055 12.691 48.950 1.00 48.23 275 THR B CA 1
ATOM 5064 C C . THR B 1 275 ? 53.112 11.787 49.552 1.00 48.85 275 THR B C 1
ATOM 5065 O O . THR B 1 275 ? 53.025 11.512 50.745 1.00 50.90 275 THR B O 1
ATOM 5069 N N . GLY B 1 276 ? 54.097 11.324 48.788 1.00 49.64 276 GLY B N 1
ATOM 5070 C CA . GLY B 1 276 ? 55.077 10.399 49.339 1.00 47.16 276 GLY B CA 1
ATOM 5071 C C . GLY B 1 276 ? 54.723 8.937 49.132 1.00 50.94 276 GLY B C 1
ATOM 5072 O O . GLY B 1 276 ? 55.002 8.369 48.073 1.00 57.57 276 GLY B O 1
ATOM 5073 N N . VAL B 1 277 ? 54.118 8.300 50.131 1.00 55.43 277 VAL B N 1
ATOM 5074 C CA . VAL B 1 277 ? 53.730 6.903 49.983 1.00 54.49 277 VAL B CA 1
ATOM 5075 C C . VAL B 1 277 ? 52.560 6.805 49.015 1.00 54.44 277 VAL B C 1
ATOM 5076 O O . VAL B 1 277 ? 51.587 7.562 49.116 1.00 59.15 277 VAL B O 1
ATOM 5080 N N . VAL B 1 278 ? 52.653 5.878 48.065 1.00 57.00 278 VAL B N 1
ATOM 5081 C CA . VAL B 1 278 ? 51.566 5.574 47.132 1.00 56.86 278 VAL B CA 1
ATOM 5082 C C . VAL B 1 278 ? 50.391 5.017 47.927 1.00 56.16 278 VAL B C 1
ATOM 5083 O O . VAL B 1 278 ? 50.527 3.966 48.563 1.00 58.37 278 VAL B O 1
ATOM 5087 N N . PRO B 1 279 ? 49.232 5.673 47.914 1.00 62.23 279 PRO B N 1
ATOM 5088 C CA . PRO B 1 279 ? 48.123 5.261 48.788 1.00 55.19 279 PRO B CA 1
ATOM 5089 C C . PRO B 1 279 ? 47.529 3.919 48.388 1.00 63.43 279 PRO B C 1
ATOM 5090 O O . PRO B 1 279 ? 47.874 3.317 47.371 1.00 61.02 279 PRO B O 1
ATOM 5094 N N . LYS B 1 280 ? 46.615 3.455 49.247 1.00 66.91 280 LYS B N 1
ATOM 5095 C CA . LYS B 1 280 ? 45.905 2.200 49.033 1.00 69.57 280 LYS B CA 1
ATOM 5096 C C . LYS B 1 280 ? 45.244 2.202 47.663 1.00 67.12 280 LYS B C 1
ATOM 5097 O O . LYS B 1 280 ? 45.532 1.363 46.799 1.00 65.67 280 LYS B O 1
ATOM 5103 N N . THR B 1 281 ? 44.359 3.163 47.448 1.00 66.96 281 THR B N 1
ATOM 5104 C CA . THR B 1 281 ? 43.680 3.337 46.177 1.00 65.06 281 THR B CA 1
ATOM 5105 C C . THR B 1 281 ? 44.321 4.514 45.439 1.00 67.78 281 THR B C 1
ATOM 5106 O O . THR B 1 281 ? 44.358 5.640 45.959 1.00 64.99 281 THR B O 1
ATOM 5110 N N . VAL B 1 282 ? 44.815 4.251 44.230 1.00 66.00 282 VAL B N 1
ATOM 5111 C CA . VAL B 1 282 ? 45.525 5.245 43.431 1.00 65.49 282 VAL B CA 1
ATOM 5112 C C . VAL B 1 282 ? 44.532 6.049 42.599 1.00 59.77 282 VAL B C 1
ATOM 5113 O O . VAL B 1 282 ? 43.667 5.482 41.923 1.00 60.95 282 VAL B O 1
ATOM 5117 N N . GLU B 1 283 ? 44.653 7.371 42.639 1.00 61.55 283 GLU B N 1
ATOM 5118 C CA . GLU B 1 283 ? 43.909 8.249 41.743 1.00 58.92 283 GLU B CA 1
ATOM 5119 C C . GLU B 1 283 ? 44.890 8.832 40.732 1.00 50.11 283 GLU B C 1
ATOM 5120 O O . GLU B 1 283 ? 45.864 9.493 41.118 1.00 49.39 283 GLU B O 1
ATOM 5126 N N . ILE B 1 284 ? 44.657 8.560 39.451 1.00 42.02 284 ILE B N 1
ATOM 5127 C CA . ILE B 1 284 ? 45.554 9.050 38.404 1.00 42.82 284 ILE B CA 1
ATOM 5128 C C . ILE B 1 284 ? 45.302 10.536 38.169 1.00 43.87 284 ILE B C 1
ATOM 5129 O O . ILE B 1 284 ? 44.187 10.917 37.777 1.00 44.42 284 ILE B O 1
ATOM 5134 N N . PRO B 1 285 ? 46.295 11.400 38.389 1.00 43.95 285 PRO B N 1
ATOM 5135 C CA . PRO B 1 285 ? 46.095 12.842 38.153 1.00 42.40 285 PRO B CA 1
ATOM 5136 C C . PRO B 1 285 ? 45.806 13.118 36.684 1.00 44.02 285 PRO B C 1
ATOM 5137 O O . PRO B 1 285 ? 46.528 12.660 35.787 1.00 39.46 285 PRO B O 1
ATOM 5141 N N . PHE B 1 286 ? 44.729 13.869 36.444 1.00 41.04 286 PHE B N 1
ATOM 5142 C CA . PHE B 1 286 ? 44.299 14.121 35.075 1.00 45.24 286 PHE B CA 1
ATOM 5143 C C . PHE B 1 286 ? 45.400 14.762 34.252 1.00 40.79 286 PHE B C 1
ATOM 5144 O O . PHE B 1 286 ? 45.476 14.540 33.043 1.00 42.00 286 PHE B O 1
ATOM 5152 N N . LEU B 1 287 ? 46.262 15.549 34.887 1.00 37.01 287 LEU B N 1
ATOM 5153 C CA . LEU B 1 287 ? 47.413 16.101 34.185 1.00 39.55 287 LEU B CA 1
ATOM 5154 C C . LEU B 1 287 ? 48.230 15.006 33.498 1.00 42.81 287 LEU B C 1
ATOM 5155 O O . LEU B 1 287 ? 48.650 15.173 32.346 1.00 40.93 287 LEU B O 1
ATOM 5160 N N . ALA B 1 288 ? 48.461 13.873 34.189 1.00 37.05 288 ALA B N 1
ATOM 5161 C CA . ALA B 1 288 ? 49.185 12.748 33.585 1.00 39.66 288 ALA B CA 1
ATOM 5162 C C . ALA B 1 288 ? 48.494 12.249 32.330 1.00 30.06 288 ALA B C 1
ATOM 5163 O O . ALA B 1 288 ? 49.143 11.977 31.312 1.00 36.38 288 ALA B O 1
ATOM 5165 N N . LEU B 1 289 ? 47.175 12.076 32.393 1.00 34.16 289 LEU B N 1
ATOM 5166 C CA . LEU B 1 289 ? 46.449 11.541 31.245 1.00 31.29 289 LEU B CA 1
ATOM 5167 C C . LEU B 1 289 ? 46.429 12.533 30.092 1.00 36.84 289 LEU B C 1
ATOM 5168 O O . LEU B 1 289 ? 46.478 12.134 28.921 1.00 33.82 289 LEU B O 1
ATOM 5173 N N . LEU B 1 290 ? 46.362 13.838 30.413 1.00 37.05 290 LEU B N 1
ATOM 5174 C CA . LEU B 1 290 ? 46.327 14.879 29.387 1.00 40.41 290 LEU B CA 1
ATOM 5175 C C . LEU B 1 290 ? 47.665 14.980 28.676 1.00 36.58 290 LEU B C 1
ATOM 5176 O O . LEU B 1 290 ? 47.712 15.102 27.447 1.00 38.07 290 LEU B O 1
ATOM 5181 N N . LEU B 1 291 ? 48.761 14.914 29.439 1.00 37.17 291 LEU B N 1
ATOM 5182 C CA . LEU B 1 291 ? 50.100 14.905 28.852 1.00 38.15 291 LEU B CA 1
ATOM 5183 C C . LEU B 1 291 ? 50.283 13.691 27.959 1.00 40.90 291 LEU B C 1
ATOM 5184 O O . LEU B 1 291 ? 50.763 13.808 26.821 1.00 39.83 291 LEU B O 1
ATOM 5189 N N . GLY B 1 292 ? 49.882 12.513 28.448 1.00 32.50 292 GLY B N 1
ATOM 5190 C CA . GLY B 1 292 ? 49.983 11.323 27.617 1.00 33.08 292 GLY B CA 1
ATOM 5191 C C . GLY B 1 292 ? 49.162 11.435 26.343 1.00 31.24 292 GLY B C 1
ATOM 5192 O O . GLY B 1 292 ? 49.628 11.076 25.262 1.00 31.24 292 GLY B O 1
ATOM 5193 N N . GLY B 1 293 ? 47.935 11.953 26.451 1.00 33.42 293 GLY B N 1
ATOM 5194 C CA . GLY B 1 293 ? 47.096 12.089 25.267 1.00 30.06 293 GLY B CA 1
ATOM 5195 C C . GLY B 1 293 ? 47.681 13.050 24.251 1.00 30.06 293 GLY B C 1
ATOM 5196 O O . GLY B 1 293 ? 47.772 12.732 23.068 1.00 34.18 293 GLY B O 1
ATOM 5197 N N . ILE B 1 294 ? 48.112 14.237 24.709 1.00 32.51 294 ILE B N 1
ATOM 5198 C CA . ILE B 1 294 ? 48.708 15.216 23.801 1.00 35.82 294 ILE B CA 1
ATOM 5199 C C . ILE B 1 294 ? 49.942 14.634 23.131 1.00 37.56 294 ILE B C 1
ATOM 5200 O O . ILE B 1 294 ? 50.157 14.826 21.927 1.00 36.65 294 ILE B O 1
ATOM 5205 N N . GLY B 1 295 ? 50.804 13.961 23.911 1.00 35.73 295 GLY B N 1
ATOM 5206 C CA . GLY B 1 295 ? 52.022 13.408 23.338 1.00 35.81 295 GLY B CA 1
ATOM 5207 C C . GLY B 1 295 ? 51.747 12.333 22.302 1.00 36.82 295 GLY B C 1
ATOM 5208 O O . GLY B 1 295 ? 52.409 12.286 21.262 1.00 37.52 295 GLY B O 1
ATOM 5209 N N . ILE B 1 296 ? 50.769 11.457 22.568 1.00 32.25 296 ILE B N 1
ATOM 5210 C CA . ILE B 1 296 ? 50.380 10.458 21.571 1.00 33.61 296 ILE B CA 1
ATOM 5211 C C . ILE B 1 296 ? 49.896 11.145 20.289 1.00 39.39 296 ILE B C 1
ATOM 5212 O O . ILE B 1 296 ? 50.303 10.778 19.179 1.00 39.18 296 ILE B O 1
ATOM 5217 N N . SER B 1 297 ? 49.021 12.152 20.424 1.00 37.48 297 SER B N 1
ATOM 5218 C CA . SER B 1 297 ? 48.518 12.873 19.248 1.00 37.16 297 SER B CA 1
ATOM 5219 C C . SER B 1 297 ? 49.655 13.496 18.443 1.00 37.90 297 SER B C 1
ATOM 5220 O O . SER B 1 297 ? 49.699 13.397 17.206 1.00 36.36 297 SER B O 1
ATOM 5223 N N . LEU B 1 298 ? 50.582 14.151 19.133 1.00 34.87 298 LEU B N 1
ATOM 5224 C CA . LEU B 1 298 ? 51.684 14.797 18.438 1.00 37.93 298 LEU B CA 1
ATOM 5225 C C . LEU B 1 298 ? 52.608 13.763 17.793 1.00 39.89 298 LEU B C 1
ATOM 5226 O O . LEU B 1 298 ? 53.099 13.974 16.679 1.00 39.50 298 LEU B O 1
ATOM 5231 N N . GLY B 1 299 ? 52.825 12.615 18.447 1.00 40.82 299 GLY B N 1
ATOM 5232 C CA . GLY B 1 299 ? 53.610 11.564 17.822 1.00 37.47 299 GLY B CA 1
ATOM 5233 C C . GLY B 1 299 ? 52.926 10.992 16.595 1.00 40.72 299 GLY B C 1
ATOM 5234 O O . GLY B 1 299 ? 53.579 10.659 15.603 1.00 34.89 299 GLY B O 1
ATOM 5235 N N . VAL B 1 300 ? 51.599 10.858 16.648 1.00 40.99 300 VAL B N 1
ATOM 5236 C CA . VAL B 1 300 ? 50.861 10.403 15.477 1.00 38.34 300 VAL B CA 1
ATOM 5237 C C . VAL B 1 300 ? 51.101 11.352 14.318 1.00 42.96 300 VAL B C 1
ATOM 5238 O O . VAL B 1 300 ? 51.361 10.924 13.187 1.00 40.37 300 VAL B O 1
ATOM 5242 N N . PHE B 1 301 ? 51.036 12.660 14.589 1.00 39.62 301 PHE B N 1
ATOM 5243 C CA . PHE B 1 301 ? 51.138 13.624 13.498 1.00 44.76 301 PHE B CA 1
ATOM 5244 C C . PHE B 1 301 ? 52.562 13.778 12.971 1.00 43.65 301 PHE B C 1
ATOM 5245 O O . PHE B 1 301 ? 52.761 13.858 11.759 1.00 48.28 301 PHE B O 1
ATOM 5253 N N . PHE B 1 302 ? 53.555 13.876 13.846 1.00 42.07 302 PHE B N 1
ATOM 5254 C CA . PHE B 1 302 ? 54.896 14.205 13.386 1.00 43.66 302 PHE B CA 1
ATOM 5255 C C . PHE B 1 302 ? 55.744 13.002 13.019 1.00 49.81 302 PHE B C 1
ATOM 5256 O O . PHE B 1 302 ? 56.748 13.168 12.312 1.00 53.97 302 PHE B O 1
ATOM 5264 N N . LEU B 1 303 ? 55.414 11.809 13.496 1.00 49.42 303 LEU B N 1
ATOM 5265 C CA . LEU B 1 303 ? 56.316 10.709 13.188 1.00 49.16 303 LEU B CA 1
ATOM 5266 C C . LEU B 1 303 ? 55.584 9.466 12.695 1.00 49.33 303 LEU B C 1
ATOM 5267 O O . LEU B 1 303 ? 56.137 8.696 11.904 1.00 60.24 303 LEU B O 1
ATOM 5272 N N . GLY B 1 304 ? 54.341 9.259 13.138 1.00 47.74 304 GLY B N 1
ATOM 5273 C CA . GLY B 1 304 ? 53.604 8.069 12.742 1.00 44.67 304 GLY B CA 1
ATOM 5274 C C . GLY B 1 304 ? 53.278 8.039 11.270 1.00 54.81 304 GLY B C 1
ATOM 5275 O O . GLY B 1 304 ? 53.004 6.962 10.713 1.00 53.44 304 GLY B O 1
ATOM 5276 N N . GLN B 1 305 ? 53.380 9.201 10.622 1.00 65.05 305 GLN B N 1
ATOM 5277 C CA . GLN B 1 305 ? 53.067 9.421 9.219 1.00 68.11 305 GLN B CA 1
ATOM 5278 C C . GLN B 1 305 ? 54.177 8.805 8.376 1.00 69.86 305 GLN B C 1
ATOM 5279 O O . GLN B 1 305 ? 54.393 9.218 7.231 1.00 70.63 305 GLN B O 1
ATOM 5285 N N . LYS B 1 306 ? 54.946 7.879 8.975 1.00 73.60 306 LYS B N 1
ATOM 5286 C CA . LYS B 1 306 ? 55.938 7.080 8.257 1.00 71.97 306 LYS B CA 1
ATOM 5287 C C . LYS B 1 306 ? 55.678 5.580 8.370 1.00 73.40 306 LYS B C 1
ATOM 5288 O O . LYS B 1 306 ? 55.493 4.917 7.343 1.00 81.72 306 LYS B O 1
ATOM 5294 N N . VAL B 1 307 ? 55.603 5.023 9.582 1.00 75.01 307 VAL B N 1
ATOM 5295 C CA . VAL B 1 307 ? 55.349 3.588 9.751 1.00 65.13 307 VAL B CA 1
ATOM 5296 C C . VAL B 1 307 ? 53.915 3.209 9.373 1.00 71.26 307 VAL B C 1
ATOM 5297 O O . VAL B 1 307 ? 53.639 2.035 9.040 1.00 71.06 307 VAL B O 1
ATOM 5301 N N . MET B 1 308 ? 52.994 4.185 9.382 1.00 70.52 308 MET B N 1
ATOM 5302 C CA . MET B 1 308 ? 51.635 3.921 8.916 1.00 68.51 308 MET B CA 1
ATOM 5303 C C . MET B 1 308 ? 51.629 3.485 7.451 1.00 74.83 308 MET B C 1
ATOM 5304 O O . MET B 1 308 ? 51.064 2.437 7.108 1.00 71.17 308 MET B O 1
ATOM 5309 N N . GLU B 1 309 ? 52.235 4.291 6.562 1.00 79.76 309 GLU B N 1
ATOM 5310 C CA . GLU B 1 309 ? 52.305 3.938 5.140 1.00 77.26 309 GLU B CA 1
ATOM 5311 C C . GLU B 1 309 ? 53.499 3.039 4.823 1.00 81.59 309 GLU B C 1
ATOM 5312 O O . GLU B 1 309 ? 54.169 3.196 3.798 1.00 87.43 309 GLU B O 1
ATOM 5318 N N . THR B 1 310 ? 53.756 2.084 5.689 1.00 78.49 310 THR B N 1
ATOM 5319 C CA . THR B 1 310 ? 54.631 0.928 5.565 1.00 76.22 310 THR B CA 1
ATOM 5320 C C . THR B 1 310 ? 53.914 -0.332 6.020 1.00 82.13 310 THR B C 1
ATOM 5321 O O . THR B 1 310 ? 54.131 -1.410 5.453 1.00 83.02 310 THR B O 1
ATOM 5325 N N . VAL B 1 311 ? 53.057 -0.221 7.039 1.00 78.55 311 VAL B N 1
ATOM 5326 C CA . VAL B 1 311 ? 52.117 -1.308 7.303 1.00 75.38 311 VAL B CA 1
ATOM 5327 C C . VAL B 1 311 ? 50.999 -1.309 6.256 1.00 76.92 311 VAL B C 1
ATOM 5328 O O . VAL B 1 311 ? 50.551 -2.374 5.804 1.00 69.66 311 VAL B O 1
ATOM 5332 N N . GLY B 1 312 ? 50.567 -0.117 5.817 1.00 73.65 312 GLY B N 1
ATOM 5333 C CA . GLY B 1 312 ? 49.441 -0.037 4.897 1.00 71.45 312 GLY B CA 1
ATOM 5334 C C . GLY B 1 312 ? 49.694 -0.711 3.558 1.00 77.81 312 GLY B C 1
ATOM 5335 O O . GLY B 1 312 ? 48.793 -1.337 2.990 1.00 72.71 312 GLY B O 1
ATOM 5336 N N . GLU B 1 313 ? 50.920 -0.591 3.030 1.00 79.57 313 GLU B N 1
ATOM 5337 C CA . GLU B 1 313 ? 51.225 -1.210 1.738 1.00 80.74 313 GLU B CA 1
ATOM 5338 C C . GLU B 1 313 ? 50.995 -2.710 1.770 1.00 77.47 313 GLU B C 1
ATOM 5339 O O . GLU B 1 313 ? 50.564 -3.298 0.768 1.00 80.63 313 GLU B O 1
ATOM 5345 N N . LYS B 1 314 ? 51.245 -3.340 2.917 1.00 77.30 314 LYS B N 1
ATOM 5346 C CA . LYS B 1 314 ? 51.157 -4.788 3.040 1.00 77.08 314 LYS B CA 1
ATOM 5347 C C . LYS B 1 314 ? 49.721 -5.303 3.081 1.00 75.51 314 LYS B C 1
ATOM 5348 O O . LYS B 1 314 ? 49.521 -6.517 2.983 1.00 75.25 314 LYS B O 1
ATOM 5354 N N . ILE B 1 315 ? 48.720 -4.427 3.220 1.00 75.91 315 ILE B N 1
ATOM 5355 C CA . ILE B 1 315 ? 47.335 -4.881 3.352 1.00 74.05 315 ILE B CA 1
ATOM 5356 C C . ILE B 1 315 ? 46.414 -4.209 2.339 1.00 69.20 315 ILE B C 1
ATOM 5357 O O . ILE B 1 315 ? 45.191 -4.212 2.515 1.00 69.02 315 ILE B O 1
ATOM 5362 N N . THR B 1 316 ? 46.976 -3.637 1.270 1.00 71.14 316 THR B N 1
ATOM 5363 C CA . THR B 1 316 ? 46.115 -3.051 0.242 1.00 72.03 316 THR B CA 1
ATOM 5364 C C . THR B 1 316 ? 45.283 -4.098 -0.487 1.00 72.82 316 THR B C 1
ATOM 5365 O O . THR B 1 316 ? 44.374 -3.729 -1.237 1.00 75.31 316 THR B O 1
ATOM 5369 N N . THR B 1 317 ? 45.573 -5.380 -0.289 1.00 69.16 317 THR B N 1
ATOM 5370 C CA . THR B 1 317 ? 44.747 -6.459 -0.803 1.00 73.85 317 THR B CA 1
ATOM 5371 C C . THR B 1 317 ? 43.725 -6.944 0.221 1.00 71.91 317 THR B C 1
ATOM 5372 O O . THR B 1 317 ? 43.005 -7.915 -0.048 1.00 74.48 317 THR B O 1
ATOM 5376 N N . LEU B 1 318 ? 43.653 -6.304 1.387 1.00 63.16 318 LEU B N 1
ATOM 5377 C CA . LEU B 1 318 ? 42.629 -6.628 2.374 1.00 61.60 318 LEU B CA 1
ATOM 5378 C C . LEU B 1 318 ? 41.298 -6.009 1.943 1.00 54.92 318 LEU B C 1
ATOM 5379 O O . LEU B 1 318 ? 41.208 -4.792 1.761 1.00 57.94 318 LEU B O 1
ATOM 5384 N N . THR B 1 319 ? 40.267 -6.834 1.769 1.00 51.86 319 THR B N 1
ATOM 5385 C CA . THR B 1 319 ? 38.979 -6.279 1.377 1.00 50.41 319 THR B CA 1
ATOM 5386 C C . THR B 1 319 ? 38.475 -5.318 2.449 1.00 51.64 319 THR B C 1
ATOM 5387 O O . THR B 1 319 ? 38.856 -5.389 3.623 1.00 51.74 319 THR B O 1
ATOM 5391 N N . ASN B 1 320 ? 37.602 -4.406 2.028 1.00 49.16 320 ASN B N 1
ATOM 5392 C CA . ASN B 1 320 ? 37.037 -3.447 2.970 1.00 47.60 320 ASN B CA 1
ATOM 5393 C C . ASN B 1 320 ? 36.199 -4.131 4.039 1.00 47.38 320 ASN B C 1
ATOM 5394 O O . ASN B 1 320 ? 36.191 -3.688 5.198 1.00 44.22 320 ASN B O 1
ATOM 5399 N N . SER B 1 321 ? 35.511 -5.222 3.691 1.00 41.67 321 SER B N 1
ATOM 5400 C CA . SER B 1 321 ? 34.759 -5.933 4.718 1.00 44.70 321 SER B CA 1
ATOM 5401 C C . SER B 1 321 ? 35.697 -6.601 5.718 1.00 43.57 321 SER B C 1
ATOM 5402 O O . SER B 1 321 ? 35.388 -6.675 6.917 1.00 45.68 321 SER B O 1
ATOM 5405 N N . ARG B 1 322 ? 36.884 -7.014 5.270 1.00 43.47 322 ARG B N 1
ATOM 5406 C CA . ARG B 1 322 ? 37.829 -7.612 6.202 1.00 45.37 322 ARG B CA 1
ATOM 5407 C C . ARG B 1 322 ? 38.505 -6.558 7.073 1.00 43.06 322 ARG B C 1
ATOM 5408 O O . ARG B 1 322 ? 38.747 -6.810 8.254 1.00 40.42 322 ARG B O 1
ATOM 5416 N N . GLY B 1 323 ? 38.864 -5.400 6.500 1.00 38.54 323 GLY B N 1
ATOM 5417 C CA . GLY B 1 323 ? 39.441 -4.333 7.306 1.00 46.32 323 GLY B CA 1
ATOM 5418 C C . GLY B 1 323 ? 38.468 -3.824 8.355 1.00 40.99 323 GLY B C 1
ATOM 5419 O O . GLY B 1 323 ? 38.840 -3.605 9.506 1.00 43.32 323 GLY B O 1
ATOM 5420 N N . PHE B 1 324 ? 37.204 -3.634 7.959 1.00 45.48 324 PHE B N 1
ATOM 5421 C CA . PHE B 1 324 ? 36.116 -3.359 8.892 1.00 42.22 324 PHE B CA 1
ATOM 5422 C C . PHE B 1 324 ? 36.096 -4.363 10.045 1.00 45.40 324 PHE B C 1
ATOM 5423 O O . PHE B 1 324 ? 36.028 -3.975 11.223 1.00 39.43 324 PHE B O 1
ATOM 5431 N N . THR B 1 325 ? 36.133 -5.667 9.713 1.00 40.49 325 THR B N 1
ATOM 5432 C CA . THR B 1 325 ? 36.075 -6.724 10.730 1.00 41.32 325 THR B CA 1
ATOM 5433 C C . THR B 1 325 ? 37.311 -6.718 11.637 1.00 41.52 325 THR B C 1
ATOM 5434 O O . THR B 1 325 ? 37.200 -6.896 12.854 1.00 37.83 325 THR B O 1
ATOM 5438 N N . VAL B 1 326 ? 38.492 -6.516 11.055 1.00 40.47 326 VAL B N 1
ATOM 5439 C CA . VAL B 1 326 ? 39.740 -6.504 11.814 1.00 42.26 326 VAL B CA 1
ATOM 5440 C C . VAL B 1 326 ? 39.729 -5.370 12.827 1.00 43.11 326 VAL B C 1
ATOM 5441 O O . VAL B 1 326 ? 40.090 -5.546 13.999 1.00 41.70 326 VAL B O 1
ATOM 5445 N N . ASP B 1 327 ? 39.322 -4.183 12.378 1.00 42.70 327 ASP B N 1
ATOM 5446 C CA . ASP B 1 327 ? 39.252 -3.037 13.274 1.00 42.67 327 ASP B CA 1
ATOM 5447 C C . ASP B 1 327 ? 38.238 -3.253 14.380 1.00 40.02 327 ASP B C 1
ATOM 5448 O O . ASP B 1 327 ? 38.531 -3.008 15.559 1.00 36.97 327 ASP B O 1
ATOM 5453 N N . PHE B 1 328 ? 37.015 -3.663 14.019 1.00 39.72 328 PHE B N 1
ATOM 5454 C CA . PHE B 1 328 ? 36.006 -3.880 15.047 1.00 41.42 328 PHE B CA 1
ATOM 5455 C C . PHE B 1 328 ? 36.513 -4.844 16.112 1.00 43.73 328 PHE B C 1
ATOM 5456 O O . PHE B 1 328 ? 36.404 -4.569 17.319 1.00 37.34 328 PHE B O 1
ATOM 5464 N N . SER B 1 329 ? 37.079 -5.983 15.683 1.00 38.02 329 SER B N 1
ATOM 5465 C CA . SER B 1 329 ? 37.509 -6.996 16.645 1.00 37.64 329 SER B CA 1
ATOM 5466 C C . SER B 1 329 ? 38.670 -6.501 17.491 1.00 37.77 329 SER B C 1
ATOM 5467 O O . SER B 1 329 ? 38.735 -6.791 18.692 1.00 38.08 329 SER B O 1
ATOM 5470 N N . THR B 1 330 ? 39.612 -5.778 16.875 1.00 35.97 330 THR B N 1
ATOM 5471 C CA . THR B 1 330 ? 40.728 -5.220 17.620 1.00 39.13 330 THR B CA 1
ATOM 5472 C C . THR B 1 330 ? 40.242 -4.261 18.696 1.00 42.72 330 THR B C 1
ATOM 5473 O O . THR B 1 330 ? 40.636 -4.363 19.867 1.00 36.48 330 THR B O 1
ATOM 5477 N N . ALA B 1 331 ? 39.374 -3.325 18.306 1.00 40.78 331 ALA B N 1
ATOM 5478 C CA . ALA B 1 331 ? 38.927 -2.288 19.223 1.00 40.50 331 ALA B CA 1
ATOM 5479 C C . ALA B 1 331 ? 38.120 -2.882 20.359 1.00 39.47 331 ALA B C 1
ATOM 5480 O O . ALA B 1 331 ? 38.293 -2.484 21.519 1.00 36.47 331 ALA B O 1
ATOM 5482 N N . THR B 1 332 ? 37.242 -3.836 20.045 1.00 36.52 332 THR B N 1
ATOM 5483 C CA . THR B 1 332 ? 36.481 -4.524 21.088 1.00 42.67 332 THR B CA 1
ATOM 5484 C C . THR B 1 332 ? 37.399 -5.237 22.074 1.00 42.94 332 THR B C 1
ATOM 5485 O O . THR B 1 332 ? 37.252 -5.087 23.296 1.00 40.64 332 THR B O 1
ATOM 5489 N N . THR B 1 333 ? 38.348 -6.032 21.563 1.00 38.77 333 THR B N 1
ATOM 5490 C CA . THR B 1 333 ? 39.280 -6.714 22.451 1.00 41.52 333 THR B CA 1
ATOM 5491 C C . THR B 1 333 ? 39.989 -5.721 23.366 1.00 39.47 333 THR B C 1
ATOM 5492 O O . THR B 1 333 ? 40.091 -5.933 24.585 1.00 39.76 333 THR B O 1
ATOM 5496 N N . VAL B 1 334 ? 40.466 -4.616 22.785 1.00 37.32 334 VAL B N 1
ATOM 5497 C CA . VAL B 1 334 ? 41.322 -3.690 23.514 1.00 37.36 334 VAL B CA 1
ATOM 5498 C C . VAL B 1 334 ? 40.508 -2.920 24.553 1.00 35.65 334 VAL B C 1
ATOM 5499 O O . VAL B 1 334 ? 40.965 -2.708 25.675 1.00 37.10 334 VAL B O 1
ATOM 5503 N N . LEU B 1 335 ? 39.276 -2.531 24.204 1.00 37.43 335 LEU B N 1
ATOM 5504 C CA . LEU B 1 335 ? 38.400 -1.835 25.142 1.00 41.73 335 LEU B CA 1
ATOM 5505 C C . LEU B 1 335 ? 38.018 -2.735 26.304 1.00 43.08 335 LEU B C 1
ATOM 5506 O O . LEU B 1 335 ? 37.964 -2.284 27.455 1.00 42.96 335 LEU B O 1
ATOM 5511 N N . LEU B 1 336 ? 37.714 -4.007 26.031 1.00 39.65 336 LEU B N 1
ATOM 5512 C CA . LEU B 1 336 ? 37.355 -4.876 27.145 1.00 45.30 336 LEU B CA 1
ATOM 5513 C C . LEU B 1 336 ? 38.557 -5.101 28.059 1.00 41.75 336 LEU B C 1
ATOM 5514 O O . LEU B 1 336 ? 38.431 -5.037 29.291 1.00 46.16 336 LEU B O 1
ATOM 5519 N N . ALA B 1 337 ? 39.741 -5.312 27.474 1.00 39.46 337 ALA B N 1
ATOM 5520 C CA . ALA B 1 337 ? 40.956 -5.356 28.283 1.00 38.79 337 ALA B CA 1
ATOM 5521 C C . ALA B 1 337 ? 41.100 -4.103 29.145 1.00 40.15 337 ALA B C 1
ATOM 5522 O O . ALA B 1 337 ? 41.434 -4.193 30.329 1.00 38.80 337 ALA B O 1
ATOM 5524 N N . SER B 1 338 ? 40.860 -2.923 28.560 1.00 38.97 338 SER B N 1
ATOM 5525 C CA . SER B 1 338 ? 40.971 -1.670 29.308 1.00 39.00 338 SER B CA 1
ATOM 5526 C C . SER B 1 338 ? 39.990 -1.635 30.471 1.00 40.07 338 SER B C 1
ATOM 5527 O O . SER B 1 338 ? 40.332 -1.174 31.562 1.00 38.86 338 SER B O 1
ATOM 5530 N N . SER B 1 339 ? 38.763 -2.119 30.253 1.00 43.60 339 SER B N 1
ATOM 5531 C CA . SER B 1 339 ? 37.766 -2.172 31.320 1.00 42.99 339 SER B CA 1
ATOM 5532 C C . SER B 1 339 ? 38.164 -3.143 32.420 1.00 47.38 339 SER B C 1
ATOM 5533 O O . SER B 1 339 ? 37.646 -3.052 33.541 1.00 47.33 339 SER B O 1
ATOM 5536 N N . LEU B 1 340 ? 39.041 -4.088 32.121 1.00 40.84 340 LEU B N 1
ATOM 5537 C CA . LEU B 1 340 ? 39.566 -4.919 33.188 1.00 44.32 340 LEU B CA 1
ATOM 5538 C C . LEU B 1 340 ? 40.854 -4.370 33.787 1.00 45.75 340 LEU B C 1
ATOM 5539 O O . LEU B 1 340 ? 41.366 -4.952 34.751 1.00 46.20 340 LEU B O 1
ATOM 5544 N N . GLY B 1 341 ? 41.390 -3.276 33.247 1.00 43.35 341 GLY B N 1
ATOM 5545 C CA . GLY B 1 341 ? 42.645 -2.728 33.729 1.00 40.75 341 GLY B CA 1
ATOM 5546 C C . GLY B 1 341 ? 43.883 -3.437 33.225 1.00 40.80 341 GLY B C 1
ATOM 5547 O O . GLY B 1 341 ? 44.962 -3.255 33.804 1.00 38.26 341 GLY B O 1
ATOM 5548 N N . LEU B 1 342 ? 43.765 -4.237 32.164 1.00 38.42 342 LEU B N 1
ATOM 5549 C CA . LEU B 1 342 ? 44.880 -5.026 31.649 1.00 35.52 342 LEU B CA 1
ATOM 5550 C C . LEU B 1 342 ? 45.670 -4.222 30.625 1.00 34.48 342 LEU B C 1
ATOM 5551 O O . LEU B 1 342 ? 45.099 -3.810 29.613 1.00 38.38 342 LEU B O 1
ATOM 5556 N N . PRO B 1 343 ? 46.972 -4.007 30.820 1.00 34.93 343 PRO B N 1
ATOM 5557 C CA . PRO B 1 343 ? 47.798 -3.406 29.768 1.00 30.06 343 PRO B CA 1
ATOM 5558 C C . PRO B 1 343 ? 48.142 -4.468 28.731 1.00 38.29 343 PRO B C 1
ATOM 5559 O O . PRO B 1 343 ? 48.850 -5.440 29.017 1.00 38.68 343 PRO B O 1
ATOM 5563 N N . ILE B 1 344 ? 47.678 -4.241 27.509 1.00 39.27 344 ILE B N 1
ATOM 5564 C CA . ILE B 1 344 ? 47.639 -5.187 26.401 1.00 39.24 344 ILE B CA 1
ATOM 5565 C C . ILE B 1 344 ? 48.441 -4.582 25.257 1.00 40.28 344 ILE B C 1
ATOM 5566 O O . ILE B 1 344 ? 48.647 -3.365 25.193 1.00 41.58 344 ILE B O 1
ATOM 5571 N N . SER B 1 345 ? 48.923 -5.433 24.362 1.00 36.17 345 SER B N 1
ATOM 5572 C CA . SER B 1 345 ? 49.549 -4.955 23.139 1.00 39.05 345 SER B CA 1
ATOM 5573 C C . SER B 1 345 ? 48.503 -4.862 22.038 1.00 37.74 345 SER B C 1
ATOM 5574 O O . SER B 1 345 ? 47.906 -5.873 21.662 1.00 38.74 345 SER B O 1
ATOM 5577 N N . THR B 1 346 ? 48.290 -3.648 21.511 1.00 36.77 346 THR B N 1
ATOM 5578 C CA . THR B 1 346 ? 47.339 -3.481 20.418 1.00 30.06 346 THR B CA 1
ATOM 5579 C C . THR B 1 346 ? 47.943 -3.941 19.098 1.00 32.11 346 THR B C 1
ATOM 5580 O O . THR B 1 346 ? 47.211 -4.380 18.212 1.00 32.53 346 THR B O 1
ATOM 5584 N N . THR B 1 347 ? 49.265 -3.820 18.949 1.00 33.06 347 THR B N 1
ATOM 5585 C CA . THR B 1 347 ? 49.965 -4.378 17.792 1.00 35.75 347 THR B CA 1
ATOM 5586 C C . THR B 1 347 ? 49.681 -5.875 17.620 1.00 37.59 347 THR B C 1
ATOM 5587 O O . THR B 1 347 ? 49.259 -6.328 16.540 1.00 37.89 347 THR B O 1
ATOM 5591 N N . HIS B 1 348 ? 49.891 -6.658 18.693 1.00 35.04 348 HIS B N 1
ATOM 5592 C CA . HIS B 1 348 ? 49.693 -8.107 18.615 1.00 34.78 348 HIS B CA 1
ATOM 5593 C C . HIS B 1 348 ? 48.234 -8.453 18.437 1.00 37.90 348 HIS B C 1
ATOM 5594 O O . HIS B 1 348 ? 47.914 -9.438 17.755 1.00 41.09 348 HIS B O 1
ATOM 5601 N N . VAL B 1 349 ? 47.336 -7.650 19.014 1.00 38.40 349 VAL B N 1
ATOM 5602 C CA . VAL B 1 349 ? 45.911 -7.901 18.808 1.00 39.67 349 VAL B CA 1
ATOM 5603 C C . VAL B 1 349 ? 45.532 -7.649 17.356 1.00 39.00 349 VAL B C 1
ATOM 5604 O O . VAL B 1 349 ? 44.724 -8.385 16.783 1.00 41.11 349 VAL B O 1
ATOM 5608 N N . VAL B 1 350 ? 46.099 -6.611 16.730 1.00 36.95 350 VAL B N 1
ATOM 5609 C CA . VAL B 1 350 ? 45.761 -6.367 15.332 1.00 41.11 350 VAL B CA 1
ATOM 5610 C C . VAL B 1 350 ? 46.247 -7.532 14.485 1.00 43.49 350 VAL B C 1
ATOM 5611 O O . VAL B 1 350 ? 45.531 -8.029 13.609 1.00 41.89 350 VAL B O 1
ATOM 5615 N N . VAL B 1 351 ? 47.491 -7.958 14.725 1.00 41.09 351 VAL B N 1
ATOM 5616 C CA . VAL B 1 351 ? 48.045 -9.111 14.020 1.00 40.52 351 VAL B CA 1
ATOM 5617 C C . VAL B 1 351 ? 47.130 -10.323 14.184 1.00 45.52 351 VAL B C 1
ATOM 5618 O O . VAL B 1 351 ? 46.817 -11.026 13.217 1.00 47.98 351 VAL B O 1
ATOM 5622 N N . GLY B 1 352 ? 46.678 -10.576 15.412 1.00 40.65 352 GLY B N 1
ATOM 5623 C CA . GLY B 1 352 ? 45.744 -11.666 15.632 1.00 43.78 352 GLY B CA 1
ATOM 5624 C C . GLY B 1 352 ? 44.472 -11.523 14.818 1.00 46.98 352 GLY B C 1
ATOM 5625 O O . GLY B 1 352 ? 44.004 -12.482 14.203 1.00 49.81 352 GLY B O 1
ATOM 5626 N N . ALA B 1 353 ? 43.882 -10.325 14.822 1.00 43.49 353 ALA B N 1
ATOM 5627 C CA . ALA B 1 353 ? 42.631 -10.119 14.102 1.00 46.36 353 ALA B CA 1
ATOM 5628 C C . ALA B 1 353 ? 42.818 -10.366 12.604 1.00 42.42 353 ALA B C 1
ATOM 5629 O O . ALA B 1 353 ? 41.969 -10.991 11.950 1.00 39.82 353 ALA B O 1
ATOM 5631 N N . VAL B 1 354 ? 43.938 -9.892 12.057 1.00 40.30 354 VAL B N 1
ATOM 5632 C CA . VAL B 1 354 ? 44.256 -10.121 10.651 1.00 48.35 354 VAL B CA 1
ATOM 5633 C C . VAL B 1 354 ? 44.347 -11.621 10.363 1.00 52.05 354 VAL B C 1
ATOM 5634 O O . VAL B 1 354 ? 43.752 -12.121 9.399 1.00 51.19 354 VAL B O 1
ATOM 5638 N N . THR B 1 355 ? 45.082 -12.367 11.204 1.00 48.08 355 THR B N 1
ATOM 5639 C CA . THR B 1 355 ? 45.199 -13.802 10.951 1.00 53.66 355 THR B CA 1
ATOM 5640 C C . THR B 1 355 ? 43.844 -14.488 11.082 1.00 54.11 355 THR B C 1
ATOM 5641 O O . THR B 1 355 ? 43.580 -15.485 10.402 1.00 53.74 355 THR B O 1
ATOM 5645 N N . GLY B 1 356 ? 42.957 -13.942 11.910 1.00 48.57 356 GLY B N 1
ATOM 5646 C CA . GLY B 1 356 ? 41.637 -14.531 12.059 1.00 46.15 356 GLY B CA 1
ATOM 5647 C C . GLY B 1 356 ? 40.720 -14.298 10.869 1.00 50.85 356 GLY B C 1
ATOM 5648 O O . GLY B 1 356 ? 39.833 -15.115 10.600 1.00 53.48 356 GLY B O 1
ATOM 5649 N N . VAL B 1 357 ? 40.874 -13.172 10.163 1.00 51.54 357 VAL B N 1
ATOM 5650 C CA . VAL B 1 357 ? 40.038 -12.995 8.969 1.00 59.88 357 VAL B CA 1
ATOM 5651 C C . VAL B 1 357 ? 40.633 -13.641 7.734 1.00 62.48 357 VAL B C 1
ATOM 5652 O O . VAL B 1 357 ? 39.986 -13.649 6.677 1.00 66.96 357 VAL B O 1
ATOM 5656 N N . GLY B 1 358 ? 41.841 -14.157 7.818 1.00 64.27 358 GLY B N 1
ATOM 5657 C CA . GLY B 1 358 ? 42.452 -14.662 6.608 1.00 67.66 358 GLY B CA 1
ATOM 5658 C C . GLY B 1 358 ? 43.616 -13.765 6.244 1.00 72.66 358 GLY B C 1
ATOM 5659 O O . GLY B 1 358 ? 43.560 -12.537 6.386 1.00 75.97 358 GLY B O 1
ATOM 5660 N N . PHE B 1 359 ? 44.690 -14.385 5.781 1.00 81.40 359 PHE B N 1
ATOM 5661 C CA . PHE B 1 359 ? 45.875 -13.670 5.344 1.00 84.62 359 PHE B CA 1
ATOM 5662 C C . PHE B 1 359 ? 46.161 -14.100 3.913 1.00 89.45 359 PHE B C 1
ATOM 5663 O O . PHE B 1 359 ? 46.385 -15.290 3.657 1.00 87.58 359 PHE B O 1
ATOM 5671 N N . ALA B 1 360 ? 46.090 -13.154 2.969 1.00 92.73 360 ALA B N 1
ATOM 5672 C CA . ALA B 1 360 ? 46.578 -13.466 1.628 1.00 92.10 360 ALA B CA 1
ATOM 5673 C C . ALA B 1 360 ? 48.009 -14.003 1.707 1.00 90.90 360 ALA B C 1
ATOM 5674 O O . ALA B 1 360 ? 48.289 -15.101 1.216 1.00 92.01 360 ALA B O 1
ATOM 5676 N N . ARG B 1 361 ? 48.930 -13.280 2.358 1.00 90.17 361 ARG B N 1
ATOM 5677 C CA . ARG B 1 361 ? 48.813 -11.905 2.876 1.00 89.70 361 ARG B CA 1
ATOM 5678 C C . ARG B 1 361 ? 49.934 -11.224 2.135 1.00 90.66 361 ARG B C 1
ATOM 5679 O O . ARG B 1 361 ? 50.604 -10.318 2.634 1.00 92.39 361 ARG B O 1
ATOM 5687 N N . GLY B 1 362 ? 50.124 -11.722 0.914 1.00 92.21 362 GLY B N 1
ATOM 5688 C CA . GLY B 1 362 ? 51.413 -11.699 0.271 1.00 93.62 362 GLY B CA 1
ATOM 5689 C C . GLY B 1 362 ? 52.382 -12.694 0.890 1.00 93.07 362 GLY B C 1
ATOM 5690 O O . GLY B 1 362 ? 53.320 -13.141 0.222 1.00 89.85 362 GLY B O 1
ATOM 5691 N N . LEU B 1 363 ? 52.173 -13.057 2.157 1.00 92.43 363 LEU B N 1
ATOM 5692 C CA . LEU B 1 363 ? 53.125 -13.867 2.906 1.00 92.99 363 LEU B CA 1
ATOM 5693 C C . LEU B 1 363 ? 53.266 -15.255 2.283 1.00 94.69 363 LEU B C 1
ATOM 5694 O O . LEU B 1 363 ? 52.259 -15.924 2.022 1.00 94.25 363 LEU B O 1
ATOM 5699 N N . GLU B 1 364 ? 54.513 -15.715 2.051 1.00 96.78 364 GLU B N 1
ATOM 5700 C CA . GLU B 1 364 ? 55.813 -15.165 2.535 1.00 91.85 364 GLU B CA 1
ATOM 5701 C C . GLU B 1 364 ? 56.026 -13.636 2.606 1.00 91.38 364 GLU B C 1
ATOM 5702 O O . GLU B 1 364 ? 56.334 -13.144 3.684 1.00 87.76 364 GLU B O 1
ATOM 5708 N N . MET B 1 365 ? 55.784 -12.899 1.506 1.00 93.32 365 MET B N 1
ATOM 5709 C CA . MET B 1 365 ? 55.854 -11.434 1.494 1.00 89.30 365 MET B CA 1
ATOM 5710 C C . MET B 1 365 ? 54.904 -10.839 2.529 1.00 88.79 365 MET B C 1
ATOM 5711 O O . MET B 1 365 ? 53.691 -10.847 2.308 1.00 92.28 365 MET B O 1
ATOM 5716 N N . VAL B 1 366 ? 55.391 -10.209 3.599 1.00 84.34 366 VAL B N 1
ATOM 5717 C CA . VAL B 1 366 ? 56.714 -9.592 3.805 1.00 82.30 366 VAL B CA 1
ATOM 5718 C C . VAL B 1 366 ? 58.025 -10.293 3.416 1.00 78.88 366 VAL B C 1
ATOM 5719 O O . VAL B 1 366 ? 58.153 -11.514 3.462 1.00 80.03 366 VAL B O 1
ATOM 5723 N N . ASN B 1 367 ? 59.000 -9.488 3.008 1.00 73.98 367 ASN B N 1
ATOM 5724 C CA . ASN B 1 367 ? 60.387 -9.925 2.991 1.00 73.86 367 ASN B CA 1
ATOM 5725 C C . ASN B 1 367 ? 60.664 -10.743 4.248 1.00 71.03 367 ASN B C 1
ATOM 5726 O O . ASN B 1 367 ? 60.517 -10.240 5.367 1.00 73.04 367 ASN B O 1
ATOM 5731 N N . VAL B 1 368 ? 61.047 -12.016 4.076 1.00 71.70 368 VAL B N 1
ATOM 5732 C CA . VAL B 1 368 ? 61.143 -12.903 5.241 1.00 69.44 368 VAL B CA 1
ATOM 5733 C C . VAL B 1 368 ? 62.293 -12.525 6.171 1.00 66.79 368 VAL B C 1
ATOM 5734 O O . VAL B 1 368 ? 62.238 -12.846 7.361 1.00 67.32 368 VAL B O 1
ATOM 5738 N N . GLY B 1 369 ? 63.330 -11.842 5.676 1.00 63.49 369 GLY B N 1
ATOM 5739 C CA . GLY B 1 369 ? 64.319 -11.280 6.585 1.00 65.22 369 GLY B CA 1
ATOM 5740 C C . GLY B 1 369 ? 63.707 -10.257 7.527 1.00 68.64 369 GLY B C 1
ATOM 5741 O O . GLY B 1 369 ? 64.040 -10.208 8.720 1.00 65.87 369 GLY B O 1
ATOM 5742 N N . VAL B 1 370 ? 62.765 -9.455 7.012 1.00 66.02 370 VAL B N 1
ATOM 5743 C CA . VAL B 1 370 ? 62.074 -8.464 7.833 1.00 65.13 370 VAL B CA 1
ATOM 5744 C C . VAL B 1 370 ? 61.118 -9.145 8.810 1.00 59.42 370 VAL B C 1
ATOM 5745 O O . VAL B 1 370 ? 60.994 -8.727 9.966 1.00 55.48 370 VAL B O 1
ATOM 5749 N N . LEU B 1 371 ? 60.420 -10.190 8.362 1.00 56.89 371 LEU B N 1
ATOM 5750 C CA . LEU B 1 371 ? 59.531 -10.927 9.256 1.00 59.62 371 LEU B CA 1
ATOM 5751 C C . LEU B 1 371 ? 60.314 -11.557 10.403 1.00 65.23 371 LEU B C 1
ATOM 5752 O O . LEU B 1 371 ? 59.864 -11.556 11.564 1.00 59.82 371 LEU B O 1
ATOM 5757 N N . LYS B 1 372 ? 61.496 -12.098 10.095 1.00 63.25 372 LYS B N 1
ATOM 5758 C CA . LYS B 1 372 ? 62.343 -12.650 11.143 1.00 64.71 372 LYS B CA 1
ATOM 5759 C C . LYS B 1 372 ? 62.788 -11.552 12.098 1.00 60.68 372 LYS B C 1
ATOM 5760 O O . LYS B 1 372 ? 62.820 -11.766 13.316 1.00 54.82 372 LYS B O 1
ATOM 5766 N N . ASN B 1 373 ? 63.139 -10.372 11.558 1.00 55.00 373 ASN B N 1
ATOM 5767 C CA . ASN B 1 373 ? 63.491 -9.231 12.401 1.00 56.58 373 ASN B CA 1
ATOM 5768 C C . ASN B 1 373 ? 62.349 -8.859 13.339 1.00 59.30 373 ASN B C 1
ATOM 5769 O O . ASN B 1 373 ? 62.568 -8.552 14.519 1.00 57.63 373 ASN B O 1
ATOM 5774 N N . ILE B 1 374 ? 61.121 -8.872 12.823 1.00 58.54 374 ILE B N 1
ATOM 5775 C CA . ILE B 1 374 ? 59.965 -8.508 13.633 1.00 58.90 374 ILE B CA 1
ATOM 5776 C C . ILE B 1 374 ? 59.792 -9.500 14.774 1.00 51.97 374 ILE B C 1
ATOM 5777 O O . ILE B 1 374 ? 59.611 -9.113 15.936 1.00 52.85 374 ILE B O 1
ATOM 5782 N N . VAL B 1 375 ? 59.857 -10.796 14.457 1.00 52.11 375 VAL B N 1
ATOM 5783 C CA . VAL B 1 375 ? 59.701 -11.818 15.490 1.00 54.82 375 VAL B CA 1
ATOM 5784 C C . VAL B 1 375 ? 60.812 -11.709 16.536 1.00 51.83 375 VAL B C 1
ATOM 5785 O O . VAL B 1 375 ? 60.558 -11.829 17.744 1.00 50.54 375 VAL B O 1
ATOM 5789 N N . ILE B 1 376 ? 62.052 -11.465 16.095 1.00 51.84 376 ILE B N 1
ATOM 5790 C CA . ILE B 1 376 ? 63.159 -11.320 17.039 1.00 52.96 376 ILE B CA 1
ATOM 5791 C C . ILE B 1 376 ? 62.890 -10.156 17.979 1.00 52.67 376 ILE B C 1
ATOM 5792 O O . ILE B 1 376 ? 63.016 -10.285 19.204 1.00 51.12 376 ILE B O 1
ATOM 5797 N N . SER B 1 377 ? 62.571 -8.986 17.407 1.00 49.19 377 SER B N 1
ATOM 5798 C CA . SER B 1 377 ? 62.345 -7.794 18.213 1.00 51.54 377 SER B CA 1
ATOM 5799 C C . SER B 1 377 ? 61.232 -8.033 19.220 1.00 46.19 377 SER B C 1
ATOM 5800 O O . SER B 1 377 ? 61.347 -7.639 20.387 1.00 46.41 377 SER B O 1
ATOM 5803 N N . TRP B 1 378 ? 60.164 -8.723 18.805 1.00 42.48 378 TRP B N 1
ATOM 5804 C CA . TRP B 1 378 ? 59.077 -8.974 19.745 1.00 43.70 378 TRP B CA 1
ATOM 5805 C C . TRP B 1 378 ? 59.514 -9.902 20.874 1.00 50.35 378 TRP B C 1
ATOM 5806 O O . TRP B 1 378 ? 59.136 -9.694 22.035 1.00 45.04 378 TRP B O 1
ATOM 5817 N N . LEU B 1 379 ? 60.281 -10.953 20.562 1.00 51.53 379 LEU B N 1
ATOM 5818 C CA . LEU B 1 379 ? 60.678 -11.848 21.648 1.00 48.35 379 LEU B CA 1
ATOM 5819 C C . LEU B 1 379 ? 61.694 -11.183 22.568 1.00 43.74 379 LEU B C 1
ATOM 5820 O O . LEU B 1 379 ? 61.714 -11.468 23.765 1.00 42.52 379 LEU B O 1
ATOM 5825 N N . LEU B 1 380 ? 62.484 -10.238 22.052 1.00 46.42 380 LEU B N 1
ATOM 5826 C CA . LEU B 1 380 ? 63.565 -9.651 22.833 1.00 43.87 380 LEU B CA 1
ATOM 5827 C C . LEU B 1 380 ? 63.213 -8.343 23.532 1.00 51.01 380 LEU B C 1
ATOM 5828 O O . LEU B 1 380 ? 64.031 -7.856 24.324 1.00 52.44 380 LEU B O 1
ATOM 5833 N N . ILE B 1 381 ? 62.048 -7.744 23.257 1.00 50.52 381 ILE B N 1
ATOM 5834 C CA . ILE B 1 381 ? 61.840 -6.360 23.700 1.00 47.89 381 ILE B CA 1
ATOM 5835 C C . ILE B 1 381 ? 61.714 -6.275 25.221 1.00 43.90 381 ILE B C 1
ATOM 5836 O O . ILE B 1 381 ? 62.297 -5.380 25.848 1.00 46.16 381 ILE B O 1
ATOM 5841 N N . VAL B 1 382 ? 60.982 -7.198 25.850 1.00 41.69 382 VAL B N 1
ATOM 5842 C CA . VAL B 1 382 ? 60.834 -7.157 27.307 1.00 46.40 382 VAL B CA 1
ATOM 5843 C C . VAL B 1 382 ? 62.190 -7.260 28.016 1.00 49.05 382 VAL B C 1
ATOM 5844 O O . VAL B 1 382 ? 62.490 -6.396 28.859 1.00 47.61 382 VAL B O 1
ATOM 5848 N N . PRO B 1 383 ? 63.055 -8.249 27.716 1.00 46.57 383 PRO B N 1
ATOM 5849 C CA . PRO B 1 383 ? 64.374 -8.263 28.390 1.00 47.18 383 PRO B CA 1
ATOM 5850 C C . PRO B 1 383 ? 65.283 -7.111 27.988 1.00 47.35 383 PRO B C 1
ATOM 5851 O O . PRO B 1 383 ? 66.020 -6.591 28.835 1.00 47.41 383 PRO B O 1
ATOM 5855 N N . THR B 1 384 ? 65.271 -6.699 26.722 1.00 46.77 384 THR B N 1
ATOM 5856 C CA . THR B 1 384 ? 66.108 -5.571 26.315 1.00 45.98 384 THR B CA 1
ATOM 5857 C C . THR B 1 384 ? 65.747 -4.307 27.089 1.00 49.12 384 THR B C 1
ATOM 5858 O O . THR B 1 384 ? 66.625 -3.594 27.594 1.00 48.78 384 THR B O 1
ATOM 5862 N N . VAL B 1 385 ? 64.452 -4.005 27.190 1.00 45.80 385 VAL B N 1
ATOM 5863 C CA . VAL B 1 385 ? 64.065 -2.788 27.896 1.00 49.37 385 VAL B CA 1
ATOM 5864 C C . VAL B 1 385 ? 64.286 -2.949 29.388 1.00 46.29 385 VAL B C 1
ATOM 5865 O O . VAL B 1 385 ? 64.703 -1.999 30.064 1.00 41.47 385 VAL B O 1
ATOM 5869 N N . ALA B 1 386 ? 63.997 -4.140 29.935 1.00 45.09 386 ALA B N 1
ATOM 5870 C CA . ALA B 1 386 ? 64.277 -4.377 31.351 1.00 45.87 386 ALA B CA 1
ATOM 5871 C C . ALA B 1 386 ? 65.748 -4.119 31.666 1.00 47.36 386 ALA B C 1
ATOM 5872 O O . ALA B 1 386 ? 66.074 -3.403 32.624 1.00 50.74 386 ALA B O 1
ATOM 5874 N N . ALA B 1 387 ? 66.651 -4.642 30.827 1.00 47.52 387 ALA B N 1
ATOM 5875 C CA . ALA B 1 387 ? 68.082 -4.466 31.062 1.00 47.95 387 ALA B CA 1
ATOM 5876 C C . ALA B 1 387 ? 68.492 -3.012 30.897 1.00 47.38 387 ALA B C 1
ATOM 5877 O O . ALA B 1 387 ? 69.306 -2.500 31.674 1.00 51.87 387 ALA B O 1
ATOM 5879 N N . THR B 1 388 ? 67.937 -2.326 29.890 1.00 50.89 388 THR B N 1
ATOM 5880 C CA . THR B 1 388 ? 68.253 -0.916 29.684 1.00 45.15 388 THR B CA 1
ATOM 5881 C C . THR B 1 388 ? 67.763 -0.067 30.851 1.00 46.11 388 THR B C 1
ATOM 5882 O O . THR B 1 388 ? 68.442 0.871 31.277 1.00 49.13 388 THR B O 1
ATOM 5886 N N . SER B 1 389 ? 66.582 -0.383 31.377 1.00 46.39 389 SER B N 1
ATOM 5887 C CA . SER B 1 389 ? 66.027 0.351 32.510 1.00 48.80 389 SER B CA 1
ATOM 5888 C C . SER B 1 389 ? 66.854 0.118 33.770 1.00 49.81 389 SER B C 1
ATOM 5889 O O . SER B 1 389 ? 67.142 1.058 34.517 1.00 44.09 389 SER B O 1
ATOM 5892 N N . ALA B 1 390 ? 67.233 -1.136 34.022 1.00 49.89 390 ALA B N 1
ATOM 5893 C CA . ALA B 1 390 ? 68.138 -1.443 35.126 1.00 51.12 390 ALA B CA 1
ATOM 5894 C C . ALA B 1 390 ? 69.427 -0.639 35.013 1.00 50.53 390 ALA B C 1
ATOM 5895 O O . ALA B 1 390 ? 69.890 -0.033 35.991 1.00 53.31 390 ALA B O 1
ATOM 5897 N N . ALA B 1 391 ? 70.012 -0.607 33.814 1.00 49.82 391 ALA B N 1
ATOM 5898 C CA . ALA B 1 391 ? 71.256 0.127 33.612 1.00 48.69 391 ALA B CA 1
ATOM 5899 C C . ALA B 1 391 ? 71.071 1.614 33.870 1.00 56.70 391 ALA B C 1
ATOM 5900 O O . ALA B 1 391 ? 71.899 2.244 34.540 1.00 56.39 391 ALA B O 1
ATOM 5902 N N . VAL B 1 392 ? 70.004 2.206 33.318 1.00 55.33 392 VAL B N 1
ATOM 5903 C CA . VAL B 1 392 ? 69.768 3.634 33.536 1.00 51.58 392 VAL B CA 1
ATOM 5904 C C . VAL B 1 392 ? 69.572 3.915 35.018 1.00 53.76 392 VAL B C 1
ATOM 5905 O O . VAL B 1 392 ? 70.088 4.901 35.554 1.00 51.81 392 VAL B O 1
ATOM 5909 N N . TYR B 1 393 ? 68.836 3.045 35.707 1.00 51.68 393 TYR B N 1
ATOM 5910 C CA . TYR B 1 393 ? 68.541 3.288 37.109 1.00 52.05 393 TYR B CA 1
ATOM 5911 C C . TYR B 1 393 ? 69.807 3.228 37.954 1.00 61.06 393 TYR B C 1
ATOM 5912 O O . TYR B 1 393 ? 70.033 4.097 38.801 1.00 59.87 393 TYR B O 1
ATOM 5921 N N . TRP B 1 394 ? 70.651 2.214 37.731 1.00 60.73 394 TRP B N 1
ATOM 5922 C CA . TRP B 1 394 ? 71.884 2.087 38.506 1.00 63.04 394 TRP B CA 1
ATOM 5923 C C . TRP B 1 394 ? 72.846 3.228 38.188 1.00 66.39 394 TRP B C 1
ATOM 5924 O O . TRP B 1 394 ? 73.445 3.829 39.096 1.00 69.87 394 TRP B O 1
ATOM 5935 N N . VAL B 1 395 ? 73.007 3.539 36.899 1.00 64.18 395 VAL B N 1
ATOM 5936 C CA . VAL B 1 395 ? 73.815 4.684 36.494 1.00 61.57 395 VAL B CA 1
ATOM 5937 C C . VAL B 1 395 ? 73.342 5.937 37.228 1.00 70.14 395 VAL B C 1
ATOM 5938 O O . VAL B 1 395 ? 74.127 6.623 37.897 1.00 72.17 395 VAL B O 1
ATOM 5942 N N . LEU B 1 396 ? 72.038 6.218 37.152 1.00 69.94 396 LEU B N 1
ATOM 5943 C CA . LEU B 1 396 ? 71.429 7.342 37.860 1.00 67.82 396 LEU B CA 1
ATOM 5944 C C . LEU B 1 396 ? 71.766 7.324 39.349 1.00 70.07 396 LEU B C 1
ATOM 5945 O O . LEU B 1 396 ? 72.193 8.337 39.920 1.00 72.90 396 LEU B O 1
ATOM 5950 N N . LYS B 1 397 ? 71.531 6.185 40.001 1.00 67.34 397 LYS B N 1
ATOM 5951 C CA . LYS B 1 397 ? 71.763 6.085 41.432 1.00 6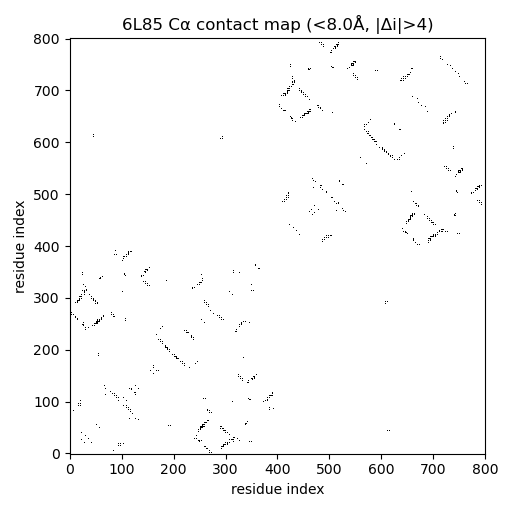8.43 397 LYS B CA 1
ATOM 5952 C C . LYS B 1 397 ? 73.186 6.496 41.769 1.00 73.97 397 LYS B C 1
ATOM 5953 O O . LYS B 1 397 ? 73.425 7.224 42.743 1.00 78.30 397 LYS B O 1
ATOM 5959 N N . LEU B 1 398 ? 74.124 6.084 40.946 1.00 72.45 398 LEU B N 1
ATOM 5960 C CA . LEU B 1 398 ? 75.485 6.504 41.114 1.00 73.78 398 LEU B CA 1
ATOM 5961 C C . LEU B 1 398 ? 75.592 7.995 40.953 1.00 75.51 398 LEU B C 1
ATOM 5962 O O . LEU B 1 398 ? 75.870 8.706 41.887 1.00 82.98 398 LEU B O 1
ATOM 5967 N N . ILE B 1 399 ? 75.387 8.467 39.746 1.00 71.54 399 ILE B N 1
ATOM 5968 C CA . ILE B 1 399 ? 75.651 9.870 39.425 1.00 73.01 399 ILE B CA 1
ATOM 5969 C C . ILE B 1 399 ? 75.082 10.788 40.492 1.00 76.62 399 ILE B C 1
ATOM 5970 O O . ILE B 1 399 ? 75.699 11.800 40.862 1.00 81.47 399 ILE B O 1
ATOM 5975 N N . LEU B 1 400 ? 73.912 10.444 41.019 1.00 79.42 400 LEU B N 1
ATOM 5976 C CA . LEU B 1 400 ? 73.384 11.203 42.143 1.00 77.22 400 LEU B CA 1
ATOM 5977 C C . LEU B 1 400 ? 74.310 11.087 43.349 1.00 79.00 400 LEU B C 1
ATOM 5978 O O . LEU B 1 400 ? 74.774 12.097 43.892 1.00 82.81 400 LEU B O 1
ATOM 5983 N N . LYS B 1 401 ? 74.631 9.860 43.751 1.00 79.99 401 LYS B N 1
ATOM 5984 C CA . LYS B 1 401 ? 75.422 9.635 44.967 1.00 79.57 401 LYS B CA 1
ATOM 5985 C C . LYS B 1 401 ? 76.743 8.915 44.692 1.00 80.97 401 LYS B C 1
ATOM 5986 O O . LYS B 1 401 ? 77.819 9.519 44.746 1.00 86.63 401 LYS B O 1
#

Secondary structure (DSSP, 8-state):
-HHHHHHHHHHHHHHHHHHHHHHHHHHHHHHHTTSS-HHHHHHHHHHHHHHHHHHHTHHHHHHHHHSSB-GGGS-HHHHHHHHHHHHHHHHHHHHHHHHTT----HHHHHHHHHHHHHHHHT-GGGB-HHHHHHHHHHHHHHHHHHHHHHHHHHHHHIIIIISSS-HHHHHHHHHHHHHHHHHHHHHHHIIIIIS---HHHHHHHHHHHHHHHHHHHHHHHHHHTTS-SSHHHHHHHHHHHHHHHHHHHHHHHHHHHHTHHHHHHHHHHHHHHHHSS--SS----HHHHHHHHHHHHHHHHHTTTTHHHH--SSS-S--HHHHHHHHHHHHHHHHHHHHTT----HHHHHHHHHHHHHHHH-SS-S-HHHHHHHHHHHHHHHHHHHHHHHHHHHHHT---/-HHHHHHHHHHHHHHHHHHHHHHHHHHHHHHHTTSS-HHHHHHHHHHHHHHHHHHHTHHHHHHHHHSSB-GGGS-HHHHHHHHHHHHHHHHHHHHHHHHTT----HHHHHHHHHHHHHHHHT-GGGB-HHHHHHHHHHHHHHHHHHHHHHHHHHHHHIIIIITSS-HHHHHHHHHHHHHHHHHHHHHHHIIIIIS---HHHHHHHHHHHHHHHHHHHHHHHHHHTTS-SSHHHHHHHHHHHHHHHHHHHHHHHHHHHHTHHHHHHHHHHHHHHHHSSPPSS----HHHHHHHHHHHHHHHHHTHHHHHHHHGGGGTTS-HHHHHHHHHHHHHHHHHHHHTT----HHHHHHHHHHHH-----TT-S-HHHHHHHHHHHHHHHHHHHHHHHHHHHHHHHHH-

Nearest PDB structures (foldseek):
  6l85-assembly1_A  TM=1.003E+00  e=7.755E-54  Thermotoga maritima MSB8
  7k2t-assembly1_B  TM=1.950E-01  e=1.327E+00  Aquifex aeolicus VF5
  4m2s-assembly1_A  TM=1.625E-01  e=1.802E+00  Mus musculus
  6l85-assembly1_A  TM=9.733E-01  e=1.025E-46  Thermotoga maritima MSB8

Foldseek 3Di:
DVLLVLLLVLLLLLLLLLLQQCLLLQCQALVQQPLDPLQVSLVLLLVLLLQLLQLFAFLLLQCLQPVWFPPVVAFLVLLSLLLSLLSVLLSVVSVVCSVVLFHFFSLLSSSLSNNLSQCLRPRPNRTNVVSVVVLVVCQVVLLQLLLVQLLVVLVVCCVQAVVDPANLLSLLQPLLQLLLVLQLLSQLLSCCQVVVDDNVVSNVRSNVSSVVSSVVLSVVSVVQLPPDDDNVVSSLVSLSNSLNVLSSLLSSLSSNQCLSSSQSSSQSNVVCVVPVHDDPDRDRDVVSSNSSSNSSSNSCNPNNSVSPVVNSLQDHDDGSNSSSSLSSSLSSSSSVCSSVSHRYGSSSNSNSNQCSVCVNPPVPPPPVVSVVSHVVSVVPNSVSSSNSSNVSSVVVVVPD/DVLLVLLLVLLLLLLLLLLQQCLLLQCLLLVLLVLDHLQVSLVLLLVLLLQLLQLFAVLLLQCLQPVWFPQVQAFLVLLLLLLSLLSVLLSVVSVVCSVVLFREFSLLSSSLSNNLSQCLRGRPNGTNCVRVVVLVVCQVVLQQQLLVLLQVVLVVLCVQAVPDPQNLVSLLQPLLQLLLVLQLLSQLLSCCPVVVDDNVVSNVVSVVSSVVSSVVLSVVSVVQLPPDDDNVVSSLSSLSNSSVSLSSLLSSLSSNQCLSSSLSSSQSNVCCVVPNRQDPDHDRPSVSSNSSSNSSSNSNNPNNSPSSVVSSNQASVPGSSSSSSLSSSLSVSSNVCSSVSHRYGSVSNSVSSQVSNPDPRPVVPVPVVVVVVNVVCHVCSSNSSSNSSNVSSVVVVVVVD

Organism: Thermotoga maritima (strain ATCC 43589 / DSM 3109 / JCM 10099 / NBRC 100826 / MSB8) (NCBI:txid243274)

Radius of gyration: 28.23 Å; Cα contacts (8 Å, |Δi|>4): 1563; chains: 2; bounding box: 90×62×60 Å